Protein 3IPL (pdb70)

Structure (mmCIF, N/CA/C/O backbone):
data_3IPL
#
_entry.id   3IPL
#
_cell.length_a   199.509
_cell.length_b   65.425
_cell.length_c   114.956
_cell.angle_alpha   90.00
_cell.angle_beta   100.05
_cell.angle_gamma   90.00
#
_symmetry.space_group_name_H-M   'C 1 2 1'
#
loop_
_entity.id
_entity.type
_entity.pdbx_description
1 polymer '2-succinylbenzoate--CoA ligase'
2 water water
#
loop_
_atom_site.group_PDB
_atom_site.id
_atom_site.type_symbol
_atom_site.label_atom_id
_atom_site.label_alt_id
_atom_site.label_comp_id
_atom_site.label_asym_id
_atom_site.label_entity_id
_atom_site.label_seq_id
_atom_site.pdbx_PDB_ins_code
_atom_site.Cartn_x
_atom_site.Cartn_y
_atom_site.Cartn_z
_atom_site.occupancy
_atom_site.B_iso_or_equiv
_atom_site.auth_seq_id
_atom_site.auth_comp_id
_atom_site.auth_asym_id
_atom_site.auth_atom_id
_atom_site.pdbx_PDB_model_num
ATOM 1 N N . LEU A 1 3 ? 92.141 44.598 38.698 1.00 68.00 1 LEU A N 1
ATOM 2 C CA . LEU A 1 3 ? 90.683 44.485 39.021 1.00 67.32 1 LEU A CA 1
ATOM 3 C C . LEU A 1 3 ? 90.436 43.361 40.029 1.00 63.48 1 LEU A C 1
ATOM 4 O O . LEU A 1 3 ? 91.036 42.280 39.940 1.00 64.07 1 LEU A O 1
ATOM 9 N N . ASP A 1 4 ? 89.558 43.622 40.991 1.00 56.89 2 ASP A N 1
ATOM 10 C CA . ASP A 1 4 ? 89.267 42.645 42.038 1.00 54.89 2 ASP A CA 1
ATOM 11 C C . ASP A 1 4 ? 88.071 41.764 41.694 1.00 50.02 2 ASP A C 1
ATOM 12 O O . ASP A 1 4 ? 87.119 42.207 41.031 1.00 42.36 2 ASP A O 1
ATOM 17 N N . PHE A 1 5 ? 88.145 40.513 42.147 1.00 42.53 3 PHE A N 1
ATOM 18 C CA . PHE A 1 5 ? 87.033 39.578 42.091 1.00 40.38 3 PHE A CA 1
ATOM 19 C C . PHE A 1 5 ? 85.797 40.169 42.746 1.00 44.16 3 PHE A C 1
ATOM 20 O O . PHE A 1 5 ? 85.892 40.857 43.772 1.00 48.09 3 PHE A O 1
ATOM 28 N N . TRP A 1 6 ? 84.645 39.888 42.142 1.00 43.25 4 TRP A N 1
ATOM 29 C CA . TRP A 1 6 ? 83.360 40.384 42.614 1.00 43.10 4 TRP A CA 1
ATOM 30 C C . TRP A 1 6 ? 83.018 39.896 44.014 1.00 40.33 4 TRP A C 1
ATOM 31 O O . TRP A 1 6 ? 82.446 40.649 44.805 1.00 36.30 4 TRP A O 1
ATOM 42 N N . LEU A 1 7 ? 83.355 38.636 44.307 1.00 35.62 5 LEU A N 1
ATOM 43 C CA . LEU A 1 7 ? 83.114 38.059 45.636 1.00 37.66 5 LEU A CA 1
ATOM 44 C C . LEU A 1 7 ? 84.025 38.674 46.699 1.00 43.25 5 LEU A C 1
ATOM 45 O O . LEU A 1 7 ? 83.568 38.973 47.813 1.00 46.78 5 LEU A O 1
ATOM 50 N N . TYR A 1 8 ? 85.297 38.864 46.345 1.00 45.30 6 TYR A N 1
ATOM 51 C CA . TYR A 1 8 ? 86.233 39.570 47.202 1.00 46.63 6 TYR A CA 1
ATOM 52 C C . TYR A 1 8 ? 85.747 40.981 47.513 1.00 44.89 6 TYR A C 1
ATOM 53 O O . TYR A 1 8 ? 85.794 41.411 48.665 1.00 40.15 6 TYR A O 1
ATOM 62 N N . LYS A 1 9 ? 85.275 41.682 46.481 1.00 45.95 7 LYS A N 1
ATOM 63 C CA . LYS A 1 9 ? 84.789 43.047 46.624 1.00 44.57 7 LYS A CA 1
ATOM 64 C C . LYS A 1 9 ? 83.628 43.111 47.598 1.00 46.21 7 LYS A C 1
ATOM 65 O O . LYS A 1 9 ? 83.594 44.009 48.437 1.00 48.86 7 LYS A O 1
ATOM 71 N N . GLN A 1 10 ? 82.705 42.146 47.504 1.00 45.10 8 GLN A N 1
ATOM 72 C CA . GLN A 1 10 ? 81.529 42.095 48.392 1.00 44.07 8 GLN A CA 1
ATOM 73 C C . GLN A 1 10 ? 81.896 41.775 49.843 1.00 42.28 8 GLN A C 1
ATOM 74 O O . GLN A 1 10 ? 81.293 42.317 50.765 1.00 37.07 8 GLN A O 1
ATOM 80 N N . ALA A 1 11 ? 82.889 40.906 50.031 1.00 38.26 9 ALA A N 1
ATOM 81 C CA . ALA A 1 11 ? 83.393 40.576 51.366 1.00 42.64 9 ALA A CA 1
ATOM 82 C C . ALA A 1 11 ? 83.995 41.802 52.060 1.00 48.48 9 ALA A C 1
ATOM 83 O O . ALA A 1 11 ? 83.792 42.001 53.260 1.00 50.27 9 ALA A O 1
ATOM 85 N N . GLN A 1 12 ? 84.725 42.611 51.290 1.00 51.46 10 GLN A N 1
ATOM 86 C CA . GLN A 1 12 ? 85.272 43.886 51.756 1.00 57.21 10 GLN A CA 1
ATOM 87 C C . GLN A 1 12 ? 84.195 44.954 51.980 1.00 56.61 10 GLN A C 1
ATOM 88 O O . GLN A 1 12 ? 84.049 45.472 53.083 1.00 59.41 10 GLN A O 1
ATOM 94 N N . GLN A 1 13 ? 83.445 45.263 50.924 1.00 55.85 11 GLN A N 1
ATOM 95 C CA . GLN A 1 13 ? 82.557 46.423 50.881 1.00 54.15 11 GLN A CA 1
ATOM 96 C C . GLN A 1 13 ? 81.257 46.270 51.679 1.00 55.01 11 GLN A C 1
ATOM 97 O O . GLN A 1 13 ? 80.785 47.246 52.261 1.00 59.82 11 GLN A O 1
ATOM 103 N N . ASN A 1 14 ? 80.667 45.070 51.679 1.00 55.72 12 ASN A N 1
ATOM 104 C CA . ASN A 1 14 ? 79.523 44.745 52.566 1.00 53.75 12 ASN A CA 1
ATOM 105 C C . ASN A 1 14 ? 79.448 43.271 52.992 1.00 50.11 12 ASN A C 1
ATOM 106 O O . ASN A 1 14 ? 78.569 42.509 52.581 1.00 45.18 12 ASN A O 1
ATOM 111 N N . GLY A 1 15 ? 80.397 42.881 53.833 1.00 45.39 13 GLY A N 1
ATOM 112 C CA . GLY A 1 15 ? 80.576 41.480 54.183 1.00 48.92 13 GLY A CA 1
ATOM 113 C C . GLY A 1 15 ? 79.548 40.944 55.143 1.00 46.25 13 GLY A C 1
ATOM 114 O O . GLY A 1 15 ? 79.464 39.744 55.341 1.00 43.98 13 GLY A O 1
ATOM 115 N N . HIS A 1 16 ? 78.771 41.836 55.748 1.00 52.56 14 HIS A N 1
ATOM 116 C CA . HIS A 1 16 ? 77.723 41.424 56.681 1.00 58.73 14 HIS A CA 1
ATOM 117 C C . HIS A 1 16 ? 76.347 41.335 56.019 1.00 54.73 14 HIS A C 1
ATOM 118 O O . HIS A 1 16 ? 75.358 41.007 56.675 1.00 58.55 14 HIS A O 1
ATOM 125 N N . HIS A 1 17 ? 76.294 41.611 54.719 1.00 49.88 15 HIS A N 1
ATOM 126 C CA . HIS A 1 17 ? 75.079 41.390 53.946 1.00 47.24 15 HIS A CA 1
ATOM 127 C C . HIS A 1 17 ? 74.957 39.907 53.619 1.00 44.91 15 HIS A C 1
ATOM 128 O O . HIS A 1 17 ? 75.954 39.246 53.326 1.00 45.74 15 HIS A O 1
ATOM 135 N N . ILE A 1 18 ? 73.736 39.390 53.690 1.00 43.39 16 ILE A N 1
ATOM 136 C CA . ILE A 1 18 ? 73.469 37.980 53.409 1.00 40.37 16 ILE A CA 1
ATOM 137 C C . ILE A 1 18 ? 73.552 37.707 51.902 1.00 41.03 16 ILE A C 1
ATOM 138 O O . ILE A 1 18 ? 72.949 38.418 51.083 1.00 40.58 16 ILE A O 1
ATOM 143 N N . ALA A 1 19 ? 74.341 36.694 51.555 1.00 36.02 17 ALA A N 1
ATOM 144 C CA . ALA A 1 19 ? 74.574 36.308 50.172 1.00 35.72 17 ALA A CA 1
ATOM 145 C C . ALA A 1 19 ? 73.561 35.266 49.691 1.00 35.43 17 ALA A C 1
ATOM 146 O O . ALA A 1 19 ? 72.901 35.449 48.661 1.00 36.30 17 ALA A O 1
ATOM 148 N N . ILE A 1 20 ? 73.461 34.176 50.443 1.00 37.10 18 ILE A N 1
ATOM 149 C CA . ILE A 1 20 ? 72.634 33.025 50.091 1.00 45.15 18 ILE A CA 1
ATOM 150 C C . ILE A 1 20 ? 71.888 32.451 51.310 1.00 47.55 18 ILE A C 1
ATOM 151 O O . ILE A 1 20 ? 72.450 32.377 52.401 1.00 47.09 18 ILE A O 1
ATOM 156 N N . THR A 1 21 ? 70.622 32.071 51.106 1.00 44.01 19 THR A N 1
ATOM 157 C CA . THR A 1 21 ? 69.804 31.363 52.100 1.00 42.71 19 THR A CA 1
ATOM 158 C C . THR A 1 21 ? 69.121 30.157 51.442 1.00 40.26 19 THR A C 1
ATOM 159 O O . THR A 1 21 ? 68.632 30.259 50.316 1.00 37.39 19 THR A O 1
ATOM 163 N N . ASP A 1 22 ? 69.087 29.027 52.145 1.00 37.54 20 ASP A N 1
ATOM 164 C CA . ASP A 1 22 ? 68.299 27.868 51.721 1.00 40.86 20 ASP A CA 1
ATOM 165 C C . ASP A 1 22 ? 67.175 27.544 52.709 1.00 45.41 20 ASP A C 1
ATOM 166 O O . ASP A 1 22 ? 66.624 26.435 52.695 1.00 45.25 20 ASP A O 1
ATOM 171 N N . GLY A 1 23 ? 66.855 28.511 53.568 1.00 40.77 21 GLY A N 1
ATOM 172 C CA . GLY A 1 23 ? 65.874 28.314 54.629 1.00 50.02 21 GLY A CA 1
ATOM 173 C C . GLY A 1 23 ? 66.515 27.970 55.965 1.00 55.32 21 GLY A C 1
ATOM 174 O O . GLY A 1 23 ? 66.227 28.605 56.977 1.00 58.49 21 GLY A O 1
ATOM 175 N N . GLN A 1 24 ? 67.374 26.955 55.966 1.00 55.40 22 GLN A N 1
ATOM 176 C CA . GLN A 1 24 ? 68.098 26.551 57.162 1.00 58.63 22 GLN A CA 1
ATOM 177 C C . GLN A 1 24 ? 69.290 27.478 57.399 1.00 59.94 22 GLN A C 1
ATOM 178 O O . GLN A 1 24 ? 69.226 28.369 58.242 1.00 61.00 22 GLN A O 1
ATOM 184 N N . GLU A 1 25 ? 70.363 27.281 56.641 1.00 60.54 23 GLU A N 1
ATOM 185 C CA . GLU A 1 25 ? 71.560 28.096 56.784 1.00 59.89 23 GLU A CA 1
ATOM 186 C C . GLU A 1 25 ? 71.426 29.402 56.028 1.00 58.42 23 GLU A C 1
ATOM 187 O O . GLU A 1 25 ? 70.584 29.527 55.138 1.00 58.55 23 GLU A O 1
ATOM 193 N N . SER A 1 26 ? 72.251 30.377 56.401 1.00 57.17 24 SER A N 1
ATOM 194 C CA . SER A 1 26 ? 72.384 31.612 55.638 1.00 56.22 24 SER A CA 1
ATOM 195 C C . SER A 1 26 ? 73.822 32.120 55.723 1.00 56.91 24 SER A C 1
ATOM 196 O O . SER A 1 26 ? 74.387 32.215 56.810 1.00 61.56 24 SER A O 1
ATOM 199 N N . TYR A 1 27 ? 74.417 32.416 54.570 1.00 52.82 25 TYR A N 1
ATOM 200 C CA . TYR A 1 27 ? 75.789 32.904 54.515 1.00 45.99 25 TYR A CA 1
ATOM 201 C C . TYR A 1 27 ? 75.801 34.391 54.239 1.00 44.80 25 TYR A C 1
ATOM 202 O O . TYR A 1 27 ? 75.010 34.883 53.437 1.00 41.24 25 TYR A O 1
ATOM 211 N N . THR A 1 28 ? 76.693 35.110 54.914 1.00 43.97 26 THR A N 1
ATOM 212 C CA . THR A 1 28 ? 76.976 36.495 54.548 1.00 43.71 26 THR A CA 1
ATOM 213 C C . THR A 1 28 ? 78.034 36.467 53.448 1.00 43.20 26 THR A C 1
ATOM 214 O O . THR A 1 28 ? 78.596 35.405 53.140 1.00 42.98 26 THR A O 1
ATOM 218 N N . TYR A 1 29 ? 78.318 37.625 52.861 1.00 43.84 27 TYR A N 1
ATOM 219 C CA . TYR A 1 29 ? 79.342 37.699 51.819 1.00 42.24 27 TYR A CA 1
ATOM 220 C C . TYR A 1 29 ? 80.747 37.425 52.344 1.00 40.39 27 TYR A C 1
ATOM 221 O O . TYR A 1 29 ? 81.550 36.798 51.651 1.00 39.68 27 TYR A O 1
ATOM 230 N N . GLN A 1 30 ? 81.020 37.875 53.569 1.00 41.59 28 GLN A N 1
ATOM 231 C CA . GLN A 1 30 ? 82.257 37.549 54.280 1.00 43.89 28 GLN A CA 1
ATOM 232 C C . GLN A 1 30 ? 82.388 36.039 54.485 1.00 40.44 28 GLN A C 1
ATOM 233 O O . GLN A 1 30 ? 83.433 35.477 54.170 1.00 40.45 28 GLN A O 1
ATOM 239 N N . ASN A 1 31 ? 81.332 35.390 54.984 1.00 41.55 29 ASN A N 1
ATOM 240 C CA . ASN A 1 31 ? 81.292 33.912 55.105 1.00 49.36 29 ASN A CA 1
ATOM 241 C C . ASN A 1 31 ? 81.557 33.192 53.787 1.00 46.77 29 ASN A C 1
ATOM 242 O O . ASN A 1 31 ? 82.356 32.249 53.729 1.00 40.37 29 ASN A O 1
ATOM 247 N N . LEU A 1 32 ? 80.856 33.648 52.741 1.00 47.79 30 LEU A N 1
ATOM 248 C CA . LEU A 1 32 ? 80.902 33.025 51.418 1.00 43.88 30 LEU A CA 1
ATOM 249 C C . LEU A 1 32 ? 82.299 33.143 50.839 1.00 45.95 30 LEU A C 1
ATOM 250 O O . LEU A 1 32 ? 82.863 32.136 50.391 1.00 41.07 30 LEU A O 1
ATOM 255 N N . TYR A 1 33 ? 82.857 34.358 50.889 1.00 43.61 31 TYR A N 1
ATOM 256 C CA . TYR A 1 33 ? 84.229 34.594 50.439 1.00 45.92 31 TYR A CA 1
ATOM 257 C C . TYR A 1 33 ? 85.260 33.685 51.125 1.00 46.65 31 TYR A C 1
ATOM 258 O O . TYR A 1 33 ? 86.074 33.063 50.444 1.00 49.13 31 TYR A O 1
ATOM 267 N N . CYS A 1 34 ? 85.211 33.618 52.457 1.00 48.96 32 CYS A N 1
ATOM 268 C CA . CYS A 1 34 ? 86.133 32.796 53.252 1.00 51.77 32 CYS A CA 1
ATOM 269 C C . CYS A 1 34 ? 86.051 31.309 52.911 1.00 47.57 32 CYS A C 1
ATOM 270 O O . CYS A 1 34 ? 87.072 30.676 52.660 1.00 48.14 32 CYS A O 1
ATOM 273 N N . GLU A 1 35 ? 84.836 30.770 52.894 1.00 47.99 33 GLU A N 1
ATOM 274 C CA . GLU A 1 35 ? 84.622 29.365 52.563 1.00 49.68 33 GLU A CA 1
ATOM 275 C C . GLU A 1 35 ? 84.983 29.023 51.108 1.00 46.12 33 GLU A C 1
ATOM 276 O O . GLU A 1 35 ? 85.491 27.932 50.834 1.00 48.79 33 GLU A O 1
ATOM 282 N N . ALA A 1 36 ? 84.742 29.964 50.192 1.00 46.51 34 ALA A N 1
ATOM 283 C CA . ALA A 1 36 ? 85.111 29.810 48.780 1.00 43.17 34 ALA A CA 1
ATOM 284 C C . ALA A 1 36 ? 86.632 29.837 48.568 1.00 44.94 34 ALA A C 1
ATOM 285 O O . ALA A 1 36 ? 87.174 28.988 47.856 1.00 41.64 34 ALA A O 1
ATOM 287 N N . SER A 1 37 ? 87.299 30.812 49.195 1.00 46.77 35 SER A N 1
ATOM 288 C CA . SER A 1 37 ? 88.769 30.941 49.197 1.00 44.44 35 SER A CA 1
ATOM 289 C C . SER A 1 37 ? 89.500 29.700 49.697 1.00 45.72 35 SER A C 1
ATOM 290 O O . SER A 1 37 ? 90.458 29.241 49.068 1.00 48.88 35 SER A O 1
ATOM 293 N N . LEU A 1 38 ? 89.044 29.175 50.832 1.00 44.89 36 LEU A N 1
ATOM 294 C CA . LEU A 1 38 ? 89.564 27.929 51.395 1.00 52.22 36 LEU A CA 1
ATOM 295 C C . LEU A 1 38 ? 89.410 26.746 50.438 1.00 48.90 36 LEU A C 1
ATOM 296 O O . LEU A 1 38 ? 90.361 25.991 50.233 1.00 51.64 36 LEU A O 1
ATOM 301 N N . LEU A 1 39 ? 88.223 26.604 49.844 1.00 49.09 37 LEU A N 1
ATOM 302 C CA . LEU A 1 39 ? 87.965 25.539 48.867 1.00 46.03 37 LEU A CA 1
ATOM 303 C C . LEU A 1 39 ? 88.777 25.705 47.579 1.00 46.34 37 LEU A C 1
ATOM 304 O O . LEU A 1 39 ? 89.224 24.721 46.998 1.00 45.20 37 LEU A O 1
ATOM 309 N N . ALA A 1 40 ? 88.979 26.953 47.156 1.00 47.91 38 ALA A N 1
ATOM 310 C CA . ALA A 1 40 ? 89.702 27.266 45.919 1.00 46.42 38 ALA A CA 1
ATOM 311 C C . ALA A 1 40 ? 91.145 26.730 45.890 1.00 48.46 38 ALA A C 1
ATOM 312 O O . ALA A 1 40 ? 91.619 26.272 44.844 1.00 45.71 38 ALA A O 1
ATOM 314 N N . LYS A 1 41 ? 91.819 26.785 47.044 1.00 53.69 39 LYS A N 1
ATOM 315 C CA . LYS A 1 41 ? 93.162 26.222 47.220 1.00 57.50 39 LYS A CA 1
ATOM 316 C C . LYS A 1 41 ? 93.145 24.722 47.000 1.00 52.56 39 LYS A C 1
ATOM 317 O O . LYS A 1 41 ? 94.056 24.182 46.383 1.00 56.03 39 LYS A O 1
ATOM 323 N N . ARG A 1 42 ? 92.109 24.055 47.502 1.00 54.99 40 ARG A N 1
ATOM 324 C CA . ARG A 1 42 ? 91.925 22.628 47.241 1.00 59.10 40 ARG A CA 1
ATOM 325 C C . ARG A 1 42 ? 91.669 22.327 45.759 1.00 59.69 40 ARG A C 1
ATOM 326 O O . ARG A 1 42 ? 92.097 21.288 45.263 1.00 61.34 40 ARG A O 1
ATOM 334 N N . LEU A 1 43 ? 90.996 23.244 45.061 1.00 58.58 41 LEU A N 1
ATOM 335 C CA . LEU A 1 43 ? 90.628 23.053 43.653 1.00 57.46 41 LEU A CA 1
ATOM 336 C C . LEU A 1 43 ? 91.797 23.274 42.703 1.00 60.80 41 LEU A C 1
ATOM 337 O O . LEU A 1 43 ? 91.903 22.597 41.674 1.00 63.16 41 LEU A O 1
ATOM 342 N N . LYS A 1 44 ? 92.649 24.239 43.049 1.00 61.38 42 LYS A N 1
ATOM 343 C CA . LYS A 1 44 ? 93.847 24.581 42.280 1.00 61.49 42 LYS A CA 1
ATOM 344 C C . LYS A 1 44 ? 94.863 23.439 42.270 1.00 59.47 42 LYS A C 1
ATOM 345 O O . LYS A 1 44 ? 95.582 23.261 41.285 1.00 56.90 42 LYS A O 1
ATOM 351 N N . ALA A 1 45 ? 94.880 22.656 43.355 1.00 59.50 43 ALA A N 1
ATOM 352 C CA . ALA A 1 45 ? 95.796 21.520 43.549 1.00 58.50 43 ALA A CA 1
ATOM 353 C C . ALA A 1 45 ? 95.578 20.338 42.594 1.00 60.58 43 ALA A C 1
ATOM 354 O O . ALA A 1 45 ? 96.324 19.351 42.632 1.00 62.65 43 ALA A O 1
ATOM 356 N N . TYR A 1 46 ? 94.559 20.438 41.745 1.00 59.38 44 TYR A N 1
ATOM 357 C CA . TYR A 1 46 ? 94.296 19.436 40.717 1.00 56.00 44 TYR A CA 1
ATOM 358 C C . TYR A 1 46 ? 94.886 19.875 39.385 1.00 56.77 44 TYR A C 1
ATOM 359 O O . TYR A 1 46 ? 95.038 19.067 38.461 1.00 58.72 44 TYR A O 1
ATOM 368 N N . GLN A 1 47 ? 95.197 21.170 39.309 1.00 61.08 45 GLN A N 1
ATOM 369 C CA . GLN A 1 47 ? 95.859 21.813 38.165 1.00 63.02 45 GLN A CA 1
ATOM 370 C C . GLN A 1 47 ? 95.125 21.643 36.835 1.00 60.00 45 GLN A C 1
ATOM 371 O O . GLN A 1 47 ? 95.736 21.443 35.778 1.00 57.96 45 GLN A O 1
ATOM 377 N N . GLN A 1 48 ? 93.802 21.717 36.919 1.00 56.69 46 GLN A N 1
ATOM 378 C CA . GLN A 1 48 ? 92.944 21.768 35.751 1.00 54.16 46 GLN A CA 1
ATOM 379 C C . GLN A 1 48 ? 92.393 23.184 35.638 1.00 48.97 46 GLN A C 1
ATOM 380 O O . GLN A 1 48 ? 91.924 23.749 36.620 1.00 50.55 46 GLN A O 1
ATOM 386 N N . SER A 1 49 ? 92.481 23.765 34.448 1.00 48.18 47 SER A N 1
ATOM 387 C CA . SER A 1 49 ? 91.965 25.117 34.217 1.00 50.52 47 SER A CA 1
ATOM 388 C C . SER A 1 49 ? 90.511 25.110 33.726 1.00 46.35 47 SER A C 1
ATOM 389 O O . SER A 1 49 ? 89.890 26.162 33.551 1.00 46.67 47 SER A O 1
ATOM 392 N N . ARG A 1 50 ? 89.982 23.913 33.512 1.00 44.06 48 ARG A N 1
ATOM 393 C CA . ARG A 1 50 ? 88.617 23.725 33.046 1.00 43.59 48 ARG A CA 1
ATOM 394 C C . ARG A 1 50 ? 88.095 22.415 33.620 1.00 41.54 48 ARG A C 1
ATOM 395 O O . ARG A 1 50 ? 88.699 21.362 33.415 1.00 45.28 48 ARG A O 1
ATOM 403 N N . VAL A 1 51 ? 86.994 22.492 34.370 1.00 44.17 49 VAL A N 1
ATOM 404 C CA . VAL A 1 51 ? 86.409 21.314 35.027 1.00 40.98 49 VAL A CA 1
ATOM 405 C C . VAL A 1 51 ? 84.901 21.206 34.816 1.00 40.30 49 VAL A C 1
ATOM 406 O O . VAL A 1 51 ? 84.232 22.198 34.520 1.00 31.80 49 VAL A O 1
ATOM 410 N N . GLY A 1 52 ? 84.383 19.989 34.982 1.00 43.15 50 GLY A N 1
ATOM 411 C CA . GLY A 1 52 ? 82.950 19.747 34.998 1.00 42.99 50 GLY A CA 1
ATOM 412 C C . GLY A 1 52 ? 82.352 20.010 36.373 1.00 44.60 50 GLY A C 1
ATOM 413 O O . GLY A 1 52 ? 82.966 19.700 37.402 1.00 41.50 50 GLY A O 1
ATOM 414 N N . LEU A 1 53 ? 81.159 20.607 36.388 1.00 39.97 51 LEU A N 1
ATOM 415 C CA . LEU A 1 53 ? 80.366 20.730 37.613 1.00 39.10 51 LEU A CA 1
ATOM 416 C C . LEU A 1 53 ? 79.075 19.930 37.496 1.00 37.96 51 LEU A C 1
ATOM 417 O O . LEU A 1 53 ? 78.228 20.222 36.634 1.00 30.44 51 LEU A O 1
ATOM 422 N N . TYR A 1 54 ? 78.967 18.887 38.321 1.00 38.87 52 TYR A N 1
ATOM 423 C CA . TYR A 1 54 ? 77.735 18.106 38.459 1.00 41.44 52 TYR A CA 1
ATOM 424 C C . TYR A 1 54 ? 77.056 18.484 39.776 1.00 44.13 52 TYR A C 1
ATOM 425 O O . TYR A 1 54 ? 77.354 17.902 40.833 1.00 43.82 52 TYR A O 1
ATOM 434 N N . ILE A 1 55 ? 76.152 19.466 39.705 1.00 41.92 53 ILE A N 1
ATOM 435 C CA . ILE A 1 55 ? 75.656 20.171 40.891 1.00 39.44 53 ILE A CA 1
ATOM 436 C C . ILE A 1 55 ? 74.124 20.350 40.951 1.00 46.37 53 ILE A C 1
ATOM 437 O O . ILE A 1 55 ? 73.439 20.254 39.931 1.00 50.18 53 ILE A O 1
ATOM 442 N N . ASP A 1 56 ? 73.610 20.598 42.160 1.00 45.77 54 ASP A N 1
ATOM 443 C CA . ASP A 1 56 ? 72.190 20.870 42.407 1.00 46.44 54 ASP A CA 1
ATOM 444 C C . ASP A 1 56 ? 71.973 22.312 42.880 1.00 45.17 54 ASP A C 1
ATOM 445 O O . ASP A 1 56 ? 72.925 23.051 43.035 1.00 49.19 54 ASP A O 1
ATOM 450 N N . ASN A 1 57 ? 70.725 22.717 43.095 1.00 47.82 55 ASN A N 1
ATOM 451 C CA . ASN A 1 57 ? 70.444 24.032 43.684 1.00 46.99 55 ASN A CA 1
ATOM 452 C C . ASN A 1 57 ? 70.631 24.003 45.192 1.00 43.50 55 ASN A C 1
ATOM 453 O O . ASN A 1 57 ? 69.677 23.769 45.929 1.00 45.05 55 ASN A O 1
ATOM 458 N N . SER A 1 58 ? 71.856 24.238 45.649 1.00 39.38 56 SER A N 1
ATOM 459 C CA . SER A 1 58 ? 72.177 24.113 47.070 1.00 38.09 56 SER A CA 1
ATOM 460 C C . SER A 1 58 ? 73.250 25.112 47.447 1.00 35.89 56 SER A C 1
ATOM 461 O O . SER A 1 58 ? 73.927 25.635 46.575 1.00 41.03 56 SER A O 1
ATOM 464 N N . ILE A 1 59 ? 73.388 25.385 48.741 1.00 41.22 57 ILE A N 1
ATOM 465 C CA . ILE A 1 59 ? 74.425 26.287 49.247 1.00 39.16 57 ILE A CA 1
ATOM 466 C C . ILE A 1 59 ? 75.818 25.774 48.872 1.00 40.81 57 ILE A C 1
ATOM 467 O O . ILE A 1 59 ? 76.635 26.536 48.347 1.00 39.66 57 ILE A O 1
ATOM 472 N N . GLN A 1 60 ? 76.068 24.481 49.093 1.00 43.43 58 GLN A N 1
ATOM 473 C CA . GLN A 1 60 ? 77.395 23.898 48.842 1.00 44.01 58 GLN A CA 1
ATOM 474 C C . GLN A 1 60 ? 77.826 23.993 47.371 1.00 43.00 58 GLN A C 1
ATOM 475 O O . GLN A 1 60 ? 79.006 24.195 47.074 1.00 46.04 58 GLN A O 1
ATOM 481 N N . SER A 1 61 ? 76.846 23.887 46.475 1.00 44.26 59 SER A N 1
ATOM 482 C CA A SER A 1 61 ? 77.070 24.008 45.045 0.50 41.59 59 SER A CA 1
ATOM 483 C CA B SER A 1 61 ? 77.067 24.019 45.035 0.50 38.78 59 SER A CA 1
ATOM 484 C C . SER A 1 61 ? 77.417 25.450 44.645 1.00 39.97 59 SER A C 1
ATOM 485 O O . SER A 1 61 ? 78.199 25.672 43.732 1.00 42.31 59 SER A O 1
ATOM 490 N N . ILE A 1 62 ? 76.834 26.420 45.345 1.00 38.77 60 ILE A N 1
ATOM 491 C CA . ILE A 1 62 ? 77.137 27.829 45.129 1.00 38.28 60 ILE A CA 1
ATOM 492 C C . ILE A 1 62 ? 78.544 28.176 45.652 1.00 42.52 60 ILE A C 1
ATOM 493 O O . ILE A 1 62 ? 79.246 28.986 45.037 1.00 41.80 60 ILE A O 1
ATOM 498 N N . ILE A 1 63 ? 78.949 27.559 46.773 1.00 46.10 61 ILE A N 1
ATOM 499 C CA . ILE A 1 63 ? 80.302 27.740 47.327 1.00 45.93 61 ILE A CA 1
ATOM 500 C C . ILE A 1 63 ? 81.302 27.271 46.277 1.00 42.76 61 ILE A C 1
ATOM 501 O O . ILE A 1 63 ? 82.227 28.004 45.932 1.00 46.08 61 ILE A O 1
ATOM 506 N N . LEU A 1 64 ? 81.077 26.057 45.769 1.00 33.73 62 LEU A N 1
ATOM 507 C CA . LEU A 1 64 ? 81.905 25.429 44.741 1.00 36.79 62 LEU A CA 1
ATOM 508 C C . LEU A 1 64 ? 82.036 26.261 43.458 1.00 39.94 62 LEU A C 1
ATOM 509 O O . LEU A 1 64 ? 83.112 26.332 42.869 1.00 42.93 62 LEU A O 1
ATOM 514 N N . ILE A 1 65 ? 80.937 26.880 43.038 1.00 39.85 63 ILE A N 1
ATOM 515 C CA . ILE A 1 65 ? 80.918 27.746 41.867 1.00 35.52 63 ILE A CA 1
ATOM 516 C C . ILE A 1 65 ? 81.831 28.948 42.089 1.00 39.19 63 ILE A C 1
ATOM 517 O O . ILE A 1 65 ? 82.677 29.269 41.246 1.00 42.31 63 ILE A O 1
ATOM 522 N N . HIS A 1 66 ? 81.660 29.584 43.245 1.00 40.45 64 HIS A N 1
ATOM 523 C CA . HIS A 1 66 ? 82.392 30.789 43.603 1.00 36.03 64 HIS A CA 1
ATOM 524 C C . HIS A 1 66 ? 83.871 30.506 43.825 1.00 35.65 64 HIS A C 1
ATOM 525 O O . HIS A 1 66 ? 84.709 31.320 43.480 1.00 33.55 64 HIS A O 1
ATOM 532 N N . ALA A 1 67 ? 84.165 29.326 44.371 1.00 36.23 65 ALA A N 1
ATOM 533 C CA . ALA A 1 67 ? 85.525 28.856 44.607 1.00 36.11 65 ALA A CA 1
ATOM 534 C C . ALA A 1 67 ? 86.285 28.630 43.299 1.00 41.39 65 ALA A C 1
ATOM 535 O O . ALA A 1 67 ? 87.454 29.028 43.181 1.00 44.92 65 ALA A O 1
ATOM 537 N N . CYS A 1 68 ? 85.613 28.006 42.324 1.00 39.83 66 CYS A N 1
ATOM 538 C CA . CYS A 1 68 ? 86.176 27.786 40.985 1.00 36.63 66 CYS A CA 1
ATOM 539 C C . CYS A 1 68 ? 86.593 29.089 40.297 1.00 39.84 66 CYS A C 1
ATOM 540 O O . CYS A 1 68 ? 87.656 29.151 39.680 1.00 44.16 66 CYS A O 1
ATOM 543 N N . TRP A 1 69 ? 85.756 30.119 40.405 1.00 38.78 67 TRP A N 1
ATOM 544 C CA . TRP A 1 69 ? 86.057 31.428 39.824 1.00 39.86 67 TRP A CA 1
ATOM 545 C C . TRP A 1 69 ? 87.202 32.160 40.513 1.00 41.93 67 TRP A C 1
ATOM 546 O O . TRP A 1 69 ? 87.968 32.860 39.856 1.00 46.45 67 TRP A O 1
ATOM 557 N N . LEU A 1 70 ? 87.319 31.995 41.828 1.00 42.62 68 LEU A N 1
ATOM 558 C CA . LEU A 1 70 ? 88.441 32.575 42.569 1.00 42.11 68 LEU A CA 1
ATOM 559 C C . LEU A 1 70 ? 89.738 31.874 42.194 1.00 40.58 68 LEU A C 1
ATOM 560 O O . LEU A 1 70 ? 90.793 32.487 42.220 1.00 40.22 68 LEU A O 1
ATOM 565 N N . ALA A 1 71 ? 89.631 30.597 41.820 1.00 38.81 69 ALA A N 1
ATOM 566 C CA . ALA A 1 71 ? 90.762 29.752 41.424 1.00 29.85 69 ALA A CA 1
ATOM 567 C C . ALA A 1 71 ? 91.190 29.910 39.966 1.00 33.46 69 ALA A C 1
ATOM 568 O O . ALA A 1 71 ? 92.071 29.185 39.511 1.00 33.06 69 ALA A O 1
ATOM 570 N N . ASN A 1 72 ? 90.584 30.854 39.242 1.00 34.92 70 ASN A N 1
ATOM 571 C CA . ASN A 1 72 ? 90.744 30.957 37.777 1.00 35.43 70 ASN A CA 1
ATOM 572 C C . ASN A 1 72 ? 90.516 29.626 37.007 1.00 34.69 70 ASN A C 1
ATOM 573 O O . ASN A 1 72 ? 91.271 29.277 36.090 1.00 34.79 70 ASN A O 1
ATOM 578 N N . ILE A 1 73 ? 89.474 28.896 37.399 1.00 31.80 71 ILE A N 1
ATOM 579 C CA . ILE A 1 73 ? 89.023 27.693 36.694 1.00 35.77 71 ILE A CA 1
ATOM 580 C C . ILE A 1 73 ? 87.760 28.031 35.893 1.00 37.25 71 ILE A C 1
ATOM 581 O O . ILE A 1 73 ? 86.876 28.743 36.386 1.00 34.31 71 ILE A O 1
ATOM 586 N N . GLU A 1 74 ? 87.699 27.551 34.649 1.00 40.69 72 GLU A N 1
ATOM 587 C CA . GLU A 1 74 ? 86.500 27.673 33.817 1.00 41.27 72 GLU A CA 1
ATOM 588 C C . GLU A 1 74 ? 85.550 26.535 34.145 1.00 41.74 72 GLU A C 1
ATOM 589 O O . GLU A 1 74 ? 85.955 25.361 34.142 1.00 38.05 72 GLU A O 1
ATOM 595 N N . ILE A 1 75 ? 84.291 26.870 34.428 1.00 41.61 73 ILE A N 1
ATOM 596 C CA . ILE A 1 75 ? 83.311 25.833 34.774 1.00 42.49 73 ILE A CA 1
ATOM 597 C C . ILE A 1 75 ? 82.439 25.368 33.606 1.00 41.20 73 ILE A C 1
ATOM 598 O O . ILE A 1 75 ? 81.830 26.162 32.894 1.00 36.95 73 ILE A O 1
ATOM 603 N N . ALA A 1 76 ? 82.417 24.061 33.411 1.00 36.89 74 ALA A N 1
ATOM 604 C CA . ALA A 1 76 ? 81.493 23.458 32.481 1.00 39.11 74 ALA A CA 1
ATOM 605 C C . ALA A 1 76 ? 80.358 22.841 33.283 1.00 37.99 74 ALA A C 1
ATOM 606 O O . ALA A 1 76 ? 80.570 21.921 34.069 1.00 37.78 74 ALA A O 1
ATOM 608 N N . MET A 1 77 ? 79.157 23.380 33.081 1.00 44.90 75 MET A N 1
ATOM 609 C CA . MET A 1 77 ? 77.942 22.925 33.752 1.00 41.16 75 MET A CA 1
ATOM 610 C C . MET A 1 77 ? 77.398 21.664 33.096 1.00 43.71 75 MET A C 1
ATOM 611 O O . MET A 1 77 ? 77.255 21.598 31.871 1.00 46.57 75 MET A O 1
ATOM 616 N N . ILE A 1 78 ? 77.084 20.663 33.909 1.00 41.25 76 ILE A N 1
ATOM 617 C CA . ILE A 1 78 ? 76.461 19.459 33.384 1.00 36.60 76 ILE A CA 1
ATOM 618 C C . ILE A 1 78 ? 74.963 19.472 33.680 1.00 37.61 76 ILE A C 1
ATOM 619 O O . ILE A 1 78 ? 74.547 19.527 34.845 1.00 34.67 76 ILE A O 1
ATOM 624 N N . ASN A 1 79 ? 74.162 19.434 32.616 1.00 38.44 77 ASN A N 1
ATOM 625 C CA . ASN A 1 79 ? 72.720 19.219 32.733 1.00 36.34 77 ASN A CA 1
ATOM 626 C C . ASN A 1 79 ? 72.494 17.827 33.304 1.00 37.16 77 ASN A C 1
ATOM 627 O O . ASN A 1 79 ? 72.777 16.822 32.650 1.00 35.30 77 ASN A O 1
ATOM 632 N N . THR A 1 80 ? 71.987 17.787 34.533 1.00 40.01 78 THR A N 1
ATOM 633 C CA . THR A 1 80 ? 71.849 16.546 35.291 1.00 40.83 78 THR A CA 1
ATOM 634 C C . THR A 1 80 ? 70.747 15.633 34.737 1.00 43.17 78 THR A C 1
ATOM 635 O O . THR A 1 80 ? 70.596 14.501 35.200 1.00 39.93 78 THR A O 1
ATOM 639 N N . ARG A 1 81 ? 69.996 16.132 33.749 1.00 43.86 79 ARG A N 1
ATOM 640 C CA A ARG A 1 81 ? 68.929 15.370 33.082 0.50 45.02 79 ARG A CA 1
ATOM 641 C CA B ARG A 1 81 ? 68.950 15.338 33.117 0.50 44.49 79 ARG A CA 1
ATOM 642 C C . ARG A 1 81 ? 69.452 14.616 31.866 1.00 42.05 79 ARG A C 1
ATOM 643 O O . ARG A 1 81 ? 68.703 13.919 31.207 1.00 49.46 79 ARG A O 1
ATOM 658 N N . LEU A 1 82 ? 70.732 14.775 31.550 1.00 40.96 80 LEU A N 1
ATOM 659 C CA . LEU A 1 82 ? 71.302 14.124 30.372 1.00 38.79 80 LEU A CA 1
ATOM 660 C C . LEU A 1 82 ? 71.617 12.644 30.591 1.00 42.48 80 LEU A C 1
ATOM 661 O O . LEU A 1 82 ? 71.784 12.178 31.737 1.00 36.08 80 LEU A O 1
ATOM 666 N N . THR A 1 83 ? 71.696 11.916 29.476 1.00 42.92 81 THR A N 1
ATOM 667 C CA . THR A 1 83 ? 72.134 10.523 29.482 1.00 48.65 81 THR A CA 1
ATOM 668 C C . THR A 1 83 ? 73.652 10.498 29.683 1.00 54.60 81 THR A C 1
ATOM 669 O O . THR A 1 83 ? 74.337 11.448 29.264 1.00 56.65 81 THR A O 1
ATOM 673 N N . PRO A 1 84 ? 74.180 9.432 30.342 1.00 54.66 82 PRO A N 1
ATOM 674 C CA . PRO A 1 84 ? 75.624 9.230 30.519 1.00 56.45 82 PRO A CA 1
ATOM 675 C C . PRO A 1 84 ? 76.459 9.418 29.250 1.00 56.87 82 PRO A C 1
ATOM 676 O O . PRO A 1 84 ? 77.545 9.998 29.322 1.00 60.10 82 PRO A O 1
ATOM 680 N N . ASN A 1 85 ? 75.946 8.950 28.110 1.00 55.65 83 ASN A N 1
ATOM 681 C CA . ASN A 1 85 ? 76.597 9.148 26.817 1.00 57.22 83 ASN A CA 1
ATOM 682 C C . ASN A 1 85 ? 76.695 10.602 26.396 1.00 56.45 83 ASN A C 1
ATOM 683 O O . ASN A 1 85 ? 77.725 11.013 25.869 1.00 64.33 83 ASN A O 1
ATOM 688 N N . GLU A 1 86 ? 75.634 11.373 26.628 1.00 55.94 84 GLU A N 1
ATOM 689 C CA . GLU A 1 86 ? 75.601 12.790 26.243 1.00 56.05 84 GLU A CA 1
ATOM 690 C C . GLU A 1 86 ? 76.559 13.644 27.070 1.00 51.69 84 GLU A C 1
ATOM 691 O O . GLU A 1 86 ? 77.218 14.522 26.519 1.00 52.96 84 GLU A O 1
ATOM 697 N N . MET A 1 87 ? 76.613 13.384 28.379 1.00 48.42 85 MET A N 1
ATOM 698 C CA . MET A 1 87 ? 77.601 13.986 29.288 1.00 47.91 85 MET A CA 1
ATOM 699 C C . MET A 1 87 ? 79.025 13.719 28.817 1.00 51.63 85 MET A C 1
ATOM 700 O O . MET A 1 87 ? 79.807 14.658 28.642 1.00 51.33 85 MET A O 1
ATOM 705 N N . THR A 1 88 ? 79.338 12.428 28.640 1.00 50.30 86 THR A N 1
ATOM 706 C CA . THR A 1 88 ? 80.643 11.954 28.178 1.00 51.88 86 THR A CA 1
ATOM 707 C C . THR A 1 88 ? 81.058 12.705 26.921 1.00 51.78 86 THR A C 1
ATOM 708 O O . THR A 1 88 ? 82.101 13.363 26.914 1.00 53.54 86 THR A O 1
ATOM 712 N N . ASN A 1 89 ? 80.210 12.640 25.894 1.00 45.76 87 ASN A N 1
ATOM 713 C CA . ASN A 1 89 ? 80.411 13.379 24.647 1.00 45.66 87 ASN A CA 1
ATOM 714 C C . ASN A 1 89 ? 80.623 14.887 24.803 1.00 39.82 87 ASN A C 1
ATOM 715 O O . ASN A 1 89 ? 81.517 15.438 24.184 1.00 44.44 87 ASN A O 1
ATOM 720 N N . GLN A 1 90 ? 79.807 15.539 25.628 1.00 41.77 88 GLN A N 1
ATOM 721 C CA . GLN A 1 90 ? 79.929 16.983 25.879 1.00 37.06 88 GLN A CA 1
ATOM 722 C C . GLN A 1 90 ? 81.233 17.326 26.596 1.00 40.70 88 GLN A C 1
ATOM 723 O O . GLN A 1 90 ? 81.931 18.260 26.201 1.00 45.62 88 GLN A O 1
ATOM 729 N N . MET A 1 91 ? 81.559 16.567 27.640 1.00 41.56 89 MET A N 1
ATOM 730 C CA . MET A 1 91 ? 82.770 16.816 28.428 1.00 46.94 89 MET A CA 1
ATOM 731 C C . MET A 1 91 ? 84.065 16.542 27.649 1.00 49.11 89 MET A C 1
ATOM 732 O O . MET A 1 91 ? 85.045 17.279 27.800 1.00 51.17 89 MET A O 1
ATOM 737 N N . ARG A 1 92 ? 84.052 15.509 26.805 1.00 51.79 90 ARG A N 1
ATOM 738 C CA A ARG A 1 92 ? 85.188 15.169 25.940 0.50 51.89 90 ARG A CA 1
ATOM 739 C CA B ARG A 1 92 ? 85.220 15.203 25.985 0.50 52.02 90 ARG A CA 1
ATOM 740 C C . ARG A 1 92 ? 85.401 16.202 24.838 1.00 51.83 90 ARG A C 1
ATOM 741 O O . ARG A 1 92 ? 86.533 16.443 24.404 1.00 55.89 90 ARG A O 1
ATOM 756 N N . SER A 1 93 ? 84.299 16.797 24.380 1.00 47.60 91 SER A N 1
ATOM 757 C CA A SER A 1 93 ? 84.329 17.762 23.285 0.50 43.07 91 SER A CA 1
ATOM 758 C CA B SER A 1 93 ? 84.341 17.759 23.286 0.50 45.40 91 SER A CA 1
ATOM 759 C C . SER A 1 93 ? 85.044 19.061 23.652 1.00 43.40 91 SER A C 1
ATOM 760 O O . SER A 1 93 ? 85.637 19.706 22.797 1.00 44.68 91 SER A O 1
ATOM 765 N N . ILE A 1 94 ? 84.974 19.448 24.923 1.00 45.26 92 ILE A N 1
ATOM 766 C CA . ILE A 1 94 ? 85.633 20.677 25.385 1.00 45.10 92 ILE A CA 1
ATOM 767 C C . ILE A 1 94 ? 86.862 20.380 26.234 1.00 49.38 92 ILE A C 1
ATOM 768 O O . ILE A 1 94 ? 87.397 21.280 26.901 1.00 46.63 92 ILE A O 1
ATOM 773 N N . ASP A 1 95 ? 87.273 19.107 26.203 1.00 49.90 93 ASP A N 1
ATOM 774 C CA . ASP A 1 95 ? 88.511 18.605 26.817 1.00 56.77 93 ASP A CA 1
ATOM 775 C C . ASP A 1 95 ? 88.565 18.709 28.346 1.00 55.16 93 ASP A C 1
ATOM 776 O O . ASP A 1 95 ? 89.572 19.154 28.896 1.00 54.12 93 ASP A O 1
ATOM 781 N N . VAL A 1 96 ? 87.493 18.313 29.034 1.00 52.68 94 VAL A N 1
ATOM 782 C CA . VAL A 1 96 ? 87.574 18.185 30.489 1.00 48.86 94 VAL A CA 1
ATOM 783 C C . VAL A 1 96 ? 87.669 16.719 30.852 1.00 52.53 94 VAL A C 1
ATOM 784 O O . VAL A 1 96 ? 87.184 15.858 30.112 1.00 55.74 94 VAL A O 1
ATOM 788 N N . GLN A 1 97 ? 88.326 16.441 31.974 1.00 53.97 95 GLN A N 1
ATOM 789 C CA . GLN A 1 97 ? 88.435 15.080 32.492 1.00 56.10 95 GLN A CA 1
ATOM 790 C C . GLN A 1 97 ? 88.107 15.032 33.974 1.00 53.76 95 GLN A C 1
ATOM 791 O O . GLN A 1 97 ? 87.772 13.975 34.510 1.00 52.96 95 GLN A O 1
ATOM 797 N N . LEU A 1 98 ? 88.197 16.191 34.623 1.00 53.13 96 LEU A N 1
ATOM 798 C CA . LEU A 1 98 ? 87.889 16.314 36.042 1.00 46.25 96 LEU A CA 1
ATOM 799 C C . LEU A 1 98 ? 86.510 16.937 36.261 1.00 44.57 96 LEU A C 1
ATOM 800 O O . LEU A 1 98 ? 86.194 18.002 35.712 1.00 40.48 96 LEU A O 1
ATOM 805 N N . ILE A 1 99 ? 85.698 16.256 37.066 1.00 39.60 97 ILE A N 1
ATOM 806 C CA . ILE A 1 99 ? 84.339 16.687 37.374 1.00 38.58 97 ILE A CA 1
ATOM 807 C C . ILE A 1 99 ? 84.174 16.784 38.890 1.00 41.28 97 ILE A C 1
ATOM 808 O O . ILE A 1 99 ? 84.465 15.836 39.617 1.00 45.67 97 ILE A O 1
ATOM 813 N N . PHE A 1 100 ? 83.736 17.950 39.356 1.00 47.51 98 PHE A N 1
ATOM 814 C CA . PHE A 1 100 ? 83.439 18.157 40.766 1.00 47.67 98 PHE A CA 1
ATOM 815 C C . PHE A 1 100 ? 81.948 17.976 41.051 1.00 45.00 98 PHE A C 1
ATOM 816 O O . PHE A 1 100 ? 81.111 18.474 40.304 1.00 41.89 98 PHE A O 1
ATOM 824 N N . CYS A 1 101 ? 81.631 17.273 42.140 1.00 47.17 99 CYS A N 1
ATOM 825 C CA . CYS A 1 101 ? 80.251 16.885 42.467 1.00 48.54 99 CYS A CA 1
ATOM 826 C C . CYS A 1 101 ? 79.712 17.411 43.791 1.00 44.47 99 CYS A C 1
ATOM 827 O O . CYS A 1 101 ? 80.443 17.514 44.776 1.00 48.04 99 CYS A O 1
ATOM 830 N N . THR A 1 102 ? 78.421 17.739 43.799 1.00 44.89 100 THR A N 1
ATOM 831 C CA . THR A 1 102 ? 77.674 17.924 45.043 1.00 43.18 100 THR A CA 1
ATOM 832 C C . THR A 1 102 ? 76.524 16.915 45.127 1.00 47.96 100 THR A C 1
ATOM 833 O O . THR A 1 102 ? 75.880 16.777 46.172 1.00 50.39 100 THR A O 1
ATOM 837 N N . LEU A 1 103 ? 76.270 16.214 44.024 1.00 47.55 101 LEU A N 1
ATOM 838 C CA . LEU A 1 103 ? 75.429 15.024 44.065 1.00 51.59 101 LEU A CA 1
ATOM 839 C C . LEU A 1 103 ? 76.152 13.819 43.448 1.00 54.93 101 LEU A C 1
ATOM 840 O O . LEU A 1 103 ? 76.994 14.000 42.563 1.00 51.25 101 LEU A O 1
ATOM 845 N N . PRO A 1 104 ? 75.869 12.593 43.956 1.00 57.71 102 PRO A N 1
ATOM 846 C CA . PRO A 1 104 ? 76.523 11.371 43.465 1.00 56.94 102 PRO A CA 1
ATOM 847 C C . PRO A 1 104 ? 76.514 11.202 41.948 1.00 59.24 102 PRO A C 1
ATOM 848 O O . PRO A 1 104 ? 75.464 11.282 41.307 1.00 58.51 102 PRO A O 1
ATOM 852 N N . LEU A 1 105 ? 77.705 10.992 41.398 1.00 62.33 103 LEU A N 1
ATOM 853 C CA . LEU A 1 105 ? 77.889 10.711 39.983 1.00 60.29 103 LEU A CA 1
ATOM 854 C C . LEU A 1 105 ? 78.837 9.534 39.806 1.00 63.23 103 LEU A C 1
ATOM 855 O O . LEU A 1 105 ? 79.848 9.414 40.510 1.00 60.76 103 LEU A O 1
ATOM 860 N N . GLU A 1 106 ? 78.484 8.660 38.870 1.00 64.75 104 GLU A N 1
ATOM 861 C CA . GLU A 1 106 ? 79.382 7.621 38.405 1.00 69.98 104 GLU A CA 1
ATOM 862 C C . GLU A 1 106 ? 79.439 7.736 36.882 1.00 66.40 104 GLU A C 1
ATOM 863 O O . GLU A 1 106 ? 78.416 7.603 36.208 1.00 67.21 104 GLU A O 1
ATOM 869 N N . LEU A 1 107 ? 80.628 8.025 36.355 1.00 64.11 105 LEU A N 1
ATOM 870 C CA . LEU A 1 107 ? 80.839 8.174 34.912 1.00 63.05 105 LEU A CA 1
ATOM 871 C C . LEU A 1 107 ? 82.246 7.725 34.503 1.00 66.08 105 LEU A C 1
ATOM 872 O O . LEU A 1 107 ? 83.239 8.399 34.804 1.00 64.95 105 LEU A O 1
ATOM 877 N N . ARG A 1 108 ? 82.303 6.584 33.815 1.00 68.53 106 ARG A N 1
ATOM 878 C CA . ARG A 1 108 ? 83.549 5.929 33.415 1.00 71.75 106 ARG A CA 1
ATOM 879 C C . ARG A 1 108 ? 84.362 6.793 32.449 1.00 70.13 106 ARG A C 1
ATOM 880 O O . ARG A 1 108 ? 83.824 7.329 31.474 1.00 68.21 106 ARG A O 1
ATOM 888 N N . GLY A 1 109 ? 85.652 6.939 32.748 1.00 68.72 107 GLY A N 1
ATOM 889 C CA . GLY A 1 109 ? 86.570 7.709 31.907 1.00 68.75 107 GLY A CA 1
ATOM 890 C C . GLY A 1 109 ? 86.794 9.139 32.365 1.00 67.40 107 GLY A C 1
ATOM 891 O O . GLY A 1 109 ? 87.391 9.945 31.642 1.00 68.44 107 GLY A O 1
ATOM 892 N N . PHE A 1 110 ? 86.307 9.451 33.565 1.00 64.31 108 PHE A N 1
ATOM 893 C CA . PHE A 1 110 ? 86.472 10.775 34.158 1.00 59.64 108 PHE A CA 1
ATOM 894 C C . PHE A 1 110 ? 86.919 10.679 35.606 1.00 58.93 108 PHE A C 1
ATOM 895 O O . PHE A 1 110 ? 86.517 9.767 36.334 1.00 60.46 108 PHE A O 1
ATOM 903 N N . GLN A 1 111 ? 87.762 11.619 36.017 1.00 60.97 109 GLN A N 1
ATOM 904 C CA . GLN A 1 111 ? 88.140 11.726 37.415 1.00 61.73 109 GLN A CA 1
ATOM 905 C C . GLN A 1 111 ? 87.054 12.529 38.120 1.00 60.95 109 GLN A C 1
ATOM 906 O O . GLN A 1 111 ? 86.860 13.714 37.852 1.00 63.05 109 GLN A O 1
ATOM 912 N N . ILE A 1 112 ? 86.337 11.860 39.012 1.00 58.64 110 ILE A N 1
ATOM 913 C CA . ILE A 1 112 ? 85.178 12.441 39.660 1.00 54.66 110 ILE A CA 1
ATOM 914 C C . ILE A 1 112 ? 85.457 12.625 41.141 1.00 58.61 110 ILE A C 1
ATOM 915 O O . ILE A 1 112 ? 85.741 11.661 41.861 1.00 58.36 110 ILE A O 1
ATOM 920 N N . VAL A 1 113 ? 85.400 13.881 41.577 1.00 62.01 111 VAL A N 1
ATOM 921 C CA . VAL A 1 113 ? 85.660 14.243 42.963 1.00 62.48 111 VAL A CA 1
ATOM 922 C C . VAL A 1 113 ? 84.408 14.876 43.573 1.00 65.71 111 VAL A C 1
ATOM 923 O O . VAL A 1 113 ? 83.980 15.942 43.142 1.00 64.09 111 VAL A O 1
ATOM 927 N N . SER A 1 114 ? 83.815 14.209 44.562 1.00 70.46 112 SER A N 1
ATOM 928 C CA . SER A 1 114 ? 82.695 14.786 45.310 1.00 75.21 112 SER A CA 1
ATOM 929 C C . SER A 1 114 ? 83.239 15.656 46.439 1.00 78.13 112 SER A C 1
ATOM 930 O O . SER A 1 114 ? 84.445 15.654 46.698 1.00 78.57 112 SER A O 1
ATOM 933 N N . LEU A 1 115 ? 82.358 16.394 47.110 1.00 82.32 113 LEU A N 1
ATOM 934 C CA . LEU A 1 115 ? 82.797 17.391 48.093 1.00 84.18 113 LEU A CA 1
ATOM 935 C C . LEU A 1 115 ? 83.243 16.861 49.466 1.00 87.41 113 LEU A C 1
ATOM 936 O O . LEU A 1 115 ? 82.516 16.949 50.463 1.00 85.56 113 LEU A O 1
ATOM 941 N N . ASP A 1 116 ? 84.448 16.288 49.470 1.00 92.53 114 ASP A N 1
ATOM 942 C CA . ASP A 1 116 ? 85.198 15.934 50.677 1.00 94.81 114 ASP A CA 1
ATOM 943 C C . ASP A 1 116 ? 86.341 16.941 50.788 1.00 97.40 114 ASP A C 1
ATOM 944 O O . ASP A 1 116 ? 86.480 17.648 51.796 1.00 95.98 114 ASP A O 1
ATOM 949 N N . ASP A 1 117 ? 87.154 16.983 49.731 1.00 99.21 115 ASP A N 1
ATOM 950 C CA . ASP A 1 117 ? 88.188 17.995 49.554 1.00 102.35 115 ASP A CA 1
ATOM 951 C C . ASP A 1 117 ? 87.976 18.754 48.245 1.00 101.29 115 ASP A C 1
ATOM 952 O O . ASP A 1 117 ? 87.442 18.210 47.277 1.00 99.23 115 ASP A O 1
ATOM 957 N N . GLU A 1 150 ? 91.835 38.438 53.855 1.00 84.94 148 GLU A N 1
ATOM 958 C CA . GLU A 1 150 ? 92.208 39.368 52.794 1.00 89.10 148 GLU A CA 1
ATOM 959 C C . GLU A 1 150 ? 92.260 38.670 51.422 1.00 92.40 148 GLU A C 1
ATOM 960 O O . GLU A 1 150 ? 91.780 37.542 51.287 1.00 94.34 148 GLU A O 1
ATOM 966 N N . SER A 1 151 ? 92.877 39.343 50.440 1.00 94.02 149 SER A N 1
ATOM 967 C CA . SER A 1 151 ? 92.819 39.035 48.991 1.00 96.09 149 SER A CA 1
ATOM 968 C C . SER A 1 151 ? 93.131 37.605 48.517 1.00 95.80 149 SER A C 1
ATOM 969 O O . SER A 1 151 ? 93.921 36.901 49.154 1.00 95.22 149 SER A O 1
ATOM 972 N N . PRO A 1 152 ? 92.519 37.184 47.379 1.00 95.61 150 PRO A N 1
ATOM 973 C CA . PRO A 1 152 ? 92.958 35.953 46.710 1.00 95.48 150 PRO A CA 1
ATOM 974 C C . PRO A 1 152 ? 94.275 36.156 45.933 1.00 95.42 150 PRO A C 1
ATOM 975 O O . PRO A 1 152 ? 94.847 35.196 45.407 1.00 92.55 150 PRO A O 1
ATOM 979 N N . SER A 1 153 ? 94.736 37.406 45.862 1.00 94.69 151 SER A N 1
ATOM 980 C CA . SER A 1 153 ? 96.097 37.720 45.443 1.00 93.24 151 SER A CA 1
ATOM 981 C C . SER A 1 153 ? 97.071 37.167 46.480 1.00 92.08 151 SER A C 1
ATOM 982 O O . SER A 1 153 ? 98.109 36.591 46.132 1.00 91.01 151 SER A O 1
ATOM 985 N N . ASN A 1 154 ? 96.702 37.324 47.751 1.00 90.80 152 ASN A N 1
ATOM 986 C CA . ASN A 1 154 ? 97.547 36.934 48.874 1.00 90.74 152 ASN A CA 1
ATOM 987 C C . ASN A 1 154 ? 97.472 35.461 49.277 1.00 92.39 152 ASN A C 1
ATOM 988 O O . ASN A 1 154 ? 98.477 34.893 49.709 1.00 95.05 152 ASN A O 1
ATOM 993 N N . ILE A 1 155 ? 96.305 34.834 49.129 1.00 92.58 153 ILE A N 1
ATOM 994 C CA . ILE A 1 155 ? 96.147 33.433 49.556 1.00 94.42 153 ILE A CA 1
ATOM 995 C C . ILE A 1 155 ? 95.961 32.394 48.431 1.00 93.16 153 ILE A C 1
ATOM 996 O O . ILE A 1 155 ? 96.156 31.195 48.659 1.00 93.26 153 ILE A O 1
ATOM 1001 N N . LEU A 1 156 ? 95.606 32.849 47.229 1.00 91.57 154 LEU A N 1
ATOM 1002 C CA . LEU A 1 156 ? 95.388 31.943 46.089 1.00 89.17 154 LEU A CA 1
ATOM 1003 C C . LEU A 1 156 ? 96.422 32.055 44.968 1.00 86.36 154 LEU A C 1
ATOM 1004 O O . LEU A 1 156 ? 96.632 31.092 44.222 1.00 87.22 154 LEU A O 1
ATOM 1009 N N . ASN A 1 157 ? 97.061 33.223 44.868 1.00 82.53 155 ASN A N 1
ATOM 1010 C CA . ASN A 1 157 ? 97.876 33.617 43.699 1.00 78.67 155 ASN A CA 1
ATOM 1011 C C . ASN A 1 157 ? 97.102 33.566 42.374 1.00 71.52 155 ASN A C 1
ATOM 1012 O O . ASN A 1 157 ? 97.541 32.970 41.383 1.00 65.24 155 ASN A O 1
ATOM 1017 N N . THR A 1 158 ? 95.926 34.193 42.406 1.00 67.06 156 THR A N 1
ATOM 1018 C CA . THR A 1 158 ? 95.033 34.314 41.260 1.00 61.30 156 THR A CA 1
ATOM 1019 C C . THR A 1 158 ? 94.610 35.768 41.060 1.00 57.43 156 THR A C 1
ATOM 1020 O O . THR A 1 158 ? 94.469 36.532 42.027 1.00 56.89 156 THR A O 1
ATOM 1024 N N . SER A 1 159 ? 94.401 36.127 39.796 1.00 53.64 157 SER A N 1
ATOM 1025 C CA A SER A 1 159 ? 93.974 37.471 39.429 0.50 50.71 157 SER A CA 1
ATOM 1026 C CA B SER A 1 159 ? 93.980 37.471 39.415 0.50 50.84 157 SER A CA 1
ATOM 1027 C C . SER A 1 159 ? 92.659 37.426 38.652 1.00 49.12 157 SER A C 1
ATOM 1028 O O . SER A 1 159 ? 92.333 36.422 38.013 1.00 43.73 157 SER A O 1
ATOM 1033 N N . PHE A 1 160 ? 91.897 38.513 38.718 1.00 50.20 158 PHE A N 1
ATOM 1034 C CA . PHE A 1 160 ? 90.629 38.576 38.009 1.00 47.92 158 PHE A CA 1
ATOM 1035 C C . PHE A 1 160 ? 90.780 39.254 36.657 1.00 48.99 158 PHE A C 1
ATOM 1036 O O . PHE A 1 160 ? 91.368 40.330 36.555 1.00 50.93 158 PHE A O 1
ATOM 1044 N N . ASN A 1 161 ? 90.243 38.611 35.625 1.00 45.41 159 ASN A N 1
ATOM 1045 C CA . ASN A 1 161 ? 90.178 39.204 34.300 1.00 44.90 159 ASN A CA 1
ATOM 1046 C C . ASN A 1 161 ? 88.785 38.994 33.710 1.00 40.10 159 ASN A C 1
ATOM 1047 O O . ASN A 1 161 ? 88.313 37.850 33.628 1.00 35.83 159 ASN A O 1
ATOM 1052 N N . LEU A 1 162 ? 88.138 40.100 33.316 1.00 38.74 160 LEU A N 1
ATOM 1053 C CA . LEU A 1 162 ? 86.808 40.088 32.664 1.00 42.38 160 LEU A CA 1
ATOM 1054 C C . LEU A 1 162 ? 86.725 39.277 31.369 1.00 42.18 160 LEU A C 1
ATOM 1055 O O . LEU A 1 162 ? 85.646 38.845 30.980 1.00 46.35 160 LEU A O 1
ATOM 1060 N N . ASP A 1 163 ? 87.864 39.075 30.714 1.00 45.16 161 ASP A N 1
ATOM 1061 C CA . ASP A 1 163 ? 87.923 38.383 29.432 1.00 44.83 161 ASP A CA 1
ATOM 1062 C C . ASP A 1 163 ? 88.136 36.895 29.587 1.00 43.88 161 ASP A C 1
ATOM 1063 O O . ASP A 1 163 ? 88.166 36.162 28.589 1.00 44.54 161 ASP A O 1
ATOM 1068 N N . ASP A 1 164 ? 88.290 36.447 30.829 1.00 40.20 162 ASP A N 1
ATOM 1069 C CA . ASP A 1 164 ? 88.379 35.021 31.114 1.00 42.57 162 ASP A CA 1
ATOM 1070 C C . ASP A 1 164 ? 87.011 34.380 30.941 1.00 42.97 162 ASP A C 1
ATOM 1071 O O . ASP A 1 164 ? 85.999 35.018 31.200 1.00 41.36 162 ASP A O 1
ATOM 1076 N N . ILE A 1 165 ? 86.989 33.125 30.505 1.00 41.98 163 ILE A N 1
ATOM 1077 C CA . ILE A 1 165 ? 85.749 32.368 30.401 1.00 43.82 163 ILE A CA 1
ATOM 1078 C C . ILE A 1 165 ? 85.291 31.939 31.797 1.00 43.66 163 ILE A C 1
ATOM 1079 O O . ILE A 1 165 ? 85.983 31.186 32.493 1.00 48.53 163 ILE A O 1
ATOM 1084 N N . ALA A 1 166 ? 84.128 32.444 32.202 1.00 38.10 164 ALA A N 1
ATOM 1085 C CA . ALA A 1 166 ? 83.519 32.094 33.478 1.00 37.47 164 ALA A CA 1
ATOM 1086 C C . ALA A 1 166 ? 82.939 30.687 33.437 1.00 39.96 164 ALA A C 1
ATOM 1087 O O . ALA A 1 166 ? 83.338 29.805 34.206 1.00 39.23 164 ALA A O 1
ATOM 1089 N N . SER A 1 167 ? 82.007 30.483 32.511 1.00 41.78 165 SER A N 1
ATOM 1090 C CA . SER A 1 167 ? 81.251 29.246 32.434 1.00 38.40 165 SER A CA 1
ATOM 1091 C C . SER A 1 167 ? 81.091 28.778 30.996 1.00 35.71 165 SER A C 1
ATOM 1092 O O . SER A 1 167 ? 81.111 29.566 30.062 1.00 29.84 165 SER A O 1
ATOM 1095 N N . ILE A 1 168 ? 80.939 27.474 30.831 1.00 38.20 166 ILE A N 1
ATOM 1096 C CA . ILE A 1 168 ? 80.667 26.894 29.529 1.00 31.12 166 ILE A CA 1
ATOM 1097 C C . ILE A 1 168 ? 79.344 26.150 29.627 1.00 35.50 166 ILE A C 1
ATOM 1098 O O . ILE A 1 168 ? 79.179 25.257 30.472 1.00 32.61 166 ILE A O 1
ATOM 1103 N N . MET A 1 169 ? 78.388 26.536 28.785 1.00 34.95 167 MET A N 1
ATOM 1104 C CA . MET A 1 169 ? 77.107 25.836 28.748 1.00 36.47 167 MET A CA 1
ATOM 1105 C C . MET A 1 169 ? 76.838 25.207 27.400 1.00 34.17 167 MET A C 1
ATOM 1106 O O . MET A 1 169 ? 77.233 25.744 26.387 1.00 39.57 167 MET A O 1
ATOM 1111 N N . PHE A 1 170 ? 76.154 24.071 27.396 1.00 35.12 168 PHE A N 1
ATOM 1112 C CA . PHE A 1 170 ? 75.739 23.427 26.153 1.00 33.55 168 PHE A CA 1
ATOM 1113 C C . PHE A 1 170 ? 74.292 23.743 25.813 1.00 30.02 168 PHE A C 1
ATOM 1114 O O . PHE A 1 170 ? 73.459 23.862 26.697 1.00 32.93 168 PHE A O 1
ATOM 1122 N N . THR A 1 171 ? 73.990 23.885 24.530 1.00 31.42 169 THR A N 1
ATOM 1123 C CA . THR A 1 171 ? 72.608 24.084 24.107 1.00 33.48 169 THR A CA 1
ATOM 1124 C C . THR A 1 171 ? 71.897 22.730 24.052 1.00 38.45 169 THR A C 1
ATOM 1125 O O . THR A 1 171 ? 72.537 21.677 24.195 1.00 35.55 169 THR A O 1
ATOM 1129 N N . SER A 1 172 ? 70.582 22.759 23.847 1.00 41.65 170 SER A N 1
ATOM 1130 C CA . SER A 1 172 ? 69.792 21.533 23.786 1.00 48.08 170 SER A CA 1
ATOM 1131 C C . SER A 1 172 ? 70.023 20.733 22.500 1.00 49.81 170 SER A C 1
ATOM 1132 O O . SER A 1 172 ? 70.152 21.298 21.416 1.00 49.30 170 SER A O 1
ATOM 1135 N N . GLY A 1 173 ? 70.067 19.411 22.634 1.00 54.68 171 GLY A N 1
ATOM 1136 C CA . GLY A 1 173 ? 70.233 18.525 21.484 1.00 60.06 171 GLY A CA 1
ATOM 1137 C C . GLY A 1 173 ? 68.944 18.151 20.764 1.00 63.45 171 GLY A C 1
ATOM 1138 O O . GLY A 1 173 ? 68.975 17.411 19.777 1.00 66.61 171 GLY A O 1
ATOM 1139 N N . THR A 1 174 ? 67.812 18.653 21.254 1.00 62.83 172 THR A N 1
ATOM 1140 C CA . THR A 1 174 ? 66.502 18.323 20.683 1.00 62.92 172 THR A CA 1
ATOM 1141 C C . THR A 1 174 ? 66.158 19.259 19.525 1.00 63.15 172 THR A C 1
ATOM 1142 O O . THR A 1 174 ? 65.413 18.894 18.616 1.00 63.47 172 THR A O 1
ATOM 1146 N N . THR A 1 175 ? 66.726 20.460 19.577 1.00 63.93 173 THR A N 1
ATOM 1147 C CA . THR A 1 175 ? 66.502 21.520 18.593 1.00 63.48 173 THR A CA 1
ATOM 1148 C C . THR A 1 175 ? 67.518 21.477 17.441 1.00 62.23 173 THR A C 1
ATOM 1149 O O . THR A 1 175 ? 67.192 21.831 16.304 1.00 62.31 173 THR A O 1
ATOM 1153 N N . GLY A 1 176 ? 68.740 21.044 17.755 1.00 55.67 174 GLY A N 1
ATOM 1154 C CA . GLY A 1 176 ? 69.828 20.954 16.793 1.00 50.29 174 GLY A CA 1
ATOM 1155 C C . GLY A 1 176 ? 71.045 20.251 17.375 1.00 49.99 174 GLY A C 1
ATOM 1156 O O . GLY A 1 176 ? 70.906 19.264 18.106 1.00 50.14 174 GLY A O 1
ATOM 1157 N N . PRO A 1 177 ? 72.255 20.739 17.038 1.00 47.93 175 PRO A N 1
ATOM 1158 C CA . PRO A 1 177 ? 73.475 20.191 17.634 1.00 46.15 175 PRO A CA 1
ATOM 1159 C C . PRO A 1 177 ? 73.759 20.734 19.043 1.00 45.63 175 PRO A C 1
ATOM 1160 O O . PRO A 1 177 ? 73.352 21.852 19.377 1.00 41.73 175 PRO A O 1
ATOM 1164 N N . GLN A 1 178 ? 74.439 19.937 19.863 1.00 45.31 176 GLN A N 1
ATOM 1165 C CA . GLN A 1 178 ? 74.836 20.387 21.206 1.00 49.92 176 GLN A CA 1
ATOM 1166 C C . GLN A 1 178 ? 76.034 21.335 21.135 1.00 44.09 176 GLN A C 1
ATOM 1167 O O . GLN A 1 178 ? 77.179 20.911 20.975 1.00 46.56 176 GLN A O 1
ATOM 1173 N N . LYS A 1 179 ? 75.762 22.624 21.255 1.00 37.89 177 LYS A N 1
ATOM 1174 C CA . LYS A 1 179 ? 76.797 23.633 21.065 1.00 38.32 177 LYS A CA 1
ATOM 1175 C C . LYS A 1 179 ? 77.384 24.149 22.384 1.00 37.18 177 LYS A C 1
ATOM 1176 O O . LYS A 1 179 ? 76.658 24.650 23.227 1.00 36.38 177 LYS A O 1
ATOM 1182 N N . ALA A 1 180 ? 78.699 24.020 22.549 1.00 37.71 178 ALA A N 1
ATOM 1183 C CA . ALA A 1 180 ? 79.416 24.569 23.708 1.00 38.13 178 ALA A CA 1
ATOM 1184 C C . ALA A 1 180 ? 79.517 26.094 23.648 1.00 33.50 178 ALA A C 1
ATOM 1185 O O . ALA A 1 180 ? 80.189 26.637 22.784 1.00 38.57 178 ALA A O 1
ATOM 1187 N N . VAL A 1 181 ? 78.844 26.773 24.571 1.00 35.98 179 VAL A N 1
ATOM 1188 C CA . VAL A 1 181 ? 78.787 28.234 24.597 1.00 27.75 179 VAL A CA 1
ATOM 1189 C C . VAL A 1 181 ? 79.650 28.760 25.745 1.00 36.06 179 VAL A C 1
ATOM 1190 O O . VAL A 1 181 ? 79.294 28.611 26.927 1.00 32.78 179 VAL A O 1
ATOM 1194 N N . PRO A 1 182 ? 80.790 29.386 25.398 1.00 35.79 180 PRO A N 1
ATOM 1195 C CA . PRO A 1 182 ? 81.654 29.961 26.404 1.00 36.48 180 PRO A CA 1
ATOM 1196 C C . PRO A 1 182 ? 81.120 31.330 26.820 1.00 35.90 180 PRO A C 1
ATOM 1197 O O . PRO A 1 182 ? 80.784 32.165 25.982 1.00 37.13 180 PRO A O 1
ATOM 1201 N N . GLN A 1 183 ? 81.009 31.542 28.119 1.00 33.89 181 GLN A N 1
ATOM 1202 C CA . GLN A 1 183 ? 80.516 32.803 28.622 1.00 38.56 181 GLN A CA 1
ATOM 1203 C C . GLN A 1 183 ? 81.633 33.427 29.444 1.00 38.06 181 GLN A C 1
ATOM 1204 O O . GLN A 1 183 ? 82.172 32.785 30.338 1.00 43.57 181 GLN A O 1
ATOM 1210 N N . THR A 1 184 ? 82.008 34.654 29.106 1.00 38.39 182 THR A N 1
ATOM 1211 C CA . THR A 1 184 ? 83.042 35.369 29.849 1.00 37.87 182 THR A CA 1
ATOM 1212 C C . THR A 1 184 ? 82.444 36.221 30.966 1.00 38.36 182 THR A C 1
ATOM 1213 O O . THR A 1 184 ? 81.266 36.581 30.919 1.00 37.91 182 THR A O 1
ATOM 1217 N N . PHE A 1 185 ? 83.271 36.573 31.948 1.00 33.12 183 PHE A N 1
ATOM 1218 C CA . PHE A 1 185 ? 82.860 37.484 33.016 1.00 32.86 183 PHE A CA 1
ATOM 1219 C C . PHE A 1 185 ? 82.358 38.815 32.475 1.00 29.90 183 PHE A C 1
ATOM 1220 O O . PHE A 1 185 ? 81.547 39.466 33.119 1.00 36.85 183 PHE A O 1
ATOM 1228 N N . ARG A 1 186 ? 82.834 39.201 31.290 1.00 35.37 184 ARG A N 1
ATOM 1229 C CA . ARG A 1 186 ? 82.387 40.424 30.627 1.00 36.05 184 ARG A CA 1
ATOM 1230 C C . ARG A 1 186 ? 80.986 40.240 30.051 1.00 34.01 184 ARG A C 1
ATOM 1231 O O . ARG A 1 186 ? 80.166 41.154 30.126 1.00 33.69 184 ARG A O 1
ATOM 1239 N N . ASN A 1 187 ? 80.729 39.061 29.475 1.00 33.66 185 ASN A N 1
ATOM 1240 C CA . ASN A 1 187 ? 79.399 38.695 28.964 1.00 32.17 185 ASN A CA 1
ATOM 1241 C C . ASN A 1 187 ? 78.353 38.710 30.081 1.00 33.10 185 ASN A C 1
ATOM 1242 O O . ASN A 1 187 ? 77.275 39.290 29.929 1.00 34.33 185 ASN A O 1
ATOM 1247 N N . HIS A 1 188 ? 78.709 38.079 31.202 1.00 30.04 186 HIS A N 1
ATOM 1248 C CA . HIS A 1 188 ? 77.865 37.974 32.383 1.00 27.72 186 HIS A CA 1
ATOM 1249 C C . HIS A 1 188 ? 77.619 39.326 33.040 1.00 31.23 186 HIS A C 1
ATOM 1250 O O . HIS A 1 188 ? 76.535 39.571 33.577 1.00 32.26 186 HIS A O 1
ATOM 1257 N N . TYR A 1 189 ? 78.629 40.191 33.003 1.00 35.04 187 TYR A N 1
ATOM 1258 C CA . TYR A 1 189 ? 78.542 41.511 33.617 1.00 35.12 187 TYR A CA 1
ATOM 1259 C C . TYR A 1 189 ? 77.654 42.425 32.782 1.00 32.08 187 TYR A C 1
ATOM 1260 O O . TYR A 1 189 ? 76.879 43.211 33.326 1.00 41.78 187 TYR A O 1
ATOM 1269 N N . ALA A 1 190 ? 77.779 42.332 31.463 1.00 35.36 188 ALA A N 1
ATOM 1270 C CA . ALA A 1 190 ? 76.969 43.141 30.537 1.00 34.50 188 ALA A CA 1
ATOM 1271 C C . ALA A 1 190 ? 75.505 42.740 30.570 1.00 34.40 188 ALA A C 1
ATOM 1272 O O . ALA A 1 190 ? 74.617 43.588 30.429 1.00 37.06 188 ALA A O 1
ATOM 1274 N N . SER A 1 191 ? 75.269 41.441 30.748 1.00 32.66 189 SER A N 1
ATOM 1275 C CA . SER A 1 191 ? 73.926 40.898 30.942 1.00 36.38 189 SER A CA 1
ATOM 1276 C C . SER A 1 191 ? 73.276 41.413 32.237 1.00 31.54 189 SER A C 1
ATOM 1277 O O . SER A 1 191 ? 72.084 41.707 32.262 1.00 32.21 189 SER A O 1
ATOM 1280 N N . ALA A 1 192 ? 74.070 41.529 33.298 1.00 34.00 190 ALA A N 1
ATOM 1281 C CA . ALA A 1 192 ? 73.596 42.033 34.591 1.00 32.92 190 ALA A CA 1
ATOM 1282 C C . ALA A 1 192 ? 73.150 43.490 34.564 1.00 35.89 190 ALA A C 1
ATOM 1283 O O . ALA A 1 192 ? 72.081 43.814 35.081 1.00 43.88 190 ALA A O 1
ATOM 1285 N N . ILE A 1 193 ? 73.950 44.365 33.961 1.00 37.31 191 ILE A N 1
ATOM 1286 C CA . ILE A 1 193 ? 73.651 45.799 34.012 1.00 44.17 191 ILE A CA 1
ATOM 1287 C C . ILE A 1 193 ? 72.537 46.203 33.046 1.00 43.22 191 ILE A C 1
ATOM 1288 O O . ILE A 1 193 ? 71.832 47.192 33.279 1.00 42.58 191 ILE A O 1
ATOM 1293 N N . GLY A 1 194 ? 72.372 45.418 31.981 1.00 42.48 192 GLY A N 1
ATOM 1294 C CA . GLY A 1 194 ? 71.220 45.544 31.088 1.00 38.46 192 GLY A CA 1
ATOM 1295 C C . GLY A 1 194 ? 69.941 45.060 31.758 1.00 38.60 192 GLY A C 1
ATOM 1296 O O . GLY A 1 194 ? 68.855 45.575 31.491 1.00 41.73 192 GLY A O 1
ATOM 1297 N N . CYS A 1 195 ? 70.076 44.065 32.630 1.00 36.00 193 CYS A N 1
ATOM 1298 C CA . CYS A 1 195 ? 68.952 43.557 33.405 1.00 32.98 193 CYS A CA 1
ATOM 1299 C C . CYS A 1 195 ? 68.563 44.541 34.509 1.00 32.58 193 CYS A C 1
ATOM 1300 O O . CYS A 1 195 ? 67.375 44.782 34.739 1.00 35.94 193 CYS A O 1
ATOM 1303 N N . LYS A 1 196 ? 69.570 45.094 35.187 1.00 32.24 194 LYS A N 1
ATOM 1304 C CA . LYS A 1 196 ? 69.400 46.191 36.153 1.00 31.85 194 LYS A CA 1
ATOM 1305 C C . LYS A 1 196 ? 68.607 47.365 35.584 1.00 32.86 194 LYS A C 1
ATOM 1306 O O . LYS A 1 196 ? 67.847 48.015 36.304 1.00 38.39 194 LYS A O 1
ATOM 1312 N N . GLU A 1 197 ? 68.764 47.614 34.290 1.00 31.64 195 GLU A N 1
ATOM 1313 C CA . GLU A 1 197 ? 67.997 48.646 33.627 1.00 42.85 195 GLU A CA 1
ATOM 1314 C C . GLU A 1 197 ? 66.597 48.162 33.210 1.00 40.43 195 GLU A C 1
ATOM 1315 O O . GLU A 1 197 ? 65.606 48.815 33.523 1.00 42.30 195 GLU A O 1
ATOM 1321 N N . SER A 1 198 ? 66.532 47.029 32.508 1.00 40.85 196 SER A N 1
ATOM 1322 C CA . SER A 1 198 ? 65.276 46.495 31.965 1.00 42.72 196 SER A CA 1
ATOM 1323 C C . SER A 1 198 ? 64.336 45.914 33.021 1.00 41.70 196 SER A C 1
ATOM 1324 O O . SER A 1 198 ? 63.150 46.209 33.033 1.00 42.40 196 SER A O 1
ATOM 1327 N N . LEU A 1 199 ? 64.861 45.076 33.903 1.00 42.37 197 LEU A N 1
ATOM 1328 C CA . LEU A 1 199 ? 64.032 44.507 34.948 1.00 38.63 197 LEU A CA 1
ATOM 1329 C C . LEU A 1 199 ? 64.103 45.344 36.221 1.00 36.84 197 LEU A C 1
ATOM 1330 O O . LEU A 1 199 ? 63.083 45.802 36.715 1.00 39.43 197 LEU A O 1
ATOM 1335 N N . GLY A 1 200 ? 65.307 45.542 36.743 1.00 34.95 198 GLY A N 1
ATOM 1336 C CA . GLY A 1 200 ? 65.495 46.347 37.939 1.00 38.55 198 GLY A CA 1
ATOM 1337 C C . GLY A 1 200 ? 65.707 45.523 39.190 1.00 40.10 198 GLY A C 1
ATOM 1338 O O . GLY A 1 200 ? 64.845 44.725 39.568 1.00 47.61 198 GLY A O 1
ATOM 1339 N N . PHE A 1 201 ? 66.863 45.710 39.821 1.00 33.47 199 PHE A N 1
ATOM 1340 C CA . PHE A 1 201 ? 67.168 45.129 41.142 1.00 39.50 199 PHE A CA 1
ATOM 1341 C C . PHE A 1 201 ? 68.152 46.027 41.900 1.00 41.63 199 PHE A C 1
ATOM 1342 O O . PHE A 1 201 ? 68.841 46.850 41.288 1.00 42.31 199 PHE A O 1
ATOM 1350 N N . ASP A 1 202 ? 68.240 45.856 43.217 1.00 39.49 200 ASP A N 1
ATOM 1351 C CA . ASP A 1 202 ? 69.202 46.624 44.012 1.00 42.24 200 ASP A CA 1
ATOM 1352 C C . ASP A 1 202 ? 69.798 45.801 45.149 1.00 43.03 200 ASP A C 1
ATOM 1353 O O . ASP A 1 202 ? 69.757 44.574 45.093 1.00 47.39 200 ASP A O 1
ATOM 1358 N N . ARG A 1 203 ? 70.376 46.460 46.155 1.00 46.46 201 ARG A N 1
ATOM 1359 C CA . ARG A 1 203 ? 71.023 45.755 47.272 1.00 48.79 201 ARG A CA 1
ATOM 1360 C C . ARG A 1 203 ? 70.023 45.077 48.200 1.00 44.64 201 ARG A C 1
ATOM 1361 O O . ARG A 1 203 ? 70.346 44.097 48.872 1.00 44.29 201 ARG A O 1
ATOM 1369 N N . ASP A 1 204 ? 68.799 45.590 48.198 1.00 43.00 202 ASP A N 1
ATOM 1370 C CA . ASP A 1 204 ? 67.732 45.093 49.049 1.00 43.43 202 ASP A CA 1
ATOM 1371 C C . ASP A 1 204 ? 66.925 43.978 48.384 1.00 44.70 202 ASP A C 1
ATOM 1372 O O . ASP A 1 204 ? 65.868 43.592 48.887 1.00 45.66 202 ASP A O 1
ATOM 1377 N N . THR A 1 205 ? 67.434 43.461 47.268 1.00 37.35 203 THR A N 1
ATOM 1378 C CA . THR A 1 205 ? 66.762 42.413 46.501 1.00 40.93 203 THR A CA 1
ATOM 1379 C C . THR A 1 205 ? 66.924 41.062 47.175 1.00 37.69 203 THR A C 1
ATOM 1380 O O . THR A 1 205 ? 68.022 40.664 47.557 1.00 39.71 203 THR A O 1
ATOM 1384 N N . ASN A 1 206 ? 65.805 40.385 47.363 1.00 35.12 204 ASN A N 1
ATOM 1385 C CA . ASN A 1 206 ? 65.829 38.994 47.759 1.00 33.57 204 ASN A CA 1
ATOM 1386 C C . ASN A 1 206 ? 65.233 3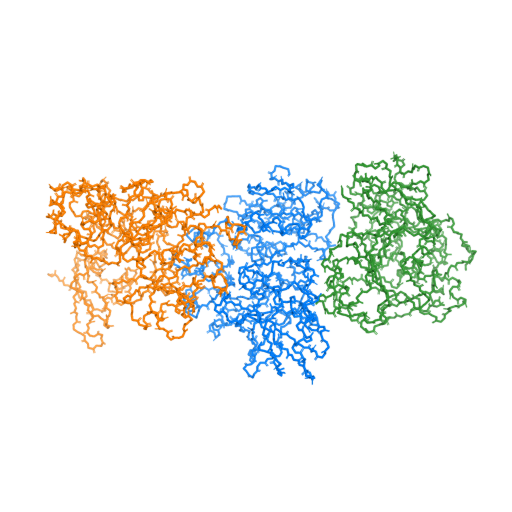8.198 46.593 1.00 28.64 204 ASN A C 1
ATOM 1387 O O . ASN A 1 206 ? 64.014 38.174 46.398 1.00 25.26 204 ASN A O 1
ATOM 1392 N N . TRP A 1 207 ? 66.121 37.602 45.797 1.00 30.07 205 TRP A N 1
ATOM 1393 C CA . TRP A 1 207 ? 65.765 36.836 44.607 1.00 29.08 205 TRP A CA 1
ATOM 1394 C C . TRP A 1 207 ? 65.615 35.352 44.951 1.00 36.34 205 TRP A C 1
ATOM 1395 O O . TRP A 1 207 ? 66.575 34.724 45.404 1.00 34.10 205 TRP A O 1
ATOM 1406 N N . LEU A 1 208 ? 64.420 34.802 44.724 1.00 33.32 206 LEU A N 1
ATOM 1407 C CA . LEU A 1 208 ? 64.183 33.368 44.854 1.00 32.23 206 LEU A CA 1
ATOM 1408 C C . LEU A 1 208 ? 64.570 32.684 43.548 1.00 31.92 206 LEU A C 1
ATOM 1409 O O . LEU A 1 208 ? 64.040 33.001 42.483 1.00 36.78 206 LEU A O 1
ATOM 1414 N N . SER A 1 209 ? 65.512 31.755 43.640 1.00 29.34 207 SER A N 1
ATOM 1415 C CA . SER A 1 209 ? 66.026 31.051 42.477 1.00 27.16 207 SER A CA 1
ATOM 1416 C C . SER A 1 209 ? 65.702 29.545 42.576 1.00 28.05 207 SER A C 1
ATOM 1417 O O . SER A 1 209 ? 66.331 28.842 43.368 1.00 28.14 207 SER A O 1
ATOM 1420 N N . VAL A 1 210 ? 64.744 29.075 41.784 1.00 33.12 208 VAL A N 1
ATOM 1421 C CA . VAL A 1 210 ? 64.414 27.654 41.746 1.00 35.63 208 VAL A CA 1
ATOM 1422 C C . VAL A 1 210 ? 64.889 27.011 40.447 1.00 36.32 208 VAL A C 1
ATOM 1423 O O . VAL A 1 210 ? 65.155 25.810 40.395 1.00 42.14 208 VAL A O 1
ATOM 1427 N N . LEU A 1 211 ? 64.991 27.822 39.400 1.00 38.46 209 LEU A N 1
ATOM 1428 C CA . LEU A 1 211 ? 65.420 27.348 38.083 1.00 33.46 209 LEU A CA 1
ATOM 1429 C C . LEU A 1 211 ? 66.812 26.708 38.182 1.00 34.59 209 LEU A C 1
ATOM 1430 O O . LEU A 1 211 ? 67.612 27.128 39.028 1.00 32.41 209 LEU A O 1
ATOM 1435 N N . PRO A 1 212 ? 67.085 25.659 37.361 1.00 35.76 210 PRO A N 1
ATOM 1436 C CA . PRO A 1 212 ? 68.330 24.886 37.475 1.00 30.01 210 PRO A CA 1
ATOM 1437 C C . PRO A 1 212 ? 69.567 25.767 37.412 1.00 36.81 210 PRO A C 1
ATOM 1438 O O . PRO A 1 212 ? 69.675 26.664 36.558 1.00 35.34 210 PRO A O 1
ATOM 1442 N N . ILE A 1 213 ? 70.484 25.499 38.331 1.00 36.73 211 ILE A N 1
ATOM 1443 C CA . ILE A 1 213 ? 71.710 26.270 38.504 1.00 41.33 211 ILE A CA 1
ATOM 1444 C C . ILE A 1 213 ? 72.687 26.054 37.331 1.00 39.98 211 ILE A C 1
ATOM 1445 O O . ILE A 1 213 ? 73.523 26.920 37.041 1.00 36.71 211 ILE A O 1
ATOM 1450 N N . TYR A 1 214 ? 72.551 24.914 36.645 1.00 34.22 212 TYR A N 1
ATOM 1451 C CA . TYR A 1 214 ? 73.352 24.620 35.464 1.00 33.57 212 TYR A CA 1
ATOM 1452 C C . TYR A 1 214 ? 72.900 25.338 34.191 1.00 32.69 212 TYR A C 1
ATOM 1453 O O . TYR A 1 214 ? 73.613 25.306 33.186 1.00 37.36 212 TYR A O 1
ATOM 1462 N N . HIS A 1 215 ? 71.713 25.941 34.216 1.00 30.46 213 HIS A N 1
ATOM 1463 C CA . HIS A 1 215 ? 71.220 26.724 33.080 1.00 32.39 213 HIS A CA 1
ATOM 1464 C C . HIS A 1 215 ? 71.352 28.227 33.331 1.00 30.68 213 HIS A C 1
ATOM 1465 O O . HIS A 1 215 ? 71.575 28.649 34.466 1.00 32.52 213 HIS A O 1
ATOM 1472 N N . ILE A 1 216 ? 71.232 29.031 32.277 1.00 33.68 214 ILE A N 1
ATOM 1473 C CA . ILE A 1 216 ? 71.576 30.454 32.393 1.00 31.61 214 ILE A CA 1
ATOM 1474 C C . ILE A 1 216 ? 70.607 31.253 33.273 1.00 32.04 214 ILE A C 1
ATOM 1475 O O . ILE A 1 216 ? 71.049 32.068 34.082 1.00 37.06 214 ILE A O 1
ATOM 1480 N N . SER A 1 217 ? 69.310 30.966 33.168 1.00 26.93 215 SER A N 1
ATOM 1481 C CA . SER A 1 217 ? 68.304 31.514 34.088 1.00 31.16 215 SER A CA 1
ATOM 1482 C C . SER A 1 217 ? 68.580 31.259 35.573 1.00 32.87 215 SER A C 1
ATOM 1483 O O . SER A 1 217 ? 68.283 32.116 36.410 1.00 36.40 215 SER A O 1
ATOM 1486 N N . GLY A 1 218 ? 69.158 30.097 35.891 1.00 31.75 216 GLY A N 1
ATOM 1487 C CA . GLY A 1 218 ? 69.636 29.799 37.247 1.00 17.71 216 GLY A CA 1
ATOM 1488 C C . GLY A 1 218 ? 70.898 30.550 37.620 1.00 24.96 216 GLY A C 1
ATOM 1489 O O . GLY A 1 218 ? 70.877 31.351 38.547 1.00 29.48 216 GLY A O 1
ATOM 1490 N N . LEU A 1 219 ? 71.990 30.305 36.888 1.00 27.20 217 LEU A N 1
ATOM 1491 C CA . LEU A 1 219 ? 73.308 30.886 37.194 1.00 29.84 217 LEU A CA 1
ATOM 1492 C C . LEU A 1 219 ? 73.398 32.427 37.096 1.00 29.27 217 LEU A C 1
ATOM 1493 O O . LEU A 1 219 ? 74.127 33.041 37.867 1.00 30.42 217 LEU A O 1
ATOM 1498 N N . SER A 1 220 ? 72.647 33.040 36.178 1.00 26.20 218 SER A N 1
ATOM 1499 C CA . SER A 1 220 ? 72.628 34.508 36.031 1.00 29.55 218 SER A CA 1
ATOM 1500 C C . SER A 1 220 ? 72.134 35.272 37.269 1.00 30.44 218 SER A C 1
ATOM 1501 O O . SER A 1 220 ? 72.518 36.418 37.481 1.00 33.10 218 SER A O 1
ATOM 1504 N N . VAL A 1 221 ? 71.291 34.625 38.068 1.00 30.56 219 VAL A N 1
ATOM 1505 C CA . VAL A 1 221 ? 70.805 35.158 39.335 1.00 34.09 219 VAL A CA 1
ATOM 1506 C C . VAL A 1 221 ? 71.964 35.321 40.338 1.00 34.50 219 VAL A C 1
ATOM 1507 O O . VAL A 1 221 ? 72.106 36.379 40.952 1.00 34.14 219 VAL A O 1
ATOM 1511 N N . LEU A 1 222 ? 72.807 34.294 40.445 1.00 29.06 220 LEU A N 1
ATOM 1512 C CA . LEU A 1 222 ? 74.019 34.307 41.273 1.00 28.04 220 LEU A CA 1
ATOM 1513 C C . LEU A 1 222 ? 75.001 35.401 40.871 1.00 34.01 220 LEU A C 1
ATOM 1514 O O . LEU A 1 222 ? 75.694 35.973 41.715 1.00 34.01 220 LEU A O 1
ATOM 1519 N N . LEU A 1 223 ? 75.056 35.673 39.570 1.00 32.62 221 LEU A N 1
ATOM 1520 C CA . LEU A 1 223 ? 75.964 36.650 39.023 1.00 28.95 221 LEU A CA 1
ATOM 1521 C C . LEU A 1 223 ? 75.474 38.051 39.301 1.00 34.69 221 LEU A C 1
ATOM 1522 O O . LEU A 1 223 ? 76.253 38.894 39.746 1.00 36.29 221 LEU A O 1
ATOM 1527 N N . ARG A 1 224 ? 74.182 38.282 39.061 1.00 34.09 222 ARG A N 1
ATOM 1528 C CA . ARG A 1 224 ? 73.548 39.549 39.378 1.00 35.11 222 ARG A CA 1
ATOM 1529 C C . ARG A 1 224 ? 73.741 39.865 40.857 1.00 40.16 222 ARG A C 1
ATOM 1530 O O . ARG A 1 224 ? 73.982 41.015 41.220 1.00 38.69 222 ARG A O 1
ATOM 1538 N N . ALA A 1 225 ? 73.656 38.827 41.691 1.00 36.66 223 ALA A N 1
ATOM 1539 C CA . ALA A 1 225 ? 73.765 38.950 43.134 1.00 31.70 223 ALA A CA 1
ATOM 1540 C C . ALA A 1 225 ? 75.145 39.390 43.575 1.00 34.16 223 ALA A C 1
ATOM 1541 O O . ALA A 1 225 ? 75.266 40.347 44.321 1.00 39.44 223 ALA A O 1
ATOM 1543 N N . VAL A 1 226 ? 76.174 38.696 43.102 1.00 36.56 224 VAL A N 1
ATOM 1544 C CA . VAL A 1 226 ? 77.550 38.976 43.481 1.00 36.97 224 VAL A CA 1
ATOM 1545 C C . VAL A 1 226 ? 78.076 40.276 42.856 1.00 43.88 224 VAL A C 1
ATOM 1546 O O . VAL A 1 226 ? 79.024 40.868 43.383 1.00 44.98 224 VAL A O 1
ATOM 1550 N N . ILE A 1 227 ? 77.441 40.735 41.770 1.00 41.49 225 ILE A N 1
ATOM 1551 C CA . ILE A 1 227 ? 77.777 42.035 41.166 1.00 41.21 225 ILE A CA 1
ATOM 1552 C C . ILE A 1 227 ? 77.106 43.173 41.930 1.00 42.95 225 ILE A C 1
ATOM 1553 O O . ILE A 1 227 ? 77.757 44.150 42.295 1.00 46.80 225 ILE A O 1
ATOM 1558 N N . GLU A 1 228 ? 75.811 43.025 42.187 1.00 45.49 226 GLU A N 1
ATOM 1559 C CA . GLU A 1 228 ? 75.037 44.030 42.905 1.00 44.51 226 GLU A CA 1
ATOM 1560 C C . GLU A 1 228 ? 75.209 43.953 44.434 1.00 43.76 226 GLU A C 1
ATOM 1561 O O . GLU A 1 228 ? 75.210 44.983 45.119 1.00 44.82 226 GLU A O 1
ATOM 1567 N N . GLY A 1 229 ? 75.363 42.742 44.965 1.00 35.02 227 GLY A N 1
ATOM 1568 C CA . GLY A 1 229 ? 75.503 42.561 46.407 1.00 33.88 227 GLY A CA 1
ATOM 1569 C C . GLY A 1 229 ? 74.199 42.286 47.127 1.00 39.07 227 GLY A C 1
ATOM 1570 O O . GLY A 1 229 ? 74.043 42.671 48.279 1.00 43.45 227 GLY A O 1
ATOM 1571 N N . PHE A 1 230 ? 73.265 41.614 46.451 1.00 39.14 228 PHE A N 1
ATOM 1572 C CA . PHE A 1 230 ? 72.001 41.235 47.064 1.00 31.09 228 PHE A CA 1
ATOM 1573 C C . PHE A 1 230 ? 71.930 39.770 47.512 1.00 30.30 228 PHE A C 1
ATOM 1574 O O . PHE A 1 230 ? 72.899 39.037 47.398 1.00 31.40 228 PHE A O 1
ATOM 1582 N N . THR A 1 231 ? 70.775 39.369 48.030 1.00 33.19 229 THR A N 1
ATOM 1583 C CA . THR A 1 231 ? 70.561 38.044 48.596 1.00 34.84 229 THR A CA 1
ATOM 1584 C C . THR A 1 231 ? 69.876 37.109 47.599 1.00 38.01 229 THR A C 1
ATOM 1585 O O . THR A 1 231 ? 68.929 37.504 46.903 1.00 37.79 229 THR A O 1
ATOM 1589 N N . VAL A 1 232 ? 70.359 35.869 47.552 1.00 38.83 230 VAL A N 1
ATOM 1590 C CA . VAL A 1 232 ? 69.738 34.798 46.789 1.00 34.88 230 VAL A CA 1
ATOM 1591 C C . VAL A 1 232 ? 69.036 33.861 47.765 1.00 33.59 230 VAL A C 1
ATOM 1592 O O . VAL A 1 232 ? 69.643 33.416 48.730 1.00 35.67 230 VAL A O 1
ATOM 1596 N N . ARG A 1 233 ? 67.757 33.583 47.529 1.00 30.98 231 ARG A N 1
ATOM 1597 C CA . ARG A 1 233 ? 67.066 32.501 48.222 1.00 30.32 231 ARG A CA 1
ATOM 1598 C C . ARG A 1 233 ? 67.084 31.269 47.306 1.00 28.65 231 ARG A C 1
ATOM 1599 O O . ARG A 1 233 ? 66.306 31.170 46.355 1.00 32.99 231 ARG A O 1
ATOM 1607 N N . ILE A 1 234 ? 68.015 30.360 47.569 1.00 27.07 232 ILE A N 1
ATOM 1608 C CA . ILE A 1 234 ? 68.161 29.160 46.749 1.00 32.26 232 ILE A CA 1
ATOM 1609 C C . ILE A 1 234 ? 67.138 28.114 47.181 1.00 31.71 232 ILE A C 1
ATOM 1610 O O . ILE A 1 234 ? 66.921 27.906 48.369 1.00 35.28 232 ILE A O 1
ATOM 1615 N N . VAL A 1 235 ? 66.464 27.496 46.217 1.00 35.71 233 VAL A N 1
ATOM 1616 C CA . VAL A 1 235 ? 65.521 26.409 46.528 1.00 38.05 233 VAL A CA 1
ATOM 1617 C C . VAL A 1 235 ? 65.769 25.205 45.612 1.00 38.40 233 VAL A C 1
ATOM 1618 O O . VAL A 1 235 ? 65.924 25.367 44.397 1.00 38.39 233 VAL A O 1
ATOM 1622 N N . ASP A 1 236 ? 65.848 24.017 46.220 1.00 42.40 234 ASP A N 1
ATOM 1623 C CA . ASP A 1 236 ? 66.252 22.772 45.526 1.00 47.30 234 ASP A CA 1
ATOM 1624 C C . ASP A 1 236 ? 65.371 22.348 44.353 1.00 47.29 234 ASP A C 1
ATOM 1625 O O . ASP A 1 236 ? 65.880 22.045 43.276 1.00 50.39 234 ASP A O 1
ATOM 1630 N N . LYS A 1 237 ? 64.060 22.290 44.563 1.00 43.40 235 LYS A N 1
ATOM 1631 C CA . LYS A 1 237 ? 63.152 21.966 43.471 1.00 45.40 235 LYS A CA 1
ATOM 1632 C C . LYS A 1 237 ? 61.832 22.707 43.596 1.00 39.22 235 LYS A C 1
ATOM 1633 O O . LYS A 1 237 ? 61.468 23.165 44.687 1.00 34.06 235 LYS A O 1
ATOM 1639 N N . PHE A 1 238 ? 61.132 22.845 42.469 1.00 39.50 236 PHE A N 1
ATOM 1640 C CA . PHE A 1 238 ? 59.825 23.502 42.469 1.00 37.25 236 PHE A CA 1
ATOM 1641 C C . PHE A 1 238 ? 58.806 22.723 43.293 1.00 37.39 236 PHE A C 1
ATOM 1642 O O . PHE A 1 238 ? 58.518 21.553 43.019 1.00 39.22 236 PHE A O 1
ATOM 1650 N N . ASN A 1 239 ? 58.333 23.380 44.346 1.00 35.91 237 ASN A N 1
ATOM 1651 C CA . ASN A 1 239 ? 57.138 22.990 45.074 1.00 38.61 237 ASN A CA 1
ATOM 1652 C C . ASN A 1 239 ? 56.316 24.254 45.250 1.00 33.27 237 ASN A C 1
ATOM 1653 O O . ASN A 1 239 ? 56.727 25.162 45.965 1.00 36.83 237 ASN A O 1
ATOM 1658 N N . ALA A 1 240 ? 55.163 24.306 44.591 1.00 33.44 238 ALA A N 1
ATOM 1659 C CA . ALA A 1 240 ? 54.326 25.513 44.540 1.00 31.29 238 ALA A CA 1
ATOM 1660 C C . ALA A 1 240 ? 53.867 25.969 45.925 1.00 28.86 238 ALA A C 1
ATOM 1661 O O . ALA A 1 240 ? 53.921 27.156 46.245 1.00 32.14 238 ALA A O 1
ATOM 1663 N N . GLU A 1 241 ? 53.463 25.010 46.753 1.00 30.45 239 GLU A N 1
ATOM 1664 C CA . GLU A 1 241 ? 53.054 25.277 48.123 1.00 35.55 239 GLU A CA 1
ATOM 1665 C C . GLU A 1 241 ? 54.165 25.864 49.012 1.00 39.08 239 GLU A C 1
ATOM 1666 O O . GLU A 1 241 ? 53.943 26.839 49.737 1.00 42.14 239 GLU A O 1
ATOM 1672 N N . GLN A 1 242 ? 55.346 25.260 48.952 1.00 41.52 240 GLN A N 1
ATOM 1673 C CA . GLN A 1 242 ? 56.496 25.690 49.745 1.00 39.50 240 GLN A CA 1
ATOM 1674 C C . GLN A 1 242 ? 57.017 27.054 49.309 1.00 35.19 240 GLN A C 1
ATOM 1675 O O . GLN A 1 242 ? 57.409 27.879 50.140 1.00 34.93 240 GLN A O 1
ATOM 1681 N N . ILE A 1 243 ? 56.986 27.295 48.004 1.00 33.58 241 ILE A N 1
ATOM 1682 C CA . ILE A 1 243 ? 57.441 28.557 47.430 1.00 34.40 241 ILE A CA 1
ATOM 1683 C C . ILE A 1 243 ? 56.488 29.702 47.767 1.00 33.61 241 ILE A C 1
ATOM 1684 O O . ILE A 1 243 ? 56.933 30.800 48.066 1.00 39.46 241 ILE A O 1
ATOM 1689 N N . LEU A 1 244 ? 55.185 29.431 47.761 1.00 34.36 242 LEU A N 1
ATOM 1690 C CA . LEU A 1 244 ? 54.211 30.418 48.213 1.00 29.86 242 LEU A CA 1
ATOM 1691 C C . LEU A 1 244 ? 54.397 30.783 49.694 1.00 32.41 242 LEU A C 1
ATOM 1692 O O . LEU A 1 244 ? 54.294 31.953 50.064 1.00 33.48 242 LEU A O 1
ATOM 1697 N N . THR A 1 245 ? 54.692 29.785 50.523 1.00 28.93 243 THR A N 1
ATOM 1698 C CA . THR A 1 245 ? 55.016 30.011 51.927 1.00 30.04 243 THR A CA 1
ATOM 1699 C C . THR A 1 245 ? 56.227 30.933 52.059 1.00 32.18 243 THR A C 1
ATOM 1700 O O . THR A 1 245 ? 56.192 31.868 52.857 1.00 33.35 243 THR A O 1
ATOM 1704 N N . MET A 1 246 ? 57.264 30.689 51.250 1.00 34.44 244 MET A N 1
ATOM 1705 C CA . MET A 1 246 ? 58.442 31.556 51.180 1.00 30.09 244 MET A CA 1
ATOM 1706 C C . MET A 1 246 ? 58.080 32.980 50.764 1.00 35.58 244 MET A C 1
ATOM 1707 O O . MET A 1 246 ? 58.516 33.926 51.399 1.00 35.44 244 MET A O 1
ATOM 1712 N N . ILE A 1 247 ? 57.274 33.120 49.711 1.00 38.02 245 ILE A N 1
ATOM 1713 C CA . ILE A 1 247 ? 56.849 34.436 49.198 1.00 38.39 245 ILE A CA 1
ATOM 1714 C C . ILE A 1 247 ? 56.072 35.234 50.251 1.00 41.24 245 ILE A C 1
ATOM 1715 O O . ILE A 1 247 ? 56.287 36.444 50.415 1.00 41.73 245 ILE A O 1
ATOM 1720 N N . LYS A 1 248 ? 55.183 34.556 50.970 1.00 42.74 246 LYS A N 1
ATOM 1721 C CA . LYS A 1 248 ? 54.432 35.187 52.051 1.00 41.78 246 LYS A CA 1
ATOM 1722 C C . LYS A 1 248 ? 55.342 35.615 53.200 1.00 41.23 246 LYS A C 1
ATOM 1723 O O . LYS A 1 248 ? 55.241 36.735 53.701 1.00 39.65 246 LYS A O 1
ATOM 1729 N N . ASN A 1 249 ? 56.229 34.715 53.611 1.00 40.88 247 ASN A N 1
ATOM 1730 C CA . ASN A 1 249 ? 56.887 34.805 54.920 1.00 43.11 247 ASN A CA 1
ATOM 1731 C C . ASN A 1 249 ? 58.376 35.191 54.954 1.00 45.35 247 ASN A C 1
ATOM 1732 O O . ASN A 1 249 ? 58.915 35.416 56.037 1.00 49.87 247 ASN A O 1
ATOM 1737 N N . GLU A 1 250 ? 59.037 35.280 53.797 1.00 47.77 248 GLU A N 1
ATOM 1738 C CA . GLU A 1 250 ? 60.491 35.516 53.760 1.00 48.10 248 GLU A CA 1
ATOM 1739 C C . GLU A 1 250 ? 60.942 36.815 53.082 1.00 48.89 248 GLU A C 1
ATOM 1740 O O . GLU A 1 250 ? 62.138 36.991 52.834 1.00 54.52 248 GLU A O 1
ATOM 1746 N N . ARG A 1 251 ? 60.003 37.715 52.800 1.00 43.89 249 ARG A N 1
ATOM 1747 C CA . ARG A 1 251 ? 60.283 38.984 52.094 1.00 49.23 249 ARG A CA 1
ATOM 1748 C C . ARG A 1 251 ? 61.011 38.806 50.745 1.00 45.11 249 ARG A C 1
ATOM 1749 O O . ARG A 1 251 ? 61.984 39.509 50.433 1.00 47.62 249 ARG A O 1
ATOM 1757 N N . ILE A 1 252 ? 60.521 37.852 49.956 1.00 36.60 250 ILE A N 1
ATOM 1758 C CA . ILE A 1 252 ? 60.994 37.629 48.599 1.00 32.37 250 ILE A CA 1
ATOM 1759 C C . ILE A 1 252 ? 60.546 38.797 47.711 1.00 27.55 250 ILE A C 1
ATOM 1760 O O . ILE A 1 252 ? 59.366 39.131 47.676 1.00 35.67 250 ILE A O 1
ATOM 1765 N N . THR A 1 253 ? 61.495 39.424 47.020 1.00 30.33 251 THR A N 1
ATOM 1766 C CA . THR A 1 253 ? 61.201 40.572 46.150 1.00 30.98 251 THR A CA 1
ATOM 1767 C C . THR A 1 253 ? 61.240 40.207 44.661 1.00 29.39 251 THR A C 1
ATOM 1768 O O . THR A 1 253 ? 60.484 40.761 43.854 1.00 28.56 251 THR A O 1
ATOM 1772 N N . HIS A 1 254 ? 62.140 39.292 44.306 1.00 25.75 252 HIS A N 1
ATOM 1773 C CA . HIS A 1 254 ? 62.351 38.888 42.919 1.00 29.03 252 HIS A CA 1
ATOM 1774 C C . HIS A 1 254 ? 62.212 37.357 42.776 1.00 27.43 252 HIS A C 1
ATOM 1775 O O . HIS A 1 254 ? 62.595 36.612 43.662 1.00 25.82 252 HIS A O 1
ATOM 1782 N N . ILE A 1 255 ? 61.665 36.904 41.659 1.00 29.09 253 ILE A N 1
ATOM 1783 C CA . ILE A 1 255 ? 61.562 35.467 41.379 1.00 29.25 253 ILE A CA 1
ATOM 1784 C C . ILE A 1 255 ? 61.617 35.241 39.868 1.00 26.04 253 ILE A C 1
ATOM 1785 O O . ILE A 1 255 ? 61.071 36.032 39.098 1.00 27.88 253 ILE A O 1
ATOM 1790 N N . SER A 1 256 ? 62.341 34.203 39.455 1.00 25.57 254 SER A N 1
ATOM 1791 C CA . SER A 1 256 ? 62.416 33.800 38.056 1.00 25.75 254 SER A CA 1
ATOM 1792 C C . SER A 1 256 ? 61.605 32.510 37.797 1.00 27.67 254 SER A C 1
ATOM 1793 O O . SER A 1 256 ? 61.796 31.486 38.466 1.00 26.06 254 SER A O 1
ATOM 1796 N N . LEU A 1 257 ? 60.700 32.572 36.822 1.00 28.36 255 LEU A N 1
ATOM 1797 C CA . LEU A 1 257 ? 59.747 31.493 36.559 1.00 28.73 255 LEU A CA 1
ATOM 1798 C C . LEU A 1 257 ? 59.514 31.273 35.076 1.00 29.64 255 LEU A C 1
ATOM 1799 O O . LEU A 1 257 ? 59.920 32.083 34.256 1.00 28.62 255 LEU A O 1
ATOM 1804 N N . VAL A 1 258 ? 58.868 30.155 34.748 1.00 32.96 256 VAL A N 1
ATOM 1805 C CA . VAL A 1 258 ? 58.228 29.966 33.449 1.00 28.50 256 VAL A CA 1
ATOM 1806 C C . VAL A 1 258 ? 56.719 30.191 33.672 1.00 29.71 256 VAL A C 1
ATOM 1807 O O . VAL A 1 258 ? 56.257 30.111 34.815 1.00 31.64 256 VAL A O 1
ATOM 1811 N N . PRO A 1 259 ? 55.958 30.525 32.606 1.00 24.95 257 PRO A N 1
ATOM 1812 C CA . PRO A 1 259 ? 54.518 30.728 32.752 1.00 28.52 257 PRO A CA 1
ATOM 1813 C C . PRO A 1 259 ? 53.761 29.598 33.466 1.00 30.39 257 PRO A C 1
ATOM 1814 O O . PRO A 1 259 ? 52.973 29.871 34.377 1.00 33.98 257 PRO A O 1
ATOM 1818 N N . GLN A 1 260 ? 54.003 28.355 33.065 1.00 30.42 258 GLN A N 1
ATOM 1819 C CA . GLN A 1 260 ? 53.379 27.182 33.696 1.00 33.55 258 GLN A CA 1
ATOM 1820 C C . GLN A 1 260 ? 53.556 27.134 35.228 1.00 31.46 258 GLN A C 1
ATOM 1821 O O . GLN A 1 260 ? 52.597 26.851 35.960 1.00 35.78 258 GLN A O 1
ATOM 1827 N N . THR A 1 261 ? 54.755 27.458 35.715 1.00 31.26 259 THR A N 1
ATOM 1828 C CA . THR A 1 261 ? 54.982 27.527 37.166 1.00 25.52 259 THR A CA 1
ATOM 1829 C C . THR A 1 261 ? 54.382 28.761 37.853 1.00 25.35 259 THR A C 1
ATOM 1830 O O . THR A 1 261 ? 53.983 28.691 39.014 1.00 28.13 259 THR A O 1
ATOM 1834 N N . LEU A 1 262 ? 54.322 29.890 37.147 1.00 26.04 260 LEU A N 1
ATOM 1835 C CA . LEU A 1 262 ? 53.606 31.062 37.653 1.00 20.62 260 LEU A CA 1
ATOM 1836 C C . LEU A 1 262 ? 52.137 30.725 37.928 1.00 25.17 260 LEU A C 1
ATOM 1837 O O . LEU A 1 262 ? 51.617 30.999 39.016 1.00 28.44 260 LEU A O 1
ATOM 1842 N N . ASN A 1 263 ? 51.497 30.112 36.936 1.00 25.09 261 ASN A N 1
ATOM 1843 C CA . ASN A 1 263 ? 50.141 29.574 37.030 1.00 23.31 261 ASN A CA 1
ATOM 1844 C C . ASN A 1 263 ? 49.923 28.630 38.213 1.00 24.10 261 ASN A C 1
ATOM 1845 O O . ASN A 1 263 ? 48.958 28.784 38.958 1.00 29.38 261 ASN A O 1
ATOM 1850 N N . TRP A 1 264 ? 50.822 27.665 38.391 1.00 27.03 262 TRP A N 1
ATOM 1851 C CA . TRP A 1 264 ? 50.765 26.761 39.535 1.00 25.03 262 TRP A CA 1
ATOM 1852 C C . TRP A 1 264 ? 50.855 27.496 40.881 1.00 29.21 262 TRP A C 1
ATOM 1853 O O . TRP A 1 264 ? 50.150 27.153 41.823 1.00 32.99 262 TRP A O 1
ATOM 1864 N N . LEU A 1 265 ? 51.696 28.527 40.954 1.00 33.21 263 LEU A N 1
ATOM 1865 C CA . LEU A 1 265 ? 51.772 29.389 42.135 1.00 31.10 263 LEU A CA 1
ATOM 1866 C C . LEU A 1 265 ? 50.493 30.198 42.385 1.00 29.52 263 LEU A C 1
ATOM 1867 O O . LEU A 1 265 ? 50.034 30.310 43.528 1.00 31.10 263 LEU A O 1
ATOM 1872 N N . MET A 1 266 ? 49.937 30.773 41.318 1.00 26.93 264 MET A N 1
ATOM 1873 C CA . MET A 1 266 ? 48.667 31.501 41.404 1.00 30.56 264 MET A CA 1
ATOM 1874 C C . MET A 1 266 ? 47.541 30.610 41.946 1.00 31.41 264 MET A C 1
ATOM 1875 O O . MET A 1 266 ? 46.732 31.038 42.774 1.00 35.39 264 MET A O 1
ATOM 1880 N N . GLN A 1 267 ? 47.534 29.353 41.516 1.00 34.18 265 GLN A N 1
ATOM 1881 C CA . GLN A 1 267 ? 46.538 28.387 41.963 1.00 29.65 265 GLN A CA 1
ATOM 1882 C C . GLN A 1 267 ? 46.699 27.924 43.411 1.00 28.93 265 GLN A C 1
ATOM 1883 O O . GLN A 1 267 ? 45.727 27.467 44.017 1.00 29.43 265 GLN A O 1
ATOM 1889 N N . GLN A 1 268 ? 47.904 28.033 43.975 1.00 27.74 266 GLN A N 1
ATOM 1890 C CA . GLN A 1 268 ? 48.084 27.728 45.408 1.00 26.62 266 GLN A CA 1
ATOM 1891 C C . GLN A 1 268 ? 47.619 28.887 46.287 1.00 35.37 266 GLN A C 1
ATOM 1892 O O . GLN A 1 268 ? 47.385 28.702 47.488 1.00 40.82 266 GLN A O 1
ATOM 1898 N N . GLY A 1 269 ? 47.528 30.082 45.699 1.00 30.77 267 GLY A N 1
ATOM 1899 C CA . GLY A 1 269 ? 47.053 31.256 46.417 1.00 36.54 267 GLY A CA 1
ATOM 1900 C C . GLY A 1 269 ? 47.827 32.546 46.189 1.00 34.96 267 GLY A C 1
ATOM 1901 O O . GLY A 1 269 ? 47.677 33.484 46.968 1.00 38.83 267 GLY A O 1
ATOM 1902 N N . LEU A 1 270 ? 48.640 32.608 45.126 1.00 33.85 268 LEU A N 1
ATOM 1903 C CA . LEU A 1 270 ? 49.355 33.839 44.783 1.00 28.60 268 LEU A CA 1
ATOM 1904 C C . LEU A 1 270 ? 48.414 34.800 44.047 1.00 32.62 268 LEU A C 1
ATOM 1905 O O . LEU A 1 270 ? 48.393 34.875 42.813 1.00 31.33 268 LEU A O 1
ATOM 1910 N N . HIS A 1 271 ? 47.613 35.518 44.829 1.00 31.10 269 HIS A N 1
ATOM 1911 C CA . HIS A 1 271 ? 46.594 36.395 44.273 1.00 35.31 269 HIS A CA 1
ATOM 1912 C C . HIS A 1 271 ? 46.858 37.851 44.653 1.00 31.17 269 HIS A C 1
ATOM 1913 O O . HIS A 1 271 ? 45.982 38.699 44.540 1.00 36.51 269 HIS A O 1
ATOM 1920 N N . GLU A 1 272 ? 48.072 38.106 45.131 1.00 33.26 270 GLU A N 1
ATOM 1921 C CA . GLU A 1 272 ? 48.577 39.451 45.415 1.00 37.35 270 GLU A CA 1
ATOM 1922 C C . GLU A 1 272 ? 50.089 39.336 45.428 1.00 33.86 270 GLU A C 1
ATOM 1923 O O . GLU A 1 272 ? 50.614 38.235 45.614 1.00 38.91 270 GLU A O 1
ATOM 1929 N N . PRO A 1 273 ? 50.800 40.445 45.172 1.00 34.27 271 PRO A N 1
ATOM 1930 C CA . PRO A 1 273 ? 52.259 40.347 45.121 1.00 30.77 271 PRO A CA 1
ATOM 1931 C C . PRO A 1 273 ? 52.986 40.123 46.462 1.00 32.86 271 PRO A C 1
ATOM 1932 O O . PRO A 1 273 ? 54.124 39.676 46.444 1.00 29.53 271 PRO A O 1
ATOM 1936 N N . TYR A 1 274 ? 52.343 40.410 47.595 1.00 30.54 272 TYR A N 1
ATOM 1937 C CA . TYR A 1 274 ? 53.034 40.432 48.893 1.00 34.66 272 TYR A CA 1
ATOM 1938 C C . TYR A 1 274 ? 54.234 41.390 48.825 1.00 33.65 272 TYR A C 1
ATOM 1939 O O . TYR A 1 274 ? 54.053 42.590 48.612 1.00 33.39 272 TYR A O 1
ATOM 1948 N N . ASN A 1 275 ? 55.446 40.856 48.947 1.00 36.76 273 ASN A N 1
ATOM 1949 C CA . ASN A 1 275 ? 56.658 41.661 48.831 1.00 36.28 273 ASN A CA 1
ATOM 1950 C C . ASN A 1 275 ? 57.323 41.602 47.459 1.00 36.83 273 ASN A C 1
ATOM 1951 O O . ASN A 1 275 ? 58.362 42.238 47.259 1.00 36.30 273 ASN A O 1
ATOM 1956 N N . LEU A 1 276 ? 56.730 40.850 46.525 1.00 29.00 274 LEU A N 1
ATOM 1957 C CA . LEU A 1 276 ? 57.277 40.759 45.174 1.00 30.81 274 LEU A CA 1
ATOM 1958 C C . LEU A 1 276 ? 57.327 42.126 44.503 1.00 35.11 274 LEU A C 1
ATOM 1959 O O . LEU A 1 276 ? 56.361 42.893 44.542 1.00 34.88 274 LEU A O 1
ATOM 1964 N N . GLN A 1 277 ? 58.496 42.421 43.935 1.00 37.75 275 GLN A N 1
ATOM 1965 C CA . GLN A 1 277 ? 58.721 43.601 43.130 1.00 36.85 275 GLN A CA 1
ATOM 1966 C C . GLN A 1 277 ? 58.778 43.196 41.670 1.00 39.24 275 GLN A C 1
ATOM 1967 O O . GLN A 1 277 ? 58.258 43.908 40.813 1.00 40.50 275 GLN A O 1
ATOM 1973 N N . LYS A 1 278 ? 59.423 42.060 41.389 1.00 32.89 276 LYS A N 1
ATOM 1974 C CA . LYS A 1 278 ? 59.657 41.623 40.012 1.00 33.06 276 LYS A CA 1
ATOM 1975 C C . LYS A 1 278 ? 59.458 40.118 39.839 1.00 34.43 276 LYS A C 1
ATOM 1976 O O . LYS A 1 278 ? 60.042 39.322 40.582 1.00 30.38 276 LYS A O 1
ATOM 1982 N N . ILE A 1 279 ? 58.630 39.745 38.858 1.00 33.61 277 ILE A N 1
ATOM 1983 C CA . ILE A 1 279 ? 58.504 38.352 38.417 1.00 30.36 277 ILE A CA 1
ATOM 1984 C C . ILE A 1 279 ? 59.047 38.270 37.001 1.00 31.36 277 ILE A C 1
ATOM 1985 O O . ILE A 1 279 ? 58.485 38.870 36.082 1.00 30.63 277 ILE A O 1
ATOM 1990 N N . LEU A 1 280 ? 60.167 37.560 36.848 1.00 27.85 278 LEU A N 1
ATOM 1991 C CA . LEU A 1 280 ? 60.834 37.402 35.566 1.00 23.27 278 LEU A CA 1
ATOM 1992 C C . LEU A 1 280 ? 60.408 36.095 34.916 1.00 27.28 278 LEU A C 1
ATOM 1993 O O . LEU A 1 280 ? 60.722 35.007 35.414 1.00 29.11 278 LEU A O 1
ATOM 1998 N N . LEU A 1 281 ? 59.678 36.216 33.809 1.00 27.19 279 LEU A N 1
ATOM 1999 C CA . LEU A 1 281 ? 59.224 35.059 33.045 1.00 21.48 279 LEU A CA 1
ATOM 2000 C C . LEU A 1 281 ? 60.070 34.912 31.794 1.00 27.73 279 LEU A C 1
ATOM 2001 O O . LEU A 1 281 ? 60.636 35.887 31.306 1.00 30.33 279 LEU A O 1
ATOM 2006 N N . GLY A 1 282 ? 60.183 33.684 31.294 1.00 31.59 280 GLY A N 1
ATOM 2007 C CA . GLY A 1 282 ? 60.975 33.410 30.101 1.00 29.29 280 GLY A CA 1
ATOM 2008 C C . GLY A 1 282 ? 60.903 31.942 29.736 1.00 40.98 280 GLY A C 1
ATOM 2009 O O . GLY A 1 282 ? 60.617 31.100 30.592 1.00 37.75 280 GLY A O 1
ATOM 2010 N N . GLY A 1 283 ? 61.130 31.637 28.458 1.00 42.29 281 GLY A N 1
ATOM 2011 C CA . GLY A 1 283 ? 61.343 30.259 28.025 1.00 46.81 281 GLY A CA 1
ATOM 2012 C C . GLY A 1 283 ? 60.191 29.568 27.323 1.00 46.94 281 GLY A C 1
ATOM 2013 O O . GLY A 1 283 ? 60.407 28.644 26.547 1.00 57.55 281 GLY A O 1
ATOM 2014 N N . ALA A 1 284 ? 58.969 29.997 27.594 1.00 42.37 282 ALA A N 1
ATOM 2015 C CA . ALA A 1 284 ? 57.801 29.357 27.006 1.00 42.45 282 ALA A CA 1
ATOM 2016 C C . ALA A 1 284 ? 56.755 30.393 26.619 1.00 45.00 282 ALA A C 1
ATOM 2017 O O . ALA A 1 284 ? 56.896 31.575 26.934 1.00 45.26 282 ALA A O 1
ATOM 2019 N N . LYS A 1 285 ? 55.713 29.940 25.929 1.00 47.21 283 LYS A N 1
ATOM 2020 C CA . LYS A 1 285 ? 54.615 30.801 25.509 1.00 48.04 283 LYS A CA 1
ATOM 2021 C C . LYS A 1 285 ? 53.840 31.371 26.699 1.00 40.34 283 LYS A C 1
ATOM 2022 O O . LYS A 1 285 ? 53.546 30.673 27.665 1.00 40.37 283 LYS A O 1
ATOM 2028 N N . LEU A 1 286 ? 53.529 32.656 26.618 1.00 36.62 284 LEU A N 1
ATOM 2029 C CA . LEU A 1 286 ? 52.726 33.326 27.625 1.00 32.43 284 LEU A CA 1
ATOM 2030 C C . LEU A 1 286 ? 51.433 33.722 26.932 1.00 34.61 284 LEU A C 1
ATOM 2031 O O . LEU A 1 286 ? 51.470 34.409 25.913 1.00 40.72 284 LEU A O 1
ATOM 2036 N N . SER A 1 287 ? 50.292 33.256 27.447 1.00 32.76 285 SER A N 1
ATOM 2037 C CA . SER A 1 287 ? 49.007 33.615 26.849 1.00 35.02 285 SER A CA 1
ATOM 2038 C C . SER A 1 287 ? 48.520 34.974 27.342 1.00 35.36 285 SER A C 1
ATOM 2039 O O . SER A 1 287 ? 48.965 35.470 28.376 1.00 31.98 285 SER A O 1
ATOM 2042 N N . ALA A 1 288 ? 47.601 35.561 26.584 1.00 38.47 286 ALA A N 1
ATOM 2043 C CA . ALA A 1 288 ? 47.010 36.849 26.922 1.00 44.66 286 ALA A CA 1
ATOM 2044 C C . ALA A 1 288 ? 46.140 36.694 28.152 1.00 42.21 286 ALA A C 1
ATOM 2045 O O . ALA A 1 288 ? 46.057 37.603 28.980 1.00 42.10 286 ALA A O 1
ATOM 2047 N N . THR A 1 289 ? 45.502 35.526 28.244 1.00 40.60 287 THR A N 1
ATOM 2048 C CA . THR A 1 289 ? 44.653 35.136 29.365 1.00 37.24 287 THR A CA 1
ATOM 2049 C C . THR A 1 289 ? 45.442 35.112 30.672 1.00 29.48 287 THR A C 1
ATOM 2050 O O . THR A 1 289 ? 44.981 35.651 31.672 1.00 35.42 287 THR A O 1
ATOM 2054 N N . MET A 1 290 ? 46.632 34.510 30.656 1.00 31.48 288 MET A N 1
ATOM 2055 C CA . MET A 1 290 ? 47.465 34.456 31.847 1.00 32.50 288 MET A CA 1
ATOM 2056 C C . MET A 1 290 ? 47.974 35.844 32.231 1.00 30.35 288 MET A C 1
ATOM 2057 O O . MET A 1 290 ? 48.061 36.160 33.413 1.00 29.93 288 MET A O 1
ATOM 2062 N N . ILE A 1 291 ? 48.303 36.657 31.226 1.00 27.30 289 ILE A N 1
ATOM 2063 C CA . ILE A 1 291 ? 48.743 38.036 31.433 1.00 31.05 289 ILE A CA 1
ATOM 2064 C C . ILE A 1 291 ? 47.652 38.800 32.173 1.00 33.93 289 ILE A C 1
ATOM 2065 O O . ILE A 1 291 ? 47.906 39.386 33.228 1.00 37.80 289 ILE A O 1
ATOM 2070 N N . GLU A 1 292 ? 46.424 38.707 31.666 1.00 38.12 290 GLU A N 1
ATOM 2071 C CA . GLU A 1 292 ? 45.298 39.420 32.242 1.00 42.17 290 GLU A CA 1
ATOM 2072 C C . GLU A 1 292 ? 44.968 38.975 33.665 1.00 40.05 290 GLU A C 1
ATOM 2073 O O . GLU A 1 292 ? 44.699 39.809 34.523 1.00 40.40 290 GLU A O 1
ATOM 2079 N N . THR A 1 293 ? 45.024 37.666 33.903 1.00 37.56 291 THR A N 1
ATOM 2080 C CA . THR A 1 293 ? 44.855 37.084 35.236 1.00 32.89 291 THR A CA 1
ATOM 2081 C C . THR A 1 293 ? 45.909 37.582 36.231 1.00 31.10 291 THR A C 1
ATOM 2082 O O . THR A 1 293 ? 45.570 37.987 37.340 1.00 36.75 291 THR A O 1
ATOM 2086 N N . ALA A 1 294 ? 47.179 37.567 35.824 1.00 32.08 292 ALA A N 1
ATOM 2087 C CA . ALA A 1 294 ? 48.277 38.021 36.689 1.00 31.37 292 ALA A CA 1
ATOM 2088 C C . ALA A 1 294 ? 48.191 39.519 36.999 1.00 28.12 292 ALA A C 1
ATOM 2089 O O . ALA A 1 294 ? 48.441 39.925 38.130 1.00 33.29 292 ALA A O 1
ATOM 2091 N N . LEU A 1 295 ? 47.841 40.325 35.996 1.00 29.36 293 LEU A N 1
ATOM 2092 C CA . LEU A 1 295 ? 47.665 41.785 36.179 1.00 35.05 293 LEU A CA 1
ATOM 2093 C C . LEU A 1 295 ? 46.498 42.119 37.100 1.00 36.52 293 LEU A C 1
ATOM 2094 O O . LEU A 1 295 ? 46.588 43.066 37.885 1.00 44.76 293 LEU A O 1
ATOM 2099 N N . GLN A 1 296 ? 45.420 41.329 37.006 1.00 35.07 294 GLN A N 1
ATOM 2100 C CA A GLN A 1 296 ? 44.258 41.444 37.889 0.50 32.17 294 GLN A CA 1
ATOM 2101 C CA B GLN A 1 296 ? 44.272 41.497 37.891 0.50 31.75 294 GLN A CA 1
ATOM 2102 C C . GLN A 1 296 ? 44.640 41.194 39.349 1.00 31.84 294 GLN A C 1
ATOM 2103 O O . GLN A 1 296 ? 44.160 41.876 40.262 1.00 35.86 294 GLN A O 1
ATOM 2114 N N . TYR A 1 297 ? 45.503 40.200 39.573 1.00 32.03 295 TYR A N 1
ATOM 2115 C CA . TYR A 1 297 ? 46.015 39.910 40.924 1.00 32.58 295 TYR A CA 1
ATOM 2116 C C . TYR A 1 297 ? 47.143 40.856 41.389 1.00 35.64 295 TYR A C 1
ATOM 2117 O O . TYR A 1 297 ? 47.741 40.623 42.440 1.00 34.37 295 TYR A O 1
ATOM 2126 N N . ASN A 1 298 ? 47.399 41.914 40.606 1.00 34.19 296 ASN A N 1
ATOM 2127 C CA . ASN A 1 298 ? 48.456 42.925 40.826 1.00 36.91 296 ASN A CA 1
ATOM 2128 C C . ASN A 1 298 ? 49.877 42.378 40.829 1.00 37.59 296 ASN A C 1
ATOM 2129 O O . ASN A 1 298 ? 50.738 42.845 41.587 1.00 37.75 296 ASN A O 1
ATOM 2134 N N . LEU A 1 299 ? 50.119 41.393 39.970 1.00 35.03 297 LEU A N 1
ATOM 2135 C CA . LEU A 1 299 ? 51.413 40.749 39.918 1.00 33.32 297 LEU A CA 1
ATOM 2136 C C . LEU A 1 299 ? 52.305 41.466 38.916 1.00 30.99 297 LEU A C 1
ATOM 2137 O O . LEU A 1 299 ? 51.906 41.685 37.768 1.00 32.47 297 LEU A O 1
ATOM 2142 N N . PRO A 1 300 ? 53.527 41.824 39.347 1.00 30.41 298 PRO A N 1
ATOM 2143 C CA . PRO A 1 300 ? 54.474 42.521 38.490 1.00 30.64 298 PRO A CA 1
ATOM 2144 C C . PRO A 1 300 ? 55.220 41.556 37.557 1.00 32.57 298 PRO A C 1
ATOM 2145 O O . PRO A 1 300 ? 56.411 41.276 37.745 1.00 32.24 298 PRO A O 1
ATOM 2149 N N . ILE A 1 301 ? 54.503 41.063 36.550 1.00 32.07 299 ILE A N 1
ATOM 2150 C CA . ILE A 1 301 ? 55.055 40.090 35.624 1.00 31.46 299 ILE A CA 1
ATOM 2151 C C . ILE A 1 301 ? 55.776 40.733 34.446 1.00 35.57 299 ILE A C 1
ATOM 2152 O O . ILE A 1 301 ? 55.288 41.689 33.818 1.00 31.62 299 ILE A O 1
ATOM 2157 N N . TYR A 1 302 ? 56.956 40.190 34.171 1.00 32.99 300 TYR A N 1
ATOM 2158 C CA . TYR A 1 302 ? 57.804 40.634 33.085 1.00 34.23 300 TYR A CA 1
ATOM 2159 C C . TYR A 1 302 ? 58.062 39.428 32.216 1.00 36.91 300 TYR A C 1
ATOM 2160 O O . TYR A 1 302 ? 58.449 38.377 32.730 1.00 39.46 300 TYR A O 1
ATOM 2169 N N . ASN A 1 303 ? 57.826 39.555 30.913 1.00 29.98 301 ASN A N 1
ATOM 2170 C CA . ASN A 1 303 ? 58.262 38.512 29.997 1.00 31.65 301 ASN A CA 1
ATOM 2171 C C . ASN A 1 303 ? 59.627 38.881 29.463 1.00 32.99 301 ASN A C 1
ATOM 2172 O O . ASN A 1 303 ? 60.053 40.048 29.526 1.00 30.92 301 ASN A O 1
ATOM 2177 N N . SER A 1 304 ? 60.326 37.875 28.964 1.00 28.53 302 SER A N 1
ATOM 2178 C CA . SER A 1 304 ? 61.658 38.072 28.460 1.00 26.37 302 SER A CA 1
ATOM 2179 C C . SER A 1 304 ? 61.997 37.073 27.380 1.00 29.83 302 SER A C 1
ATOM 2180 O O . SER A 1 304 ? 61.395 35.992 27.301 1.00 27.82 302 SER A O 1
ATOM 2183 N N . PHE A 1 305 ? 62.948 37.454 26.531 1.00 29.90 303 PHE A N 1
ATOM 2184 C CA . PHE A 1 305 ? 63.533 36.514 25.594 1.00 34.20 303 PHE A CA 1
ATOM 2185 C C . PHE A 1 305 ? 65.046 36.526 25.710 1.00 33.32 303 PHE A C 1
ATOM 2186 O O . PHE A 1 305 ? 65.675 37.577 25.764 1.00 32.62 303 PHE A O 1
ATOM 2194 N N . GLY A 1 306 ? 65.620 35.338 25.721 1.00 30.67 304 GLY A N 1
ATOM 2195 C CA . GLY A 1 306 ? 67.047 35.200 25.847 1.00 32.36 304 GLY A CA 1
ATOM 2196 C C . GLY A 1 306 ? 67.486 33.809 25.498 1.00 37.72 304 GLY A C 1
ATOM 2197 O O . GLY A 1 306 ? 66.662 32.913 25.263 1.00 40.25 304 GLY A O 1
ATOM 2198 N N . MET A 1 307 ? 68.797 33.643 25.429 1.00 36.29 305 MET A N 1
ATOM 2199 C CA . MET A 1 307 ? 69.390 32.359 25.130 1.00 37.23 305 MET A CA 1
ATOM 2200 C C . MET A 1 307 ? 70.746 32.287 25.811 1.00 34.54 305 MET A C 1
ATOM 2201 O O . MET A 1 307 ? 71.282 33.306 26.258 1.00 36.92 305 MET A O 1
ATOM 2206 N N . THR A 1 308 ? 71.251 31.065 25.914 1.00 29.65 306 THR A N 1
ATOM 2207 C CA . THR A 1 308 ? 72.572 30.732 26.452 1.00 34.14 306 THR A CA 1
ATOM 2208 C C . THR A 1 308 ? 73.681 31.601 25.870 1.00 33.61 306 THR A C 1
ATOM 2209 O O . THR A 1 308 ? 74.573 32.039 26.602 1.00 35.22 306 THR A O 1
ATOM 2213 N N . GLU A 1 309 ? 73.590 31.836 24.554 1.00 30.11 307 GLU A N 1
ATOM 2214 C CA . GLU A 1 309 ? 74.544 32.619 23.763 1.00 30.26 307 GLU A CA 1
ATOM 2215 C C . GLU A 1 309 ? 74.551 34.113 24.093 1.00 30.26 307 GLU A C 1
ATOM 2216 O O . GLU A 1 309 ? 75.437 34.840 23.661 1.00 28.24 307 GLU A O 1
ATOM 2222 N N . THR A 1 310 ? 73.541 34.577 24.820 1.00 32.31 308 THR A N 1
ATOM 2223 C CA . THR A 1 310 ? 73.454 35.981 25.192 1.00 29.88 308 THR A CA 1
ATOM 2224 C C . THR A 1 310 ? 73.523 36.127 26.705 1.00 30.25 308 THR A C 1
ATOM 2225 O O . THR A 1 310 ? 73.265 37.201 27.244 1.00 29.92 308 THR A O 1
ATOM 2229 N N . CYS A 1 311 ? 73.864 35.023 27.376 1.00 29.10 309 CYS A N 1
ATOM 2230 C CA . CYS A 1 311 ? 74.002 34.952 28.837 1.00 33.11 309 CYS A CA 1
ATOM 2231 C C . CYS A 1 311 ? 72.760 35.338 29.641 1.00 34.08 309 CYS A C 1
ATOM 2232 O O . CYS A 1 311 ? 72.884 35.886 30.739 1.00 30.11 309 CYS A O 1
ATOM 2235 N N . SER A 1 312 ? 71.590 34.984 29.103 1.00 35.57 310 SER A N 1
ATOM 2236 C CA . SER A 1 312 ? 70.240 35.259 29.649 1.00 35.35 310 SER A CA 1
ATOM 2237 C C . SER A 1 312 ? 69.488 36.238 28.749 1.00 35.51 310 SER A C 1
ATOM 2238 O O . SER A 1 312 ? 69.789 36.327 27.557 1.00 35.58 310 SER A O 1
ATOM 2241 N N . GLN A 1 313 ? 68.515 36.959 29.302 1.00 37.05 311 GLN A N 1
ATOM 2242 C CA A GLN A 1 313 ? 67.620 37.771 28.475 0.50 38.15 311 GLN A CA 1
ATOM 2243 C CA B GLN A 1 313 ? 67.618 37.778 28.487 0.50 40.16 311 GLN A CA 1
ATOM 2244 C C . GLN A 1 313 ? 68.270 38.981 27.811 1.00 39.62 311 GLN A C 1
ATOM 2245 O O . GLN A 1 313 ? 69.140 39.631 28.382 1.00 43.16 311 GLN A O 1
ATOM 2256 N N . PHE A 1 314 ? 67.846 39.256 26.583 1.00 39.93 312 PHE A N 1
ATOM 2257 C CA . PHE A 1 314 ? 68.230 40.478 25.892 1.00 36.89 312 PHE A CA 1
ATOM 2258 C C . PHE A 1 314 ? 67.009 41.274 25.433 1.00 40.23 312 PHE A C 1
ATOM 2259 O O . PHE A 1 314 ? 67.140 42.412 24.973 1.00 40.25 312 PHE A O 1
ATOM 2267 N N . LEU A 1 315 ? 65.829 40.662 25.552 1.00 35.51 313 LEU A N 1
ATOM 2268 C CA . LEU A 1 315 ? 64.567 41.374 25.357 1.00 37.84 313 LEU A CA 1
ATOM 2269 C C . LEU A 1 315 ? 63.732 41.272 26.633 1.00 37.87 313 LEU A C 1
ATOM 2270 O O . LEU A 1 315 ? 63.653 40.206 27.231 1.00 34.87 313 LEU A O 1
ATOM 2275 N N . THR A 1 316 ? 63.146 42.388 27.068 1.00 36.42 314 THR A N 1
ATOM 2276 C CA . THR A 1 316 ? 62.313 42.409 28.270 1.00 35.48 314 THR A CA 1
ATOM 2277 C C . THR A 1 316 ? 61.047 43.233 28.058 1.00 34.80 314 THR A C 1
ATOM 2278 O O . THR A 1 316 ? 61.108 44.342 27.523 1.00 43.63 314 THR A O 1
ATOM 2282 N N . ALA A 1 317 ? 59.909 42.661 28.468 1.00 34.95 315 ALA A N 1
ATOM 2283 C CA . ALA A 1 317 ? 58.596 43.292 28.409 1.00 32.12 315 ALA A CA 1
ATOM 2284 C C . ALA A 1 317 ? 58.031 43.553 29.803 1.00 37.12 315 ALA A C 1
ATOM 2285 O O . ALA A 1 317 ? 57.860 42.618 30.589 1.00 37.33 315 ALA A O 1
ATOM 2287 N N . THR A 1 318 ? 57.707 44.818 30.082 1.00 33.52 316 THR A N 1
ATOM 2288 C CA . THR A 1 318 ? 57.109 45.239 31.352 1.00 30.02 316 THR A CA 1
ATOM 2289 C C . THR A 1 318 ? 55.633 44.824 31.441 1.00 30.68 316 THR A C 1
ATOM 2290 O O . THR A 1 318 ? 55.024 44.520 30.411 1.00 32.30 316 THR A O 1
ATOM 2294 N N . PRO A 1 319 ? 55.045 44.816 32.666 1.00 30.13 317 PRO A N 1
ATOM 2295 C CA . PRO A 1 319 ? 53.602 44.624 32.852 1.00 29.83 317 PRO A CA 1
ATOM 2296 C C . PRO A 1 319 ? 52.699 45.439 31.912 1.00 39.98 317 PRO A C 1
ATOM 2297 O O . PRO A 1 319 ? 51.666 44.934 31.455 1.00 42.29 317 PRO A O 1
ATOM 2301 N N . GLU A 1 320 ? 53.099 46.678 31.627 1.00 44.10 318 GLU A N 1
ATOM 2302 C CA A GLU A 1 320 ? 52.346 47.598 30.781 0.50 45.52 318 GLU A CA 1
ATOM 2303 C CA B GLU A 1 320 ? 52.287 47.544 30.777 0.50 46.88 318 GLU A CA 1
ATOM 2304 C C . GLU A 1 320 ? 52.491 47.238 29.296 1.00 45.93 318 GLU A C 1
ATOM 2305 O O . GLU A 1 320 ? 51.538 47.340 28.519 1.00 49.16 318 GLU A O 1
ATOM 2316 N N . MET A 1 321 ? 53.707 46.830 28.917 1.00 46.23 319 MET A N 1
ATOM 2317 C CA . MET A 1 321 ? 53.999 46.376 27.554 1.00 43.53 319 MET A CA 1
ATOM 2318 C C . MET A 1 321 ? 53.180 45.124 27.250 1.00 47.55 319 MET A C 1
ATOM 2319 O O . MET A 1 321 ? 52.611 44.997 26.165 1.00 46.85 319 MET A O 1
ATOM 2324 N N . LEU A 1 322 ? 53.120 44.221 28.231 1.00 46.67 320 LEU A N 1
ATOM 2325 C CA . LEU A 1 322 ? 52.378 42.972 28.120 1.00 43.92 320 LEU A CA 1
ATOM 2326 C C . LEU A 1 322 ? 50.868 43.158 28.055 1.00 45.20 320 LEU A C 1
ATOM 2327 O O . LEU A 1 322 ? 50.186 42.371 27.401 1.00 48.42 320 LEU A O 1
ATOM 2332 N N . HIS A 1 323 ? 50.342 44.175 28.736 1.00 45.79 321 HIS A N 1
ATOM 2333 C CA . HIS A 1 323 ? 48.921 44.512 28.582 1.00 48.57 321 HIS A CA 1
ATOM 2334 C C . HIS A 1 323 ? 48.591 44.987 27.157 1.00 46.61 321 HIS A C 1
ATOM 2335 O O . HIS A 1 323 ? 47.576 44.568 26.584 1.00 42.44 321 HIS A O 1
ATOM 2342 N N . ALA A 1 324 ? 49.466 45.829 26.595 1.00 44.63 322 ALA A N 1
ATOM 2343 C CA . ALA A 1 324 ? 49.303 46.371 25.242 1.00 49.42 322 ALA A CA 1
ATOM 2344 C C . ALA A 1 324 ? 49.532 45.328 24.134 1.00 49.57 322 ALA A C 1
ATOM 2345 O O . ALA A 1 324 ? 48.659 45.122 23.286 1.00 48.73 322 ALA A O 1
ATOM 2347 N N . ARG A 1 325 ? 50.702 44.685 24.143 1.00 51.66 323 ARG A N 1
ATOM 2348 C CA A ARG A 1 325 ? 51.003 43.622 23.190 0.50 51.32 323 ARG A CA 1
ATOM 2349 C CA B ARG A 1 325 ? 51.018 43.625 23.179 0.50 51.99 323 ARG A CA 1
ATOM 2350 C C . ARG A 1 325 ? 51.247 42.296 23.905 1.00 50.85 323 ARG A C 1
ATOM 2351 O O . ARG A 1 325 ? 52.370 41.996 24.312 1.00 53.04 323 ARG A O 1
ATOM 2366 N N . PRO A 1 326 ? 50.182 41.489 24.069 1.00 51.00 324 PRO A N 1
ATOM 2367 C CA . PRO A 1 326 ? 50.265 40.186 24.757 1.00 51.89 324 PRO A CA 1
ATOM 2368 C C . PRO A 1 326 ? 51.283 39.196 24.168 1.00 50.88 324 PRO A C 1
ATOM 2369 O O . PRO A 1 326 ? 51.749 38.296 24.865 1.00 48.93 324 PRO A O 1
ATOM 2373 N N . ASP A 1 327 ? 51.619 39.373 22.896 1.00 53.15 325 ASP A N 1
ATOM 2374 C CA . ASP A 1 327 ? 52.521 38.468 22.204 1.00 55.48 325 ASP A CA 1
ATOM 2375 C C . ASP A 1 327 ? 53.991 38.933 22.192 1.00 51.25 325 ASP A C 1
ATOM 2376 O O . ASP A 1 327 ? 54.866 38.178 21.770 1.00 52.86 325 ASP A O 1
ATOM 2381 N N . THR A 1 328 ? 54.264 40.143 22.683 1.00 43.38 326 THR A N 1
ATOM 2382 C CA . THR A 1 328 ? 55.628 40.676 22.659 1.00 40.40 326 THR A CA 1
ATOM 2383 C C . THR A 1 328 ? 56.558 40.059 23.715 1.00 43.87 326 THR A C 1
ATOM 2384 O O . THR A 1 328 ? 56.124 39.639 24.794 1.00 41.49 326 THR A O 1
ATOM 2388 N N . VAL A 1 329 ? 57.840 39.979 23.375 1.00 44.07 327 VAL A N 1
ATOM 2389 C CA . VAL A 1 329 ? 58.863 39.632 24.355 1.00 41.09 327 VAL A CA 1
ATOM 2390 C C . VAL A 1 329 ? 59.628 40.886 24.766 1.00 44.59 327 VAL A C 1
ATOM 2391 O O . VAL A 1 329 ? 60.479 40.834 25.657 1.00 48.18 327 VAL A O 1
ATOM 2395 N N . GLY A 1 330 ? 59.333 42.000 24.090 1.00 44.26 328 GLY A N 1
ATOM 2396 C CA . GLY A 1 330 ? 59.682 43.333 24.584 1.00 44.37 328 GLY A CA 1
ATOM 2397 C C . GLY A 1 330 ? 60.677 44.164 23.805 1.00 45.94 328 GLY A C 1
ATOM 2398 O O . GLY A 1 330 ? 60.836 43.999 22.599 1.00 46.86 328 GLY A O 1
ATOM 2399 N N . MET A 1 331 ? 61.333 45.068 24.531 1.00 52.73 329 MET A N 1
ATOM 2400 C CA . MET A 1 331 ? 62.350 45.990 24.019 1.00 52.82 329 MET A CA 1
ATOM 2401 C C . MET A 1 331 ? 63.739 45.493 24.457 1.00 52.60 329 MET A C 1
ATOM 2402 O O . MET A 1 331 ? 63.848 44.829 25.487 1.00 50.69 329 MET A O 1
ATOM 2407 N N . PRO A 1 332 ? 64.808 45.813 23.698 1.00 53.36 330 PRO A N 1
ATOM 2408 C CA . PRO A 1 332 ? 66.128 45.483 24.247 1.00 51.84 330 PRO A CA 1
ATOM 2409 C C . PRO A 1 332 ? 66.674 46.566 25.188 1.00 55.18 330 PRO A C 1
ATOM 2410 O O . PRO A 1 332 ? 66.038 47.612 25.357 1.00 55.95 330 PRO A O 1
ATOM 2414 N N . SER A 1 333 ? 67.832 46.308 25.801 1.00 56.93 331 SER A N 1
ATOM 2415 C CA . SER A 1 333 ? 68.451 47.265 26.730 1.00 58.59 331 SER A CA 1
ATOM 2416 C C . SER A 1 333 ? 69.473 48.176 26.047 1.00 59.41 331 SER A C 1
ATOM 2417 O O . SER A 1 333 ? 69.920 47.885 24.936 1.00 58.59 331 SER A O 1
ATOM 2420 N N . ALA A 1 334 ? 69.840 49.260 26.740 1.00 62.87 332 ALA A N 1
ATOM 2421 C CA . ALA A 1 334 ? 70.520 50.442 26.165 1.00 65.58 332 ALA A CA 1
ATOM 2422 C C . ALA A 1 334 ? 71.597 50.202 25.106 1.00 68.06 332 ALA A C 1
ATOM 2423 O O . ALA A 1 334 ? 71.585 50.854 24.052 1.00 70.12 332 ALA A O 1
ATOM 2425 N N . ASN A 1 335 ? 72.520 49.280 25.376 1.00 65.50 333 ASN A N 1
ATOM 2426 C CA . ASN A 1 335 ? 73.633 49.067 24.449 1.00 64.82 333 ASN A CA 1
ATOM 2427 C C . ASN A 1 335 ? 73.633 47.736 23.709 1.00 61.52 333 ASN A C 1
ATOM 2428 O O . ASN A 1 335 ? 74.656 47.316 23.167 1.00 59.58 333 ASN A O 1
ATOM 2433 N N . VAL A 1 336 ? 72.470 47.095 23.677 1.00 56.95 334 VAL A N 1
ATOM 2434 C CA . VAL A 1 336 ? 72.264 45.894 22.882 1.00 54.50 334 VAL A CA 1
ATOM 2435 C C . VAL A 1 336 ? 71.532 46.312 21.603 1.00 52.19 334 VAL A C 1
ATOM 2436 O O . VAL A 1 336 ? 70.596 47.109 21.644 1.00 50.63 334 VAL A O 1
ATOM 2440 N N . ASP A 1 337 ? 71.992 45.788 20.472 1.00 51.12 335 ASP A N 1
ATOM 2441 C CA . ASP A 1 337 ? 71.513 46.202 19.166 1.00 50.69 335 ASP A CA 1
ATOM 2442 C C . ASP A 1 337 ? 70.849 45.030 18.448 1.00 48.45 335 ASP A C 1
ATOM 2443 O O . ASP A 1 337 ? 71.471 43.988 18.219 1.00 45.29 335 ASP A O 1
ATOM 2448 N N . VAL A 1 338 ? 69.576 45.207 18.109 1.00 46.57 336 VAL A N 1
ATOM 2449 C CA . VAL A 1 338 ? 68.764 44.131 17.548 1.00 50.44 336 VAL A CA 1
ATOM 2450 C C . VAL A 1 338 ? 68.173 44.554 16.199 1.00 48.96 336 VAL A C 1
ATOM 2451 O O . VAL A 1 338 ? 67.603 45.635 16.082 1.00 52.36 336 VAL A O 1
ATOM 2455 N N . LYS A 1 339 ? 68.337 43.714 15.179 1.00 48.03 337 LYS A N 1
ATOM 2456 C CA . LYS A 1 339 ? 67.769 43.991 13.854 1.00 50.26 337 LYS A CA 1
ATOM 2457 C C . LYS A 1 339 ? 67.261 42.724 13.166 1.00 50.15 337 LYS A C 1
ATOM 2458 O O . LYS A 1 339 ? 67.601 41.612 13.570 1.00 44.94 337 LYS A O 1
ATOM 2464 N N . ILE A 1 340 ? 66.450 42.913 12.126 1.00 51.51 338 ILE A N 1
ATOM 2465 C CA . ILE A 1 340 ? 65.908 41.806 11.344 1.00 52.38 338 ILE A CA 1
ATOM 2466 C C . ILE A 1 340 ? 66.620 41.733 9.982 1.00 55.49 338 ILE A C 1
ATOM 2467 O O . ILE A 1 340 ? 66.793 42.750 9.303 1.00 58.05 338 ILE A O 1
ATOM 2472 N N . LYS A 1 341 ? 67.067 40.535 9.612 1.00 53.68 339 LYS A N 1
ATOM 2473 C CA . LYS A 1 341 ? 67.785 40.332 8.362 1.00 55.38 339 LYS A CA 1
ATOM 2474 C C . LYS A 1 341 ? 66.827 39.817 7.301 1.00 56.17 339 LYS A C 1
ATOM 2475 O O . LYS A 1 341 ? 66.119 38.832 7.531 1.00 53.37 339 LYS A O 1
ATOM 2481 N N . ASN A 1 342 ? 66.827 40.489 6.146 1.00 61.23 340 ASN A N 1
ATOM 2482 C CA . ASN A 1 342 ? 65.892 40.229 5.029 1.00 62.21 340 ASN A CA 1
ATOM 2483 C C . ASN A 1 342 ? 64.427 40.018 5.442 1.00 61.95 340 ASN A C 1
ATOM 2484 O O . ASN A 1 342 ? 63.931 38.882 5.412 1.00 63.09 340 ASN A O 1
ATOM 2489 N N . PRO A 1 343 ? 63.741 41.102 5.857 1.00 60.86 341 PRO A N 1
ATOM 2490 C CA . PRO A 1 343 ? 62.337 40.983 6.252 1.00 61.14 341 PRO A CA 1
ATOM 2491 C C . PRO A 1 343 ? 61.374 40.680 5.095 1.00 65.39 341 PRO A C 1
ATOM 2492 O O . PRO A 1 343 ? 61.738 40.831 3.928 1.00 67.34 341 PRO A O 1
ATOM 2496 N N . ASN A 1 344 ? 60.159 40.245 5.436 1.00 69.97 342 ASN A N 1
ATOM 2497 C CA . ASN A 1 344 ? 59.028 40.186 4.501 1.00 70.64 342 ASN A CA 1
ATOM 2498 C C . ASN A 1 344 ? 58.469 41.585 4.243 1.00 75.03 342 ASN A C 1
ATOM 2499 O O . ASN A 1 344 ? 59.082 42.594 4.622 1.00 73.52 342 ASN A O 1
ATOM 2504 N N . LYS A 1 345 ? 57.300 41.651 3.604 1.00 79.75 343 LYS A N 1
ATOM 2505 C CA . LYS A 1 345 ? 56.509 42.888 3.628 1.00 84.52 343 LYS A CA 1
ATOM 2506 C C . LYS A 1 345 ? 55.686 42.950 4.919 1.00 84.80 343 LYS A C 1
ATOM 2507 O O . LYS A 1 345 ? 55.254 44.026 5.344 1.00 84.21 343 LYS A O 1
ATOM 2513 N N . GLU A 1 346 ? 55.501 41.781 5.537 1.00 84.87 344 GLU A N 1
ATOM 2514 C CA . GLU A 1 346 ? 55.009 41.655 6.911 1.00 83.70 344 GLU A CA 1
ATOM 2515 C C . GLU A 1 346 ? 56.080 42.090 7.920 1.00 80.82 344 GLU A C 1
ATOM 2516 O O . GLU A 1 346 ? 55.759 42.508 9.036 1.00 81.68 344 GLU A O 1
ATOM 2522 N N . GLY A 1 347 ? 57.348 41.976 7.521 1.00 76.04 345 GLY A N 1
ATOM 2523 C CA . GLY A 1 347 ? 58.479 42.400 8.344 1.00 68.65 345 GLY A CA 1
ATOM 2524 C C . GLY A 1 347 ? 59.129 41.273 9.125 1.00 65.19 345 GLY A C 1
ATOM 2525 O O . GLY A 1 347 ? 59.924 41.527 10.027 1.00 63.12 345 GLY A O 1
ATOM 2526 N N . HIS A 1 348 ? 58.789 40.031 8.778 1.00 60.77 346 HIS A N 1
ATOM 2527 C CA . HIS A 1 348 ? 59.335 38.847 9.443 1.00 61.12 346 HIS A CA 1
ATOM 2528 C C . HIS A 1 348 ? 60.668 38.475 8.814 1.00 62.39 346 HIS A C 1
ATOM 2529 O O . HIS A 1 348 ? 60.787 38.424 7.590 1.00 66.11 346 HIS A O 1
ATOM 2536 N N . GLY A 1 349 ? 61.662 38.200 9.652 1.00 60.76 347 GLY A N 1
ATOM 2537 C CA . GLY A 1 349 ? 62.986 37.792 9.186 1.00 61.19 347 GLY A CA 1
ATOM 2538 C C . GLY A 1 349 ? 63.861 37.404 10.357 1.00 61.45 347 GLY A C 1
ATOM 2539 O O . GLY A 1 349 ? 63.547 37.738 11.500 1.00 60.07 347 GLY A O 1
ATOM 2540 N N . GLU A 1 350 ? 64.963 36.709 10.074 1.00 62.22 348 GLU A N 1
ATOM 2541 C CA . GLU A 1 350 ? 65.827 36.175 11.132 1.00 58.35 348 GLU A CA 1
ATOM 2542 C C . GLU A 1 350 ? 66.375 37.260 12.059 1.00 49.46 348 GLU A C 1
ATOM 2543 O O . GLU A 1 350 ? 66.734 38.351 11.619 1.00 46.50 348 GLU A O 1
ATOM 2549 N N . LEU A 1 351 ? 66.368 36.959 13.351 1.00 45.01 349 LEU A N 1
ATOM 2550 C CA . LEU A 1 351 ? 66.721 37.924 14.380 1.00 42.87 349 LEU A CA 1
ATOM 2551 C C . LEU A 1 351 ? 68.224 37.918 14.618 1.00 40.00 349 LEU A C 1
ATOM 2552 O O . LEU A 1 351 ? 68.815 36.869 14.862 1.00 41.82 349 LEU A O 1
ATOM 2557 N N . MET A 1 352 ? 68.821 39.102 14.501 1.00 40.06 350 MET A N 1
ATOM 2558 C CA . MET A 1 352 ? 70.267 39.305 14.605 1.00 41.57 350 MET A CA 1
ATOM 2559 C C . MET A 1 352 ? 70.554 40.223 15.786 1.00 41.99 350 MET A C 1
ATOM 2560 O O . MET A 1 352 ? 69.875 41.241 15.964 1.00 43.52 350 MET A O 1
ATOM 2565 N N . ILE A 1 353 ? 71.566 39.873 16.579 1.00 40.30 351 ILE A N 1
ATOM 2566 C CA . ILE A 1 353 ? 71.862 40.609 17.816 1.00 41.74 351 ILE A CA 1
ATOM 2567 C C . ILE A 1 353 ? 73.343 40.968 17.982 1.00 40.05 351 ILE A C 1
ATOM 2568 O O . ILE A 1 353 ? 74.230 40.178 17.658 1.00 40.75 351 ILE A O 1
ATOM 2573 N N . LYS A 1 354 ? 73.597 42.168 18.486 1.00 38.84 352 LYS A N 1
ATOM 2574 C CA . LYS A 1 354 ? 74.948 42.593 18.803 1.00 45.49 352 LYS A CA 1
ATOM 2575 C C . LYS A 1 354 ? 74.989 43.277 20.170 1.00 41.70 352 LYS A C 1
ATOM 2576 O O . LYS A 1 354 ? 74.165 44.135 20.479 1.00 41.77 352 LYS A O 1
ATOM 2582 N N . GLY A 1 355 ? 75.963 42.895 20.984 1.00 39.75 353 GLY A N 1
ATOM 2583 C CA . GLY A 1 355 ? 76.140 43.502 22.289 1.00 34.94 353 GLY A CA 1
ATOM 2584 C C . GLY A 1 355 ? 77.214 42.779 23.059 1.00 35.63 353 GLY A C 1
ATOM 2585 O O . GLY A 1 355 ? 77.608 41.674 22.686 1.00 31.96 353 GLY A O 1
ATOM 2586 N N . ALA A 1 356 ? 77.658 43.400 24.153 1.00 33.68 354 ALA A N 1
ATOM 2587 C CA . ALA A 1 356 ? 78.763 42.903 24.978 1.00 32.50 354 ALA A CA 1
ATOM 2588 C C . ALA A 1 356 ? 78.414 41.605 25.722 1.00 37.18 354 ALA A C 1
ATOM 2589 O O . ALA A 1 356 ? 79.304 40.852 26.128 1.00 33.03 354 ALA A O 1
ATOM 2591 N N . ASN A 1 357 ? 77.110 41.359 25.861 1.00 40.16 355 ASN A N 1
ATOM 2592 C CA . ASN A 1 357 ? 76.542 40.166 26.495 1.00 42.51 355 ASN A CA 1
ATOM 2593 C C . ASN A 1 357 ? 76.610 38.916 25.626 1.00 40.29 355 ASN A C 1
ATOM 2594 O O . ASN A 1 357 ? 76.501 37.798 26.124 1.00 46.03 355 ASN A O 1
ATOM 2599 N N . VAL A 1 358 ? 76.787 39.116 24.326 1.00 38.83 356 VAL A N 1
ATOM 2600 C CA . VAL A 1 358 ? 76.814 38.027 23.365 1.00 27.09 356 VAL A CA 1
ATOM 2601 C C . VAL A 1 358 ? 78.149 37.292 23.446 1.00 34.33 356 VAL A C 1
ATOM 2602 O O . VAL A 1 358 ? 79.197 37.916 23.647 1.00 30.71 356 VAL A O 1
ATOM 2606 N N . MET A 1 359 ? 78.101 35.965 23.304 1.00 32.62 357 MET A N 1
ATOM 2607 C CA . MET A 1 359 ? 79.301 35.122 23.348 1.00 36.15 357 MET A CA 1
ATOM 2608 C C . MET A 1 359 ? 80.311 35.440 22.231 1.00 38.70 357 MET A C 1
ATOM 2609 O O . MET A 1 359 ? 79.951 35.981 21.177 1.00 42.75 357 MET A O 1
ATOM 2614 N N . ASN A 1 360 ? 81.574 35.092 22.470 1.00 35.95 358 ASN A N 1
ATOM 2615 C CA . ASN A 1 360 ? 82.645 35.347 21.506 1.00 36.04 358 ASN A CA 1
ATOM 2616 C C . ASN A 1 360 ? 82.609 34.399 20.306 1.00 34.85 358 ASN A C 1
ATOM 2617 O O . ASN A 1 360 ? 83.241 34.662 19.280 1.00 36.69 358 ASN A O 1
ATOM 2622 N N . GLY A 1 361 ? 81.865 33.305 20.453 1.00 30.04 359 GLY A N 1
ATOM 2623 C CA . GLY A 1 361 ? 81.682 32.294 19.424 1.00 27.91 359 GLY A CA 1
ATOM 2624 C C . GLY A 1 361 ? 81.698 30.936 20.105 1.00 34.47 359 GLY A C 1
ATOM 2625 O O . GLY A 1 361 ? 82.216 30.815 21.202 1.00 34.32 359 GLY A O 1
ATOM 2626 N N . TYR A 1 362 ? 81.134 29.912 19.470 1.00 37.56 360 TYR A N 1
ATOM 2627 C CA . TYR A 1 362 ? 81.102 28.564 20.055 1.00 36.13 360 TYR A CA 1
ATOM 2628 C C . TYR A 1 362 ? 82.489 27.936 20.201 1.00 37.31 360 TYR A C 1
ATOM 2629 O O . TYR A 1 362 ? 83.406 28.259 19.442 1.00 34.22 360 TYR A O 1
ATOM 2638 N N . LEU A 1 363 ? 82.618 27.028 21.171 1.00 37.59 361 LEU A N 1
ATOM 2639 C CA . LEU A 1 363 ? 83.815 26.203 21.357 1.00 38.00 361 LEU A CA 1
ATOM 2640 C C . LEU A 1 363 ? 83.722 24.891 20.584 1.00 43.85 361 LEU A C 1
ATOM 2641 O O . LEU A 1 363 ? 84.723 24.374 20.088 1.00 46.72 361 LEU A O 1
ATOM 2646 N N . TYR A 1 364 ? 82.506 24.361 20.504 1.00 45.41 362 TYR A N 1
ATOM 2647 C CA . TYR A 1 364 ? 82.225 23.085 19.875 1.00 47.61 362 TYR A CA 1
ATOM 2648 C C . TYR A 1 364 ? 80.760 23.093 19.436 1.00 47.14 362 TYR A C 1
ATOM 2649 O O . TYR A 1 364 ? 79.938 23.704 20.103 1.00 49.48 362 TYR A O 1
ATOM 2658 N N . PRO A 1 365 ? 80.429 22.461 18.288 1.00 49.75 363 PRO A N 1
ATOM 2659 C CA . PRO A 1 365 ? 81.335 21.923 17.271 1.00 48.71 363 PRO A CA 1
ATOM 2660 C C . PRO A 1 365 ? 82.159 23.010 16.597 1.00 48.30 363 PRO A C 1
ATOM 2661 O O . PRO A 1 365 ? 81.847 24.209 16.695 1.00 43.97 363 PRO A O 1
ATOM 2665 N N . THR A 1 366 ? 83.220 22.581 15.935 1.00 51.59 364 THR A N 1
ATOM 2666 C CA . THR A 1 366 ? 84.205 23.520 15.429 1.00 57.40 364 THR A CA 1
ATOM 2667 C C . THR A 1 366 ? 84.046 23.851 13.931 1.00 53.51 364 THR A C 1
ATOM 2668 O O . THR A 1 366 ? 84.905 24.510 13.336 1.00 52.70 364 THR A O 1
ATOM 2672 N N . ASP A 1 367 ? 82.928 23.409 13.352 1.00 50.08 365 ASP A N 1
ATOM 2673 C CA . ASP A 1 367 ? 82.599 23.674 11.947 1.00 47.52 365 ASP A CA 1
ATOM 2674 C C . ASP A 1 367 ? 81.329 24.518 11.757 1.00 46.89 365 ASP A C 1
ATOM 2675 O O . ASP A 1 367 ? 80.732 24.525 10.679 1.00 45.58 365 ASP A O 1
ATOM 2680 N N . LEU A 1 368 ? 80.904 25.207 12.811 1.00 47.61 366 LEU A N 1
ATOM 2681 C CA . LEU A 1 368 ? 79.795 26.139 12.695 1.00 53.37 366 LEU A CA 1
ATOM 2682 C C . LEU A 1 368 ? 80.418 27.410 12.190 1.00 55.80 366 LEU A C 1
ATOM 2683 O O . LEU A 1 368 ? 81.216 28.028 12.878 1.00 62.49 366 LEU A O 1
ATOM 2688 N N . THR A 1 369 ? 80.067 27.787 10.972 1.00 55.51 367 THR A N 1
ATOM 2689 C CA . THR A 1 369 ? 80.807 28.814 10.254 1.00 51.17 367 THR A CA 1
ATOM 2690 C C . THR A 1 369 ? 79.974 30.063 10.019 1.00 44.85 367 THR A C 1
ATOM 2691 O O . THR A 1 369 ? 80.529 31.135 9.783 1.00 41.09 367 THR A O 1
ATOM 2695 N N . GLY A 1 370 ? 78.649 29.912 10.098 1.00 41.27 368 GLY A N 1
ATOM 2696 C CA . GLY A 1 370 ? 77.709 30.979 9.777 1.00 40.59 368 GLY A CA 1
ATOM 2697 C C . GLY A 1 370 ? 77.104 31.683 10.973 1.00 38.55 368 GLY A C 1
ATOM 2698 O O . GLY A 1 370 ? 76.069 32.351 10.849 1.00 40.17 368 GLY A O 1
ATOM 2699 N N . THR A 1 371 ? 77.768 31.563 12.120 1.00 34.85 369 THR A N 1
ATOM 2700 C CA . THR A 1 371 ? 77.220 32.038 13.389 1.00 39.14 369 THR A CA 1
ATOM 2701 C C . THR A 1 371 ? 77.202 33.561 13.538 1.00 35.75 369 THR A C 1
ATOM 2702 O O . THR A 1 371 ? 76.295 34.109 14.168 1.00 39.10 369 THR A O 1
ATOM 2706 N N . PHE A 1 372 ? 78.166 34.241 12.926 1.00 37.61 370 PHE A N 1
ATOM 2707 C CA . PHE A 1 372 ? 78.173 35.714 12.899 1.00 37.66 370 PHE A CA 1
ATOM 2708 C C . PHE A 1 372 ? 78.170 36.292 11.494 1.00 38.61 370 PHE A C 1
ATOM 2709 O O . PHE A 1 372 ? 78.802 35.741 10.590 1.00 34.06 370 PHE A O 1
ATOM 2717 N N . GLU A 1 373 ? 77.455 37.406 11.335 1.00 42.44 371 GLU A N 1
ATOM 2718 C CA . GLU A 1 373 ? 77.457 38.206 10.109 1.00 48.82 371 GLU A CA 1
ATOM 2719 C C . GLU A 1 373 ? 77.664 39.664 10.492 1.00 46.62 371 GLU A C 1
ATOM 2720 O O . GLU A 1 373 ? 76.790 40.266 11.110 1.00 43.07 371 GLU A O 1
ATOM 2726 N N . ASN A 1 374 ? 78.813 40.220 10.110 1.00 49.56 372 ASN A N 1
ATOM 2727 C CA . ASN A 1 374 ? 79.250 41.570 10.505 1.00 50.49 372 ASN A CA 1
ATOM 2728 C C . ASN A 1 374 ? 79.187 41.847 12.012 1.00 47.63 372 ASN A C 1
ATOM 2729 O O . ASN A 1 374 ? 78.830 42.949 12.436 1.00 48.14 372 ASN A O 1
ATOM 2734 N N . GLY A 1 375 ? 79.535 40.831 12.806 1.00 44.32 373 GLY A N 1
ATOM 2735 C CA . GLY A 1 375 ? 79.481 40.906 14.266 1.00 44.70 373 GLY A CA 1
ATOM 2736 C C . GLY A 1 375 ? 78.129 40.591 14.889 1.00 47.27 373 GLY A C 1
ATOM 2737 O O . GLY A 1 375 ? 78.035 40.397 16.110 1.00 49.11 373 GLY A O 1
ATOM 2738 N N . TYR A 1 376 ? 77.079 40.545 14.066 1.00 43.84 374 TYR A N 1
ATOM 2739 C CA . TYR A 1 376 ? 75.740 40.205 14.552 1.00 40.61 374 TYR A CA 1
ATOM 2740 C C . TYR A 1 376 ? 75.582 38.708 14.698 1.00 40.80 374 TYR A C 1
ATOM 2741 O O . TYR A 1 376 ? 75.880 37.956 13.770 1.00 46.08 374 TYR A O 1
ATOM 2750 N N . PHE A 1 377 ? 75.132 38.283 15.877 1.00 41.59 375 PHE A N 1
ATOM 2751 C CA . PHE A 1 377 ? 74.817 36.886 16.117 1.00 39.52 375 PHE A CA 1
ATOM 2752 C C . PHE A 1 377 ? 73.446 36.552 15.539 1.00 40.05 375 PHE A C 1
ATOM 2753 O O . PHE A 1 377 ? 72.443 37.203 15.859 1.00 42.12 375 PHE A O 1
ATOM 2761 N N . ASN A 1 378 ? 73.426 35.540 14.681 1.00 35.97 376 ASN A N 1
ATOM 2762 C CA . ASN A 1 378 ? 72.204 35.039 14.095 1.00 40.79 376 ASN A CA 1
ATOM 2763 C C . ASN A 1 378 ? 71.565 34.083 15.078 1.00 39.70 376 ASN A C 1
ATOM 2764 O O . ASN A 1 378 ? 72.042 32.964 15.258 1.00 45.08 376 ASN A O 1
ATOM 2769 N N . THR A 1 379 ? 70.491 34.537 15.718 1.00 41.69 377 THR A N 1
ATOM 2770 C CA . THR A 1 379 ? 69.779 33.748 16.718 1.00 40.65 377 THR A CA 1
ATOM 2771 C C . THR A 1 379 ? 69.110 32.517 16.091 1.00 44.47 377 THR A C 1
ATOM 2772 O O . THR A 1 379 ? 69.041 31.457 16.711 1.00 40.46 377 THR A O 1
ATOM 2776 N N . GLY A 1 380 ? 68.643 32.666 14.851 1.00 48.49 378 GLY A N 1
ATOM 2777 C CA . GLY A 1 380 ? 67.901 31.615 14.161 1.00 50.92 378 GLY A CA 1
ATOM 2778 C C . GLY A 1 380 ? 66.435 31.634 14.539 1.00 52.77 378 GLY A C 1
ATOM 2779 O O . GLY A 1 380 ? 65.741 30.630 14.399 1.00 61.06 378 GLY A O 1
ATOM 2780 N N . ASP A 1 381 ? 65.977 32.778 15.043 1.00 51.37 379 ASP A N 1
ATOM 2781 C CA . ASP A 1 381 ? 64.580 32.997 15.396 1.00 51.02 379 ASP A CA 1
ATOM 2782 C C . ASP A 1 381 ? 63.983 33.927 14.360 1.00 52.67 379 ASP A C 1
ATOM 2783 O O . ASP A 1 381 ? 64.634 34.886 13.942 1.00 52.78 379 ASP A O 1
ATOM 2788 N N . ILE A 1 382 ? 62.750 33.655 13.945 1.00 52.01 380 ILE A N 1
ATOM 2789 C CA . ILE A 1 382 ? 62.040 34.568 13.057 1.00 46.44 380 ILE A CA 1
ATOM 2790 C C . ILE A 1 382 ? 61.294 35.561 13.928 1.00 46.37 380 ILE A C 1
ATOM 2791 O O . ILE A 1 382 ? 60.519 35.184 14.803 1.00 50.26 380 ILE A O 1
ATOM 2796 N N . ALA A 1 383 ? 61.556 36.837 13.704 1.00 43.82 381 ALA A N 1
ATOM 2797 C CA . ALA A 1 383 ? 60.978 37.874 14.525 1.00 42.32 381 ALA A CA 1
ATOM 2798 C C . ALA A 1 383 ? 60.598 39.058 13.667 1.00 43.55 381 ALA A C 1
ATOM 2799 O O . ALA A 1 383 ? 60.864 39.067 12.468 1.00 46.43 381 ALA A O 1
ATOM 2801 N N . GLU A 1 384 ? 59.952 40.041 14.284 1.00 44.26 382 GLU A N 1
ATOM 2802 C CA . GLU A 1 384 ? 59.696 41.322 13.650 1.00 49.65 382 GLU A CA 1
ATOM 2803 C C . GLU A 1 384 ? 59.860 42.390 14.708 1.00 50.63 382 GLU A C 1
ATOM 2804 O O . GLU A 1 384 ? 59.776 42.104 15.898 1.00 54.60 382 GLU A O 1
ATOM 2810 N N . ILE A 1 385 ? 60.133 43.609 14.271 1.00 51.95 383 ILE A N 1
ATOM 2811 C CA . ILE A 1 385 ? 60.094 44.756 15.151 1.00 55.59 383 ILE A CA 1
ATOM 2812 C C . ILE A 1 385 ? 59.018 45.660 14.578 1.00 62.14 383 ILE A C 1
ATOM 2813 O O . ILE A 1 385 ? 59.143 46.140 13.449 1.00 64.66 383 ILE A O 1
ATOM 2818 N N . ASP A 1 386 ? 57.948 45.881 15.336 1.00 67.49 384 ASP A N 1
ATOM 2819 C CA . ASP A 1 386 ? 56.925 46.816 14.881 1.00 71.72 384 ASP A CA 1
ATOM 2820 C C . ASP A 1 386 ? 57.386 48.269 15.033 1.00 73.06 384 ASP A C 1
ATOM 2821 O O . ASP A 1 386 ? 58.479 48.536 15.540 1.00 73.27 384 ASP A O 1
ATOM 2826 N N . HIS A 1 387 ? 56.527 49.192 14.617 1.00 77.90 385 HIS A N 1
ATOM 2827 C CA . HIS A 1 387 ? 56.840 50.622 14.498 1.00 82.28 385 HIS A CA 1
ATOM 2828 C C . HIS A 1 387 ? 57.287 51.286 15.809 1.00 80.66 385 HIS A C 1
ATOM 2829 O O . HIS A 1 387 ? 57.835 52.388 15.797 1.00 81.70 385 HIS A O 1
ATOM 2836 N N . GLU A 1 388 ? 57.080 50.585 16.923 1.00 81.21 386 GLU A N 1
ATOM 2837 C CA . GLU A 1 388 ? 57.278 51.130 18.266 1.00 80.77 386 GLU A CA 1
ATOM 2838 C C . GLU A 1 388 ? 58.489 50.533 19.001 1.00 77.08 386 GLU A C 1
ATOM 2839 O O . GLU A 1 388 ? 58.910 51.058 20.039 1.00 76.04 386 GLU A O 1
ATOM 2845 N N . GLY A 1 389 ? 59.046 49.449 18.460 1.00 72.28 387 GLY A N 1
ATOM 2846 C CA . GLY A 1 389 ? 60.243 48.828 19.031 1.00 67.40 387 GLY A CA 1
ATOM 2847 C C . GLY A 1 389 ? 60.009 47.475 19.681 1.00 65.53 387 GLY A C 1
ATOM 2848 O O . GLY A 1 389 ? 60.953 46.839 20.156 1.00 63.81 387 GLY A O 1
ATOM 2849 N N . TYR A 1 390 ? 58.750 47.040 19.702 1.00 63.28 388 TYR A N 1
ATOM 2850 C CA . TYR A 1 390 ? 58.363 45.747 20.267 1.00 59.88 388 TYR A CA 1
ATOM 2851 C C . TYR A 1 390 ? 58.801 44.610 19.353 1.00 55.84 388 TYR A C 1
ATOM 2852 O O . TYR A 1 390 ? 58.488 44.601 18.158 1.00 56.54 388 TYR A O 1
ATOM 2861 N N . VAL A 1 391 ? 59.529 43.654 19.914 1.00 49.18 389 VAL A N 1
ATOM 2862 C CA . VAL A 1 391 ? 59.914 42.461 19.169 1.00 42.94 389 VAL A CA 1
ATOM 2863 C C . VAL A 1 391 ? 58.906 41.352 19.445 1.00 44.36 389 VAL A C 1
ATOM 2864 O O . VAL A 1 391 ? 58.541 41.115 20.600 1.00 45.05 389 VAL A O 1
ATOM 2868 N N . MET A 1 392 ? 58.436 40.699 18.384 1.00 45.68 390 MET A N 1
ATOM 2869 C CA . MET A 1 392 ? 57.597 39.511 18.517 1.00 46.65 390 MET A CA 1
ATOM 2870 C C . MET A 1 392 ? 58.321 38.339 17.895 1.00 44.80 390 MET A C 1
ATOM 2871 O O . MET A 1 392 ? 58.717 38.407 16.744 1.00 43.93 390 MET A O 1
ATOM 2876 N N . ILE A 1 393 ? 58.504 37.272 18.629 1.00 48.57 391 ILE A N 1
ATOM 2877 C CA . ILE A 1 393 ? 59.121 36.093 18.076 1.00 49.07 391 ILE A CA 1
ATOM 2878 C C . ILE A 1 393 ? 58.081 35.214 17.455 1.00 54.27 391 ILE A C 1
ATOM 2879 O O . ILE A 1 393 ? 57.043 35.011 18.013 1.00 57.85 391 ILE A O 1
ATOM 2884 N N . TYR A 1 394 ? 58.377 34.670 16.296 1.00 59.69 392 TYR A N 1
ATOM 2885 C CA . TYR A 1 394 ? 57.552 33.636 15.729 1.00 60.86 392 TYR A CA 1
ATOM 2886 C C . TYR A 1 394 ? 58.312 32.359 15.666 1.00 63.43 392 TYR A C 1
ATOM 2887 O O . TYR A 1 394 ? 58.870 31.905 16.634 1.00 65.93 392 TYR A O 1
ATOM 2896 N N . ASP A 1 395 ? 58.343 31.788 14.494 1.00 66.95 393 ASP A N 1
ATOM 2897 C CA . ASP A 1 395 ? 58.973 30.519 14.306 1.00 70.94 393 ASP A CA 1
ATOM 2898 C C . ASP A 1 395 ? 60.469 30.473 14.593 1.00 72.14 393 ASP A C 1
ATOM 2899 O O . ASP A 1 395 ? 61.101 31.468 14.867 1.00 71.46 393 ASP A O 1
ATOM 2904 N N . ARG A 1 396 ? 61.020 29.280 14.516 1.00 71.29 394 ARG A N 1
ATOM 2905 C CA A ARG A 1 396 ? 62.463 29.083 14.583 0.50 70.46 394 ARG A CA 1
ATOM 2906 C CA B ARG A 1 396 ? 62.465 29.107 14.575 0.50 71.26 394 ARG A CA 1
ATOM 2907 C C . ARG A 1 396 ? 62.982 28.488 13.283 1.00 70.46 394 ARG A C 1
ATOM 2908 O O . ARG A 1 396 ? 62.269 27.745 12.610 1.00 74.40 394 ARG A O 1
ATOM 2923 N N . ARG A 1 397 ? 64.222 28.818 12.939 1.00 69.08 395 ARG A N 1
ATOM 2924 C CA . ARG A 1 397 ? 64.934 28.143 11.866 1.00 67.06 395 ARG A CA 1
ATOM 2925 C C . ARG A 1 397 ? 65.278 26.764 12.439 1.00 60.71 395 ARG A C 1
ATOM 2926 O O . ARG A 1 397 ? 65.835 26.665 13.537 1.00 62.20 395 ARG A O 1
ATOM 2934 N N . LYS A 1 398 ? 64.903 25.707 11.728 1.00 56.75 396 LYS A N 1
ATOM 2935 C CA . LYS A 1 398 ? 65.136 24.345 12.210 1.00 55.28 396 LYS A CA 1
ATOM 2936 C C . LYS A 1 398 ? 66.555 23.849 11.913 1.00 52.13 396 LYS A C 1
ATOM 2937 O O . LYS A 1 398 ? 66.965 23.724 10.758 1.00 51.84 396 LYS A O 1
ATOM 2943 N N . ASP A 1 399 ? 67.285 23.568 12.986 1.00 46.82 397 ASP A N 1
ATOM 2944 C CA . ASP A 1 399 ? 68.691 23.194 12.940 1.00 43.56 397 ASP A CA 1
ATOM 2945 C C . ASP A 1 399 ? 68.890 21.679 12.934 1.00 42.06 397 ASP A C 1
ATOM 2946 O O . ASP A 1 399 ? 70.017 21.180 13.105 1.00 37.93 397 ASP A O 1
ATOM 2951 N N . LEU A 1 400 ? 67.791 20.955 12.741 1.00 39.73 398 LEU A N 1
ATOM 2952 C CA . LEU A 1 400 ? 67.787 19.505 12.853 1.00 43.02 398 LEU A CA 1
ATOM 2953 C C . LEU A 1 400 ? 66.800 18.908 11.863 1.00 42.35 398 LEU A C 1
ATOM 2954 O O . LEU A 1 400 ? 65.655 19.339 11.787 1.00 43.87 398 LEU A O 1
ATOM 2959 N N . ILE A 1 401 ? 67.267 17.926 11.099 1.00 39.87 399 ILE A N 1
ATOM 2960 C CA . ILE A 1 401 ? 66.403 17.096 10.286 1.00 39.31 399 ILE A CA 1
ATOM 2961 C C . ILE A 1 401 ? 66.668 15.670 10.744 1.00 42.25 399 ILE A C 1
ATOM 2962 O O . ILE A 1 401 ? 67.784 15.167 10.618 1.00 47.53 399 ILE A O 1
ATOM 2967 N N . ILE A 1 402 ? 65.655 15.032 11.316 1.00 49.86 400 ILE A N 1
ATOM 2968 C CA . ILE A 1 402 ? 65.762 13.619 11.651 1.00 56.28 400 ILE A CA 1
ATOM 2969 C C . ILE A 1 402 ? 65.205 12.854 10.463 1.00 54.68 400 ILE A C 1
ATOM 2970 O O . ILE A 1 402 ? 64.028 12.978 10.127 1.00 56.35 400 ILE A O 1
ATOM 2975 N N . SER A 1 403 ? 66.079 12.098 9.810 1.00 61.43 401 SER A N 1
ATOM 2976 C CA . SER A 1 403 ? 65.751 11.417 8.563 1.00 63.35 401 SER A CA 1
ATOM 2977 C C . SER A 1 403 ? 66.204 9.955 8.602 1.00 67.84 401 SER A C 1
ATOM 2978 O O . SER A 1 403 ? 67.406 9.670 8.553 1.00 66.17 401 SER A O 1
ATOM 2981 N N . GLY A 1 404 ? 65.234 9.042 8.691 1.00 70.98 402 GLY A N 1
ATOM 2982 C CA . GLY A 1 404 ? 65.500 7.602 8.726 1.00 73.50 402 GLY A CA 1
ATOM 2983 C C . GLY A 1 404 ? 66.344 7.159 9.911 1.00 75.64 402 GLY A C 1
ATOM 2984 O O . GLY A 1 404 ? 67.300 6.389 9.750 1.00 75.40 402 GLY A O 1
ATOM 2985 N N . GLY A 1 405 ? 65.997 7.665 11.094 1.00 76.07 403 GLY A N 1
ATOM 2986 C CA . GLY A 1 405 ? 66.713 7.350 12.332 1.00 80.39 403 GLY A CA 1
ATOM 2987 C C . GLY A 1 405 ? 68.134 7.887 12.384 1.00 82.14 403 GLY A C 1
ATOM 2988 O O . GLY A 1 405 ? 69.019 7.266 12.984 1.00 84.86 403 GLY A O 1
ATOM 2989 N N . GLU A 1 406 ? 68.348 9.037 11.744 1.00 79.32 404 GLU A N 1
ATOM 2990 C CA . GLU A 1 406 ? 69.659 9.675 11.671 1.00 73.70 404 GLU A CA 1
ATOM 2991 C C . GLU A 1 406 ? 69.517 11.175 11.882 1.00 67.22 404 GLU A C 1
ATOM 2992 O O . GLU A 1 406 ? 68.635 11.814 11.297 1.00 64.88 404 GLU A O 1
ATOM 2998 N N . ASN A 1 407 ? 70.380 11.733 12.725 1.00 61.75 405 ASN A N 1
ATOM 2999 C CA . ASN A 1 407 ? 70.453 13.182 12.891 1.00 60.30 405 ASN A CA 1
ATOM 3000 C C . ASN A 1 407 ? 71.253 13.786 11.757 1.00 55.17 405 ASN A C 1
ATOM 3001 O O . ASN A 1 407 ? 72.392 13.385 11.523 1.00 53.22 405 ASN A O 1
ATOM 3006 N N . ILE A 1 408 ? 70.653 14.724 11.026 1.00 51.80 406 ILE A N 1
ATOM 3007 C CA . ILE A 1 408 ? 71.414 15.488 10.043 1.00 44.34 406 ILE A CA 1
ATOM 3008 C C . ILE A 1 408 ? 71.283 16.995 10.314 1.00 44.85 406 ILE A C 1
ATOM 3009 O O . ILE A 1 408 ? 70.243 17.476 10.777 1.00 46.22 406 ILE A O 1
ATOM 3014 N N . TYR A 1 409 ? 72.351 17.730 10.030 1.00 42.51 407 TYR A N 1
ATOM 3015 C CA . TYR A 1 409 ? 72.429 19.135 10.399 1.00 46.16 407 TYR A CA 1
ATOM 3016 C C . TYR A 1 409 ? 72.485 20.055 9.176 1.00 43.82 407 TYR A C 1
ATOM 3017 O O . TYR A 1 409 ? 73.486 20.082 8.459 1.00 43.08 407 TYR A O 1
ATOM 3026 N N . PRO A 1 410 ? 71.384 20.781 8.915 1.00 42.04 408 PRO A N 1
ATOM 3027 C CA . PRO A 1 410 ? 71.307 21.787 7.855 1.00 42.73 408 PRO A CA 1
ATOM 3028 C C . PRO A 1 410 ? 72.561 22.651 7.693 1.00 39.13 408 PRO A C 1
ATOM 3029 O O . PRO A 1 410 ? 72.992 22.841 6.562 1.00 40.68 408 PRO A O 1
ATOM 3033 N N . TYR A 1 411 ? 73.152 23.117 8.804 1.00 38.14 409 TYR A N 1
ATOM 3034 C CA . TYR A 1 411 ? 74.318 24.026 8.783 1.00 37.03 409 TYR A CA 1
ATOM 3035 C C . TYR A 1 411 ? 75.528 23.435 8.049 1.00 34.34 409 TYR A C 1
ATOM 3036 O O . TYR A 1 411 ? 76.283 24.158 7.400 1.00 32.68 409 TYR A O 1
ATOM 3045 N N . GLN A 1 412 ? 75.685 22.120 8.150 1.00 31.99 410 GLN A N 1
ATOM 3046 C CA . GLN A 1 412 ? 76.765 21.403 7.484 1.00 34.61 410 GLN A CA 1
ATOM 3047 C C . GLN A 1 412 ? 76.595 21.348 5.962 1.00 33.58 410 GLN A C 1
ATOM 3048 O O . GLN A 1 412 ? 77.576 21.444 5.226 1.00 38.36 410 GLN A O 1
ATOM 3054 N N . ILE A 1 413 ? 75.354 21.178 5.508 1.00 38.73 411 ILE A N 1
ATOM 3055 C CA . ILE A 1 413 ? 75.016 21.153 4.081 1.00 37.80 411 ILE A CA 1
ATOM 3056 C C . ILE A 1 413 ? 75.176 22.560 3.503 1.00 36.20 411 ILE A C 1
ATOM 3057 O O . ILE A 1 413 ? 75.775 22.732 2.452 1.00 38.17 411 ILE A O 1
ATOM 3062 N N . GLU A 1 414 ? 74.666 23.556 4.221 1.00 33.71 412 GLU A N 1
ATOM 3063 C CA . GLU A 1 414 ? 74.760 24.954 3.810 1.00 34.60 412 GLU A CA 1
ATOM 3064 C C . GLU A 1 414 ? 76.198 25.463 3.689 1.00 35.56 412 GLU A C 1
ATOM 3065 O O . GLU A 1 414 ? 76.465 26.299 2.835 1.00 45.66 412 GLU A O 1
ATOM 3071 N N . THR A 1 415 ? 77.112 24.950 4.521 1.00 35.60 413 THR A N 1
ATOM 3072 C CA . THR A 1 415 ? 78.549 25.284 4.441 1.00 33.45 413 THR A CA 1
ATOM 3073 C C . THR A 1 415 ? 79.145 24.830 3.111 1.00 34.37 413 THR A C 1
ATOM 3074 O O . THR A 1 415 ? 79.781 25.619 2.404 1.00 30.03 413 THR A O 1
ATOM 3078 N N . VAL A 1 416 ? 78.922 23.557 2.784 1.00 27.75 414 VAL A N 1
ATOM 3079 C CA . VAL A 1 416 ? 79.420 22.943 1.554 1.00 31.22 414 VAL A CA 1
ATOM 3080 C C . VAL A 1 416 ? 78.754 23.523 0.281 1.00 34.04 414 VAL A C 1
ATOM 3081 O O . VAL A 1 416 ? 79.436 23.796 -0.712 1.00 33.59 414 VAL A O 1
ATOM 3085 N N . ALA A 1 417 ? 77.439 23.738 0.334 1.00 30.47 415 ALA A N 1
ATOM 3086 C CA . ALA A 1 417 ? 76.674 24.235 -0.807 1.00 27.51 415 ALA A CA 1
ATOM 3087 C C . ALA A 1 417 ? 77.068 25.650 -1.201 1.00 31.55 415 ALA A C 1
ATOM 3088 O O . ALA A 1 417 ? 77.143 25.973 -2.387 1.00 35.23 415 ALA A O 1
ATOM 3090 N N . LYS A 1 418 ? 77.338 26.487 -0.207 1.00 36.44 416 LYS A N 1
ATOM 3091 C CA . LYS A 1 418 ? 77.735 27.868 -0.457 1.00 36.50 416 LYS A CA 1
ATOM 3092 C C . LYS A 1 418 ? 79.100 28.000 -1.160 1.00 40.60 416 LYS A C 1
ATOM 3093 O O . LYS A 1 418 ? 79.390 29.046 -1.746 1.00 40.48 416 LYS A O 1
ATOM 3099 N N . GLN A 1 419 ? 79.906 26.932 -1.127 1.00 38.77 417 GLN A N 1
ATOM 3100 C CA A GLN A 1 419 ? 81.205 26.899 -1.800 0.50 38.54 417 GLN A CA 1
ATOM 3101 C CA B GLN A 1 419 ? 81.203 26.928 -1.804 0.50 39.08 417 GLN A CA 1
ATOM 3102 C C . GLN A 1 419 ? 81.121 26.435 -3.257 1.00 40.39 417 GLN A C 1
ATOM 3103 O O . GLN A 1 419 ? 82.070 26.605 -4.030 1.00 43.09 417 GLN A O 1
ATOM 3114 N N . PHE A 1 420 ? 79.992 25.833 -3.636 1.00 41.14 418 PHE A N 1
ATOM 3115 C CA . PHE A 1 420 ? 79.773 25.441 -5.032 1.00 36.68 418 PHE A CA 1
ATOM 3116 C C . PHE A 1 420 ? 79.676 26.705 -5.887 1.00 36.27 418 PHE A C 1
ATOM 3117 O O . PHE A 1 420 ? 78.999 27.657 -5.487 1.00 37.78 418 PHE A O 1
ATOM 3125 N N . PRO A 1 421 ? 80.397 26.731 -7.035 1.00 38.43 419 PRO A N 1
ATOM 3126 C CA . PRO A 1 421 ? 80.388 27.803 -8.043 1.00 36.31 419 PRO A CA 1
ATOM 3127 C C . PRO A 1 421 ? 79.000 28.405 -8.364 1.00 35.28 419 PRO A C 1
ATOM 3128 O O . PRO A 1 421 ? 78.113 27.706 -8.841 1.00 37.68 419 PRO A O 1
ATOM 3132 N N . GLY A 1 422 ? 78.817 29.691 -8.086 1.00 37.46 420 GLY A N 1
ATOM 3133 C CA . GLY A 1 422 ? 77.593 30.384 -8.483 1.00 36.81 420 GLY A CA 1
ATOM 3134 C C . GLY A 1 422 ? 76.492 30.462 -7.442 1.00 40.84 420 GLY A C 1
ATOM 3135 O O . GLY A 1 422 ? 75.541 31.242 -7.598 1.00 42.48 420 GLY A O 1
ATOM 3136 N N . ILE A 1 423 ? 76.615 29.656 -6.384 1.00 40.12 421 ILE A N 1
ATOM 3137 C CA . ILE A 1 423 ? 75.669 29.679 -5.272 1.00 35.19 421 ILE A CA 1
ATOM 3138 C C . ILE A 1 423 ? 76.110 30.749 -4.271 1.00 40.84 421 ILE A C 1
ATOM 3139 O O . ILE A 1 423 ? 77.145 30.613 -3.615 1.00 42.22 421 ILE A O 1
ATOM 3144 N N . SER A 1 424 ? 75.322 31.822 -4.191 1.00 44.76 422 SER A N 1
ATOM 3145 C CA . SER A 1 424 ? 75.571 32.941 -3.275 1.00 47.04 422 SER A CA 1
ATOM 3146 C C . SER A 1 424 ? 74.978 32.690 -1.888 1.00 48.26 422 SER A C 1
ATOM 3147 O O . SER A 1 424 ? 75.538 33.123 -0.874 1.00 49.42 422 SER A O 1
ATOM 3150 N N . ASP A 1 425 ? 73.840 32.001 -1.855 1.00 47.73 423 ASP A N 1
ATOM 3151 C CA . ASP A 1 425 ? 73.142 31.712 -0.610 1.00 45.13 423 ASP A CA 1
ATOM 3152 C C . ASP A 1 425 ? 72.324 30.433 -0.694 1.00 41.93 423 ASP A C 1
ATOM 3153 O O . ASP A 1 425 ? 71.880 30.044 -1.775 1.00 41.36 423 ASP A O 1
ATOM 3158 N N . ALA A 1 426 ? 72.140 29.786 0.458 1.00 40.52 424 ALA A N 1
ATOM 3159 C CA . ALA A 1 426 ? 71.444 28.501 0.549 1.00 39.89 424 ALA A CA 1
ATOM 3160 C C . ALA A 1 426 ? 70.854 28.253 1.930 1.00 41.95 424 ALA A C 1
ATOM 3161 O O . ALA A 1 426 ? 71.397 28.697 2.940 1.00 48.88 424 ALA A O 1
ATOM 3163 N N . VAL A 1 427 ? 69.732 27.543 1.964 1.00 46.06 425 VAL A N 1
ATOM 3164 C CA . VAL A 1 427 ? 69.179 27.016 3.215 1.00 45.52 425 VAL A CA 1
ATOM 3165 C C . VAL A 1 427 ? 68.679 25.582 3.004 1.00 45.21 425 VAL A C 1
ATOM 3166 O O . VAL A 1 427 ? 68.038 25.279 2.001 1.00 48.84 425 VAL A O 1
ATOM 3170 N N . CYS A 1 428 ? 69.021 24.696 3.931 1.00 43.83 426 CYS A N 1
ATOM 3171 C CA . CYS A 1 428 ? 68.586 23.312 3.857 1.00 43.79 426 CYS A CA 1
ATOM 3172 C C . CYS A 1 428 ? 67.470 23.067 4.878 1.00 46.93 426 CYS A C 1
ATOM 3173 O O . CYS A 1 428 ? 67.668 23.235 6.083 1.00 48.76 426 CYS A O 1
ATOM 3176 N N . VAL A 1 429 ? 66.292 22.694 4.383 1.00 42.92 427 VAL A N 1
ATOM 3177 C CA . VAL A 1 429 ? 65.125 22.472 5.235 1.00 41.68 427 VAL A CA 1
ATOM 3178 C C . VAL A 1 429 ? 64.659 21.019 5.180 1.00 41.67 427 VAL A C 1
ATOM 3179 O O . VAL A 1 429 ? 65.116 20.248 4.346 1.00 40.56 427 VAL A O 1
ATOM 3183 N N . GLY A 1 430 ? 63.750 20.656 6.083 1.00 51.82 428 GLY A N 1
ATOM 3184 C CA . GLY A 1 430 ? 63.121 19.337 6.071 1.00 52.36 428 GLY A CA 1
ATOM 3185 C C . GLY A 1 430 ? 62.025 19.281 5.024 1.00 56.35 428 GLY A C 1
ATOM 3186 O O . GLY A 1 430 ? 61.320 20.269 4.800 1.00 58.17 428 GLY A O 1
ATOM 3187 N N . HIS A 1 431 ? 61.894 18.127 4.375 1.00 58.07 429 HIS A N 1
ATOM 3188 C CA . HIS A 1 431 ? 60.897 17.912 3.329 1.00 59.18 429 HIS A CA 1
ATOM 3189 C C . HIS A 1 431 ? 60.253 16.548 3.576 1.00 60.78 429 HIS A C 1
ATOM 3190 O O . HIS A 1 431 ? 60.974 15.580 3.823 1.00 57.18 429 HIS A O 1
ATOM 3197 N N . PRO A 1 432 ? 58.901 16.468 3.526 1.00 63.86 430 PRO A N 1
ATOM 3198 C CA . PRO A 1 432 ? 58.196 15.213 3.826 1.00 66.22 430 PRO A CA 1
ATOM 3199 C C . PRO A 1 432 ? 58.505 14.096 2.827 1.00 68.63 430 PRO A C 1
ATOM 3200 O O . PRO A 1 432 ? 58.635 14.354 1.632 1.00 70.38 430 PRO A O 1
ATOM 3204 N N . ASP A 1 433 ? 58.634 12.874 3.338 1.00 72.29 431 ASP A N 1
ATOM 3205 C CA . ASP A 1 433 ? 58.966 11.699 2.536 1.00 77.11 431 ASP A CA 1
ATOM 3206 C C . ASP A 1 433 ? 58.398 10.450 3.210 1.00 80.00 431 ASP A C 1
ATOM 3207 O O . ASP A 1 433 ? 58.903 10.040 4.252 1.00 78.81 431 ASP A O 1
ATOM 3212 N N . ASP A 1 434 ? 57.370 9.838 2.615 1.00 83.68 432 ASP A N 1
ATOM 3213 C CA . ASP A 1 434 ? 56.666 8.696 3.251 1.00 86.43 432 ASP A CA 1
ATOM 3214 C C . ASP A 1 434 ? 57.521 7.461 3.605 1.00 86.09 432 ASP A C 1
ATOM 3215 O O . ASP A 1 434 ? 57.188 6.723 4.539 1.00 86.41 432 ASP A O 1
ATOM 3220 N N . THR A 1 435 ? 58.620 7.258 2.879 1.00 85.21 433 THR A N 1
ATOM 3221 C CA . THR A 1 435 ? 59.558 6.168 3.167 1.00 85.78 433 THR A CA 1
ATOM 3222 C C . THR A 1 435 ? 60.487 6.490 4.353 1.00 87.76 433 THR A C 1
ATOM 3223 O O . THR A 1 435 ? 60.965 5.573 5.035 1.00 86.99 433 THR A O 1
ATOM 3227 N N . TRP A 1 436 ? 60.736 7.782 4.598 1.00 87.00 434 TRP A N 1
ATOM 3228 C CA . TRP A 1 436 ? 61.710 8.207 5.621 1.00 84.67 434 TRP A CA 1
ATOM 3229 C C . TRP A 1 436 ? 61.209 9.234 6.646 1.00 79.08 434 TRP A C 1
ATOM 3230 O O . TRP A 1 436 ? 61.916 9.542 7.606 1.00 77.86 434 TRP A O 1
ATOM 3241 N N . GLY A 1 437 ? 60.002 9.757 6.449 1.00 73.93 435 GLY A N 1
ATOM 3242 C CA . GLY A 1 437 ? 59.436 10.771 7.343 1.00 70.76 435 GLY A CA 1
ATOM 3243 C C . GLY A 1 437 ? 59.762 12.165 6.852 1.00 68.58 435 GLY A C 1
ATOM 3244 O O . GLY A 1 437 ? 58.898 12.872 6.325 1.00 65.94 435 GLY A O 1
ATOM 3245 N N . GLN A 1 438 ? 61.019 12.554 7.043 1.00 67.06 436 GLN A N 1
ATOM 3246 C CA . GLN A 1 438 ? 61.556 13.803 6.511 1.00 65.09 436 GLN A CA 1
ATOM 3247 C C . GLN A 1 438 ? 62.823 13.506 5.711 1.00 63.36 436 GLN A C 1
ATOM 3248 O O . GLN A 1 438 ? 63.506 12.513 5.975 1.00 60.88 436 GLN A O 1
ATOM 3254 N N . VAL A 1 439 ? 63.101 14.337 4.705 1.00 59.99 437 VAL A N 1
ATOM 3255 C CA . VAL A 1 439 ? 64.386 14.311 3.980 1.00 58.41 437 VAL A CA 1
ATOM 3256 C C . VAL A 1 439 ? 64.926 15.738 3.826 1.00 52.89 437 VAL A C 1
ATOM 3257 O O . VAL A 1 439 ? 64.147 16.699 3.865 1.00 51.28 437 VAL A O 1
ATOM 3261 N N . PRO A 1 440 ? 66.261 15.891 3.689 1.00 49.92 438 PRO A N 1
ATOM 3262 C CA . PRO A 1 440 ? 66.754 17.234 3.382 1.00 43.73 438 PRO A CA 1
ATOM 3263 C C . PRO A 1 440 ? 66.471 17.679 1.940 1.00 44.42 438 PRO A C 1
ATOM 3264 O O . PRO A 1 440 ? 66.641 16.897 0.993 1.00 41.91 438 PRO A O 1
ATOM 3268 N N . LYS A 1 441 ? 66.008 18.921 1.814 1.00 35.86 439 LYS A N 1
ATOM 3269 C CA . LYS A 1 441 ? 65.873 19.620 0.548 1.00 41.36 439 LYS A CA 1
ATOM 3270 C C . LYS A 1 441 ? 66.680 20.926 0.622 1.00 39.42 439 LYS A C 1
ATOM 3271 O O . LYS A 1 441 ? 66.569 21.672 1.597 1.00 40.70 439 LYS A O 1
ATOM 3277 N N . LEU A 1 442 ? 67.488 21.190 -0.404 1.00 39.81 440 LEU A N 1
ATOM 3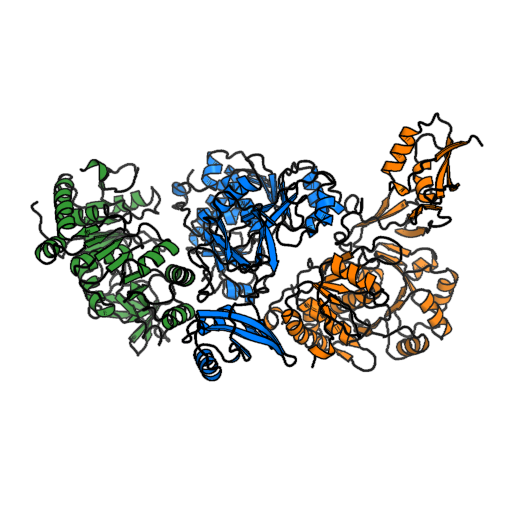278 C CA . LEU A 1 442 ? 68.289 22.417 -0.478 1.00 41.46 440 LEU A CA 1
ATOM 3279 C C . LEU A 1 442 ? 67.645 23.489 -1.359 1.00 39.54 440 LEU A C 1
ATOM 3280 O O . LEU A 1 442 ? 67.360 23.253 -2.524 1.00 39.24 440 LEU A O 1
ATOM 3285 N N . TYR A 1 443 ? 67.415 24.661 -0.779 1.00 42.55 441 TYR A N 1
ATOM 3286 C CA . TYR A 1 443 ? 67.049 25.858 -1.534 1.00 42.18 441 TYR A CA 1
ATOM 3287 C C . TYR A 1 443 ? 68.287 26.728 -1.722 1.00 41.68 441 TYR A C 1
ATOM 3288 O O . TYR A 1 443 ? 69.031 26.939 -0.773 1.00 38.85 441 TYR A O 1
ATOM 3297 N N . PHE A 1 444 ? 68.494 27.248 -2.929 1.00 39.62 442 PHE A N 1
ATOM 3298 C CA . PHE A 1 444 ? 69.660 28.085 -3.206 1.00 40.82 442 PHE A CA 1
ATOM 3299 C C . PHE A 1 444 ? 69.371 29.310 -4.082 1.00 45.49 442 PHE A C 1
ATOM 3300 O O . PHE A 1 444 ? 68.529 29.264 -4.984 1.00 42.45 442 PHE A O 1
ATOM 3308 N N . VAL A 1 445 ? 70.083 30.398 -3.800 1.00 46.27 443 VAL A N 1
ATOM 3309 C CA . VAL A 1 445 ? 70.049 31.589 -4.641 1.00 46.45 443 VAL A CA 1
ATOM 3310 C C . VAL A 1 445 ? 71.282 31.553 -5.559 1.00 48.77 443 VAL A C 1
ATOM 3311 O O . VAL A 1 445 ? 72.424 31.391 -5.097 1.00 45.38 443 VAL A O 1
ATOM 3315 N N . SER A 1 446 ? 71.045 31.705 -6.858 1.00 50.40 444 SER A N 1
ATOM 3316 C CA . SER A 1 446 ? 72.115 31.641 -7.845 1.00 55.26 444 SER A CA 1
ATOM 3317 C C . SER A 1 446 ? 71.845 32.584 -9.013 1.00 56.91 444 SER A C 1
ATOM 3318 O O . SER A 1 446 ? 70.732 32.638 -9.535 1.00 57.35 444 SER A O 1
ATOM 3321 N N . GLU A 1 447 ? 72.871 33.327 -9.416 1.00 62.01 445 GLU A N 1
ATOM 3322 C CA . GLU A 1 447 ? 72.769 34.212 -10.571 1.00 64.85 445 GLU A CA 1
ATOM 3323 C C . GLU A 1 447 ? 72.842 33.426 -11.876 1.00 63.15 445 GLU A C 1
ATOM 3324 O O . GLU A 1 447 ? 72.384 33.893 -12.919 1.00 61.77 445 GLU A O 1
ATOM 3330 N N . SER A 1 448 ? 73.421 32.232 -11.810 1.00 65.86 446 SER A N 1
ATOM 3331 C CA . SER A 1 448 ? 73.609 31.405 -12.997 1.00 66.96 446 SER A CA 1
ATOM 3332 C C . SER A 1 448 ? 72.549 30.312 -13.080 1.00 65.62 446 SER A C 1
ATOM 3333 O O . SER A 1 448 ? 71.402 30.514 -12.682 1.00 69.71 446 SER A O 1
ATOM 3336 N N . ASP A 1 449 ? 72.941 29.153 -13.600 1.00 63.37 447 ASP A N 1
ATOM 3337 C CA . ASP A 1 449 ? 72.004 28.060 -13.828 1.00 63.72 447 ASP A CA 1
ATOM 3338 C C . ASP A 1 449 ? 72.583 26.730 -13.355 1.00 60.19 447 ASP A C 1
ATOM 3339 O O . ASP A 1 449 ? 73.219 26.010 -14.125 1.00 66.79 447 ASP A O 1
ATOM 3344 N N . ILE A 1 450 ? 72.359 26.411 -12.085 1.00 52.88 448 ILE A N 1
ATOM 3345 C CA . ILE A 1 450 ? 73.058 25.305 -11.437 1.00 47.85 448 ILE A CA 1
ATOM 3346 C C . ILE A 1 450 ? 72.621 23.951 -11.989 1.00 46.67 448 ILE A C 1
ATOM 3347 O O . ILE A 1 450 ? 71.431 23.682 -12.114 1.00 49.29 448 ILE A O 1
ATOM 3352 N N . SER A 1 451 ? 73.598 23.129 -12.359 1.00 45.50 449 SER A N 1
ATOM 3353 C CA . SER A 1 451 ? 73.355 21.734 -12.685 1.00 46.77 449 SER A CA 1
ATOM 3354 C C . SER A 1 451 ? 73.232 20.926 -11.399 1.00 50.98 449 SER A C 1
ATOM 3355 O O . SER A 1 451 ? 74.166 20.888 -10.593 1.00 50.91 449 SER A O 1
ATOM 3358 N N . LYS A 1 452 ? 72.081 20.280 -11.218 1.00 53.99 450 LYS A N 1
ATOM 3359 C CA . LYS A 1 452 ? 71.817 19.427 -10.052 1.00 53.96 450 LYS A CA 1
ATOM 3360 C C . LYS A 1 452 ? 72.838 18.304 -9.906 1.00 50.36 450 LYS A C 1
ATOM 3361 O O . LYS A 1 452 ? 73.268 17.992 -8.793 1.00 56.35 450 LYS A O 1
ATOM 3367 N N . ALA A 1 453 ? 73.214 17.705 -11.033 1.00 44.63 451 ALA A N 1
ATOM 3368 C CA . ALA A 1 453 ? 74.142 16.579 -11.066 1.00 43.27 451 ALA A CA 1
ATOM 3369 C C . ALA A 1 453 ? 75.540 16.966 -10.597 1.00 45.04 451 ALA A C 1
ATOM 3370 O O . ALA A 1 453 ? 76.215 16.179 -9.932 1.00 48.54 451 ALA A O 1
ATOM 3372 N N . GLN A 1 454 ? 75.959 18.179 -10.951 1.00 41.86 452 GLN A N 1
ATOM 3373 C CA . GLN A 1 454 ? 77.257 18.703 -10.561 1.00 42.44 452 GLN A CA 1
ATOM 3374 C C . GLN A 1 454 ? 77.281 19.063 -9.086 1.00 41.85 452 GLN A C 1
ATOM 3375 O O . GLN A 1 454 ? 78.290 18.847 -8.402 1.00 38.97 452 GLN A O 1
ATOM 3381 N N . LEU A 1 455 ? 76.162 19.613 -8.618 1.00 37.93 453 LEU A N 1
ATOM 3382 C CA . LEU A 1 455 ? 75.970 19.954 -7.214 1.00 38.59 453 LEU A CA 1
ATOM 3383 C C . LEU A 1 455 ? 75.921 18.711 -6.317 1.00 40.37 453 LEU A C 1
ATOM 3384 O O . LEU A 1 455 ? 76.582 18.678 -5.279 1.00 41.10 453 LEU A O 1
ATOM 3389 N N . ILE A 1 456 ? 75.169 17.693 -6.739 1.00 38.61 454 ILE A N 1
ATOM 3390 C CA . ILE A 1 456 ? 75.097 16.420 -6.018 1.00 40.05 454 ILE A CA 1
ATOM 3391 C C . ILE A 1 456 ? 76.485 15.793 -5.863 1.00 41.21 454 ILE A C 1
ATOM 3392 O O . ILE A 1 456 ? 76.878 15.416 -4.753 1.00 43.27 454 ILE A O 1
ATOM 3397 N N . ALA A 1 457 ? 77.228 15.741 -6.971 1.00 41.32 455 ALA A N 1
ATOM 3398 C CA . ALA A 1 457 ? 78.599 15.238 -6.997 1.00 38.41 455 ALA A CA 1
ATOM 3399 C C . ALA A 1 457 ? 79.553 16.046 -6.116 1.00 40.08 455 ALA A C 1
ATOM 3400 O O . ALA A 1 457 ? 80.435 15.473 -5.477 1.00 43.49 455 ALA A O 1
ATOM 3402 N N . TYR A 1 458 ? 79.369 17.366 -6.081 1.00 39.51 456 TYR A N 1
ATOM 3403 C CA . TYR A 1 458 ? 80.200 18.235 -5.249 1.00 41.99 456 TYR A CA 1
ATOM 3404 C C . TYR A 1 458 ? 79.876 18.049 -3.778 1.00 43.16 456 TYR A C 1
ATOM 3405 O O . TYR A 1 458 ? 80.783 17.984 -2.940 1.00 46.52 456 TYR A O 1
ATOM 3414 N N . LEU A 1 459 ? 78.578 17.985 -3.480 1.00 41.25 457 LEU A N 1
ATOM 3415 C CA . LEU A 1 459 ? 78.090 17.731 -2.129 1.00 34.17 457 LEU A CA 1
ATOM 3416 C C . LEU A 1 459 ? 78.612 16.395 -1.597 1.00 38.07 457 LEU A C 1
ATOM 3417 O O . LEU A 1 459 ? 79.139 16.350 -0.482 1.00 31.95 457 LEU A O 1
ATOM 3422 N N . SER A 1 460 ? 78.522 15.344 -2.425 1.00 37.96 458 SER A N 1
ATOM 3423 C CA . SER A 1 460 ? 78.988 13.984 -2.085 1.00 44.56 458 SER A CA 1
ATOM 3424 C C . SER A 1 460 ? 80.496 13.855 -1.822 1.00 50.84 458 SER A C 1
ATOM 3425 O O . SER A 1 460 ? 80.927 12.952 -1.102 1.00 54.91 458 SER A O 1
ATOM 3428 N N . LYS A 1 461 ? 81.295 14.742 -2.411 1.00 52.72 459 LYS A N 1
ATOM 3429 C CA . LYS A 1 461 ? 82.739 14.739 -2.183 1.00 53.20 459 LYS A CA 1
ATOM 3430 C C . LYS A 1 461 ? 83.113 15.301 -0.816 1.00 51.83 459 LYS A C 1
ATOM 3431 O O . LYS A 1 461 ? 84.202 15.027 -0.309 1.00 50.57 459 LYS A O 1
ATOM 3437 N N . HIS A 1 462 ? 82.214 16.089 -0.229 1.00 50.15 460 HIS A N 1
ATOM 3438 C CA . HIS A 1 462 ? 82.511 16.800 1.010 1.00 48.28 460 HIS A CA 1
ATOM 3439 C C . HIS A 1 462 ? 81.590 16.463 2.180 1.00 47.98 460 HIS A C 1
ATOM 3440 O O . HIS A 1 462 ? 81.787 16.959 3.290 1.00 48.23 460 HIS A O 1
ATOM 3447 N N . LEU A 1 463 ? 80.593 15.620 1.927 1.00 42.52 461 LEU A N 1
ATOM 3448 C CA . LEU A 1 463 ? 79.661 15.190 2.959 1.00 45.45 461 LEU A CA 1
ATOM 3449 C C . LEU A 1 463 ? 79.546 13.680 2.908 1.00 48.96 461 LEU A C 1
ATOM 3450 O O . LEU A 1 463 ? 79.736 13.077 1.847 1.00 50.21 461 LEU A O 1
ATOM 3455 N N . ALA A 1 464 ? 79.240 13.073 4.053 1.00 52.41 462 ALA A N 1
ATOM 3456 C CA . ALA A 1 464 ? 78.846 11.664 4.095 1.00 56.81 462 ALA A CA 1
ATOM 3457 C C . ALA A 1 464 ? 77.520 11.500 3.345 1.00 58.25 462 ALA A C 1
ATOM 3458 O O . ALA A 1 464 ? 76.665 12.393 3.397 1.00 59.86 462 ALA A O 1
ATOM 3460 N N . LYS A 1 465 ? 77.369 10.369 2.650 1.00 61.16 463 LYS A N 1
ATOM 3461 C CA . LYS A 1 465 ? 76.259 10.125 1.704 1.00 62.00 463 LYS A CA 1
ATOM 3462 C C . LYS A 1 465 ? 74.837 10.411 2.226 1.00 60.05 463 LYS A C 1
ATOM 3463 O O . LYS A 1 465 ? 73.999 10.930 1.479 1.00 61.91 463 LYS A O 1
ATOM 3469 N N . TYR A 1 466 ? 74.586 10.109 3.502 1.00 58.96 464 TYR A N 1
ATOM 3470 C CA . TYR A 1 466 ? 73.260 10.312 4.113 1.00 57.77 464 TYR A CA 1
ATOM 3471 C C . TYR A 1 466 ? 72.905 11.791 4.297 1.00 56.95 464 TYR A C 1
ATOM 3472 O O . TYR A 1 466 ? 71.727 12.159 4.270 1.00 59.30 464 TYR A O 1
ATOM 3481 N N . LYS A 1 467 ? 73.927 12.630 4.468 1.00 53.02 465 LYS A N 1
ATOM 3482 C CA . LYS A 1 467 ? 73.738 14.066 4.656 1.00 48.42 465 LYS A CA 1
ATOM 3483 C C . LYS A 1 467 ? 73.404 14.784 3.340 1.00 48.02 465 LYS A C 1
ATOM 3484 O O . LYS A 1 467 ? 72.849 15.891 3.348 1.00 41.00 465 LYS A O 1
ATOM 3490 N N . VAL A 1 468 ? 73.739 14.145 2.217 1.00 46.63 466 VAL A N 1
ATOM 3491 C CA . VAL A 1 468 ? 73.509 14.718 0.894 1.00 45.33 466 VAL A CA 1
ATOM 3492 C C . VAL A 1 468 ? 72.013 14.746 0.560 1.00 49.05 466 VAL A C 1
ATOM 3493 O O . VAL A 1 468 ? 71.352 13.697 0.602 1.00 55.86 466 VAL A O 1
ATOM 3497 N N . PRO A 1 469 ? 71.468 15.952 0.262 1.00 46.87 467 PRO A N 1
ATOM 3498 C CA . PRO A 1 469 ? 70.055 16.106 -0.092 1.00 45.25 467 PRO A CA 1
ATOM 3499 C C . PRO A 1 469 ? 69.676 15.394 -1.381 1.00 50.70 467 PRO A C 1
ATOM 3500 O O . PRO A 1 469 ? 70.547 15.046 -2.193 1.00 52.10 467 PRO A O 1
ATOM 3504 N N . LYS A 1 470 ? 68.376 15.185 -1.560 1.00 53.92 468 LYS A N 1
ATOM 3505 C CA . LYS A 1 470 ? 67.876 14.497 -2.739 1.00 56.94 468 LYS A CA 1
ATOM 3506 C C . LYS A 1 470 ? 66.877 15.354 -3.519 1.00 56.72 468 LYS A C 1
ATOM 3507 O O . LYS A 1 470 ? 66.390 14.945 -4.574 1.00 60.57 468 LYS A O 1
ATOM 3513 N N . HIS A 1 471 ? 66.603 16.550 -2.999 1.00 48.83 469 HIS A N 1
ATOM 3514 C CA . HIS A 1 471 ? 65.723 17.514 -3.645 1.00 48.95 469 HIS A CA 1
ATOM 3515 C C . HIS A 1 471 ? 66.363 18.887 -3.619 1.00 47.89 469 HIS A C 1
ATOM 3516 O O . HIS A 1 471 ? 67.012 19.257 -2.637 1.00 47.37 469 HIS A O 1
ATOM 3523 N N . PHE A 1 472 ? 66.198 19.626 -4.714 1.00 44.33 470 PHE A N 1
ATOM 3524 C CA . PHE A 1 472 ? 66.856 20.914 -4.897 1.00 40.68 470 PHE A CA 1
ATOM 3525 C C . PHE A 1 472 ? 65.914 21.914 -5.530 1.00 40.74 470 PHE A C 1
ATOM 3526 O O . PHE A 1 472 ? 65.069 21.539 -6.331 1.00 45.17 470 PHE A O 1
ATOM 3534 N N . GLU A 1 473 ? 66.070 23.187 -5.184 1.00 44.97 471 GLU A N 1
ATOM 3535 C CA . GLU A 1 473 ? 65.284 24.241 -5.814 1.00 51.78 471 GLU A CA 1
ATOM 3536 C C . GLU A 1 473 ? 66.015 25.577 -5.925 1.00 50.68 471 GLU A C 1
ATOM 3537 O O . GLU A 1 473 ? 66.386 26.184 -4.921 1.00 52.23 471 GLU A O 1
ATOM 3543 N N . LYS A 1 474 ? 66.202 26.037 -7.157 1.00 53.01 472 LYS A N 1
ATOM 3544 C CA . LYS A 1 474 ? 66.675 27.391 -7.398 1.00 53.49 472 LYS A CA 1
ATOM 3545 C C . LYS A 1 474 ? 65.555 28.373 -7.085 1.00 56.03 472 LYS A C 1
ATOM 3546 O O . LYS A 1 474 ? 64.437 28.237 -7.586 1.00 59.48 472 LYS A O 1
ATOM 3552 N N . VAL A 1 475 ? 65.858 29.347 -6.235 1.00 56.00 473 VAL A N 1
ATOM 3553 C CA . VAL A 1 475 ? 64.889 30.362 -5.823 1.00 57.28 473 VAL A CA 1
ATOM 3554 C C . VAL A 1 475 ? 65.516 31.753 -5.879 1.00 59.88 473 VAL A C 1
ATOM 3555 O O . VAL A 1 475 ? 66.740 31.894 -5.846 1.00 60.86 473 VAL A O 1
ATOM 3559 N N . ASP A 1 476 ? 64.682 32.780 -5.966 1.00 61.99 474 ASP A N 1
ATOM 3560 C CA . ASP A 1 476 ? 65.185 34.149 -6.051 1.00 67.00 474 ASP A CA 1
ATOM 3561 C C . ASP A 1 476 ? 65.393 34.782 -4.670 1.00 65.47 474 ASP A C 1
ATOM 3562 O O . ASP A 1 476 ? 66.216 35.686 -4.498 1.00 65.49 474 ASP A O 1
ATOM 3567 N N . THR A 1 477 ? 64.648 34.273 -3.694 1.00 65.15 475 THR A N 1
ATOM 3568 C CA . THR A 1 477 ? 64.755 34.683 -2.298 1.00 64.43 475 THR A CA 1
ATOM 3569 C C . THR A 1 477 ? 64.471 33.465 -1.403 1.00 61.40 475 THR A C 1
ATOM 3570 O O . THR A 1 477 ? 63.521 32.718 -1.649 1.00 61.40 475 THR A O 1
ATOM 3574 N N . LEU A 1 478 ? 65.320 33.254 -0.395 1.00 58.12 476 LEU A N 1
ATOM 3575 C CA . LEU A 1 478 ? 65.262 32.047 0.447 1.00 55.01 476 LEU A CA 1
ATOM 3576 C C . LEU A 1 478 ? 64.052 31.979 1.399 1.00 56.75 476 LEU A C 1
ATOM 3577 O O . LEU A 1 478 ? 63.762 32.958 2.096 1.00 55.43 476 LEU A O 1
ATOM 3582 N N . PRO A 1 479 ? 63.341 30.825 1.424 1.00 57.35 477 PRO A N 1
ATOM 3583 C CA . PRO A 1 479 ? 62.144 30.654 2.265 1.00 60.12 477 PRO A CA 1
ATOM 3584 C C . PRO A 1 479 ? 62.431 30.664 3.773 1.00 63.85 477 PRO A C 1
ATOM 3585 O O . PRO A 1 479 ? 63.495 30.217 4.212 1.00 63.54 477 PRO A O 1
ATOM 3589 N N . LEU B 1 3 ? 67.042 8.258 36.064 1.00 63.11 1 LEU B N 1
ATOM 3590 C CA . LEU B 1 3 ? 66.781 6.784 36.122 1.00 65.08 1 LEU B CA 1
ATOM 3591 C C . LEU B 1 3 ? 66.191 6.192 34.821 1.00 59.49 1 LEU B C 1
ATOM 3592 O O . LEU B 1 3 ? 65.958 6.913 33.837 1.00 58.93 1 LEU B O 1
ATOM 3597 N N . ASP B 1 4 ? 65.966 4.878 34.841 1.00 56.31 2 ASP B N 1
ATOM 3598 C CA A ASP B 1 4 ? 65.523 4.112 33.673 0.50 55.41 2 ASP B CA 1
ATOM 3599 C CA B ASP B 1 4 ? 65.524 4.153 33.648 0.50 52.76 2 ASP B CA 1
ATOM 3600 C C . ASP B 1 4 ? 64.026 4.267 33.406 1.00 50.94 2 ASP B C 1
ATOM 3601 O O . ASP B 1 4 ? 63.227 4.303 34.347 1.00 50.57 2 ASP B O 1
ATOM 3610 N N . PHE B 1 5 ? 63.657 4.335 32.128 1.00 46.32 3 PHE B N 1
ATOM 3611 C CA . PHE B 1 5 ? 62.257 4.307 31.720 1.00 40.37 3 PHE B CA 1
ATOM 3612 C C . PHE B 1 5 ? 61.626 2.988 32.165 1.00 37.03 3 PHE B C 1
ATOM 3613 O O . PHE B 1 5 ? 62.250 1.936 32.045 1.00 37.12 3 PHE B O 1
ATOM 3621 N N . TRP B 1 6 ? 60.392 3.061 32.664 1.00 36.95 4 TRP B N 1
ATOM 3622 C CA . TRP B 1 6 ? 59.651 1.911 33.192 1.00 35.69 4 TRP B CA 1
ATOM 3623 C C . TRP B 1 6 ? 59.515 0.742 32.216 1.00 35.98 4 TRP B C 1
ATOM 3624 O O . TRP B 1 6 ? 59.566 -0.417 32.628 1.00 28.92 4 TRP B O 1
ATOM 3635 N N . LEU B 1 7 ? 59.323 1.067 30.937 1.00 35.06 5 LEU B N 1
ATOM 3636 C CA . LEU B 1 7 ? 59.201 0.071 29.881 1.00 34.75 5 LEU B CA 1
ATOM 3637 C C . LEU B 1 7 ? 60.552 -0.579 29.584 1.00 39.90 5 LEU B C 1
ATOM 3638 O O . LEU B 1 7 ? 60.626 -1.791 29.347 1.00 39.37 5 LEU B O 1
ATOM 3643 N N . TYR B 1 8 ? 61.609 0.229 29.598 1.00 44.39 6 TYR B N 1
ATOM 3644 C CA . TYR B 1 8 ? 62.956 -0.295 29.449 1.00 46.29 6 TYR B CA 1
ATOM 3645 C C . TYR B 1 8 ? 63.295 -1.228 30.602 1.00 42.03 6 TYR B C 1
ATOM 3646 O O . TYR B 1 8 ? 63.806 -2.317 30.382 1.00 46.76 6 TYR B O 1
ATOM 3655 N N . LYS B 1 9 ? 62.993 -0.797 31.821 1.00 40.70 7 LYS B N 1
ATOM 3656 C CA . LYS B 1 9 ? 63.192 -1.612 33.017 1.00 42.35 7 LYS B CA 1
ATOM 3657 C C . LYS B 1 9 ? 62.461 -2.954 32.930 1.00 40.07 7 LYS B C 1
ATOM 3658 O O . LYS B 1 9 ? 62.954 -3.961 33.412 1.00 38.37 7 LYS B O 1
ATOM 3664 N N . GLN B 1 10 ? 61.298 -2.961 32.289 1.00 41.62 8 GLN B N 1
ATOM 3665 C CA . GLN B 1 10 ? 60.517 -4.184 32.131 1.00 43.96 8 GLN B CA 1
ATOM 3666 C C . GLN B 1 10 ? 61.049 -5.114 31.056 1.00 43.66 8 GLN B C 1
ATOM 3667 O O . GLN B 1 10 ? 60.947 -6.332 31.186 1.00 45.81 8 GLN B O 1
ATOM 3673 N N . ALA B 1 11 ? 61.612 -4.542 29.997 1.00 40.71 9 ALA B N 1
ATOM 3674 C CA . ALA B 1 11 ? 62.246 -5.335 28.948 1.00 44.52 9 ALA B CA 1
ATOM 3675 C C . ALA B 1 11 ? 63.565 -5.986 29.397 1.00 47.23 9 ALA B C 1
ATOM 3676 O O . ALA B 1 11 ? 63.959 -7.022 28.864 1.00 52.96 9 ALA B O 1
ATOM 3678 N N . GLN B 1 12 ? 64.242 -5.380 30.370 1.00 51.34 10 GLN B N 1
ATOM 3679 C CA . GLN B 1 12 ? 65.524 -5.897 30.854 1.00 55.94 10 GLN B CA 1
ATOM 3680 C C . GLN B 1 12 ? 65.395 -6.861 32.025 1.00 54.96 10 GLN B C 1
ATOM 3681 O O . GLN B 1 12 ? 66.222 -7.753 32.162 1.00 63.30 10 GLN B O 1
ATOM 3687 N N . GLN B 1 13 ? 64.373 -6.682 32.862 1.00 56.45 11 GLN B N 1
ATOM 3688 C CA A GLN B 1 13 ? 64.232 -7.539 34.031 0.50 57.81 11 GLN B CA 1
ATOM 3689 C CA B GLN B 1 13 ? 64.160 -7.487 34.082 0.50 57.96 11 GLN B CA 1
ATOM 3690 C C . GLN B 1 13 ? 63.248 -8.698 33.842 1.00 59.53 11 GLN B C 1
ATOM 3691 O O . GLN B 1 13 ? 63.498 -9.795 34.348 1.00 63.34 11 GLN B O 1
ATOM 3702 N N . ASN B 1 14 ? 62.165 -8.486 33.094 1.00 61.67 12 ASN B N 1
ATOM 3703 C CA . ASN B 1 14 ? 61.314 -9.608 32.652 1.00 63.86 12 ASN B CA 1
ATOM 3704 C C . ASN B 1 14 ? 60.801 -9.469 31.211 1.00 60.58 12 ASN B C 1
ATOM 3705 O O . ASN B 1 14 ? 59.599 -9.368 30.966 1.00 61.15 12 ASN B O 1
ATOM 3710 N N . GLY B 1 15 ? 61.737 -9.474 30.266 1.00 56.64 13 GLY B N 1
ATOM 3711 C CA . GLY B 1 15 ? 61.439 -9.189 28.862 1.00 56.13 13 GLY B CA 1
ATOM 3712 C C . GLY B 1 15 ? 60.451 -10.120 28.185 1.00 56.67 13 GLY B C 1
ATOM 3713 O O . GLY B 1 15 ? 59.717 -9.700 27.292 1.00 54.59 13 GLY B O 1
ATOM 3714 N N . HIS B 1 16 ? 60.426 -11.380 28.617 1.00 54.96 14 HIS B N 1
ATOM 3715 C CA . HIS B 1 16 ? 59.554 -12.391 28.013 1.00 55.36 14 HIS B CA 1
ATOM 3716 C C . HIS B 1 16 ? 58.127 -12.370 28.556 1.00 49.92 14 HIS B C 1
ATOM 3717 O O . HIS B 1 16 ? 57.255 -13.047 28.018 1.00 47.78 14 HIS B O 1
ATOM 3724 N N . HIS B 1 17 ? 57.903 -11.616 29.630 1.00 47.12 15 HIS B N 1
ATOM 3725 C CA . HIS B 1 17 ? 56.571 -11.474 30.215 1.00 45.31 15 HIS B CA 1
ATOM 3726 C C . HIS B 1 17 ? 55.637 -10.739 29.263 1.00 39.08 15 HIS B C 1
ATOM 3727 O O . HIS B 1 17 ? 56.055 -9.795 28.597 1.00 36.30 15 HIS B O 1
ATOM 3734 N N . ILE B 1 18 ? 54.378 -11.176 29.209 1.00 35.68 16 ILE B N 1
ATOM 3735 C CA . ILE B 1 18 ? 53.393 -10.572 28.315 1.00 41.63 16 ILE B CA 1
ATOM 3736 C C . ILE B 1 18 ? 52.938 -9.220 28.870 1.00 43.47 16 ILE B C 1
ATOM 3737 O O . ILE B 1 18 ? 52.551 -9.099 30.036 1.00 44.77 16 ILE B O 1
ATOM 3742 N N . ALA B 1 19 ? 53.041 -8.204 28.022 1.00 37.50 17 ALA B N 1
ATOM 3743 C CA . ALA B 1 19 ? 52.687 -6.849 28.377 1.00 35.63 17 ALA B CA 1
ATOM 3744 C C . ALA B 1 19 ? 51.215 -6.574 28.106 1.00 35.83 17 ALA B C 1
ATOM 3745 O O . ALA B 1 19 ? 50.490 -6.103 28.985 1.00 33.64 17 ALA B O 1
ATOM 3747 N N . ILE B 1 20 ? 50.805 -6.844 26.868 1.00 37.38 18 ILE B N 1
ATOM 3748 C CA . ILE B 1 20 ? 49.466 -6.554 26.374 1.00 45.23 18 ILE B CA 1
ATOM 3749 C C . ILE B 1 20 ? 48.991 -7.683 25.479 1.00 46.00 18 ILE B C 1
ATOM 3750 O O . ILE B 1 20 ? 49.770 -8.256 24.722 1.00 47.05 18 ILE B O 1
ATOM 3755 N N . THR B 1 21 ? 47.711 -8.009 25.588 1.00 48.49 19 THR B N 1
ATOM 3756 C CA . THR B 1 21 ? 47.087 -8.978 24.689 1.00 48.40 19 THR B CA 1
ATOM 3757 C C . THR B 1 21 ? 45.703 -8.491 24.296 1.00 42.28 19 THR B C 1
ATOM 3758 O O . THR B 1 21 ? 45.016 -7.891 25.102 1.00 43.72 19 THR B O 1
ATOM 3762 N N . ASP B 1 22 ? 45.309 -8.727 23.050 1.00 46.48 20 ASP B N 1
ATOM 3763 C CA . ASP B 1 22 ? 43.959 -8.382 22.622 1.00 43.30 20 ASP B CA 1
ATOM 3764 C C . ASP B 1 22 ? 43.134 -9.600 22.186 1.00 46.67 20 ASP B C 1
ATOM 3765 O O . ASP B 1 22 ? 42.051 -9.452 21.626 1.00 48.84 20 ASP B O 1
ATOM 3770 N N . GLY B 1 23 ? 43.651 -10.800 22.433 1.00 49.90 21 GLY B N 1
ATOM 3771 C CA . GLY B 1 23 ? 42.941 -12.019 22.051 1.00 53.94 21 GLY B CA 1
ATOM 3772 C C . GLY B 1 23 ? 43.099 -12.409 20.590 1.00 56.74 21 GLY B C 1
ATOM 3773 O O . GLY B 1 23 ? 42.318 -13.209 20.070 1.00 60.48 21 GLY B O 1
ATOM 3774 N N . GLN B 1 24 ? 44.108 -11.838 19.934 1.00 55.93 22 GLN B N 1
ATOM 3775 C CA . GLN B 1 24 ? 44.457 -12.142 18.544 1.00 56.86 22 GLN B CA 1
ATOM 3776 C C . GLN B 1 24 ? 45.947 -11.921 18.321 1.00 55.69 22 GLN B C 1
ATOM 3777 O O . GLN B 1 24 ? 46.633 -12.777 17.756 1.00 54.67 22 GLN B O 1
ATOM 3783 N N . GLU B 1 25 ? 46.435 -10.762 18.755 1.00 53.36 23 GLU B N 1
ATOM 3784 C CA . GLU B 1 25 ? 47.866 -10.491 18.820 1.00 54.29 23 GLU B CA 1
ATOM 3785 C C . GLU B 1 25 ? 48.268 -10.323 20.276 1.00 49.89 23 GLU B C 1
ATOM 3786 O O . GLU B 1 25 ? 47.426 -10.060 21.141 1.00 49.23 23 GLU B O 1
ATOM 3792 N N . SER B 1 26 ? 49.559 -10.487 20.535 1.00 46.10 24 SER B N 1
ATOM 3793 C CA . SER B 1 26 ? 50.093 -10.451 21.881 1.00 46.24 24 SER B CA 1
ATOM 3794 C C . SER B 1 26 ? 51.519 -9.898 21.862 1.00 50.55 24 SER B C 1
ATOM 3795 O O . SER B 1 26 ? 52.276 -10.151 20.919 1.00 51.50 24 SER B O 1
ATOM 3798 N N . TYR B 1 27 ? 51.878 -9.139 22.898 1.00 47.34 25 TYR B N 1
ATOM 3799 C CA . TYR B 1 27 ? 53.202 -8.529 22.999 1.00 42.33 25 TYR B CA 1
ATOM 3800 C C . TYR B 1 27 ? 53.848 -8.814 24.339 1.00 41.80 25 TYR B C 1
ATOM 3801 O O . TYR B 1 27 ? 53.207 -8.713 25.376 1.00 47.90 25 TYR B O 1
ATOM 3810 N N . THR B 1 28 ? 55.129 -9.159 24.308 1.00 42.75 26 THR B N 1
ATOM 3811 C CA . THR B 1 28 ? 55.935 -9.238 25.513 1.00 41.41 26 THR B CA 1
ATOM 3812 C C . THR B 1 28 ? 56.488 -7.845 25.845 1.00 40.30 26 THR B C 1
ATOM 3813 O O . THR B 1 28 ? 56.357 -6.909 25.048 1.00 37.18 26 THR B O 1
ATOM 3817 N N . TYR B 1 29 ? 57.103 -7.704 27.018 1.00 41.24 27 TYR B N 1
ATOM 3818 C CA . TYR B 1 29 ? 57.737 -6.436 27.381 1.00 38.92 27 TYR B CA 1
ATOM 3819 C C . TYR B 1 29 ? 58.914 -6.085 26.493 1.00 41.13 27 TYR B C 1
ATOM 3820 O O . TYR B 1 29 ? 59.082 -4.916 26.144 1.00 47.57 27 TYR B O 1
ATOM 3829 N N . GLN B 1 30 ? 59.677 -7.103 26.089 1.00 44.82 28 GLN B N 1
ATOM 3830 C CA . GLN B 1 30 ? 60.711 -6.977 25.062 1.00 42.98 28 GLN B CA 1
ATOM 3831 C C . GLN B 1 30 ? 60.164 -6.446 23.738 1.00 44.81 28 GLN B C 1
ATOM 3832 O O . GLN B 1 30 ? 60.697 -5.463 23.215 1.00 47.90 28 GLN B O 1
ATOM 3838 N N . ASN B 1 31 ? 59.111 -7.080 23.210 1.00 40.05 29 ASN B N 1
ATOM 3839 C CA . ASN B 1 31 ? 58.479 -6.641 21.949 1.00 45.44 29 ASN B CA 1
ATOM 3840 C C . ASN B 1 31 ? 57.910 -5.235 22.020 1.00 44.57 29 ASN B C 1
ATOM 3841 O O . ASN B 1 31 ? 58.117 -4.441 21.101 1.00 48.76 29 ASN B O 1
ATOM 3846 N N . LEU B 1 32 ? 57.170 -4.956 23.099 1.00 44.87 30 LEU B N 1
ATOM 3847 C CA . LEU B 1 32 ? 56.596 -3.630 23.341 1.00 43.92 30 LEU B CA 1
ATOM 3848 C C . LEU B 1 32 ? 57.694 -2.570 23.335 1.00 39.96 30 LEU B C 1
ATOM 3849 O O . LEU B 1 32 ? 57.568 -1.566 22.642 1.00 36.37 30 LEU B O 1
ATOM 3854 N N . TYR B 1 33 ? 58.776 -2.828 24.067 1.00 39.60 31 TYR B N 1
ATOM 3855 C CA . TYR B 1 33 ? 59.885 -1.888 24.145 1.00 41.96 31 TYR B CA 1
ATOM 3856 C C . TYR B 1 33 ? 60.556 -1.657 22.798 1.00 46.16 31 TYR B C 1
ATOM 3857 O O . TYR B 1 33 ? 60.812 -0.507 22.429 1.00 49.44 31 TYR B O 1
ATOM 3866 N N . CYS B 1 34 ? 60.817 -2.741 22.068 1.00 43.09 32 CYS B N 1
ATOM 3867 C CA A CYS B 1 34 ? 61.438 -2.652 20.752 0.50 42.85 32 CYS B CA 1
ATOM 3868 C CA B CYS B 1 34 ? 61.436 -2.657 20.754 0.50 42.34 32 CYS B CA 1
ATOM 3869 C C . CYS B 1 34 ? 60.590 -1.833 19.789 1.00 42.78 32 CYS B C 1
ATOM 3870 O O . CYS B 1 34 ? 61.099 -0.930 19.134 1.00 49.85 32 CYS B O 1
ATOM 3875 N N . GLU B 1 35 ? 59.297 -2.140 19.714 1.00 45.21 33 GLU B N 1
ATOM 3876 C CA . GLU B 1 35 ? 58.412 -1.462 18.765 1.00 47.77 33 GLU B CA 1
ATOM 3877 C C . GLU B 1 35 ? 58.115 -0.010 19.145 1.00 49.79 33 GLU B C 1
ATOM 3878 O O . GLU B 1 35 ? 57.992 0.855 18.265 1.00 49.48 33 GLU B O 1
ATOM 3884 N N . ALA B 1 36 ? 58.022 0.249 20.451 1.00 49.09 34 ALA B N 1
ATOM 3885 C CA . ALA B 1 36 ? 57.870 1.613 20.957 1.00 50.41 34 ALA B CA 1
ATOM 3886 C C . ALA B 1 36 ? 59.137 2.442 20.749 1.00 51.38 34 ALA B C 1
ATOM 3887 O O . ALA B 1 36 ? 59.035 3.620 20.445 1.00 54.72 34 ALA B O 1
ATOM 3889 N N . SER B 1 37 ? 60.313 1.823 20.896 1.00 52.05 35 SER B N 1
ATOM 3890 C CA . SER B 1 37 ? 61.604 2.474 20.587 1.00 50.86 35 SER B CA 1
ATOM 3891 C C . SER B 1 37 ? 61.724 2.860 19.117 1.00 50.76 35 SER B C 1
ATOM 3892 O O . SER B 1 37 ? 62.102 3.989 18.799 1.00 47.65 35 SER B O 1
ATOM 3895 N N . LEU B 1 38 ? 61.408 1.902 18.242 1.00 51.55 36 LEU B N 1
ATOM 3896 C CA . LEU B 1 38 ? 61.338 2.103 16.797 1.00 50.57 36 LEU B CA 1
ATOM 3897 C C . LEU B 1 38 ? 60.394 3.239 16.414 1.00 48.59 36 LEU B C 1
ATOM 3898 O O . LEU B 1 38 ? 60.751 4.101 15.617 1.00 51.67 36 LEU B O 1
ATOM 3903 N N . LEU B 1 39 ? 59.191 3.229 16.980 1.00 49.01 37 LEU B N 1
ATOM 3904 C CA . LEU B 1 39 ? 58.220 4.294 16.748 1.00 44.76 37 LEU B CA 1
ATOM 3905 C C . LEU B 1 39 ? 58.669 5.639 17.338 1.00 46.18 37 LEU B C 1
ATOM 3906 O O . LEU B 1 39 ? 58.461 6.688 16.718 1.00 50.29 37 LEU B O 1
ATOM 3911 N N . ALA B 1 40 ? 59.291 5.599 18.518 1.00 39.95 38 ALA B N 1
ATOM 3912 C CA . ALA B 1 40 ? 59.764 6.807 19.205 1.00 43.30 38 ALA B CA 1
ATOM 3913 C C . ALA B 1 40 ? 60.702 7.667 18.352 1.00 48.23 38 ALA B C 1
ATOM 3914 O O . ALA B 1 40 ? 60.602 8.901 18.365 1.00 48.95 38 ALA B O 1
ATOM 3916 N N . LYS B 1 41 ? 61.588 7.007 17.601 1.00 53.30 39 LYS B N 1
ATOM 3917 C CA . LYS B 1 41 ? 62.504 7.671 16.658 1.00 57.33 39 LYS B CA 1
ATOM 3918 C C . LYS B 1 41 ? 61.762 8.476 15.584 1.00 58.50 39 LYS B C 1
ATOM 3919 O O . LYS B 1 41 ? 62.150 9.604 15.252 1.00 60.69 39 LYS B O 1
ATOM 3925 N N . ARG B 1 42 ? 60.683 7.890 15.070 1.00 58.22 40 ARG B N 1
ATOM 3926 C CA . ARG B 1 42 ? 59.841 8.518 14.061 1.00 56.62 40 ARG B CA 1
ATOM 3927 C C . ARG B 1 42 ? 58.982 9.686 14.579 1.00 55.88 40 ARG B C 1
ATOM 3928 O O . ARG B 1 42 ? 58.665 10.602 13.818 1.00 57.06 40 ARG B O 1
ATOM 3936 N N . LEU B 1 43 ? 58.597 9.651 15.856 1.00 54.46 41 LEU B N 1
ATOM 3937 C CA . LEU B 1 43 ? 57.763 10.718 16.441 1.00 50.67 41 LEU B CA 1
ATOM 3938 C C . LEU B 1 43 ? 58.586 11.952 16.801 1.00 48.31 41 LEU B C 1
ATOM 3939 O O . LEU B 1 43 ? 58.101 13.081 16.729 1.00 47.24 41 LEU B O 1
ATOM 3944 N N . LYS B 1 44 ? 59.837 11.711 17.175 1.00 51.48 42 LYS B N 1
ATOM 3945 C CA . LYS B 1 44 ? 60.818 12.743 17.500 1.00 51.88 42 LYS B CA 1
ATOM 3946 C C . LYS B 1 44 ? 61.137 13.633 16.287 1.00 49.85 42 LYS B C 1
ATOM 3947 O O . LYS B 1 44 ? 61.423 14.829 16.430 1.00 48.16 42 LYS B O 1
ATOM 3953 N N . ALA B 1 45 ? 61.054 13.034 15.097 1.00 47.64 43 ALA B N 1
ATOM 3954 C CA . ALA B 1 45 ? 61.256 13.708 13.810 1.00 44.88 43 ALA B CA 1
ATOM 3955 C C . ALA B 1 45 ? 60.256 14.823 13.526 1.00 47.83 43 ALA B C 1
ATOM 3956 O O . ALA B 1 45 ? 60.430 15.592 12.577 1.00 53.54 43 ALA B O 1
ATOM 3958 N N . TYR B 1 46 ? 59.206 14.901 14.339 1.00 44.21 44 TYR B N 1
ATOM 3959 C CA . TYR B 1 46 ? 58.185 15.925 14.191 1.00 37.77 44 TYR B CA 1
ATOM 3960 C C . TYR B 1 46 ? 58.526 17.128 15.058 1.00 37.11 44 TYR B C 1
ATOM 3961 O O . TYR B 1 46 ? 57.939 18.204 14.904 1.00 37.12 44 TYR B O 1
ATOM 3970 N N . GLN B 1 47 ? 59.482 16.917 15.962 1.00 36.34 45 GLN B N 1
ATOM 3971 C CA . GLN B 1 47 ? 60.047 17.956 16.823 1.00 42.70 45 GLN B CA 1
ATOM 3972 C C . GLN B 1 47 ? 59.009 18.739 17.637 1.00 42.18 45 GLN B C 1
ATOM 3973 O O . GLN B 1 47 ? 59.033 19.965 17.704 1.00 40.49 45 GLN B O 1
ATOM 3979 N N . GLN B 1 48 ? 58.105 17.980 18.256 1.00 47.52 46 GLN B N 1
ATOM 3980 C CA . GLN B 1 48 ? 57.054 18.497 19.126 1.00 43.82 46 GLN B CA 1
ATOM 3981 C C . GLN B 1 48 ? 57.194 17.869 20.504 1.00 40.54 46 GLN B C 1
ATOM 3982 O O . GLN B 1 48 ? 57.352 16.657 20.628 1.00 44.47 46 GLN B O 1
ATOM 3988 N N . SER B 1 49 ? 57.140 18.698 21.539 1.00 39.22 47 SER B N 1
ATOM 3989 C CA . SER B 1 49 ? 57.238 18.216 22.918 1.00 38.72 47 SER B CA 1
ATOM 3990 C C . SER B 1 49 ? 55.863 17.804 23.467 1.00 32.22 47 SER B C 1
ATOM 3991 O O . SER B 1 49 ? 55.767 17.099 24.472 1.00 32.90 47 SER B O 1
ATOM 3994 N N . ARG B 1 50 ? 54.810 18.260 22.793 1.00 32.93 48 ARG B N 1
ATOM 3995 C CA . ARG B 1 50 ? 53.436 18.009 23.189 1.00 26.78 48 ARG B CA 1
ATOM 3996 C C . ARG B 1 50 ? 52.572 17.786 21.967 1.00 31.84 48 ARG B C 1
ATOM 3997 O O . ARG B 1 50 ? 52.537 18.616 21.048 1.00 34.58 48 ARG B O 1
ATOM 4005 N N . VAL B 1 51 ? 51.885 16.642 21.968 1.00 35.31 49 VAL B N 1
ATOM 4006 C CA . VAL B 1 51 ? 51.073 16.190 20.838 1.00 32.31 49 VAL B CA 1
ATOM 4007 C C . VAL B 1 51 ? 49.720 15.670 21.320 1.00 30.39 49 VAL B C 1
ATOM 4008 O O . VAL B 1 51 ? 49.574 15.264 22.476 1.00 25.26 49 VAL B O 1
ATOM 4012 N N . GLY B 1 52 ? 48.738 15.715 20.422 1.00 30.70 50 GLY B N 1
ATOM 4013 C CA . GLY B 1 52 ? 47.425 15.151 20.655 1.00 19.42 50 GLY B CA 1
ATOM 4014 C C . GLY B 1 52 ? 47.395 13.682 20.278 1.00 30.81 50 GLY B C 1
ATOM 4015 O O . GLY B 1 52 ? 48.041 13.273 19.317 1.00 30.12 50 GLY B O 1
ATOM 4016 N N . LEU B 1 53 ? 46.670 12.892 21.063 1.00 31.08 51 LEU B N 1
ATOM 4017 C CA . LEU B 1 53 ? 46.452 11.480 20.773 1.00 33.88 51 LEU B CA 1
ATOM 4018 C C . LEU B 1 53 ? 44.966 11.219 20.667 1.00 32.59 51 LEU B C 1
ATOM 4019 O O . LEU B 1 53 ? 44.240 11.310 21.655 1.00 34.67 51 LEU B O 1
ATOM 4024 N N . TYR B 1 54 ? 44.520 10.942 19.447 1.00 36.36 52 TYR B N 1
ATOM 4025 C CA . TYR B 1 54 ? 43.136 10.569 19.169 1.00 36.67 52 TYR B CA 1
ATOM 4026 C C . TYR B 1 54 ? 43.115 9.050 18.963 1.00 35.62 52 TYR B C 1
ATOM 4027 O O . TYR B 1 54 ? 43.380 8.572 17.873 1.00 37.94 52 TYR B O 1
ATOM 4036 N N . ILE B 1 55 ? 42.823 8.292 20.019 1.00 38.50 53 ILE B N 1
ATOM 4037 C CA . ILE B 1 55 ? 43.066 6.834 20.012 1.00 36.85 53 ILE B CA 1
ATOM 4038 C C . ILE B 1 55 ? 41.906 5.977 20.531 1.00 34.73 53 ILE B C 1
ATOM 4039 O O . ILE B 1 55 ? 41.036 6.458 21.250 1.00 34.70 53 ILE B O 1
ATOM 4044 N N . ASP B 1 56 ? 41.908 4.701 20.153 1.00 38.43 54 ASP B N 1
ATOM 4045 C CA . ASP B 1 56 ? 40.960 3.723 20.686 1.00 39.40 54 ASP B CA 1
ATOM 4046 C C . ASP B 1 56 ? 41.686 2.764 21.630 1.00 37.22 54 ASP B C 1
ATOM 4047 O O . ASP B 1 56 ? 42.886 2.917 21.839 1.00 32.81 54 ASP B O 1
ATOM 4052 N N . ASN B 1 57 ? 40.956 1.798 22.197 1.00 37.41 55 ASN B N 1
ATOM 4053 C CA . ASN B 1 57 ? 41.530 0.744 23.046 1.00 37.54 55 ASN B CA 1
ATOM 4054 C C . ASN B 1 57 ? 42.136 -0.358 22.198 1.00 36.92 55 ASN B C 1
ATOM 4055 O O . ASN B 1 57 ? 41.503 -1.393 21.985 1.00 38.46 55 ASN B O 1
ATOM 4060 N N . SER B 1 58 ? 43.354 -0.155 21.720 1.00 39.34 56 SER B N 1
ATOM 4061 C CA . SER B 1 58 ? 43.998 -1.142 20.860 1.00 39.55 56 SER B CA 1
ATOM 4062 C C . SER B 1 58 ? 45.465 -1.268 21.213 1.00 41.33 56 SER B C 1
ATOM 4063 O O . SER B 1 58 ? 46.026 -0.365 21.835 1.00 43.44 56 SER B O 1
ATOM 4066 N N . ILE B 1 59 ? 46.070 -2.393 20.822 1.00 37.03 57 ILE B N 1
ATOM 4067 C CA . ILE B 1 59 ? 47.514 -2.609 20.920 1.00 38.74 57 ILE B CA 1
ATOM 4068 C C . ILE B 1 59 ? 48.287 -1.439 20.293 1.00 38.22 57 ILE B C 1
ATOM 4069 O O . ILE B 1 59 ? 49.168 -0.867 20.917 1.00 43.87 57 ILE B O 1
ATOM 4074 N N . GLN B 1 60 ? 47.912 -1.082 19.072 1.00 39.28 58 GLN B N 1
ATOM 4075 C CA . GLN B 1 60 ? 48.516 0.007 18.323 1.00 43.51 58 GLN B CA 1
ATOM 4076 C C . GLN B 1 60 ? 48.537 1.312 19.110 1.00 43.11 58 GLN B C 1
ATOM 4077 O O . GLN B 1 60 ? 49.552 2.003 19.140 1.00 48.82 58 GLN B O 1
ATOM 4083 N N . SER B 1 61 ? 47.416 1.621 19.760 1.00 41.97 59 SER B N 1
ATOM 4084 C CA . SER B 1 61 ? 47.271 2.806 20.597 1.00 34.49 59 SER B CA 1
ATOM 4085 C C . SER B 1 61 ? 48.186 2.809 21.806 1.00 31.89 59 SER B C 1
ATOM 4086 O O . SER B 1 61 ? 48.675 3.863 22.211 1.00 36.30 59 SER B O 1
ATOM 4089 N N . ILE B 1 62 ? 48.397 1.630 22.377 1.00 32.98 60 ILE B N 1
ATOM 4090 C CA . ILE B 1 62 ? 49.260 1.455 23.539 1.00 35.12 60 ILE B CA 1
ATOM 4091 C C . ILE B 1 62 ? 50.738 1.576 23.157 1.00 39.29 60 ILE B C 1
ATOM 4092 O O . ILE B 1 62 ? 51.515 2.142 23.929 1.00 40.70 60 ILE B O 1
ATOM 4097 N N . ILE B 1 63 ? 51.110 1.066 21.972 1.00 40.81 61 ILE B N 1
ATOM 4098 C CA . ILE B 1 63 ? 52.465 1.247 21.412 1.00 41.06 61 ILE B CA 1
ATOM 4099 C C . ILE B 1 63 ? 52.790 2.741 21.319 1.00 38.04 61 ILE B C 1
ATOM 4100 O O . ILE B 1 63 ? 53.843 3.182 21.777 1.00 37.70 61 ILE B O 1
ATOM 4105 N N . LEU B 1 64 ? 51.864 3.494 20.723 1.00 31.59 62 LEU B N 1
ATOM 4106 C CA . LEU B 1 64 ? 51.967 4.939 20.544 1.00 31.05 62 LEU B CA 1
ATOM 4107 C C . LEU B 1 64 ? 52.119 5.693 21.865 1.00 32.33 62 LEU B C 1
ATOM 4108 O O . LEU B 1 64 ? 52.936 6.599 21.953 1.00 42.63 62 LEU B O 1
ATOM 4113 N N . ILE B 1 65 ? 51.346 5.312 22.882 1.00 36.05 63 ILE B N 1
ATOM 4114 C CA . ILE B 1 65 ? 51.448 5.917 24.220 1.00 34.92 63 ILE B CA 1
ATOM 4115 C C . ILE B 1 65 ? 52.853 5.723 24.799 1.00 35.74 63 ILE B C 1
ATOM 4116 O O . ILE B 1 65 ? 53.515 6.693 25.191 1.00 35.87 63 ILE B O 1
ATOM 4121 N N . HIS B 1 66 ? 53.310 4.477 24.799 1.00 34.30 64 HIS B N 1
ATOM 4122 C CA . HIS B 1 66 ? 54.623 4.123 25.314 1.00 36.30 64 HIS B CA 1
ATOM 4123 C C . HIS B 1 66 ? 55.782 4.759 24.552 1.00 36.37 64 HIS B C 1
ATOM 4124 O O . HIS B 1 66 ? 56.773 5.158 25.160 1.00 39.14 64 HIS B O 1
ATOM 4131 N N . ALA B 1 67 ? 55.624 4.868 23.237 1.00 35.62 65 ALA B N 1
ATOM 4132 C CA . ALA B 1 67 ? 56.593 5.492 22.342 1.00 34.19 65 ALA B CA 1
ATOM 4133 C C . ALA B 1 67 ? 56.731 7.004 22.569 1.00 38.47 65 ALA B C 1
ATOM 4134 O O . ALA B 1 67 ? 57.845 7.542 22.569 1.00 40.26 65 ALA B O 1
ATOM 4136 N N . CYS B 1 68 ? 55.594 7.678 22.743 1.00 38.59 66 CYS B N 1
ATOM 4137 C CA . CYS B 1 68 ? 55.552 9.094 23.082 1.00 36.73 66 CYS B CA 1
ATOM 4138 C C . CYS B 1 68 ? 56.302 9.399 24.369 1.00 38.38 66 CYS B C 1
ATOM 4139 O O . CYS B 1 68 ? 56.987 10.414 24.461 1.00 39.80 66 CYS B O 1
ATOM 4142 N N . TRP B 1 69 ? 56.170 8.519 25.357 1.00 37.65 67 TRP B N 1
ATOM 4143 C CA . TRP B 1 69 ? 56.851 8.699 26.627 1.00 35.80 67 TRP B CA 1
ATOM 4144 C C . TRP B 1 69 ? 58.347 8.495 26.495 1.00 38.72 67 TRP B C 1
ATOM 4145 O O . TRP B 1 69 ? 59.129 9.207 27.138 1.00 43.38 67 TRP B O 1
ATOM 4156 N N . LEU B 1 70 ? 58.735 7.533 25.657 1.00 38.75 68 LEU B N 1
ATOM 4157 C CA . LEU B 1 70 ? 60.149 7.235 25.399 1.00 38.32 68 LEU B CA 1
ATOM 4158 C C . LEU B 1 70 ? 60.823 8.354 24.607 1.00 38.93 68 LEU B C 1
ATOM 4159 O O . LEU B 1 70 ? 62.021 8.575 24.733 1.00 39.64 68 LEU B O 1
ATOM 4164 N N . ALA B 1 71 ? 60.030 9.054 23.798 1.00 37.70 69 ALA B N 1
ATOM 4165 C CA . ALA B 1 71 ? 60.486 10.179 23.009 1.00 28.89 69 ALA B CA 1
ATOM 4166 C C . ALA B 1 71 ? 60.460 11.496 23.791 1.00 34.07 69 ALA B C 1
ATOM 4167 O O . ALA B 1 71 ? 60.753 12.557 23.223 1.00 36.86 69 ALA B O 1
ATOM 4169 N N . ASN B 1 72 ? 60.124 11.425 25.081 1.00 36.12 70 ASN B N 1
ATOM 4170 C CA . ASN B 1 72 ? 59.945 12.608 25.949 1.00 34.64 70 ASN B CA 1
ATOM 4171 C C . ASN B 1 72 ? 58.876 13.593 25.451 1.00 34.65 70 ASN B C 1
ATOM 4172 O O . ASN B 1 72 ? 59.026 14.813 25.553 1.00 37.40 70 ASN B O 1
ATOM 4177 N N . ILE B 1 73 ? 57.799 13.033 24.907 1.00 34.95 71 ILE B N 1
ATOM 4178 C CA . ILE B 1 73 ? 56.634 13.805 24.483 1.00 37.98 71 ILE B CA 1
ATOM 4179 C C . ILE B 1 73 ? 55.507 13.699 25.533 1.00 39.12 71 ILE B C 1
ATOM 4180 O O . ILE B 1 73 ? 55.274 12.628 26.130 1.00 34.74 71 ILE B O 1
ATOM 4185 N N . GLU B 1 74 ? 54.865 14.845 25.777 1.00 39.54 72 GLU B N 1
ATOM 4186 C CA . GLU B 1 74 ? 53.671 14.971 26.614 1.00 35.61 72 GLU B CA 1
ATOM 4187 C C . GLU B 1 74 ? 52.451 14.625 25.785 1.00 33.66 72 GLU B C 1
ATOM 4188 O O . GLU B 1 74 ? 52.272 15.154 24.688 1.00 27.64 72 GLU B O 1
ATOM 4194 N N . ILE B 1 75 ? 51.629 13.725 26.317 1.00 34.74 73 ILE B N 1
ATOM 4195 C CA . ILE B 1 75 ? 50.431 13.242 25.642 1.00 30.00 73 ILE B CA 1
ATOM 4196 C C . ILE B 1 75 ? 49.216 14.023 26.105 1.00 28.84 73 ILE B C 1
ATOM 4197 O O . ILE B 1 75 ? 48.893 14.024 27.291 1.00 27.06 73 ILE B O 1
ATOM 4202 N N . ALA B 1 76 ? 48.548 14.698 25.176 1.00 31.18 74 ALA B N 1
ATOM 4203 C CA . ALA B 1 76 ? 47.198 15.182 25.422 1.00 29.05 74 ALA B CA 1
ATOM 4204 C C . ALA B 1 76 ? 46.197 14.187 24.832 1.00 34.45 74 ALA B C 1
ATOM 4205 O O . ALA B 1 76 ? 46.091 14.029 23.604 1.00 28.28 74 ALA B O 1
ATOM 4207 N N . MET B 1 77 ? 45.487 13.497 25.722 1.00 39.57 75 MET B N 1
ATOM 4208 C CA . MET B 1 77 ? 44.475 12.522 25.335 1.00 41.09 75 MET B CA 1
ATOM 4209 C C . MET B 1 77 ? 43.233 13.255 24.902 1.00 39.44 75 MET B C 1
ATOM 4210 O O . MET B 1 77 ? 42.712 14.078 25.648 1.00 43.34 75 MET B O 1
ATOM 4215 N N . ILE B 1 78 ? 42.765 12.959 23.696 1.00 41.98 76 ILE B N 1
ATOM 4216 C CA . ILE B 1 78 ? 41.514 13.518 23.203 1.00 36.45 76 ILE B CA 1
ATOM 4217 C C . ILE B 1 78 ? 40.370 12.580 23.540 1.00 34.58 76 ILE B C 1
ATOM 4218 O O . ILE B 1 78 ? 40.421 11.390 23.230 1.00 43.80 76 ILE B O 1
ATOM 4223 N N . ASN B 1 79 ? 39.353 13.126 24.196 1.00 36.79 77 ASN B N 1
ATOM 4224 C CA . ASN B 1 79 ? 38.086 12.439 24.395 1.00 38.75 77 ASN B CA 1
ATOM 4225 C C . ASN B 1 79 ? 37.420 12.258 23.028 1.00 36.39 77 ASN B C 1
ATOM 4226 O O . ASN B 1 79 ? 37.162 13.225 22.308 1.00 37.65 77 ASN B O 1
ATOM 4231 N N . THR B 1 80 ? 37.180 10.996 22.687 1.00 38.37 78 THR B N 1
ATOM 4232 C CA . THR B 1 80 ? 36.590 10.570 21.412 1.00 42.06 78 THR B CA 1
ATOM 4233 C C . THR B 1 80 ? 35.137 11.063 21.216 1.00 42.74 78 THR B C 1
ATOM 4234 O O . THR B 1 80 ? 34.700 11.270 20.081 1.00 44.18 78 THR B O 1
ATOM 4238 N N . ARG B 1 81 ? 34.420 11.289 22.321 1.00 42.65 79 ARG B N 1
ATOM 4239 C CA A ARG B 1 81 ? 33.047 11.814 22.191 0.50 47.11 79 ARG B CA 1
ATOM 4240 C CA B ARG B 1 81 ? 33.054 11.809 22.332 0.50 43.84 79 ARG B CA 1
ATOM 4241 C C . ARG B 1 81 ? 32.967 13.341 22.307 1.00 47.86 79 ARG B C 1
ATOM 4242 O O . ARG B 1 81 ? 31.978 13.905 22.773 1.00 52.40 79 ARG B O 1
ATOM 4257 N N . LEU B 1 82 ? 34.004 14.014 21.820 1.00 46.69 80 LEU B N 1
ATOM 4258 C CA . LEU B 1 82 ? 33.986 15.465 21.744 1.00 44.49 80 LEU B CA 1
ATOM 4259 C C . LEU B 1 82 ? 33.542 15.924 20.363 1.00 43.98 80 LEU B C 1
ATOM 4260 O O . LEU B 1 82 ? 33.778 15.228 19.370 1.00 42.80 80 LEU B O 1
ATOM 4265 N N . THR B 1 83 ? 32.896 17.093 20.307 1.00 41.20 81 THR B N 1
ATOM 4266 C CA . THR B 1 83 ? 32.607 17.753 19.032 1.00 44.56 81 THR B CA 1
ATOM 4267 C C . THR B 1 83 ? 33.910 18.293 18.433 1.00 46.83 81 THR B C 1
ATOM 4268 O O . THR B 1 83 ? 34.885 18.500 19.169 1.00 45.23 81 THR B O 1
ATOM 4272 N N . PRO B 1 84 ? 33.955 18.483 17.092 1.00 48.59 82 PRO B N 1
ATOM 4273 C CA . PRO B 1 84 ? 35.113 19.120 16.457 1.00 46.08 82 PRO B CA 1
ATOM 4274 C C . PRO B 1 84 ? 35.467 20.496 17.033 1.00 44.89 82 PRO B C 1
ATOM 4275 O O . PRO B 1 84 ? 36.641 20.848 17.087 1.00 45.27 82 PRO B O 1
ATOM 4279 N N . ASN B 1 85 ? 34.455 21.246 17.460 1.00 41.85 83 ASN B N 1
ATOM 4280 C CA . ASN B 1 85 ? 34.633 22.523 18.129 1.00 44.66 83 ASN B CA 1
ATOM 4281 C C . ASN B 1 85 ? 35.293 22.393 19.506 1.00 47.31 83 ASN B C 1
ATOM 4282 O O . ASN B 1 85 ? 36.174 23.190 19.855 1.00 49.37 83 ASN B O 1
ATOM 4287 N N . GLU B 1 86 ? 34.845 21.398 20.278 1.00 46.66 84 GLU B N 1
ATOM 4288 C CA . GLU B 1 86 ? 35.392 21.087 21.600 1.00 45.79 84 GLU B CA 1
ATOM 4289 C C . GLU B 1 86 ? 36.834 20.618 21.495 1.00 38.38 84 GLU B C 1
ATOM 4290 O O . GLU B 1 86 ? 37.670 21.067 22.263 1.00 35.68 84 GLU B O 1
ATOM 4296 N N . MET B 1 87 ? 37.109 19.723 20.543 1.00 37.16 85 MET B N 1
ATOM 4297 C CA . MET B 1 87 ? 38.463 19.211 20.276 1.00 42.88 85 MET B CA 1
ATOM 4298 C C . MET B 1 87 ? 39.473 20.300 19.904 1.00 46.35 85 MET B C 1
ATOM 4299 O O . MET B 1 87 ? 40.618 20.274 20.362 1.00 48.83 85 MET B O 1
ATOM 4304 N N . THR B 1 88 ? 39.037 21.215 19.037 1.00 43.10 86 THR B N 1
ATOM 4305 C CA . THR B 1 88 ? 39.823 22.344 18.575 1.00 42.76 86 THR B CA 1
ATOM 4306 C C . THR B 1 88 ? 40.198 23.266 19.722 1.00 40.87 86 THR B C 1
ATOM 4307 O O . THR B 1 88 ? 41.378 23.566 19.913 1.00 45.02 86 THR B O 1
ATOM 4311 N N . ASN B 1 89 ? 39.198 23.700 20.485 1.00 39.15 87 ASN B N 1
ATOM 4312 C CA . ASN B 1 89 ? 39.422 24.635 21.578 1.00 35.49 87 ASN B CA 1
ATOM 4313 C C . ASN B 1 89 ? 40.297 24.060 22.679 1.00 37.00 87 ASN B C 1
ATOM 4314 O O . ASN B 1 89 ? 41.114 24.774 23.252 1.00 37.77 87 ASN B O 1
ATOM 4319 N N . GLN B 1 90 ? 40.116 22.770 22.967 1.00 36.14 88 GLN B N 1
ATOM 4320 C CA . GLN B 1 90 ? 40.915 22.066 23.977 1.00 35.90 88 GLN B CA 1
ATOM 4321 C C . GLN B 1 90 ? 42.370 21.979 23.569 1.00 32.68 88 GLN B C 1
ATOM 4322 O O . GLN B 1 90 ? 43.253 22.322 24.355 1.00 37.98 88 GLN B O 1
ATOM 4328 N N . MET B 1 91 ? 42.610 21.547 22.332 1.00 34.27 89 MET B N 1
ATOM 4329 C CA . MET B 1 91 ? 43.956 21.496 21.772 1.00 30.24 89 MET B CA 1
ATOM 4330 C C . MET B 1 91 ? 44.625 22.886 21.661 1.00 34.14 89 MET B C 1
ATOM 4331 O O . MET B 1 91 ? 45.791 23.036 22.039 1.00 31.44 89 MET B O 1
ATOM 4336 N N . ARG B 1 92 ? 43.884 23.895 21.188 1.00 34.50 90 ARG B N 1
ATOM 4337 C CA . ARG B 1 92 ? 44.411 25.271 21.111 1.00 40.26 90 ARG B CA 1
ATOM 4338 C C . ARG B 1 92 ? 44.774 25.870 22.467 1.00 37.84 90 ARG B C 1
ATOM 4339 O O . ARG B 1 92 ? 45.780 26.564 22.585 1.00 41.48 90 ARG B O 1
ATOM 4347 N N . SER B 1 93 ? 43.977 25.576 23.489 1.00 37.96 91 SER B N 1
ATOM 4348 C CA . SER B 1 93 ? 44.222 26.094 24.835 1.00 38.12 91 SER B CA 1
ATOM 4349 C C . SER B 1 93 ? 45.511 25.566 25.491 1.00 36.70 91 SER B C 1
ATOM 4350 O O . SER B 1 93 ? 46.020 26.161 26.429 1.00 33.84 91 SER B O 1
ATOM 4353 N N . ILE B 1 94 ? 46.025 24.442 24.999 1.00 39.09 92 ILE B N 1
ATOM 4354 C CA . ILE B 1 94 ? 47.246 23.854 25.549 1.00 35.95 92 ILE B CA 1
ATOM 4355 C C . ILE B 1 94 ? 48.373 23.764 24.523 1.00 37.54 92 ILE B C 1
ATOM 4356 O O . ILE B 1 94 ? 49.344 23.021 24.723 1.00 37.68 92 ILE B O 1
ATOM 4361 N N . ASP B 1 95 ? 48.218 24.531 23.438 1.00 38.62 93 ASP B N 1
ATOM 4362 C CA . ASP B 1 95 ? 49.217 24.697 22.378 1.00 40.64 93 ASP B CA 1
ATOM 4363 C C . ASP B 1 95 ? 49.660 23.401 21.701 1.00 42.32 93 ASP B C 1
ATOM 4364 O O . ASP B 1 95 ? 50.858 23.128 21.603 1.00 43.17 93 ASP B O 1
ATOM 4369 N N . VAL B 1 96 ? 48.707 22.591 21.250 1.00 35.80 94 VAL B N 1
ATOM 4370 C CA . VAL B 1 96 ? 49.086 21.532 20.323 1.00 35.87 94 VAL B CA 1
ATOM 4371 C C . VAL B 1 96 ? 48.621 21.876 18.919 1.00 38.29 94 VAL B C 1
ATOM 4372 O O . VAL B 1 96 ? 47.542 22.450 18.722 1.00 30.86 94 VAL B O 1
ATOM 4376 N N . GLN B 1 97 ? 49.484 21.549 17.961 1.00 38.81 95 GLN B N 1
ATOM 4377 C CA . GLN B 1 97 ? 49.188 21.671 16.550 1.00 45.87 95 GLN B CA 1
ATOM 4378 C C . GLN B 1 97 ? 49.267 20.302 15.878 1.00 42.16 95 GLN B C 1
ATOM 4379 O O . GLN B 1 97 ? 48.771 20.132 14.771 1.00 48.64 95 GLN B O 1
ATOM 4385 N N . LEU B 1 98 ? 49.888 19.335 16.550 1.00 37.50 96 LEU B N 1
ATOM 4386 C CA . LEU B 1 98 ? 50.058 17.991 15.986 1.00 38.66 96 LEU B CA 1
ATOM 4387 C C . LEU B 1 98 ? 49.229 16.937 16.719 1.00 36.93 96 LEU B C 1
ATOM 4388 O O . LEU B 1 98 ? 49.362 16.764 17.929 1.00 35.66 96 LEU B O 1
ATOM 4393 N N . ILE B 1 99 ? 48.381 16.235 15.966 1.00 40.70 97 ILE B N 1
ATOM 4394 C CA . ILE B 1 99 ? 47.550 15.150 16.494 1.00 34.45 97 ILE B CA 1
ATOM 4395 C C . ILE B 1 99 ? 47.890 13.803 15.826 1.00 37.88 97 ILE B C 1
ATOM 4396 O O . ILE B 1 99 ? 47.770 13.669 14.609 1.00 39.84 97 ILE B O 1
ATOM 4401 N N . PHE B 1 100 ? 48.343 12.833 16.629 1.00 39.37 98 PHE B N 1
ATOM 4402 C CA . PHE B 1 100 ? 48.578 11.446 16.183 1.00 40.70 98 PHE B CA 1
ATOM 4403 C C . PHE B 1 100 ? 47.325 10.592 16.412 1.00 41.22 98 PHE B C 1
ATOM 4404 O O . PHE B 1 100 ? 46.674 10.716 17.455 1.00 38.18 98 PHE B O 1
ATOM 4412 N N . CYS B 1 101 ? 46.995 9.720 15.452 1.00 35.35 99 CYS B N 1
ATOM 4413 C CA A CYS B 1 101 ? 45.711 9.006 15.445 0.50 34.91 99 CYS B CA 1
ATOM 4414 C CA B CYS B 1 101 ? 45.745 8.979 15.542 0.50 36.24 99 CYS B CA 1
ATOM 4415 C C . CYS B 1 101 ? 45.820 7.519 15.119 1.00 36.67 99 CYS B C 1
ATOM 4416 O O . CYS B 1 101 ? 46.574 7.148 14.221 1.00 36.75 99 CYS B O 1
ATOM 4421 N N . THR B 1 102 ? 45.043 6.689 15.823 1.00 38.49 100 THR B N 1
ATOM 4422 C CA . THR B 1 102 ? 44.848 5.272 15.450 1.00 38.91 100 THR B CA 1
ATOM 4423 C C . THR B 1 102 ? 43.418 5.058 14.917 1.00 39.55 100 THR B C 1
ATOM 4424 O O . THR B 1 102 ? 43.063 3.961 14.502 1.00 39.53 100 THR B O 1
ATOM 4428 N N . LEU B 1 103 ? 42.618 6.125 14.935 1.00 39.10 101 LEU B N 1
ATOM 4429 C CA . LEU B 1 103 ? 41.283 6.154 14.343 1.00 44.60 101 LEU B CA 1
ATOM 4430 C C . LEU B 1 103 ? 41.248 7.279 13.311 1.00 50.42 101 LEU B C 1
ATOM 4431 O O . LEU B 1 103 ? 41.997 8.245 13.447 1.00 51.69 101 LEU B O 1
ATOM 4436 N N . PRO B 1 104 ? 40.373 7.177 12.288 1.00 50.40 102 PRO B N 1
ATOM 4437 C CA . PRO B 1 104 ? 40.305 8.268 11.316 1.00 49.95 102 PRO B CA 1
ATOM 4438 C C . PRO B 1 104 ? 39.869 9.591 11.942 1.00 50.48 102 PRO B C 1
ATOM 4439 O O . PRO B 1 104 ? 38.822 9.667 12.595 1.00 50.62 102 PRO B O 1
ATOM 4443 N N . LEU B 1 105 ? 40.701 10.613 11.769 1.00 48.41 103 LEU B N 1
ATOM 4444 C CA . LEU B 1 105 ? 40.349 11.960 12.197 1.00 45.68 103 LEU B CA 1
ATOM 4445 C C . LEU B 1 105 ? 40.631 12.960 11.094 1.00 47.66 103 LEU B C 1
ATOM 4446 O O . LEU B 1 105 ? 41.667 12.901 10.432 1.00 44.99 103 LEU B O 1
ATOM 4451 N N . GLU B 1 106 ? 39.673 13.856 10.895 1.00 51.03 104 GLU B N 1
ATOM 4452 C CA . GLU B 1 106 ? 39.868 15.046 10.099 1.00 56.36 104 GLU B CA 1
ATOM 4453 C C . GLU B 1 106 ? 39.504 16.211 11.018 1.00 55.29 104 GLU B C 1
ATOM 4454 O O . GLU B 1 106 ? 38.408 16.242 11.579 1.00 55.21 104 GLU B O 1
ATOM 4460 N N . LEU B 1 107 ? 40.443 17.135 11.207 1.00 55.23 105 LEU B N 1
ATOM 4461 C CA . LEU B 1 107 ? 40.228 18.308 12.057 1.00 55.90 105 LEU B CA 1
ATOM 4462 C C . LEU B 1 107 ? 40.989 19.506 11.479 1.00 58.99 105 LEU B C 1
ATOM 4463 O O . LEU B 1 107 ? 42.220 19.486 11.382 1.00 58.09 105 LEU B O 1
ATOM 4468 N N . ARG B 1 108 ? 40.247 20.544 11.104 1.00 59.19 106 ARG B N 1
ATOM 4469 C CA . ARG B 1 108 ? 40.810 21.695 10.406 1.00 62.31 106 ARG B CA 1
ATOM 4470 C C . ARG B 1 108 ? 41.688 22.566 11.307 1.00 58.03 106 ARG B C 1
ATOM 4471 O O . ARG B 1 108 ? 41.279 22.961 12.401 1.00 62.15 106 ARG B O 1
ATOM 4479 N N . GLY B 1 109 ? 42.898 22.856 10.834 1.00 53.94 107 GLY B N 1
ATOM 4480 C CA . GLY B 1 109 ? 43.830 23.723 11.552 1.00 49.81 107 GLY B CA 1
ATOM 4481 C C . GLY B 1 109 ? 44.910 22.964 12.301 1.00 50.89 107 GLY B C 1
ATOM 4482 O O . GLY B 1 109 ? 45.706 23.561 13.036 1.00 51.15 107 GLY B O 1
ATOM 4483 N N . PHE B 1 110 ? 44.943 21.646 12.104 1.00 47.30 108 PHE B N 1
ATOM 4484 C CA . PHE B 1 110 ? 45.853 20.769 12.828 1.00 43.78 108 PHE B CA 1
ATOM 4485 C C . PHE B 1 110 ? 46.542 19.810 11.888 1.00 43.63 108 PHE B C 1
ATOM 4486 O O . PHE B 1 110 ? 45.953 19.362 10.906 1.00 42.41 108 PHE B O 1
ATOM 4494 N N . GLN B 1 111 ? 47.794 19.495 12.210 1.00 42.81 109 GLN B N 1
ATOM 4495 C CA . GLN B 1 111 ? 48.534 18.467 11.514 1.00 42.06 109 GLN B CA 1
ATOM 4496 C C . GLN B 1 111 ? 48.074 17.127 12.067 1.00 43.56 109 GLN B C 1
ATOM 4497 O O . GLN B 1 111 ? 48.455 16.723 13.170 1.00 42.39 109 GLN B O 1
ATOM 4503 N N . ILE B 1 112 ? 47.209 16.470 11.306 1.00 42.44 110 ILE B N 1
ATOM 4504 C CA . ILE B 1 112 ? 46.724 15.146 11.652 1.00 41.75 110 ILE B CA 1
ATOM 4505 C C . ILE B 1 112 ? 47.644 14.135 10.986 1.00 39.46 110 ILE B C 1
ATOM 4506 O O . ILE B 1 112 ? 47.909 14.230 9.790 1.00 40.33 110 ILE B O 1
ATOM 4511 N N . VAL B 1 113 ? 48.154 13.187 11.771 1.00 40.94 111 VAL B N 1
ATOM 4512 C CA . VAL B 1 113 ? 49.023 12.124 11.263 1.00 39.47 111 VAL B CA 1
ATOM 4513 C C . VAL B 1 113 ? 48.486 10.773 11.719 1.00 44.46 111 VAL B C 1
ATOM 4514 O O . VAL B 1 113 ? 48.410 10.506 12.916 1.00 40.11 111 VAL B O 1
ATOM 4518 N N . SER B 1 114 ? 48.113 9.933 10.756 1.00 49.80 112 SER B N 1
ATOM 4519 C CA . SER B 1 114 ? 47.657 8.572 11.028 1.00 51.15 112 SER B CA 1
ATOM 4520 C C . SER B 1 114 ? 48.828 7.632 11.276 1.00 52.18 112 SER B C 1
ATOM 4521 O O . SER B 1 114 ? 49.840 7.708 10.588 1.00 58.43 112 SER B O 1
ATOM 4524 N N . LEU B 1 115 ? 48.680 6.738 12.253 1.00 54.55 113 LEU B N 1
ATOM 4525 C CA . LEU B 1 115 ? 49.762 5.837 12.662 1.00 53.63 113 LEU B CA 1
ATOM 4526 C C . LEU B 1 115 ? 50.065 4.735 11.635 1.00 57.95 113 LEU B C 1
ATOM 4527 O O . LEU B 1 115 ? 51.149 4.145 11.651 1.00 54.73 113 LEU B O 1
ATOM 4532 N N . ASP B 1 116 ? 49.112 4.469 10.745 1.00 61.66 114 ASP B N 1
ATOM 4533 C CA . ASP B 1 116 ? 49.308 3.508 9.658 1.00 70.16 114 ASP B CA 1
ATOM 4534 C C . ASP B 1 116 ? 50.320 4.033 8.632 1.00 73.01 114 ASP B C 1
ATOM 4535 O O . ASP B 1 116 ? 51.064 3.259 8.020 1.00 73.89 114 ASP B O 1
ATOM 4540 N N . ASP B 1 117 ? 50.345 5.357 8.480 1.00 75.48 115 ASP B N 1
ATOM 4541 C CA . ASP B 1 117 ? 51.275 6.059 7.597 1.00 75.93 115 ASP B CA 1
ATOM 4542 C C . ASP B 1 117 ? 52.713 6.133 8.147 1.00 77.03 115 ASP B C 1
ATOM 4543 O O . ASP B 1 117 ? 53.653 6.345 7.386 1.00 77.44 115 ASP B O 1
ATOM 4548 N N . ILE B 1 118 ? 52.881 5.960 9.459 1.00 80.83 116 ILE B N 1
ATOM 4549 C CA . ILE B 1 118 ? 54.212 5.987 10.084 1.00 81.77 116 ILE B CA 1
ATOM 4550 C C . ILE B 1 118 ? 54.861 4.597 10.151 1.00 88.90 116 ILE B C 1
ATOM 4551 O O . ILE B 1 118 ? 56.028 4.441 9.783 1.00 93.20 116 ILE B O 1
ATOM 4556 N N . GLU B 1 119 ? 54.108 3.599 10.615 1.00 93.68 117 GLU B N 1
ATOM 4557 C CA . GLU B 1 119 ? 54.647 2.248 10.855 1.00 99.68 117 GLU B CA 1
ATOM 4558 C C . GLU B 1 119 ? 55.004 1.442 9.595 1.00 104.54 117 GLU B C 1
ATOM 4559 O O . GLU B 1 119 ? 55.763 0.471 9.675 1.00 104.42 117 GLU B O 1
ATOM 4565 N N . PHE B 1 120 ? 54.448 1.837 8.448 1.00 109.02 118 PHE B N 1
ATOM 4566 C CA . PHE B 1 120 ? 54.868 1.299 7.150 1.00 111.05 118 PHE B CA 1
ATOM 4567 C C . PHE B 1 120 ? 55.835 2.255 6.454 1.00 110.06 118 PHE B C 1
ATOM 4568 O O . PHE B 1 120 ? 56.845 2.663 7.031 1.00 107.42 118 PHE B O 1
ATOM 4576 N N . SER B 1 151 ? 68.548 0.152 24.519 1.00 87.16 149 SER B N 1
ATOM 4577 C CA . SER B 1 151 ? 68.700 1.178 25.551 1.00 89.62 149 SER B CA 1
ATOM 4578 C C . SER B 1 151 ? 68.358 2.574 25.012 1.00 89.93 149 SER B C 1
ATOM 4579 O O . SER B 1 151 ? 68.895 2.971 23.977 1.00 89.96 149 SER B O 1
ATOM 4582 N N . PRO B 1 152 ? 67.484 3.335 25.724 1.00 90.66 150 PRO B N 1
ATOM 4583 C CA . PRO B 1 152 ? 67.000 4.620 25.188 1.00 88.77 150 PRO B CA 1
ATOM 4584 C C . PRO B 1 152 ? 68.073 5.704 25.259 1.00 87.90 150 PRO B C 1
ATOM 4585 O O . PRO B 1 152 ? 68.037 6.674 24.502 1.00 83.29 150 PRO B O 1
ATOM 4589 N N . SER B 1 153 ? 69.029 5.500 26.160 1.00 90.47 151 SER B N 1
ATOM 4590 C CA . SER B 1 153 ? 70.171 6.379 26.360 1.00 92.99 151 SER B CA 1
ATOM 4591 C C . SER B 1 153 ? 71.219 6.235 25.245 1.00 93.98 151 SER B C 1
ATOM 4592 O O . SER B 1 153 ? 72.143 7.052 25.142 1.00 94.00 151 SER B O 1
ATOM 4595 N N . ASN B 1 154 ? 71.067 5.185 24.431 1.00 94.17 152 ASN B N 1
ATOM 4596 C CA . ASN B 1 154 ? 71.869 4.967 23.224 1.00 91.37 152 ASN B CA 1
ATOM 4597 C C . ASN B 1 154 ? 71.057 5.216 21.957 1.00 89.23 152 ASN B C 1
ATOM 4598 O O . ASN B 1 154 ? 71.453 6.020 21.114 1.00 88.55 152 ASN B O 1
ATOM 4603 N N . ILE B 1 155 ? 69.913 4.537 21.840 1.00 88.57 153 ILE B N 1
ATOM 4604 C CA . ILE B 1 155 ? 69.149 4.494 20.582 1.00 87.27 153 ILE B CA 1
ATOM 4605 C C . ILE B 1 155 ? 68.128 5.634 20.397 1.00 85.75 153 ILE B C 1
ATOM 4606 O O . ILE B 1 155 ? 67.489 5.737 19.346 1.00 87.36 153 ILE B O 1
ATOM 4611 N N . LEU B 1 156 ? 67.994 6.488 21.410 1.00 85.04 154 LEU B N 1
ATOM 4612 C CA . LEU B 1 156 ? 67.111 7.660 21.342 1.00 81.35 154 LEU B CA 1
ATOM 4613 C C . LEU B 1 156 ? 67.748 8.918 21.931 1.00 78.73 154 LEU B C 1
ATOM 4614 O O . LEU B 1 156 ? 67.352 10.040 21.587 1.00 76.84 154 LEU B O 1
ATOM 4619 N N . ASN B 1 157 ? 68.734 8.706 22.808 1.00 75.62 155 ASN B N 1
ATOM 4620 C CA . ASN B 1 157 ? 69.359 9.746 23.642 1.00 76.28 155 ASN B CA 1
ATOM 4621 C C . ASN B 1 157 ? 68.361 10.508 24.527 1.00 71.56 155 ASN B C 1
ATOM 4622 O O . ASN B 1 157 ? 68.482 11.723 24.733 1.00 71.83 155 ASN B O 1
ATOM 4627 N N . THR B 1 158 ? 67.378 9.771 25.043 1.00 63.41 156 THR B N 1
ATOM 4628 C CA . THR B 1 158 ? 66.359 10.336 25.921 1.00 56.00 156 THR B CA 1
ATOM 4629 C C . THR B 1 158 ? 66.528 9.827 27.339 1.00 53.66 156 THR B C 1
ATOM 4630 O O . THR B 1 158 ? 67.046 8.725 27.572 1.00 50.71 156 THR B O 1
ATOM 4634 N N . SER B 1 159 ? 66.071 10.643 28.281 1.00 52.57 157 SER B N 1
ATOM 4635 C CA . SER B 1 159 ? 66.199 10.350 29.698 1.00 53.69 157 SER B CA 1
ATOM 4636 C C . SER B 1 159 ? 64.837 10.393 30.381 1.00 49.23 157 SER B C 1
ATOM 4637 O O . SER B 1 159 ? 63.959 11.172 29.987 1.00 47.83 157 SER B O 1
ATOM 4640 N N . PHE B 1 160 ? 64.670 9.557 31.402 1.00 40.83 158 PHE B N 1
ATOM 4641 C CA . PHE B 1 160 ? 63.426 9.511 32.153 1.00 41.00 158 PHE B CA 1
ATOM 4642 C C . PHE B 1 160 ? 63.471 10.360 33.424 1.00 40.75 158 PHE B C 1
ATOM 4643 O O . PHE B 1 160 ? 64.355 10.200 34.272 1.00 41.79 158 PHE B O 1
ATOM 4651 N N . ASN B 1 161 ? 62.493 11.257 33.533 1.00 40.65 159 ASN B N 1
ATOM 4652 C CA A ASN B 1 161 ? 62.333 12.125 34.702 0.50 36.71 159 ASN B CA 1
ATOM 4653 C CA B ASN B 1 161 ? 62.343 12.122 34.692 0.50 38.01 159 ASN B CA 1
ATOM 4654 C C . ASN B 1 161 ? 60.906 12.057 35.231 1.00 34.98 159 ASN B C 1
ATOM 4655 O O . ASN B 1 161 ? 59.948 12.273 34.494 1.00 37.29 159 ASN B O 1
ATOM 4664 N N . LEU B 1 162 ? 60.767 11.755 36.515 1.00 33.54 160 LEU B N 1
ATOM 4665 C CA . LEU B 1 162 ? 59.456 11.633 37.175 1.00 32.56 160 LEU B CA 1
ATOM 4666 C C . LEU B 1 162 ? 58.629 12.915 37.228 1.00 32.11 160 LEU B C 1
ATOM 4667 O O . LEU B 1 162 ? 57.406 12.869 37.335 1.00 34.48 160 LEU B O 1
ATOM 4672 N N . ASP B 1 163 ? 59.304 14.052 37.156 1.00 32.55 161 ASP B N 1
ATOM 4673 C CA . ASP B 1 163 ? 58.651 15.345 37.245 1.00 32.78 161 ASP B CA 1
ATOM 4674 C C . ASP B 1 163 ? 58.115 15.836 35.904 1.00 30.47 161 ASP B C 1
ATOM 4675 O O . ASP B 1 163 ? 57.380 16.828 35.853 1.00 39.38 161 ASP B O 1
ATOM 4680 N N . ASP B 1 164 ? 58.481 15.142 34.829 1.00 30.65 162 ASP B N 1
ATOM 4681 C CA . ASP B 1 164 ? 57.936 15.404 33.494 1.00 34.92 162 ASP B CA 1
ATOM 4682 C C . ASP B 1 164 ? 56.454 15.103 33.461 1.00 31.97 162 ASP B C 1
ATOM 4683 O O . ASP B 1 164 ? 56.000 14.134 34.083 1.00 29.67 162 ASP B O 1
ATOM 4688 N N . ILE B 1 165 ? 55.720 15.930 32.723 1.00 28.63 163 ILE B N 1
ATOM 4689 C CA . ILE B 1 165 ? 54.310 15.697 32.438 1.00 22.49 163 ILE B CA 1
ATOM 4690 C C . ILE B 1 165 ? 54.205 14.501 31.491 1.00 29.04 163 ILE B C 1
ATOM 4691 O O . ILE B 1 165 ? 54.829 14.475 30.436 1.00 31.06 163 ILE B O 1
ATOM 4696 N N . ALA B 1 166 ? 53.449 13.491 31.908 1.00 30.66 164 ALA B N 1
ATOM 4697 C CA . ALA B 1 166 ? 53.251 12.284 31.129 1.00 24.85 164 ALA B CA 1
ATOM 4698 C C . ALA B 1 166 ? 52.024 12.437 30.247 1.00 27.55 164 ALA B C 1
ATOM 4699 O O . ALA B 1 166 ? 52.074 12.158 29.048 1.00 25.67 164 ALA B O 1
ATOM 4701 N N . SER B 1 167 ? 50.926 12.892 30.852 1.00 22.87 165 SER B N 1
ATOM 4702 C CA . SER B 1 167 ? 49.651 12.981 30.167 1.00 26.22 165 SER B CA 1
ATOM 4703 C C . SER B 1 167 ? 48.883 14.234 30.587 1.00 27.14 165 SER B C 1
ATOM 4704 O O . SER B 1 167 ? 49.000 14.684 31.715 1.00 33.15 165 SER B O 1
ATOM 4707 N N . ILE B 1 168 ? 48.124 14.804 29.658 1.00 30.04 166 ILE B N 1
ATOM 4708 C CA . ILE B 1 168 ? 47.242 15.925 29.944 1.00 22.73 166 ILE B CA 1
ATOM 4709 C C . ILE B 1 168 ? 45.838 15.489 29.587 1.00 24.35 166 ILE B C 1
ATOM 4710 O O . ILE B 1 168 ? 45.584 15.070 28.459 1.00 27.43 166 ILE B O 1
ATOM 4715 N N . MET B 1 169 ? 44.938 15.562 30.563 1.00 29.08 167 MET B N 1
ATOM 4716 C CA . MET B 1 169 ? 43.553 15.168 30.376 1.00 29.97 167 MET B CA 1
ATOM 4717 C C . MET B 1 169 ? 42.636 16.302 30.760 1.00 29.69 167 MET B C 1
ATOM 4718 O O . MET B 1 169 ? 42.916 17.038 31.698 1.00 31.56 167 MET B O 1
ATOM 4723 N N . PHE B 1 170 ? 41.538 16.432 30.026 1.00 31.80 168 PHE B N 1
ATOM 4724 C CA . PHE B 1 170 ? 40.530 17.447 30.307 1.00 33.22 168 PHE B CA 1
ATOM 4725 C C . PHE B 1 170 ? 39.392 16.927 31.195 1.00 37.15 168 PHE B C 1
ATOM 4726 O O . PHE B 1 170 ? 38.980 15.765 31.078 1.00 38.56 168 PHE B O 1
ATOM 4734 N N . THR B 1 171 ? 38.891 17.790 32.081 1.00 36.91 169 THR B N 1
ATOM 4735 C CA . THR B 1 171 ? 37.735 17.462 32.908 1.00 42.27 169 THR B CA 1
ATOM 4736 C C . THR B 1 171 ? 36.454 17.505 32.077 1.00 50.99 169 THR B C 1
ATOM 4737 O O . THR B 1 171 ? 36.346 18.287 31.130 1.00 54.07 169 THR B O 1
ATOM 4741 N N . SER B 1 172 ? 35.507 16.634 32.427 1.00 62.28 170 SER B N 1
ATOM 4742 C CA . SER B 1 172 ? 34.209 16.521 31.747 1.00 69.22 170 SER B CA 1
ATOM 4743 C C . SER B 1 172 ? 33.119 16.111 32.737 1.00 75.90 170 SER B C 1
ATOM 4744 O O . SER B 1 172 ? 33.420 15.705 33.864 1.00 77.98 170 SER B O 1
ATOM 4747 N N . GLY B 1 173 ? 31.859 16.225 32.319 1.00 83.45 171 GLY B N 1
ATOM 4748 C CA . GLY B 1 173 ? 30.720 15.820 33.152 1.00 90.15 171 GLY B CA 1
ATOM 4749 C C . GLY B 1 173 ? 29.941 16.961 33.790 1.00 94.76 171 GLY B C 1
ATOM 4750 O O . GLY B 1 173 ? 28.840 16.753 34.305 1.00 95.89 171 GLY B O 1
ATOM 4751 N N . THR B 1 174 ? 30.520 18.160 33.777 1.00 98.65 172 THR B N 1
ATOM 4752 C CA . THR B 1 174 ? 29.843 19.366 34.260 1.00 102.80 172 THR B CA 1
ATOM 4753 C C . THR B 1 174 ? 29.987 20.490 33.231 1.00 105.30 172 THR B C 1
ATOM 4754 O O . THR B 1 174 ? 31.095 20.763 32.760 1.00 107.03 172 THR B O 1
ATOM 4758 N N . THR B 1 175 ? 28.866 21.126 32.885 1.00 107.90 173 THR B N 1
ATOM 4759 C CA . THR B 1 175 ? 28.832 22.178 31.856 1.00 108.77 173 THR B CA 1
ATOM 4760 C C . THR B 1 175 ? 29.476 23.481 32.346 1.00 108.51 173 THR B C 1
ATOM 4761 O O . THR B 1 175 ? 29.102 24.022 33.392 1.00 107.08 173 THR B O 1
ATOM 4765 N N . GLY B 1 176 ? 30.444 23.970 31.572 1.00 107.74 174 GLY B N 1
ATOM 4766 C CA . GLY B 1 176 ? 31.200 25.180 31.903 1.00 103.90 174 GLY B CA 1
ATOM 4767 C C . GLY B 1 176 ? 32.617 25.118 31.351 1.00 99.49 174 GLY B C 1
ATOM 4768 O O . GLY B 1 176 ? 32.829 24.587 30.254 1.00 98.91 174 GLY B O 1
ATOM 4769 N N . PRO B 1 177 ? 33.596 25.673 32.097 1.00 94.65 175 PRO B N 1
ATOM 4770 C CA . PRO B 1 177 ? 35.001 25.541 31.694 1.00 88.05 175 PRO B CA 1
ATOM 4771 C C . PRO B 1 177 ? 35.551 24.118 31.881 1.00 81.73 175 PRO B C 1
ATOM 4772 O O . PRO B 1 177 ? 35.601 23.610 33.006 1.00 83.62 175 PRO B O 1
ATOM 4776 N N . GLN B 1 178 ? 35.928 23.477 30.775 1.00 72.31 176 GLN B N 1
ATOM 4777 C CA . GLN B 1 178 ? 36.686 22.228 30.823 1.00 60.73 176 GLN B CA 1
ATOM 4778 C C . GLN B 1 178 ? 38.123 22.597 31.182 1.00 50.43 176 GLN B C 1
ATOM 4779 O O . GLN B 1 178 ? 38.708 23.494 30.574 1.00 43.52 176 GLN B O 1
ATOM 4785 N N . LYS B 1 179 ? 38.679 21.900 32.166 1.00 44.19 177 LYS B N 1
ATOM 4786 C CA A LYS B 1 179 ? 39.988 22.242 32.709 0.50 40.26 177 LYS B CA 1
ATOM 4787 C CA B LYS B 1 179 ? 39.988 22.238 32.716 0.50 40.04 177 LYS B CA 1
ATOM 4788 C C . LYS B 1 179 ? 41.046 21.215 32.312 1.00 34.88 177 LYS B C 1
ATOM 4789 O O . LYS B 1 179 ? 40.787 20.028 32.323 1.00 34.61 177 LYS B O 1
ATOM 4800 N N . ALA B 1 180 ? 42.240 21.691 31.955 1.00 30.76 178 ALA B N 1
ATOM 4801 C CA . ALA B 1 180 ? 43.346 20.823 31.534 1.00 25.12 178 ALA B CA 1
ATOM 4802 C C . ALA B 1 180 ? 44.193 20.349 32.716 1.00 29.27 178 ALA B C 1
ATOM 4803 O O . ALA B 1 180 ? 44.847 21.145 33.389 1.00 26.12 178 ALA B O 1
ATOM 4805 N N . VAL B 1 181 ? 44.189 19.047 32.960 1.00 27.99 179 VAL B N 1
ATOM 4806 C CA . VAL B 1 181 ? 44.869 18.506 34.133 1.00 22.52 179 VAL B CA 1
ATOM 4807 C C . VAL B 1 181 ? 46.164 17.880 33.691 1.00 23.36 179 VAL B C 1
ATOM 4808 O O . VAL B 1 181 ? 46.153 16.885 32.955 1.00 26.20 179 VAL B O 1
ATOM 4812 N N . PRO B 1 182 ? 47.292 18.446 34.143 1.00 21.67 180 PRO B N 1
ATOM 4813 C CA . PRO B 1 182 ? 48.565 17.855 33.789 1.00 25.47 180 PRO B CA 1
ATOM 4814 C C . PRO B 1 182 ? 48.899 16.742 34.782 1.00 24.80 180 PRO B C 1
ATOM 4815 O O . PRO B 1 182 ? 48.650 16.863 35.997 1.00 22.68 180 PRO B O 1
ATOM 4819 N N . GLN B 1 183 ? 49.415 15.640 34.262 1.00 28.53 181 GLN B N 1
ATOM 4820 C CA . GLN B 1 183 ? 49.728 14.492 35.102 1.00 25.96 181 GLN B CA 1
ATOM 4821 C C . GLN B 1 183 ? 51.176 14.068 34.889 1.00 25.35 181 GLN B C 1
ATOM 4822 O O . GLN B 1 183 ? 51.532 13.591 33.823 1.00 29.23 181 GLN B O 1
ATOM 4828 N N . THR B 1 184 ? 52.007 14.254 35.910 1.00 25.80 182 THR B N 1
ATOM 4829 C CA . THR B 1 184 ? 53.406 13.847 35.851 1.00 25.30 182 THR B CA 1
ATOM 4830 C C . THR B 1 184 ? 53.563 12.348 36.067 1.00 25.07 182 THR B C 1
ATOM 4831 O O . THR B 1 184 ? 52.638 11.680 36.523 1.00 30.10 182 THR B O 1
ATOM 4835 N N . PHE B 1 185 ? 54.745 11.830 35.741 1.00 33.06 183 PHE B N 1
ATOM 4836 C CA . PHE B 1 185 ? 55.084 10.432 35.991 1.00 32.69 183 PHE B CA 1
ATOM 4837 C C . PHE B 1 185 ? 55.088 10.132 37.479 1.00 33.33 183 PHE B C 1
ATOM 4838 O O . PHE B 1 185 ? 54.754 9.020 37.875 1.00 35.66 183 PHE B O 1
ATOM 4846 N N . ARG B 1 186 ? 55.418 11.145 38.289 1.00 32.46 184 ARG B N 1
ATOM 4847 C CA . ARG B 1 186 ? 55.415 11.049 39.754 1.00 28.53 184 ARG B CA 1
ATOM 4848 C C . ARG B 1 186 ? 53.987 10.968 40.335 1.00 31.71 184 ARG B C 1
ATOM 4849 O O . ARG B 1 186 ? 53.732 10.172 41.259 1.00 23.69 184 ARG B O 1
ATOM 4857 N N . ASN B 1 187 ? 53.070 11.793 39.808 1.00 28.41 185 ASN B N 1
ATOM 4858 C CA . ASN B 1 187 ? 51.639 11.631 40.083 1.00 27.10 185 ASN B CA 1
ATOM 4859 C C . ASN B 1 187 ? 51.182 10.173 39.841 1.00 28.38 185 ASN B C 1
ATOM 4860 O O . ASN B 1 187 ? 50.608 9.540 40.721 1.00 31.89 185 ASN B O 1
ATOM 4865 N N . HIS B 1 188 ? 51.468 9.657 38.646 1.00 31.91 186 HIS B N 1
ATOM 4866 C CA . HIS B 1 188 ? 51.076 8.307 38.238 1.00 32.71 186 HIS B CA 1
ATOM 4867 C C . HIS B 1 188 ? 51.723 7.219 39.081 1.00 30.29 186 HIS B C 1
ATOM 4868 O O . HIS B 1 188 ? 51.105 6.190 39.328 1.00 37.22 186 HIS B O 1
ATOM 4875 N N . TYR B 1 189 ? 52.960 7.452 39.515 1.00 33.55 187 TYR B N 1
ATOM 4876 C CA . TYR B 1 189 ? 53.682 6.490 40.339 1.00 29.46 187 TYR B CA 1
ATOM 4877 C C . TYR B 1 189 ? 53.072 6.432 41.726 1.00 33.11 187 TYR B C 1
ATOM 4878 O O . TYR B 1 189 ? 52.845 5.338 42.271 1.00 34.43 187 TYR B O 1
ATOM 4887 N N . ALA B 1 190 ? 52.789 7.604 42.288 1.00 23.23 188 ALA B N 1
ATOM 4888 C CA . ALA B 1 190 ? 52.213 7.684 43.628 1.00 21.43 188 ALA B CA 1
ATOM 4889 C C . ALA B 1 190 ? 50.847 7.016 43.683 1.00 22.57 188 ALA B C 1
ATOM 4890 O O . ALA B 1 190 ? 50.546 6.296 44.631 1.00 30.56 188 ALA B O 1
ATOM 4892 N N . SER B 1 191 ? 50.032 7.257 42.659 1.00 21.37 189 SER B N 1
ATOM 4893 C CA . SER B 1 191 ? 48.731 6.622 42.533 1.00 22.08 189 SER B CA 1
ATOM 4894 C C . SER B 1 191 ? 48.851 5.080 42.447 1.00 20.65 189 SER B C 1
ATOM 4895 O O . SER B 1 191 ? 48.151 4.377 43.169 1.00 25.68 189 SER B O 1
ATOM 4898 N N . ALA B 1 192 ? 49.778 4.588 41.613 1.00 20.49 190 ALA B N 1
ATOM 4899 C CA . ALA B 1 192 ? 49.991 3.146 41.389 1.00 28.32 190 ALA B CA 1
ATOM 4900 C C . ALA B 1 192 ? 50.394 2.376 42.640 1.00 29.03 190 ALA B C 1
ATOM 4901 O O . ALA B 1 192 ? 49.796 1.340 42.942 1.00 36.00 190 ALA B O 1
ATOM 4903 N N . ILE B 1 193 ? 51.379 2.893 43.375 1.00 30.98 191 ILE B N 1
ATOM 4904 C CA . ILE B 1 193 ? 51.841 2.246 44.614 1.00 33.92 191 ILE B CA 1
ATOM 4905 C C . ILE B 1 193 ? 50.833 2.348 45.754 1.00 34.73 191 ILE B C 1
ATOM 4906 O O . ILE B 1 193 ? 50.798 1.476 46.621 1.00 35.54 191 ILE B O 1
ATOM 4911 N N . GLY B 1 194 ? 50.020 3.408 45.741 1.00 30.11 192 GLY B N 1
ATOM 4912 C CA . GLY B 1 194 ? 48.871 3.519 46.636 1.00 28.42 192 GLY B CA 1
ATOM 4913 C C . GLY B 1 194 ? 47.849 2.417 46.360 1.00 35.29 192 GLY B C 1
ATOM 4914 O O . GLY B 1 194 ? 47.356 1.773 47.279 1.00 33.25 192 GLY B O 1
ATOM 4915 N N . CYS B 1 195 ? 47.543 2.211 45.078 1.00 35.88 193 CYS B N 1
ATOM 4916 C CA . CYS B 1 195 ? 46.612 1.188 44.620 1.00 32.45 193 CYS B CA 1
ATOM 4917 C C . CYS B 1 195 ? 47.097 -0.237 44.926 1.00 30.27 193 CYS B C 1
ATOM 4918 O O . CYS B 1 195 ? 46.303 -1.094 45.295 1.00 36.02 193 CYS B O 1
ATOM 4921 N N . LYS B 1 196 ? 48.395 -0.480 44.790 1.00 34.11 194 LYS B N 1
ATOM 4922 C CA . LYS B 1 196 ? 48.993 -1.781 45.124 1.00 39.30 194 LYS B CA 1
ATOM 4923 C C . LYS B 1 196 ? 48.791 -2.137 46.594 1.00 40.22 194 LYS B C 1
ATOM 4924 O O . LYS B 1 196 ? 48.616 -3.305 46.937 1.00 45.40 194 LYS B O 1
ATOM 4930 N N . GLU B 1 197 ? 48.799 -1.119 47.451 1.00 37.33 195 GLU B N 1
ATOM 4931 C CA . GLU B 1 197 ? 48.535 -1.287 48.871 1.00 34.59 195 GLU B CA 1
ATOM 4932 C C . GLU B 1 197 ? 47.047 -1.518 49.117 1.00 37.64 195 GLU B C 1
ATOM 4933 O O . GLU B 1 197 ? 46.661 -2.483 49.781 1.00 40.69 195 GLU B O 1
ATOM 4939 N N . SER B 1 198 ? 46.216 -0.630 48.582 1.00 35.90 196 SER B N 1
ATOM 4940 C CA . SER B 1 198 ? 44.805 -0.586 48.950 1.00 35.06 196 SER B CA 1
ATOM 4941 C C . SER B 1 198 ? 43.932 -1.592 48.200 1.00 34.22 196 SER B C 1
ATOM 4942 O O . SER B 1 198 ? 42.979 -2.120 48.773 1.00 29.27 196 SER B O 1
ATOM 4945 N N . LEU B 1 199 ? 44.252 -1.839 46.930 1.00 36.26 197 LEU B N 1
ATOM 4946 C CA . LEU B 1 199 ? 43.560 -2.850 46.118 1.00 38.55 197 LEU B CA 1
ATOM 4947 C C . LEU B 1 199 ? 44.377 -4.143 45.984 1.00 37.01 197 LEU B C 1
ATOM 4948 O O . LEU B 1 199 ? 43.894 -5.219 46.321 1.00 32.06 197 LEU B O 1
ATOM 4953 N N . GLY B 1 200 ? 45.595 -4.036 45.454 1.00 33.87 198 GLY B N 1
ATOM 4954 C CA . GLY B 1 200 ? 46.500 -5.172 45.405 1.00 31.68 198 GLY B CA 1
ATOM 4955 C C . GLY B 1 200 ? 46.653 -5.809 44.043 1.00 34.64 198 GLY B C 1
ATOM 4956 O O . GLY B 1 200 ? 45.675 -6.240 43.436 1.00 36.39 198 GLY B O 1
ATOM 4957 N N . PHE B 1 201 ? 47.895 -5.864 43.572 1.00 29.24 199 PHE B N 1
ATOM 4958 C CA . PHE B 1 201 ? 48.241 -6.521 42.314 1.00 36.55 199 PHE B CA 1
ATOM 4959 C C . PHE B 1 201 ? 49.707 -6.935 42.350 1.00 35.31 199 PHE B C 1
ATOM 4960 O O . PHE B 1 201 ? 50.424 -6.585 43.284 1.00 38.63 199 PHE B O 1
ATOM 4968 N N . ASP B 1 202 ? 50.151 -7.664 41.333 1.00 32.84 200 ASP B N 1
ATOM 4969 C CA . ASP B 1 202 ? 51.527 -8.152 41.294 1.00 38.79 200 ASP B CA 1
ATOM 4970 C C . ASP B 1 202 ? 51.920 -8.460 39.865 1.00 39.90 200 ASP B C 1
ATOM 4971 O O . ASP B 1 202 ? 51.171 -8.153 38.951 1.00 45.18 200 ASP B O 1
ATOM 4976 N N . ARG B 1 203 ? 53.052 -9.078 39.682 1.00 41.99 201 ARG B N 1
ATOM 4977 C CA . ARG B 1 203 ? 53.477 -9.497 38.387 1.00 41.53 201 ARG B CA 1
ATOM 4978 C C . ARG B 1 203 ? 52.600 -10.542 37.710 1.00 40.20 201 ARG B C 1
ATOM 4979 O O . ARG B 1 203 ? 52.670 -10.731 36.543 1.00 41.79 201 ARG B O 1
ATOM 4987 N N . ASP B 1 204 ? 51.768 -11.220 38.459 1.00 41.96 202 ASP B N 1
ATOM 4988 C CA . ASP B 1 204 ? 50.922 -12.297 37.927 1.00 42.88 202 ASP B CA 1
ATOM 4989 C C . ASP B 1 204 ? 49.518 -11.821 37.593 1.00 43.67 202 ASP B C 1
ATOM 4990 O O . ASP B 1 204 ? 48.622 -12.625 37.293 1.00 45.54 202 ASP B O 1
ATOM 4995 N N . THR B 1 205 ? 49.343 -10.503 37.642 1.00 40.42 203 THR B N 1
ATOM 4996 C CA . THR B 1 205 ? 48.064 -9.869 37.381 1.00 31.05 203 THR B CA 1
ATOM 4997 C C . THR B 1 205 ? 47.761 -9.860 35.887 1.00 22.49 203 THR B C 1
ATOM 4998 O O . THR B 1 205 ? 48.631 -9.608 35.073 1.00 29.21 203 THR B O 1
ATOM 5002 N N . ASN B 1 206 ? 46.524 -10.182 35.540 1.00 21.32 204 ASN B N 1
ATOM 5003 C CA . ASN B 1 206 ? 46.047 -10.029 34.175 1.00 26.89 204 ASN B CA 1
ATOM 5004 C C . ASN B 1 206 ? 44.818 -9.140 34.287 1.00 29.72 204 ASN B C 1
ATOM 5005 O O . ASN B 1 206 ? 43.750 -9.579 34.717 1.00 30.08 204 ASN B O 1
ATOM 5010 N N . TRP B 1 207 ? 45.006 -7.866 33.954 1.00 26.18 205 TRP B N 1
ATOM 5011 C CA . TRP B 1 207 ? 43.987 -6.854 34.159 1.00 25.47 205 TRP B CA 1
ATOM 5012 C C . TRP B 1 207 ? 43.199 -6.627 32.878 1.00 27.32 205 TRP B C 1
ATOM 5013 O O . TRP B 1 207 ? 43.764 -6.196 31.874 1.00 27.78 205 TRP B O 1
ATOM 5024 N N . LEU B 1 208 ? 41.898 -6.921 32.907 1.00 27.61 206 LEU B N 1
ATOM 5025 C CA . LEU B 1 208 ? 41.046 -6.646 31.755 1.00 27.15 206 LEU B CA 1
ATOM 5026 C C . LEU B 1 208 ? 40.696 -5.160 31.700 1.00 28.87 206 LEU B C 1
ATOM 5027 O O . LEU B 1 208 ? 40.086 -4.629 32.631 1.00 23.15 206 LEU B O 1
ATOM 5032 N N . SER B 1 209 ? 41.054 -4.510 30.592 1.00 27.09 207 SER B N 1
ATOM 5033 C CA . SER B 1 209 ? 40.821 -3.070 30.453 1.00 30.76 207 SER B CA 1
ATOM 5034 C C . SER B 1 209 ? 39.856 -2.726 29.324 1.00 25.78 207 SER B C 1
ATOM 5035 O O . SER B 1 209 ? 40.200 -2.829 28.149 1.00 26.89 207 SER B O 1
ATOM 5038 N N . VAL B 1 210 ? 38.651 -2.301 29.704 1.00 30.34 208 VAL B N 1
ATOM 5039 C CA . VAL B 1 210 ? 37.607 -1.926 28.756 1.00 30.94 208 VAL B CA 1
ATOM 5040 C C . VAL B 1 210 ? 37.211 -0.446 28.854 1.00 33.04 208 VAL B C 1
ATOM 5041 O O . VAL B 1 210 ? 36.667 0.122 27.905 1.00 39.04 208 VAL B O 1
ATOM 5045 N N . LEU B 1 211 ? 37.494 0.196 29.979 1.00 32.04 209 LEU B N 1
ATOM 5046 C CA . LEU B 1 211 ? 37.160 1.621 30.104 1.00 32.54 209 LEU B CA 1
ATOM 5047 C C . LEU B 1 211 ? 38.015 2.466 29.131 1.00 29.68 209 LEU B C 1
ATOM 5048 O O . LEU B 1 211 ? 39.129 2.043 28.764 1.00 24.88 209 LEU B O 1
ATOM 5053 N N . PRO B 1 212 ? 37.487 3.634 28.668 1.00 29.93 210 PRO B N 1
ATOM 5054 C CA . PRO B 1 212 ? 38.256 4.425 27.685 1.00 27.46 210 PRO B CA 1
ATOM 5055 C C . PRO B 1 212 ? 39.719 4.648 28.101 1.00 30.18 210 PRO B C 1
ATOM 5056 O O . PRO B 1 212 ? 40.019 5.035 29.246 1.00 30.70 210 PRO B O 1
ATOM 5060 N N . ILE B 1 213 ? 40.606 4.359 27.160 1.00 29.67 211 ILE B N 1
ATOM 5061 C CA . ILE B 1 213 ? 42.036 4.566 27.288 1.00 34.08 211 ILE B CA 1
ATOM 5062 C C . ILE B 1 213 ? 42.392 6.055 27.506 1.00 32.96 211 ILE B C 1
ATOM 5063 O O . ILE B 1 213 ? 43.414 6.356 28.111 1.00 30.34 211 ILE B O 1
ATOM 5068 N N . TYR B 1 214 ? 41.526 6.962 27.044 1.00 23.59 212 TYR B N 1
ATOM 5069 C CA . TYR B 1 214 ? 41.758 8.401 27.133 1.00 30.55 212 TYR B CA 1
ATOM 5070 C C . TYR B 1 214 ? 41.315 9.026 28.450 1.00 30.07 212 TYR B C 1
ATOM 5071 O O . TYR B 1 214 ? 41.617 10.191 28.706 1.00 43.79 212 TYR B O 1
ATOM 5080 N N . HIS B 1 215 ? 40.557 8.277 29.251 1.00 33.64 213 HIS B N 1
ATOM 5081 C CA . HIS B 1 215 ? 40.255 8.681 30.619 1.00 30.12 213 HIS B CA 1
ATOM 5082 C C . HIS B 1 215 ? 41.133 7.946 31.628 1.00 28.51 213 HIS B C 1
ATOM 5083 O O . HIS B 1 215 ? 41.749 6.936 31.296 1.00 35.58 213 HIS B O 1
ATOM 5090 N N . ILE B 1 216 ? 41.178 8.451 32.859 1.00 21.69 214 ILE B N 1
ATOM 5091 C CA . ILE B 1 216 ? 42.164 8.003 33.834 1.00 23.44 214 ILE B CA 1
ATOM 5092 C C . ILE B 1 216 ? 41.969 6.574 34.311 1.00 21.97 214 ILE B C 1
ATOM 5093 O O . ILE B 1 216 ? 42.945 5.922 34.621 1.00 32.30 214 ILE B O 1
ATOM 5098 N N . SER B 1 217 ? 40.735 6.069 34.326 1.00 25.94 215 SER B N 1
ATOM 5099 C CA . SER B 1 217 ? 40.497 4.679 34.754 1.00 31.54 215 SER B CA 1
ATOM 5100 C C . SER B 1 217 ? 41.089 3.656 33.782 1.00 31.55 215 SER B C 1
ATOM 5101 O O . SER B 1 217 ? 41.519 2.585 34.203 1.00 36.63 215 SER B O 1
ATOM 5104 N N . GLY B 1 218 ? 41.116 4.007 32.495 1.00 30.02 216 GLY B N 1
ATOM 5105 C CA . GLY B 1 218 ? 41.800 3.229 31.468 1.00 27.48 216 GLY B CA 1
ATOM 5106 C C . GLY B 1 218 ? 43.308 3.413 31.440 1.00 31.02 216 GLY B C 1
ATOM 5107 O O . GLY B 1 218 ? 44.069 2.425 31.465 1.00 28.07 216 GLY B O 1
ATOM 5108 N N . LEU B 1 219 ? 43.753 4.671 31.401 1.00 26.36 217 LEU B N 1
ATOM 5109 C CA . LEU B 1 219 ? 45.189 4.978 31.377 1.00 23.78 217 LEU B CA 1
ATOM 5110 C C . LEU B 1 219 ? 45.964 4.472 32.604 1.00 20.44 217 LEU B C 1
ATOM 5111 O O . LEU B 1 219 ? 47.123 4.070 32.480 1.00 26.79 217 LEU B O 1
ATOM 5116 N N . SER B 1 220 ? 45.337 4.490 33.778 1.00 19.79 218 SER B N 1
ATOM 5117 C CA . SER B 1 220 ? 46.015 4.048 34.995 1.00 20.84 218 SER B CA 1
ATOM 5118 C C . SER B 1 220 ? 46.287 2.543 35.037 1.00 28.04 218 SER B C 1
ATOM 5119 O O . SER B 1 220 ? 47.184 2.111 35.760 1.00 29.54 218 SER B O 1
ATOM 5122 N N . VAL B 1 221 ? 45.536 1.757 34.260 1.00 28.10 219 VAL B N 1
ATOM 5123 C CA . VAL B 1 221 ? 45.773 0.307 34.185 1.00 31.29 219 VAL B CA 1
ATOM 5124 C C . VAL B 1 221 ? 47.106 0.058 33.486 1.00 27.65 219 VAL B C 1
ATOM 5125 O O . VAL B 1 221 ? 47.914 -0.734 33.961 1.00 28.75 219 VAL B O 1
ATOM 5129 N N . LEU B 1 222 ? 47.337 0.796 32.398 1.00 32.29 220 LEU B N 1
ATOM 5130 C CA . LEU B 1 222 ? 48.563 0.725 31.591 1.00 31.43 220 LEU B CA 1
ATOM 5131 C C . LEU B 1 222 ? 49.803 1.150 32.369 1.00 34.02 220 LEU B C 1
ATOM 5132 O O . LEU B 1 222 ? 50.886 0.559 32.220 1.00 32.88 220 LEU B O 1
ATOM 5137 N N . LEU B 1 223 ? 49.615 2.173 33.198 1.00 32.01 221 LEU B N 1
ATOM 5138 C CA . LEU B 1 223 ? 50.634 2.684 34.094 1.00 32.99 221 LEU B CA 1
ATOM 5139 C C . LEU B 1 223 ? 50.960 1.717 35.237 1.00 34.42 221 LEU B C 1
ATOM 5140 O O . LEU B 1 223 ? 52.123 1.422 35.470 1.00 35.17 221 LEU B O 1
ATOM 5145 N N . ARG B 1 224 ? 49.945 1.206 35.932 1.00 38.00 222 ARG B N 1
ATOM 5146 C CA . ARG B 1 224 ? 50.153 0.167 36.957 1.00 34.94 222 ARG B CA 1
ATOM 5147 C C . ARG B 1 224 ? 50.861 -1.056 36.376 1.00 35.11 222 ARG B C 1
ATOM 5148 O O . ARG B 1 224 ? 51.673 -1.671 37.051 1.00 36.78 222 ARG B O 1
ATOM 5156 N N . ALA B 1 225 ? 50.539 -1.389 35.126 1.00 34.93 223 ALA B N 1
ATOM 5157 C CA . ALA B 1 225 ? 51.121 -2.531 34.412 1.00 32.87 223 ALA B CA 1
ATOM 5158 C C . ALA B 1 225 ? 52.614 -2.424 34.154 1.00 33.78 223 ALA B C 1
ATOM 5159 O O . ALA B 1 225 ? 53.360 -3.367 34.432 1.00 33.09 223 ALA B O 1
ATOM 5161 N N . VAL B 1 226 ? 53.037 -1.287 33.600 1.00 26.39 224 VAL B N 1
ATOM 5162 C CA . VAL B 1 226 ? 54.422 -1.092 33.225 1.00 30.42 224 VAL B CA 1
ATOM 5163 C C . VAL B 1 226 ? 55.295 -0.852 34.463 1.00 34.02 224 VAL B C 1
ATOM 5164 O O . VAL B 1 226 ? 56.480 -1.147 34.446 1.00 40.34 224 VAL B O 1
ATOM 5168 N N . ILE B 1 227 ? 54.689 -0.350 35.537 1.00 33.95 225 ILE B N 1
ATOM 5169 C CA . ILE B 1 227 ? 55.378 -0.135 36.810 1.00 34.70 225 ILE B CA 1
ATOM 5170 C C . ILE B 1 227 ? 55.574 -1.470 37.542 1.00 34.45 225 ILE B C 1
ATOM 5171 O O . ILE B 1 227 ? 56.662 -1.776 38.012 1.00 36.18 225 ILE B O 1
ATOM 5176 N N . GLU B 1 228 ? 54.525 -2.277 37.614 1.00 39.10 226 GLU B N 1
ATOM 5177 C CA . GLU B 1 228 ? 54.619 -3.550 38.300 1.00 40.16 226 GLU B CA 1
ATOM 5178 C C . GLU B 1 228 ? 55.206 -4.658 37.422 1.00 40.59 226 GLU B C 1
ATOM 5179 O O . GLU B 1 228 ? 55.978 -5.490 37.896 1.00 44.53 226 GLU B O 1
ATOM 5185 N N . GLY B 1 229 ? 54.838 -4.670 36.148 1.00 39.55 227 GLY B N 1
ATOM 5186 C CA . GLY B 1 229 ? 55.288 -5.723 35.244 1.00 37.70 227 GLY B CA 1
ATOM 5187 C C . GLY B 1 229 ? 54.242 -6.781 34.971 1.00 39.13 227 GLY B C 1
ATOM 5188 O O . GLY B 1 229 ? 54.578 -7.946 34.734 1.00 44.34 227 GLY B O 1
ATOM 5189 N N . PHE B 1 230 ? 52.972 -6.385 34.988 1.00 34.76 228 PHE B N 1
ATOM 5190 C CA . PHE B 1 230 ? 51.901 -7.328 34.682 1.00 32.58 228 PHE B CA 1
ATOM 5191 C C . PHE B 1 230 ? 51.301 -7.186 33.273 1.00 32.29 228 PHE B C 1
ATOM 5192 O O . PHE B 1 230 ? 51.792 -6.400 32.461 1.00 32.76 228 PHE B O 1
ATOM 5200 N N . THR B 1 231 ? 50.256 -7.968 32.996 1.00 35.77 229 THR B N 1
ATOM 5201 C CA . THR B 1 231 ? 49.602 -8.010 31.683 1.00 30.76 229 THR B CA 1
ATOM 5202 C C . THR B 1 231 ? 48.309 -7.205 31.688 1.00 29.77 229 THR B C 1
ATOM 5203 O O . THR B 1 231 ? 47.525 -7.285 32.627 1.00 36.30 229 THR B O 1
ATOM 5207 N N . VAL B 1 232 ? 48.095 -6.437 30.631 1.00 30.28 230 VAL B N 1
ATOM 5208 C CA . VAL B 1 232 ? 46.829 -5.777 30.384 1.00 32.16 230 VAL B CA 1
ATOM 5209 C C . VAL B 1 232 ? 46.133 -6.550 29.276 1.00 33.48 230 VAL B C 1
ATOM 5210 O O . VAL B 1 232 ? 46.730 -6.828 28.238 1.00 36.85 230 VAL B O 1
ATOM 5214 N N . ARG B 1 233 ? 44.881 -6.919 29.501 1.00 33.81 231 ARG B N 1
ATOM 5215 C CA . ARG B 1 233 ? 44.054 -7.470 28.438 1.00 29.45 231 ARG B CA 1
ATOM 5216 C C . ARG B 1 233 ? 43.154 -6.346 27.950 1.00 24.65 231 ARG B C 1
ATOM 5217 O O . ARG B 1 233 ? 42.192 -5.970 28.616 1.00 25.45 231 ARG B O 1
ATOM 5225 N N . ILE B 1 234 ? 43.485 -5.811 26.778 1.00 31.14 232 ILE B N 1
ATOM 5226 C CA . ILE B 1 234 ? 42.808 -4.627 26.237 1.00 31.75 232 ILE B CA 1
ATOM 5227 C C . ILE B 1 234 ? 41.581 -5.020 25.406 1.00 33.76 232 ILE B C 1
ATOM 5228 O O . ILE B 1 234 ? 41.661 -5.852 24.501 1.00 39.93 232 ILE B O 1
ATOM 5233 N N . VAL B 1 235 ? 40.431 -4.449 25.751 1.00 34.45 233 VAL B N 1
ATOM 5234 C CA . VAL B 1 235 ? 39.221 -4.701 24.982 1.00 35.39 233 VAL B CA 1
ATOM 5235 C C . VAL B 1 235 ? 38.602 -3.430 24.383 1.00 37.22 233 VAL B C 1
ATOM 5236 O O . VAL B 1 235 ? 38.542 -2.390 25.039 1.00 28.48 233 VAL B O 1
ATOM 5240 N N . ASP B 1 236 ? 38.195 -3.566 23.115 1.00 38.83 234 ASP B N 1
ATOM 5241 C CA . ASP B 1 236 ? 37.693 -2.514 22.226 1.00 46.75 234 ASP B CA 1
ATOM 5242 C C . ASP B 1 236 ? 36.536 -1.699 22.791 1.00 46.67 234 ASP B C 1
ATOM 5243 O O . ASP B 1 236 ? 36.612 -0.478 22.854 1.00 53.07 234 ASP B O 1
ATOM 5248 N N . LYS B 1 237 ? 35.469 -2.387 23.186 1.00 48.70 235 LYS B N 1
ATOM 5249 C CA . LYS B 1 237 ? 34.247 -1.763 23.692 1.00 48.35 235 LYS B CA 1
ATOM 5250 C C . LYS B 1 237 ? 33.556 -2.772 24.608 1.00 47.90 235 LYS B C 1
ATOM 5251 O O . LYS B 1 237 ? 33.881 -3.961 24.566 1.00 46.63 235 LYS B O 1
ATOM 5257 N N . PHE B 1 238 ? 32.615 -2.311 25.434 1.00 45.19 236 PHE B N 1
ATOM 5258 C CA . PHE B 1 238 ? 31.901 -3.218 26.333 1.00 42.96 236 PHE B CA 1
ATOM 5259 C C . PHE B 1 238 ? 30.841 -4.062 25.622 1.00 44.24 236 PHE B C 1
ATOM 5260 O O . PHE B 1 238 ? 29.882 -3.538 25.044 1.00 41.89 236 PHE B O 1
ATOM 5268 N N . ASN B 1 239 ? 31.033 -5.376 25.703 1.00 41.27 237 ASN B N 1
ATOM 5269 C CA . ASN B 1 239 ? 30.041 -6.370 25.303 1.00 39.17 237 ASN B CA 1
ATOM 5270 C C . ASN B 1 239 ? 30.019 -7.383 26.445 1.00 39.70 237 ASN B C 1
ATOM 5271 O O . ASN B 1 239 ? 31.024 -8.055 26.697 1.00 39.89 237 ASN B O 1
ATOM 5276 N N . ALA B 1 240 ? 28.890 -7.487 27.143 1.00 33.56 238 ALA B N 1
ATOM 5277 C CA . ALA B 1 240 ? 28.815 -8.346 28.328 1.00 38.85 238 ALA B CA 1
ATOM 5278 C C . ALA B 1 240 ? 29.097 -9.833 28.075 1.00 38.86 238 ALA B C 1
ATOM 5279 O O . ALA B 1 240 ? 29.730 -10.485 28.907 1.00 43.82 238 ALA B O 1
ATOM 5281 N N . GLU B 1 241 ? 28.658 -10.354 26.927 1.00 41.10 239 GLU B N 1
ATOM 5282 C CA . GLU B 1 241 ? 28.860 -11.765 26.575 1.00 39.05 239 GLU B CA 1
ATOM 5283 C C . GLU B 1 241 ? 30.323 -12.096 26.285 1.00 39.87 239 GLU B C 1
ATOM 5284 O O . GLU B 1 241 ? 30.885 -13.022 26.884 1.00 42.12 239 GLU B O 1
ATOM 5290 N N . GLN B 1 242 ? 30.932 -11.331 25.379 1.00 38.13 240 GLN B N 1
ATOM 5291 C CA . GLN B 1 242 ? 32.350 -11.488 25.032 1.00 40.90 240 GLN B CA 1
ATOM 5292 C C . GLN B 1 242 ? 33.287 -11.359 26.242 1.00 39.79 240 GLN B C 1
ATOM 5293 O O . GLN B 1 242 ? 34.263 -12.114 26.358 1.00 37.73 240 GLN B O 1
ATOM 5299 N N . ILE B 1 243 ? 32.977 -10.411 27.131 1.00 35.47 241 ILE B N 1
ATOM 5300 C CA . ILE B 1 243 ? 33.767 -10.177 28.350 1.00 37.25 241 ILE B CA 1
ATOM 5301 C C . ILE B 1 243 ? 33.675 -11.327 29.357 1.00 37.57 241 ILE B C 1
ATOM 5302 O O . ILE B 1 243 ? 34.685 -11.721 29.941 1.00 39.32 241 ILE B O 1
ATOM 5307 N N . LEU B 1 244 ? 32.476 -11.881 29.518 1.00 37.46 242 LEU B N 1
ATOM 5308 C CA . LEU B 1 244 ? 32.252 -13.057 30.363 1.00 42.21 242 LEU B CA 1
ATOM 5309 C C . LEU B 1 244 ? 33.059 -14.259 29.873 1.00 41.86 242 LEU B C 1
ATOM 5310 O O . LEU B 1 244 ? 33.654 -14.982 30.672 1.00 47.84 242 LEU B O 1
ATOM 5315 N N . THR B 1 245 ? 33.068 -14.453 28.560 1.00 39.58 243 THR B N 1
ATOM 5316 C CA . THR B 1 245 ? 33.875 -15.476 27.908 1.00 39.78 243 THR B CA 1
ATOM 5317 C C . THR B 1 245 ? 35.371 -15.303 28.204 1.00 39.95 243 THR B C 1
ATOM 5318 O O . THR B 1 245 ? 36.055 -16.292 28.472 1.00 42.47 243 THR B O 1
ATOM 5322 N N . MET B 1 246 ? 35.856 -14.057 28.177 1.00 34.23 244 MET B N 1
ATOM 5323 C CA . MET B 1 246 ? 37.255 -13.735 28.495 1.00 30.99 244 MET B CA 1
ATOM 5324 C C . MET B 1 246 ? 37.598 -14.118 29.922 1.00 30.79 244 MET B C 1
ATOM 5325 O O . MET B 1 246 ? 38.651 -14.690 30.166 1.00 34.31 244 MET B O 1
ATOM 5330 N N . ILE B 1 247 ? 36.696 -13.793 30.848 1.00 34.42 245 ILE B N 1
ATOM 5331 C CA . ILE B 1 247 ? 36.848 -14.084 32.280 1.00 33.19 245 ILE B CA 1
ATOM 5332 C C . ILE B 1 247 ? 36.870 -15.603 32.543 1.00 38.61 245 ILE B C 1
ATOM 5333 O O . ILE B 1 247 ? 37.674 -16.089 33.353 1.00 34.21 245 ILE B O 1
ATOM 5338 N N . LYS B 1 248 ? 35.989 -16.323 31.862 1.00 39.39 246 LYS B N 1
ATOM 5339 C CA . LYS B 1 248 ? 35.980 -17.772 31.806 1.00 42.53 246 LYS B CA 1
ATOM 5340 C C . LYS B 1 248 ? 37.169 -18.426 31.156 1.00 43.69 246 LYS B C 1
ATOM 5341 O O . LYS B 1 248 ? 37.631 -19.414 31.628 1.00 49.16 246 LYS B O 1
ATOM 5347 N N . ASN B 1 249 ? 37.672 -17.852 30.090 1.00 44.29 247 ASN B N 1
ATOM 5348 C CA . ASN B 1 249 ? 38.737 -18.468 29.271 1.00 44.86 247 ASN B CA 1
ATOM 5349 C C . ASN B 1 249 ? 40.175 -17.989 29.460 1.00 46.93 247 ASN B C 1
ATOM 5350 O O . ASN B 1 249 ? 41.102 -18.806 29.431 1.00 47.08 247 ASN B O 1
ATOM 5355 N N . GLU B 1 250 ? 40.371 -16.679 29.614 1.00 39.30 248 GLU B N 1
ATOM 5356 C CA . GLU B 1 250 ? 41.711 -16.105 29.503 1.00 37.70 248 GLU B CA 1
ATOM 5357 C C . GLU B 1 250 ? 42.411 -15.924 30.854 1.00 40.64 248 GLU B C 1
ATOM 5358 O O . GLU B 1 250 ? 43.458 -15.266 30.916 1.00 46.55 248 GLU B O 1
ATOM 5364 N N . ARG B 1 251 ? 41.840 -16.528 31.905 1.00 36.72 249 ARG B N 1
ATOM 5365 C CA A ARG B 1 251 ? 42.318 -16.420 33.291 0.50 39.21 249 ARG B CA 1
ATOM 5366 C CA B ARG B 1 251 ? 42.380 -16.438 33.274 0.50 36.77 249 ARG B CA 1
ATOM 5367 C C . ARG B 1 251 ? 42.605 -14.981 33.726 1.00 38.36 249 ARG B C 1
ATOM 5368 O O . ARG B 1 251 ? 43.740 -14.586 34.026 1.00 38.06 249 ARG B O 1
ATOM 5383 N N . ILE B 1 252 ? 41.533 -14.195 33.757 1.00 38.46 250 ILE B N 1
ATOM 5384 C CA . ILE B 1 252 ? 41.578 -12.780 34.132 1.00 35.04 250 ILE B CA 1
ATOM 5385 C C . ILE B 1 252 ? 41.552 -12.660 35.646 1.00 31.97 250 ILE B C 1
ATOM 5386 O O . ILE B 1 252 ? 40.724 -13.278 36.303 1.00 30.85 250 ILE B O 1
ATOM 5391 N N . THR B 1 253 ? 42.461 -11.862 36.197 1.00 28.47 251 THR B N 1
ATOM 5392 C CA . THR B 1 253 ? 42.522 -11.658 37.644 1.00 26.88 251 THR B CA 1
ATOM 5393 C C . THR B 1 253 ? 41.899 -10.336 38.104 1.00 27.00 251 THR B C 1
ATOM 5394 O O . THR B 1 253 ? 41.336 -10.258 39.199 1.00 25.28 251 THR B O 1
ATOM 5398 N N . HIS B 1 254 ? 42.011 -9.294 37.279 1.00 24.98 252 HIS B N 1
ATOM 5399 C CA . HIS B 1 254 ? 41.548 -7.955 37.669 1.00 28.14 252 HIS B CA 1
ATOM 5400 C C . HIS B 1 254 ? 40.658 -7.366 36.588 1.00 26.81 252 HIS B C 1
ATOM 5401 O O . HIS B 1 254 ? 40.873 -7.584 35.400 1.00 27.36 252 HIS B O 1
ATOM 5408 N N . ILE B 1 255 ? 39.660 -6.603 37.006 1.00 28.71 253 ILE B N 1
ATOM 5409 C CA . ILE B 1 255 ? 38.831 -5.878 36.061 1.00 27.68 253 ILE B CA 1
ATOM 5410 C C . ILE B 1 255 ? 38.423 -4.538 36.687 1.00 24.35 253 ILE B C 1
ATOM 5411 O O . ILE B 1 255 ? 38.291 -4.444 37.900 1.00 29.30 253 ILE B O 1
ATOM 5416 N N . SER B 1 256 ? 38.305 -3.505 35.859 1.00 24.36 254 SER B N 1
ATOM 5417 C CA . SER B 1 256 ? 37.756 -2.204 36.250 1.00 25.83 254 SER B CA 1
ATOM 5418 C C . SER B 1 256 ? 36.415 -1.978 35.544 1.00 26.40 254 SER B C 1
ATOM 5419 O O . SER B 1 256 ? 36.348 -1.972 34.314 1.00 30.36 254 SER B O 1
ATOM 5422 N N . LEU B 1 257 ? 35.351 -1.798 36.316 1.00 22.05 255 LEU B N 1
ATOM 5423 C CA . LEU B 1 257 ? 34.032 -1.597 35.733 1.00 26.33 255 LEU B CA 1
ATOM 5424 C C . LEU B 1 257 ? 33.340 -0.395 36.358 1.00 25.38 255 LEU B C 1
ATOM 5425 O O . LEU B 1 257 ? 33.818 0.156 37.333 1.00 28.48 255 LEU B O 1
ATOM 5430 N N . VAL B 1 258 ? 32.209 0.008 35.797 1.00 31.31 256 VAL B N 1
ATOM 5431 C CA . VAL B 1 258 ? 31.248 0.816 36.562 1.00 33.03 256 VAL B CA 1
ATOM 5432 C C . VAL B 1 258 ? 30.182 -0.158 37.095 1.00 35.13 256 VAL B C 1
ATOM 5433 O O . VAL B 1 258 ? 30.082 -1.273 36.571 1.00 28.90 256 VAL B O 1
ATOM 5437 N N . PRO B 1 259 ? 29.462 0.201 38.189 1.00 35.44 257 PRO B N 1
ATOM 5438 C CA . PRO B 1 259 ? 28.359 -0.635 38.713 1.00 33.27 257 PRO B CA 1
ATOM 5439 C C . PRO B 1 259 ? 27.359 -1.161 37.670 1.00 36.62 257 PRO B C 1
ATOM 5440 O O . PRO B 1 259 ? 26.949 -2.327 37.742 1.00 34.46 257 PRO B O 1
ATOM 5444 N N . GLN B 1 260 ? 26.990 -0.298 36.725 1.00 33.89 258 GLN B N 1
ATOM 5445 C CA . GLN B 1 260 ? 26.087 -0.614 35.624 1.00 33.53 258 GLN B CA 1
ATOM 5446 C C . GLN B 1 260 ? 26.581 -1.795 34.788 1.00 31.71 258 GLN B C 1
ATOM 5447 O O . GLN B 1 260 ? 25.815 -2.708 34.500 1.00 32.94 258 GLN B O 1
ATOM 5453 N N . THR B 1 261 ? 27.861 -1.779 34.429 1.00 31.31 259 THR B N 1
ATOM 5454 C CA . THR B 1 261 ? 28.467 -2.876 33.679 1.00 33.38 259 THR B CA 1
ATOM 5455 C C . THR B 1 261 ? 28.787 -4.133 34.519 1.00 35.52 259 THR B C 1
ATOM 5456 O O . THR B 1 261 ? 28.864 -5.236 33.968 1.00 32.59 259 THR B O 1
ATOM 5460 N N . LEU B 1 262 ? 28.976 -3.979 35.832 1.00 28.97 260 LEU B N 1
ATOM 5461 C CA . LEU B 1 262 ? 29.054 -5.147 36.710 1.00 33.07 260 LEU B CA 1
ATOM 5462 C C . LEU B 1 262 ? 27.712 -5.888 36.704 1.00 28.92 260 LEU B C 1
ATOM 5463 O O . LEU B 1 262 ? 27.655 -7.113 36.534 1.00 37.83 260 LEU B O 1
ATOM 5468 N N . ASN B 1 263 ? 26.650 -5.116 36.890 1.00 27.53 261 ASN B N 1
ATOM 5469 C CA . ASN B 1 263 ? 25.293 -5.607 36.896 1.00 30.60 261 ASN B CA 1
ATOM 5470 C C . ASN B 1 263 ? 24.937 -6.398 35.630 1.00 31.58 261 ASN B C 1
ATOM 5471 O O . ASN B 1 263 ? 24.379 -7.497 35.720 1.00 36.75 261 ASN B O 1
ATOM 5476 N N . TRP B 1 264 ? 25.292 -5.855 34.469 1.00 25.19 262 TRP B N 1
ATOM 5477 C CA . TRP B 1 264 ? 25.072 -6.546 33.198 1.00 34.29 262 TRP B CA 1
ATOM 5478 C C . TRP B 1 264 ? 25.887 -7.829 33.031 1.00 34.83 262 TRP B C 1
ATOM 5479 O O . TRP B 1 264 ? 25.444 -8.767 32.368 1.00 36.59 262 TRP B O 1
ATOM 5490 N N . LEU B 1 265 ? 27.075 -7.855 33.626 1.00 35.31 263 LEU B N 1
ATOM 5491 C CA . LEU B 1 265 ? 27.916 -9.040 33.600 1.00 38.75 263 LEU B CA 1
ATOM 5492 C C . LEU B 1 265 ? 27.319 -10.146 34.452 1.00 34.36 263 LEU B C 1
ATOM 5493 O O . LEU B 1 265 ? 27.282 -11.299 34.028 1.00 35.30 263 LEU B O 1
ATOM 5498 N N . MET B 1 266 ? 26.857 -9.778 35.647 1.00 35.39 264 MET B N 1
ATOM 5499 C CA . MET B 1 266 ? 26.197 -10.718 36.552 1.00 33.91 264 MET B CA 1
ATOM 5500 C C . MET B 1 266 ? 24.963 -11.350 35.877 1.00 38.68 264 MET B C 1
ATOM 5501 O O . MET B 1 266 ? 24.810 -12.580 35.896 1.00 37.95 264 MET B O 1
ATOM 5506 N N . GLN B 1 267 ? 24.125 -10.513 35.256 1.00 31.27 265 GLN B N 1
ATOM 5507 C CA . GLN B 1 267 ? 22.929 -10.970 34.527 1.00 32.94 265 GLN B CA 1
ATOM 5508 C C . GLN B 1 267 ? 23.248 -11.871 33.339 1.00 32.88 265 GLN B C 1
ATOM 5509 O O . GLN B 1 267 ? 22.463 -12.761 33.001 1.00 35.42 265 GLN B O 1
ATOM 5515 N N . GLN B 1 268 ? 24.393 -11.638 32.707 1.00 31.18 266 GLN B N 1
ATOM 5516 C CA . GLN B 1 268 ? 24.862 -12.529 31.652 1.00 35.48 266 GLN B CA 1
ATOM 5517 C C . GLN B 1 268 ? 25.386 -13.876 32.152 1.00 35.51 266 GLN B C 1
ATOM 5518 O O . GLN B 1 268 ? 25.450 -14.817 31.385 1.00 36.47 266 GLN B O 1
ATOM 5524 N N . GLY B 1 269 ? 25.762 -13.971 33.426 1.00 36.83 267 GLY B N 1
ATOM 5525 C CA . GLY B 1 269 ? 26.189 -15.251 33.983 1.00 32.47 267 GLY B CA 1
ATOM 5526 C C . GLY B 1 269 ? 27.411 -15.227 34.875 1.00 38.59 267 GLY B C 1
ATOM 5527 O O . GLY B 1 269 ? 27.975 -16.281 35.184 1.00 42.32 267 GLY B O 1
ATOM 5528 N N . LEU B 1 270 ? 27.829 -14.033 35.295 1.00 42.58 268 LEU B N 1
ATOM 5529 C CA . LEU B 1 270 ? 28.901 -13.911 36.280 1.00 37.79 268 LEU B CA 1
ATOM 5530 C C . LEU B 1 270 ? 28.324 -14.086 37.679 1.00 37.59 268 LEU B C 1
ATOM 5531 O O . LEU B 1 270 ? 28.021 -13.111 38.376 1.00 30.90 268 LEU B O 1
ATOM 5536 N N . HIS B 1 271 ? 28.149 -15.346 38.068 1.00 39.97 269 HIS B N 1
ATOM 5537 C CA . HIS B 1 271 ? 27.655 -15.687 39.398 1.00 43.88 269 HIS B CA 1
ATOM 5538 C C . HIS B 1 271 ? 28.723 -16.454 40.164 1.00 44.90 269 HIS B C 1
ATOM 5539 O O . HIS B 1 271 ? 28.432 -17.187 41.105 1.00 47.62 269 HIS B O 1
ATOM 5546 N N . GLU B 1 272 ? 29.966 -16.257 39.753 1.00 45.48 270 GLU B N 1
ATOM 5547 C CA . GLU B 1 272 ? 31.091 -16.997 40.276 1.00 47.94 270 GLU B CA 1
ATOM 5548 C C . GLU B 1 272 ? 32.294 -16.152 39.916 1.00 45.43 270 GLU B C 1
ATOM 5549 O O . GLU B 1 272 ? 32.317 -15.583 38.825 1.00 46.56 270 GLU B O 1
ATOM 5555 N N . PRO B 1 273 ? 33.283 -16.040 40.832 1.00 45.15 271 PRO B N 1
ATOM 5556 C CA . PRO B 1 273 ? 34.502 -15.278 40.545 1.00 41.83 271 PRO B CA 1
ATOM 5557 C C . PRO B 1 273 ? 35.407 -15.822 39.434 1.00 39.87 271 PRO B C 1
ATOM 5558 O O . PRO B 1 273 ? 36.082 -15.027 38.775 1.00 37.17 271 PRO B O 1
ATOM 5562 N N . TYR B 1 274 ? 35.386 -17.138 39.200 1.00 39.23 272 TYR B N 1
ATOM 5563 C CA . TYR B 1 274 ? 36.406 -17.828 38.387 1.00 36.09 272 TYR B CA 1
ATOM 5564 C C . TYR B 1 274 ? 37.802 -17.476 38.881 1.00 38.83 272 TYR B C 1
ATOM 5565 O O . TYR B 1 274 ? 38.066 -17.573 40.076 1.00 40.18 272 TYR B O 1
ATOM 5574 N N . ASN B 1 275 ? 38.675 -17.031 37.983 1.00 38.23 273 ASN B N 1
ATOM 5575 C CA . ASN B 1 275 ? 40.019 -16.609 38.374 1.00 38.18 273 ASN B CA 1
ATOM 5576 C C . ASN B 1 275 ? 40.153 -15.146 38.847 1.00 36.49 273 ASN B C 1
ATOM 5577 O O . ASN B 1 275 ? 41.264 -14.678 39.067 1.00 34.67 273 ASN B O 1
ATOM 5582 N N . LEU B 1 276 ? 39.038 -14.433 39.013 1.00 36.91 274 LEU B N 1
ATOM 5583 C CA . LEU B 1 276 ? 39.091 -13.027 39.443 1.00 34.53 274 LEU B CA 1
ATOM 5584 C C . LEU B 1 276 ? 39.530 -12.836 40.876 1.00 34.55 274 LEU B C 1
ATOM 5585 O O . LEU B 1 276 ? 38.980 -13.442 41.792 1.00 38.18 274 LEU B O 1
ATOM 5590 N N . GLN B 1 277 ? 40.509 -11.957 41.045 1.00 34.39 275 GLN B N 1
ATOM 5591 C CA . GLN B 1 277 ? 40.993 -11.560 42.355 1.00 35.46 275 GLN B CA 1
ATOM 5592 C C . GLN B 1 277 ? 40.362 -10.260 42.813 1.00 30.93 275 GLN B C 1
ATOM 5593 O O . GLN B 1 277 ? 40.092 -10.102 43.999 1.00 32.99 275 GLN B O 1
ATOM 5599 N N . LYS B 1 278 ? 40.140 -9.331 41.877 1.00 30.00 276 LYS B N 1
ATOM 5600 C CA . LYS B 1 278 ? 39.661 -7.968 42.196 1.00 24.54 276 LYS B CA 1
ATOM 5601 C C . LYS B 1 278 ? 38.777 -7.377 41.096 1.00 23.81 276 LYS B C 1
ATOM 5602 O O . LYS B 1 278 ? 39.127 -7.409 39.924 1.00 22.97 276 LYS B O 1
ATOM 5608 N N . ILE B 1 279 ? 37.630 -6.838 41.489 1.00 24.88 277 ILE B N 1
ATOM 5609 C CA . ILE B 1 279 ? 36.777 -6.072 40.592 1.00 24.44 277 ILE B CA 1
ATOM 5610 C C . ILE B 1 279 ? 36.761 -4.645 41.135 1.00 27.79 277 ILE B C 1
ATOM 5611 O O . ILE B 1 279 ? 36.098 -4.364 42.139 1.00 29.72 277 ILE B O 1
ATOM 5616 N N . LEU B 1 280 ? 37.506 -3.755 40.491 1.00 25.60 278 LEU B N 1
ATOM 5617 C CA . LEU B 1 280 ? 37.554 -2.362 40.915 1.00 24.12 278 LEU B CA 1
ATOM 5618 C C . LEU B 1 280 ? 36.392 -1.611 40.281 1.00 21.54 278 LEU B C 1
ATOM 5619 O O . LEU B 1 280 ? 36.328 -1.473 39.064 1.00 24.35 278 LEU B O 1
ATOM 5624 N N . LEU B 1 281 ? 35.454 -1.163 41.113 1.00 21.88 279 LEU B N 1
ATOM 5625 C CA . LEU B 1 281 ? 34.348 -0.324 40.665 1.00 19.81 279 LEU B CA 1
ATOM 5626 C C . LEU B 1 281 ? 34.643 1.134 40.987 1.00 23.17 279 LEU B C 1
ATOM 5627 O O . LEU B 1 281 ? 35.442 1.429 41.866 1.00 20.15 279 LEU B O 1
ATOM 5632 N N . GLY B 1 282 ? 33.999 2.046 40.266 1.00 32.37 280 GLY B N 1
ATOM 5633 C CA . GLY B 1 282 ? 34.090 3.488 40.557 1.00 27.73 280 GLY B CA 1
ATOM 5634 C C . GLY B 1 282 ? 33.172 4.263 39.625 1.00 33.27 280 GLY B C 1
ATOM 5635 O O . GLY B 1 282 ? 32.656 3.702 38.663 1.00 37.08 280 GLY B O 1
ATOM 5636 N N . GLY B 1 283 ? 32.946 5.539 39.926 1.00 38.41 281 GLY B N 1
ATOM 5637 C CA . GLY B 1 283 ? 32.297 6.455 38.988 1.00 41.54 281 GLY B CA 1
ATOM 5638 C C . GLY B 1 283 ? 30.788 6.641 39.033 1.00 41.26 281 GLY B C 1
ATOM 5639 O O . GLY B 1 283 ? 30.257 7.482 38.308 1.00 50.85 281 GLY B O 1
ATOM 5640 N N . ALA B 1 284 ? 30.100 5.867 39.869 1.00 37.13 282 ALA B N 1
ATOM 5641 C CA . ALA B 1 284 ? 28.637 5.899 39.968 1.00 35.47 282 ALA B CA 1
ATOM 5642 C C . ALA B 1 284 ? 28.193 5.282 41.278 1.00 35.89 282 ALA B C 1
ATOM 5643 O O . ALA B 1 284 ? 28.973 4.579 41.913 1.00 35.05 282 ALA B O 1
ATOM 5645 N N . LYS B 1 285 ? 26.943 5.551 41.668 1.00 40.71 283 LYS B N 1
ATOM 5646 C CA A LYS B 1 285 ? 26.364 5.018 42.898 0.50 42.52 283 LYS B CA 1
ATOM 5647 C CA B LYS B 1 285 ? 26.372 5.017 42.909 0.50 44.13 283 LYS B CA 1
ATOM 5648 C C . LYS B 1 285 ? 26.306 3.491 42.876 1.00 43.94 283 LYS B C 1
ATOM 5649 O O . LYS B 1 285 ? 25.971 2.895 41.843 1.00 39.62 283 LYS B O 1
ATOM 5660 N N . LEU B 1 286 ? 26.650 2.878 44.012 1.00 42.38 284 LEU B N 1
ATOM 5661 C CA . LEU B 1 286 ? 26.619 1.432 44.197 1.00 40.06 284 LEU B CA 1
ATOM 5662 C C . LEU B 1 286 ? 25.537 1.139 45.224 1.00 43.10 284 LEU B C 1
ATOM 5663 O O . LEU B 1 286 ? 25.659 1.532 46.388 1.00 47.93 284 LEU B O 1
ATOM 5668 N N . SER B 1 287 ? 24.474 0.465 44.798 1.00 41.97 285 SER B N 1
ATOM 5669 C CA . SER B 1 287 ? 23.360 0.174 45.689 1.00 45.19 285 SER B CA 1
ATOM 5670 C C . SER B 1 287 ? 23.705 -1.001 46.596 1.00 47.29 285 SER B C 1
ATOM 5671 O O . SER B 1 287 ? 24.494 -1.874 46.210 1.00 47.16 285 SER B O 1
ATOM 5674 N N . ALA B 1 288 ? 23.105 -1.010 47.791 1.00 49.12 286 ALA B N 1
ATOM 5675 C CA . ALA B 1 288 ? 23.315 -2.057 48.800 1.00 47.21 286 ALA B CA 1
ATOM 5676 C C . ALA B 1 288 ? 22.901 -3.442 48.310 1.00 47.26 286 ALA B C 1
ATOM 5677 O O . ALA B 1 288 ? 23.545 -4.437 48.651 1.00 49.48 286 ALA B O 1
ATOM 5679 N N . THR B 1 289 ? 21.835 -3.484 47.505 1.00 46.25 287 THR B N 1
ATOM 5680 C CA . THR B 1 289 ? 21.327 -4.719 46.912 1.00 47.25 287 THR B CA 1
ATOM 5681 C C . THR B 1 289 ? 22.311 -5.309 45.917 1.00 44.48 287 THR B C 1
ATOM 5682 O O . THR B 1 289 ? 22.465 -6.532 45.866 1.00 47.94 287 THR B O 1
ATOM 5686 N N . MET B 1 290 ? 22.981 -4.452 45.142 1.00 42.89 288 MET B N 1
ATOM 5687 C CA . MET B 1 290 ? 24.020 -4.917 44.213 1.00 42.06 288 MET B CA 1
ATOM 5688 C C . MET B 1 290 ? 25.260 -5.446 44.929 1.00 40.15 288 MET B C 1
ATOM 5689 O O . MET B 1 290 ? 25.876 -6.417 44.474 1.00 34.74 288 MET B O 1
ATOM 5694 N N . ILE B 1 291 ? 25.614 -4.807 46.043 1.00 36.37 289 ILE B N 1
ATOM 5695 C CA . ILE B 1 291 ? 26.739 -5.256 46.863 1.00 36.11 289 ILE B CA 1
ATOM 5696 C C . ILE B 1 291 ? 26.438 -6.636 47.431 1.00 39.50 289 ILE B C 1
ATOM 5697 O O . ILE B 1 291 ? 27.244 -7.560 47.280 1.00 36.96 289 ILE B O 1
ATOM 5702 N N . GLU B 1 292 ? 25.256 -6.776 48.029 1.00 41.22 290 GLU B N 1
ATOM 5703 C CA . GLU B 1 292 ? 24.821 -8.047 48.607 1.00 45.90 290 GLU B CA 1
ATOM 5704 C C . GLU B 1 292 ? 24.713 -9.180 47.594 1.00 41.43 290 GLU B C 1
ATOM 5705 O O . GLU B 1 292 ? 25.107 -10.308 47.889 1.00 47.57 290 GLU B O 1
ATOM 5711 N N . THR B 1 293 ? 24.222 -8.864 46.399 1.00 38.35 291 THR B N 1
ATOM 5712 C CA . THR B 1 293 ? 24.169 -9.819 45.282 1.00 36.91 291 THR B CA 1
ATOM 5713 C C . THR B 1 293 ? 25.559 -10.267 44.817 1.00 36.44 291 THR B C 1
ATOM 5714 O O . THR B 1 293 ? 25.770 -11.444 44.542 1.00 43.52 291 THR B O 1
ATOM 5718 N N . ALA B 1 294 ? 26.504 -9.336 44.722 1.00 34.70 292 ALA B N 1
ATOM 5719 C CA . ALA B 1 294 ? 27.867 -9.668 44.301 1.00 33.28 292 ALA B CA 1
ATOM 5720 C C . ALA B 1 294 ? 28.604 -10.466 45.372 1.00 31.50 292 ALA B C 1
ATOM 5721 O O . ALA B 1 294 ? 29.339 -11.404 45.065 1.00 35.91 292 ALA B O 1
ATOM 5723 N N . LEU B 1 295 ? 28.400 -10.085 46.628 1.00 32.94 293 LEU B N 1
ATOM 5724 C CA . LEU B 1 295 ? 28.981 -10.792 47.752 1.00 36.87 293 LEU B CA 1
ATOM 5725 C C . LEU B 1 295 ? 28.477 -12.237 47.860 1.00 41.40 293 LEU B C 1
ATOM 5726 O O . LEU B 1 295 ? 29.285 -13.135 48.077 1.00 44.08 293 LEU B O 1
ATOM 5731 N N . GLN B 1 296 ? 27.173 -12.458 47.648 1.00 42.71 294 GLN B N 1
ATOM 5732 C CA A GLN B 1 296 ? 26.595 -13.807 47.658 0.50 42.56 294 GLN B CA 1
ATOM 5733 C CA B GLN B 1 296 ? 26.595 -13.811 47.657 0.50 43.76 294 GLN B CA 1
ATOM 5734 C C . GLN B 1 296 ? 27.094 -14.690 46.503 1.00 44.25 294 GLN B C 1
ATOM 5735 O O . GLN B 1 296 ? 26.991 -15.923 46.563 1.00 48.84 294 GLN B O 1
ATOM 5746 N N . TYR B 1 297 ? 27.645 -14.059 45.462 1.00 42.23 295 TYR B N 1
ATOM 5747 C CA . TYR B 1 297 ? 28.248 -14.776 44.332 1.00 35.96 295 TYR B CA 1
ATOM 5748 C C . TYR B 1 297 ? 29.768 -14.881 44.447 1.00 37.03 295 TYR B C 1
ATOM 5749 O O . TYR B 1 297 ? 30.437 -15.295 43.492 1.00 30.75 295 TYR B O 1
ATOM 5758 N N . ASN B 1 298 ? 30.280 -14.510 45.629 1.00 37.83 296 ASN B N 1
ATOM 5759 C CA A ASN B 1 298 ? 31.715 -14.523 45.946 0.50 39.07 296 ASN B CA 1
ATOM 5760 C CA B ASN B 1 298 ? 31.716 -14.529 45.954 0.50 39.75 296 ASN B CA 1
ATOM 5761 C C . ASN B 1 298 ? 32.559 -13.643 45.033 1.00 40.66 296 ASN B C 1
ATOM 5762 O O . ASN B 1 298 ? 33.732 -13.927 44.783 1.00 43.88 296 ASN B O 1
ATOM 5771 N N . LEU B 1 299 ? 31.951 -12.565 44.542 1.00 42.40 297 LEU B N 1
ATOM 5772 C CA . LEU B 1 299 ? 32.639 -11.618 43.677 1.00 34.58 297 LEU B CA 1
ATOM 5773 C C . LEU B 1 299 ? 33.371 -10.602 44.551 1.00 32.72 297 LEU B C 1
ATOM 5774 O O . LEU B 1 299 ? 32.765 -9.944 45.398 1.00 32.63 297 LEU B O 1
ATOM 5779 N N . PRO B 1 300 ? 34.689 -10.473 44.344 1.00 31.22 298 PRO B N 1
ATOM 5780 C CA . PRO B 1 300 ? 35.536 -9.627 45.182 1.00 28.75 298 PRO B CA 1
ATOM 5781 C C . PRO B 1 300 ? 35.440 -8.155 44.752 1.00 32.89 298 PRO B C 1
ATOM 5782 O O . PRO B 1 300 ? 36.340 -7.625 44.085 1.00 31.90 298 PRO B O 1
ATOM 5786 N N . ILE B 1 301 ? 34.339 -7.508 45.126 1.00 31.55 299 ILE B N 1
ATOM 5787 C CA . ILE B 1 301 ? 34.059 -6.174 44.630 1.00 30.54 299 ILE B CA 1
ATOM 5788 C C . ILE B 1 301 ? 34.683 -5.089 45.492 1.00 32.49 299 ILE B C 1
ATOM 5789 O O . ILE B 1 301 ? 34.546 -5.091 46.716 1.00 31.60 299 ILE B O 1
ATOM 5794 N N . TYR B 1 302 ? 35.393 -4.178 44.829 1.00 31.69 300 TYR B N 1
ATOM 5795 C CA . TYR B 1 302 ? 35.933 -2.985 45.469 1.00 31.34 300 TYR B CA 1
ATOM 5796 C C . TYR B 1 302 ? 35.274 -1.763 44.857 1.00 32.01 300 TYR B C 1
ATOM 5797 O O . TYR B 1 302 ? 35.208 -1.648 43.644 1.00 36.14 300 TYR B O 1
ATOM 5806 N N . ASN B 1 303 ? 34.761 -0.874 45.695 1.00 30.78 301 ASN B N 1
ATOM 5807 C CA . ASN B 1 303 ? 34.358 0.448 45.259 1.00 30.55 301 ASN B CA 1
ATOM 5808 C C . ASN B 1 303 ? 35.531 1.408 45.438 1.00 34.42 301 ASN B C 1
ATOM 5809 O O . ASN B 1 303 ? 36.479 1.122 46.177 1.00 32.11 301 ASN B O 1
ATOM 5814 N N . SER B 1 304 ? 35.472 2.536 44.738 1.00 32.03 302 SER B N 1
ATOM 5815 C CA . SER B 1 304 ? 36.543 3.510 44.773 1.00 27.56 302 SER B CA 1
ATOM 5816 C C . SER B 1 304 ? 36.034 4.902 44.455 1.00 28.92 302 SER B C 1
ATOM 5817 O O . SER B 1 304 ? 34.926 5.061 43.949 1.00 28.14 302 SER B O 1
ATOM 5820 N N . PHE B 1 305 ? 36.846 5.899 44.791 1.00 25.75 303 PHE B N 1
ATOM 5821 C CA . PHE B 1 305 ? 36.561 7.278 44.456 1.00 27.50 303 PHE B CA 1
ATOM 5822 C C . PHE B 1 305 ? 37.853 8.000 44.123 1.00 27.87 303 PHE B C 1
ATOM 5823 O O . PHE B 1 305 ? 38.840 7.924 44.863 1.00 26.64 303 PHE B O 1
ATOM 5831 N N . GLY B 1 306 ? 37.829 8.706 43.001 1.00 24.38 304 GLY B N 1
ATOM 5832 C CA . GLY B 1 306 ? 38.933 9.553 42.599 1.00 27.99 304 GLY B CA 1
ATOM 5833 C C . GLY B 1 306 ? 38.512 10.463 41.473 1.00 28.97 304 GLY B C 1
ATOM 5834 O O . GLY B 1 306 ? 37.341 10.501 41.094 1.00 26.62 304 GLY B O 1
ATOM 5835 N N . MET B 1 307 ? 39.472 11.200 40.926 1.00 30.91 305 MET B N 1
ATOM 5836 C CA . MET B 1 307 ? 39.180 12.088 39.820 1.00 32.57 305 MET B CA 1
ATOM 5837 C C . MET B 1 307 ? 40.402 12.208 38.949 1.00 28.66 305 MET B C 1
ATOM 5838 O O . MET B 1 307 ? 41.413 11.574 39.223 1.00 27.48 305 MET B O 1
ATOM 5843 N N . THR B 1 308 ? 40.285 13.014 37.895 1.00 33.01 306 THR B N 1
ATOM 5844 C CA . THR B 1 308 ? 41.368 13.311 36.945 1.00 27.93 306 THR B CA 1
ATOM 5845 C C . THR B 1 308 ? 42.549 14.005 37.637 1.00 27.07 306 THR B C 1
ATOM 5846 O O . THR B 1 308 ? 43.708 13.765 37.289 1.00 23.79 306 THR B O 1
ATOM 5850 N N . GLU B 1 309 ? 42.221 14.827 38.636 1.00 28.23 307 GLU B N 1
ATOM 5851 C CA . GLU B 1 309 ? 43.152 15.683 39.361 1.00 31.29 307 GLU B CA 1
ATOM 5852 C C . GLU B 1 309 ? 43.974 14.909 40.369 1.00 32.32 307 GLU B C 1
ATOM 5853 O O . GLU B 1 309 ? 45.033 15.358 40.803 1.00 33.88 307 GLU B O 1
ATOM 5859 N N . THR B 1 310 ? 43.467 13.754 40.769 1.00 38.35 308 THR B N 1
ATOM 5860 C CA . THR B 1 310 ? 44.147 12.931 41.751 1.00 32.18 308 THR B CA 1
ATOM 5861 C C . THR B 1 310 ? 44.658 11.669 41.075 1.00 37.09 308 THR B C 1
ATOM 5862 O O . THR B 1 310 ? 45.036 10.708 41.745 1.00 41.32 308 THR B O 1
ATOM 5866 N N . CYS B 1 311 ? 44.664 11.699 39.738 1.00 32.72 309 CYS B N 1
ATOM 5867 C CA . CYS B 1 311 ? 45.268 10.655 38.889 1.00 36.41 309 CYS B CA 1
ATOM 5868 C C . CYS B 1 311 ? 44.711 9.260 39.105 1.00 32.02 309 CYS B C 1
ATOM 5869 O O . CYS B 1 311 ? 45.453 8.271 39.021 1.00 34.14 309 CYS B O 1
ATOM 5872 N N . SER B 1 312 ? 43.396 9.232 39.342 1.00 27.27 310 SER B N 1
ATOM 5873 C CA . SER B 1 312 ? 42.528 8.078 39.637 1.00 30.30 310 SER B CA 1
ATOM 5874 C C . SER B 1 312 ? 42.183 8.031 41.121 1.00 31.62 310 SER B C 1
ATOM 5875 O O . SER B 1 312 ? 42.191 9.071 41.789 1.00 28.49 310 SER B O 1
ATOM 5878 N N . GLN B 1 313 ? 41.873 6.841 41.624 1.00 28.66 311 GLN B N 1
ATOM 5879 C CA . GLN B 1 313 ? 41.254 6.704 42.927 1.00 27.38 311 GLN B CA 1
ATOM 5880 C C . GLN B 1 313 ? 42.170 7.028 44.088 1.00 27.83 311 GLN B C 1
ATOM 5881 O O . GLN B 1 313 ? 43.374 6.806 44.035 1.00 29.64 311 GLN B O 1
ATOM 5887 N N . PHE B 1 314 ? 41.576 7.604 45.124 1.00 29.45 312 PHE B N 1
ATOM 5888 C CA . PHE B 1 314 ? 42.304 7.887 46.339 1.00 28.69 312 PHE B CA 1
ATOM 5889 C C . PHE B 1 314 ? 41.521 7.377 47.532 1.00 29.06 312 PHE B C 1
ATOM 5890 O O . PHE B 1 314 ? 42.003 7.448 48.660 1.00 27.56 312 PHE B O 1
ATOM 5898 N N . LEU B 1 315 ? 40.312 6.870 47.263 1.00 23.28 313 LEU B N 1
ATOM 5899 C CA . LEU B 1 315 ? 39.517 6.139 48.253 1.00 27.83 313 LEU B CA 1
ATOM 5900 C C . LEU B 1 315 ? 39.178 4.756 47.701 1.00 31.32 313 LEU B C 1
ATOM 5901 O O . LEU B 1 315 ? 38.844 4.637 46.535 1.00 31.80 313 LEU B O 1
ATOM 5906 N N . THR B 1 316 ? 39.289 3.719 48.532 1.00 32.47 314 THR B N 1
ATOM 5907 C CA . THR B 1 316 ? 38.984 2.340 48.122 1.00 34.45 314 THR B CA 1
ATOM 5908 C C . THR B 1 316 ? 38.283 1.569 49.246 1.00 35.81 314 THR B C 1
ATOM 5909 O O . THR B 1 316 ? 38.756 1.551 50.392 1.00 37.53 314 THR B O 1
ATOM 5913 N N . ALA B 1 317 ? 37.142 0.970 48.911 1.00 30.57 315 ALA B N 1
ATOM 5914 C CA . ALA B 1 317 ? 36.376 0.137 49.836 1.00 31.94 315 ALA B CA 1
ATOM 5915 C C . ALA B 1 317 ? 36.536 -1.346 49.494 1.00 30.13 315 ALA B C 1
ATOM 5916 O O . ALA B 1 317 ? 36.171 -1.762 48.407 1.00 32.40 315 ALA B O 1
ATOM 5918 N N . THR B 1 318 ? 37.095 -2.129 50.416 1.00 32.45 316 THR B N 1
ATOM 5919 C CA . THR B 1 318 ? 37.230 -3.595 50.259 1.00 30.58 316 THR B CA 1
ATOM 5920 C C . THR B 1 318 ? 35.861 -4.295 50.351 1.00 27.28 316 THR B C 1
ATOM 5921 O O . THR B 1 318 ? 34.913 -3.701 50.881 1.00 33.16 316 THR B O 1
ATOM 5925 N N . PRO B 1 319 ? 35.741 -5.552 49.854 1.00 27.60 317 PRO B N 1
ATOM 5926 C CA . PRO B 1 319 ? 34.452 -6.268 49.986 1.00 28.52 317 PRO B CA 1
ATOM 5927 C C . PRO B 1 319 ? 33.903 -6.288 51.409 1.00 28.42 317 PRO B C 1
ATOM 5928 O O . PRO B 1 319 ? 32.683 -6.165 51.602 1.00 30.00 317 PRO B O 1
ATOM 5932 N N . GLU B 1 320 ? 34.800 -6.405 52.388 1.00 30.03 318 GLU B N 1
ATOM 5933 C CA . GLU B 1 320 ? 34.440 -6.345 53.807 1.00 34.57 318 GLU B CA 1
ATOM 5934 C C . GLU B 1 320 ? 33.852 -4.994 54.242 1.00 33.91 318 GLU B C 1
ATOM 5935 O O . GLU B 1 320 ? 32.853 -4.972 54.959 1.00 38.23 318 GLU B O 1
ATOM 5941 N N . MET B 1 321 ? 34.463 -3.879 53.813 1.00 37.28 319 MET B N 1
ATOM 5942 C CA . MET B 1 321 ? 33.994 -2.522 54.173 1.00 33.49 319 MET B CA 1
ATOM 5943 C C . MET B 1 321 ? 32.625 -2.214 53.571 1.00 36.62 319 MET B C 1
ATOM 5944 O O . MET B 1 321 ? 31.826 -1.488 54.157 1.00 41.57 319 MET B O 1
ATOM 5949 N N . LEU B 1 322 ? 32.372 -2.758 52.387 1.00 38.21 320 LEU B N 1
ATOM 5950 C CA . LEU B 1 322 ? 31.112 -2.549 51.683 1.00 37.72 320 LEU B CA 1
ATOM 5951 C C . LEU B 1 322 ? 29.965 -3.331 52.312 1.00 39.47 320 LEU B C 1
ATOM 5952 O O . LEU B 1 322 ? 28.810 -2.892 52.270 1.00 35.03 320 LEU B O 1
ATOM 5957 N N . HIS B 1 323 ? 30.300 -4.493 52.873 1.00 41.71 321 HIS B N 1
ATOM 5958 C CA . HIS B 1 323 ? 29.379 -5.302 53.664 1.00 43.53 321 HIS B CA 1
ATOM 5959 C C . HIS B 1 323 ? 28.973 -4.568 54.938 1.00 44.34 321 HIS B C 1
ATOM 5960 O O . HIS B 1 323 ? 27.805 -4.611 55.334 1.00 47.44 321 HIS B O 1
ATOM 5967 N N . ALA B 1 324 ? 29.948 -3.921 55.582 1.00 42.62 322 ALA B N 1
ATOM 5968 C CA . ALA B 1 324 ? 29.721 -3.160 56.804 1.00 36.46 322 ALA B CA 1
ATOM 5969 C C . ALA B 1 324 ? 28.927 -1.894 56.526 1.00 37.94 322 ALA B C 1
ATOM 5970 O O . ALA B 1 324 ? 27.884 -1.674 57.133 1.00 45.30 322 ALA B O 1
ATOM 5972 N N . ARG B 1 325 ? 29.431 -1.065 55.612 1.00 42.10 323 ARG B N 1
ATOM 5973 C CA . ARG B 1 325 ? 28.792 0.200 55.249 1.00 39.28 323 ARG B CA 1
ATOM 5974 C C . ARG B 1 325 ? 28.665 0.300 53.733 1.00 38.03 323 ARG B C 1
ATOM 5975 O O . ARG B 1 325 ? 29.575 0.791 53.075 1.00 35.91 323 ARG B O 1
ATOM 5983 N N . PRO B 1 326 ? 27.524 -0.150 53.171 1.00 40.68 324 PRO B N 1
ATOM 5984 C CA . PRO B 1 326 ? 27.249 -0.152 51.722 1.00 36.10 324 PRO B CA 1
ATOM 5985 C C . PRO B 1 326 ? 27.355 1.201 51.000 1.00 39.31 324 PRO B C 1
ATOM 5986 O O . PRO B 1 326 ? 27.489 1.229 49.776 1.00 44.27 324 PRO B O 1
ATOM 5990 N N . ASP B 1 327 ? 27.306 2.303 51.744 1.00 35.42 325 ASP B N 1
ATOM 5991 C CA . ASP B 1 327 ? 27.345 3.642 51.142 1.00 38.43 325 ASP B CA 1
ATOM 5992 C C . ASP B 1 327 ? 28.734 4.280 51.134 1.00 36.69 325 ASP B C 1
ATOM 5993 O O . ASP B 1 327 ? 28.895 5.401 50.652 1.00 30.04 325 ASP B O 1
ATOM 5998 N N . THR B 1 328 ? 29.735 3.560 51.647 1.00 33.71 326 THR B N 1
ATOM 5999 C CA . THR B 1 328 ? 31.103 4.063 51.660 1.00 32.08 326 THR B CA 1
ATOM 6000 C C . THR B 1 328 ? 31.792 3.985 50.284 1.00 33.58 326 THR B C 1
ATOM 6001 O O . THR B 1 328 ? 31.492 3.103 49.468 1.00 33.50 326 THR B O 1
ATOM 6005 N N . VAL B 1 329 ? 32.695 4.931 50.026 1.00 29.15 327 VAL B N 1
ATOM 6006 C CA . VAL B 1 329 ? 33.523 4.903 48.817 1.00 30.14 327 VAL B CA 1
ATOM 6007 C C . VAL B 1 329 ? 34.926 4.455 49.182 1.00 25.22 327 VAL B C 1
ATOM 6008 O O . VAL B 1 329 ? 35.740 4.166 48.323 1.00 30.27 327 VAL B O 1
ATOM 6012 N N . GLY B 1 330 ? 35.181 4.386 50.480 1.00 28.67 328 GLY B N 1
ATOM 6013 C CA . GLY B 1 330 ? 36.357 3.746 51.001 1.00 25.37 328 GLY B CA 1
ATOM 6014 C C . GLY B 1 330 ? 37.148 4.546 52.002 1.00 32.18 328 GLY B C 1
ATOM 6015 O O . GLY B 1 330 ? 36.698 5.581 52.486 1.00 34.36 328 GLY B O 1
ATOM 6016 N N . MET B 1 331 ? 38.337 4.027 52.294 1.00 31.36 329 MET B N 1
ATOM 6017 C CA . MET B 1 331 ? 39.349 4.662 53.116 1.00 37.42 329 MET B CA 1
ATOM 6018 C C . MET B 1 331 ? 40.396 5.308 52.210 1.00 34.68 329 MET B C 1
ATOM 6019 O O . MET B 1 331 ? 40.648 4.800 51.119 1.00 33.36 329 MET B O 1
ATOM 6024 N N . PRO B 1 332 ? 41.031 6.411 52.667 1.00 36.30 330 PRO B N 1
ATOM 6025 C CA . PRO B 1 332 ? 42.167 6.968 51.942 1.00 33.46 330 PRO B CA 1
ATOM 6026 C C . PRO B 1 332 ? 43.300 5.972 51.718 1.00 34.30 330 PRO B C 1
ATOM 6027 O O . PRO B 1 332 ? 43.521 5.084 52.533 1.00 36.47 330 PRO B O 1
ATOM 6031 N N . SER B 1 333 ? 44.008 6.126 50.606 1.00 36.52 331 SER B N 1
ATOM 6032 C CA . SER B 1 333 ? 45.282 5.453 50.422 1.00 39.01 331 SER B CA 1
ATOM 6033 C C . SER B 1 333 ? 46.308 5.918 51.466 1.00 41.95 331 SER B C 1
ATOM 6034 O O . SER B 1 333 ? 46.204 7.017 52.026 1.00 45.79 331 SER B O 1
ATOM 6037 N N . ALA B 1 334 ? 47.282 5.057 51.736 1.00 41.18 332 ALA B N 1
ATOM 6038 C CA . ALA B 1 334 ? 48.242 5.274 52.810 1.00 39.52 332 ALA B CA 1
ATOM 6039 C C . ALA B 1 334 ? 49.189 6.432 52.538 1.00 36.41 332 ALA B C 1
ATOM 6040 O O . ALA B 1 334 ? 49.638 7.103 53.466 1.00 36.76 332 ALA B O 1
ATOM 6042 N N . ASN B 1 335 ? 49.490 6.651 51.263 1.00 31.92 333 ASN B N 1
ATOM 6043 C CA . ASN B 1 335 ? 50.352 7.738 50.847 1.00 33.47 333 ASN B CA 1
ATOM 6044 C C . ASN B 1 335 ? 49.592 9.027 50.483 1.00 33.96 333 ASN B C 1
ATOM 6045 O O . ASN B 1 335 ? 50.019 9.795 49.622 1.00 38.62 333 ASN B O 1
ATOM 6050 N N . VAL B 1 336 ? 48.491 9.274 51.183 1.00 32.87 334 VAL B N 1
ATOM 6051 C CA . VAL B 1 336 ? 47.579 10.373 50.874 1.00 34.28 334 VAL B CA 1
ATOM 6052 C C . VAL B 1 336 ? 47.132 11.022 52.192 1.00 35.06 334 VAL B C 1
ATOM 6053 O O . VAL B 1 336 ? 47.131 10.350 53.223 1.00 34.31 334 VAL B O 1
ATOM 6057 N N . ASP B 1 337 ? 46.821 12.324 52.175 1.00 36.84 335 ASP B N 1
ATOM 6058 C CA . ASP B 1 337 ? 46.200 13.001 53.326 1.00 39.47 335 ASP B CA 1
ATOM 6059 C C . ASP B 1 337 ? 44.822 13.506 52.941 1.00 37.05 335 ASP B C 1
ATOM 6060 O O . ASP B 1 337 ? 44.695 14.401 52.114 1.00 32.91 335 ASP B O 1
ATOM 6065 N N . VAL B 1 338 ? 43.801 12.930 53.561 1.00 39.23 336 VAL B N 1
ATOM 6066 C CA . VAL B 1 338 ? 42.417 13.325 53.341 1.00 38.67 336 VAL B CA 1
ATOM 6067 C C . VAL B 1 338 ? 41.887 13.967 54.617 1.00 35.49 336 VAL B C 1
ATOM 6068 O O . VAL B 1 338 ? 42.181 13.506 55.720 1.00 35.79 336 VAL B O 1
ATOM 6072 N N . LYS B 1 339 ? 41.156 15.068 54.461 1.00 35.14 337 LYS B N 1
ATOM 6073 C CA . LYS B 1 339 ? 40.531 15.753 55.592 1.00 38.64 337 LYS B CA 1
ATOM 6074 C C . LYS B 1 339 ? 39.200 16.400 55.185 1.00 39.45 337 LYS B C 1
ATOM 6075 O O . LYS B 1 339 ? 38.923 16.582 53.996 1.00 40.07 337 LYS B O 1
ATOM 6081 N N . ILE B 1 340 ? 38.372 16.728 56.172 1.00 45.86 338 ILE B N 1
ATOM 6082 C CA . ILE B 1 340 ? 37.123 17.448 55.913 1.00 48.09 338 ILE B CA 1
ATOM 6083 C C . ILE B 1 340 ? 37.285 18.912 56.346 1.00 52.46 338 ILE B C 1
ATOM 6084 O O . ILE B 1 340 ? 37.781 19.196 57.444 1.00 53.61 338 ILE B O 1
ATOM 6089 N N . LYS B 1 341 ? 36.905 19.830 55.461 1.00 52.35 339 LYS B N 1
ATOM 6090 C CA . LYS B 1 341 ? 37.010 21.255 55.738 1.00 56.86 339 LYS B CA 1
ATOM 6091 C C . LYS B 1 341 ? 35.660 21.798 56.192 1.00 58.34 339 LYS B C 1
ATOM 6092 O O . LYS B 1 341 ? 34.630 21.539 55.560 1.00 54.90 339 LYS B O 1
ATOM 6098 N N . ASN B 1 342 ? 35.703 22.555 57.291 1.00 61.36 340 ASN B N 1
ATOM 6099 C CA . ASN B 1 342 ? 34.528 23.096 57.986 1.00 59.20 340 ASN B CA 1
ATOM 6100 C C . ASN B 1 342 ? 33.424 22.051 58.178 1.00 56.93 340 ASN B C 1
ATOM 6101 O O . ASN B 1 342 ? 32.370 22.154 57.537 1.00 54.45 340 ASN B O 1
ATOM 6106 N N . PRO B 1 343 ? 33.667 21.035 59.038 1.00 54.95 341 PRO B N 1
ATOM 6107 C CA . PRO B 1 343 ? 32.656 19.985 59.206 1.00 55.61 341 PRO B CA 1
ATOM 6108 C C . PRO B 1 343 ? 31.380 20.483 59.894 1.00 58.22 341 PRO B C 1
ATOM 6109 O O . PRO B 1 343 ? 31.435 21.399 60.719 1.00 59.19 341 PRO B O 1
ATOM 6113 N N . ASN B 1 344 ? 30.251 19.872 59.532 1.00 59.81 342 ASN B N 1
ATOM 6114 C CA . ASN B 1 344 ? 28.946 20.069 60.174 1.00 60.31 342 ASN B CA 1
ATOM 6115 C C . ASN B 1 344 ? 28.905 19.652 61.633 1.00 61.72 342 ASN B C 1
ATOM 6116 O O . ASN B 1 344 ? 29.907 19.217 62.204 1.00 62.16 342 ASN B O 1
ATOM 6121 N N . LYS B 1 345 ? 27.714 19.762 62.219 1.00 66.24 343 LYS B N 1
ATOM 6122 C CA . LYS B 1 345 ? 27.398 19.092 63.479 1.00 69.94 343 LYS B CA 1
ATOM 6123 C C . LYS B 1 345 ? 27.372 17.564 63.268 1.00 67.99 343 LYS B C 1
ATOM 6124 O O . LYS B 1 345 ? 27.736 16.798 64.172 1.00 66.43 343 LYS B O 1
ATOM 6130 N N . GLU B 1 346 ? 26.958 17.150 62.064 1.00 64.42 344 GLU B N 1
ATOM 6131 C CA A GLU B 1 346 ? 26.953 15.741 61.662 0.50 62.86 344 GLU B CA 1
ATOM 6132 C CA B GLU B 1 346 ? 26.954 15.740 61.659 0.50 60.65 344 GLU B CA 1
ATOM 6133 C C . GLU B 1 346 ? 28.320 15.284 61.133 1.00 60.94 344 GLU B C 1
ATOM 6134 O O . GLU B 1 346 ? 28.535 14.093 60.889 1.00 61.08 344 GLU B O 1
ATOM 6145 N N . GLY B 1 347 ? 29.241 16.234 60.961 1.00 59.13 345 GLY B N 1
ATOM 6146 C CA . GLY B 1 347 ? 30.603 15.939 60.504 1.00 56.41 345 GLY B CA 1
ATOM 6147 C C . GLY B 1 347 ? 30.800 16.078 59.003 1.00 52.57 345 GLY B C 1
ATOM 6148 O O . GLY B 1 347 ? 31.862 15.736 58.483 1.00 50.42 345 GLY B O 1
ATOM 6149 N N . HIS B 1 348 ? 29.767 16.585 58.328 1.00 49.06 346 HIS B N 1
ATOM 6150 C CA . HIS B 1 348 ? 29.721 16.756 56.877 1.00 47.39 346 HIS B CA 1
ATOM 6151 C C . HIS B 1 348 ? 30.431 18.048 56.482 1.00 49.89 346 HIS B C 1
ATOM 6152 O O . HIS B 1 348 ? 30.150 19.120 57.021 1.00 51.31 346 HIS B O 1
ATOM 6159 N N . GLY B 1 349 ? 31.336 17.951 55.521 1.00 49.68 347 GLY B N 1
ATOM 6160 C CA . GLY B 1 349 ? 32.029 19.126 55.023 1.00 46.30 347 GLY B CA 1
ATOM 6161 C C . GLY B 1 349 ? 32.728 18.828 53.724 1.00 42.07 347 GLY B C 1
ATOM 6162 O O . GLY B 1 349 ? 32.531 17.777 53.132 1.00 42.50 347 GLY B O 1
ATOM 6163 N N . GLU B 1 350 ? 33.559 19.756 53.287 1.00 44.14 348 GLU B N 1
ATOM 6164 C CA . GLU B 1 350 ? 34.188 19.643 51.983 1.00 44.47 348 GLU B CA 1
ATOM 6165 C C . GLU B 1 350 ? 35.434 18.747 51.973 1.00 41.16 348 GLU B C 1
ATOM 6166 O O . GLU B 1 350 ? 36.337 18.901 52.794 1.00 37.10 348 GLU B O 1
ATOM 6172 N N . LEU B 1 351 ? 35.447 17.798 51.040 1.00 41.95 349 LEU B N 1
ATOM 6173 C CA . LEU B 1 351 ? 36.491 16.776 50.954 1.00 39.47 349 LEU B CA 1
ATOM 6174 C C . LEU B 1 351 ? 37.791 17.309 50.322 1.00 42.34 349 LEU B C 1
ATOM 6175 O O . LEU B 1 351 ? 37.797 17.742 49.167 1.00 40.28 349 LEU B O 1
ATOM 6180 N N . MET B 1 352 ? 38.873 17.255 51.106 1.00 39.37 350 MET B N 1
ATOM 6181 C CA . MET B 1 352 ? 40.169 17.841 50.770 1.00 34.39 350 MET B CA 1
ATOM 6182 C C . MET B 1 352 ? 41.187 16.738 50.639 1.00 38.05 350 MET B C 1
ATOM 6183 O O . MET B 1 352 ? 41.146 15.780 51.404 1.00 38.39 350 MET B O 1
ATOM 6188 N N . ILE B 1 353 ? 42.121 16.875 49.701 1.00 36.82 351 ILE B N 1
ATOM 6189 C CA . ILE B 1 353 ? 43.177 15.871 49.566 1.00 34.57 351 ILE B CA 1
ATOM 6190 C C . ILE B 1 353 ? 44.553 16.447 49.209 1.00 31.38 351 ILE B C 1
ATOM 6191 O O . ILE B 1 353 ? 44.672 17.350 48.387 1.00 31.04 351 ILE B O 1
ATOM 6196 N N . LYS B 1 354 ? 45.580 15.892 49.849 1.00 31.64 352 LYS B N 1
ATOM 6197 C CA . LYS B 1 354 ? 46.974 16.217 49.597 1.00 28.23 352 LYS B CA 1
ATOM 6198 C C . LYS B 1 354 ? 47.758 14.918 49.396 1.00 28.57 352 LYS B C 1
ATOM 6199 O O . LYS B 1 354 ? 47.524 13.931 50.086 1.00 34.32 352 LYS B O 1
ATOM 6205 N N . GLY B 1 355 ? 48.684 14.922 48.445 1.00 31.93 353 GLY B N 1
ATOM 6206 C CA . GLY B 1 355 ? 49.592 13.804 48.255 1.00 27.38 353 GLY B CA 1
ATOM 6207 C C . GLY B 1 355 ? 50.255 13.875 46.904 1.00 25.99 353 GLY B C 1
ATOM 6208 O O . GLY B 1 355 ? 49.773 14.560 46.011 1.00 27.68 353 GLY B O 1
ATOM 6209 N N . ALA B 1 356 ? 51.344 13.128 46.740 1.00 26.75 354 ALA B N 1
ATOM 6210 C CA . ALA B 1 356 ? 52.107 13.120 45.494 1.00 31.56 354 ALA B CA 1
ATOM 6211 C C . ALA B 1 356 ? 51.339 12.664 44.228 1.00 31.74 354 ALA B C 1
ATOM 6212 O O . ALA B 1 356 ? 51.850 12.821 43.119 1.00 34.34 354 ALA B O 1
ATOM 6214 N N . ASN B 1 357 ? 50.135 12.108 44.404 1.00 28.71 355 ASN B N 1
ATOM 6215 C CA . ASN B 1 357 ? 49.258 11.740 43.290 1.00 29.82 355 ASN B CA 1
ATOM 6216 C C . ASN B 1 357 ? 48.446 12.910 42.763 1.00 27.38 355 ASN B C 1
ATOM 6217 O O . ASN B 1 357 ? 47.955 12.874 41.640 1.00 22.61 355 ASN B O 1
ATOM 6222 N N . VAL B 1 358 ? 48.285 13.937 43.587 1.00 22.48 356 VAL B N 1
ATOM 6223 C CA . VAL B 1 358 ? 47.514 15.104 43.189 1.00 28.59 356 VAL B CA 1
ATOM 6224 C C . VAL B 1 358 ? 48.287 15.900 42.127 1.00 29.10 356 VAL B C 1
ATOM 6225 O O . VAL B 1 358 ? 49.508 16.082 42.253 1.00 26.25 356 VAL B O 1
ATOM 6229 N N . MET B 1 359 ? 47.573 16.333 41.075 1.00 23.15 357 MET B N 1
ATOM 6230 C CA . MET B 1 359 ? 48.111 17.229 40.051 1.00 21.85 357 MET B CA 1
ATOM 6231 C C . MET B 1 359 ? 48.771 18.483 40.657 1.00 26.78 357 MET B C 1
ATOM 6232 O O . MET B 1 359 ? 48.470 18.868 41.791 1.00 29.64 357 MET B O 1
ATOM 6237 N N . ASN B 1 360 ? 49.681 19.109 39.913 1.00 29.11 358 ASN B N 1
ATOM 6238 C CA . ASN B 1 360 ? 50.381 20.298 40.424 1.00 30.05 358 ASN B CA 1
ATOM 6239 C C . ASN B 1 360 ? 49.525 21.559 40.269 1.00 29.92 358 ASN B C 1
ATOM 6240 O O . ASN B 1 360 ? 49.797 22.587 40.872 1.00 31.84 358 ASN B O 1
ATOM 6245 N N . GLY B 1 361 ? 48.485 21.449 39.448 1.00 31.57 359 GLY B N 1
ATOM 6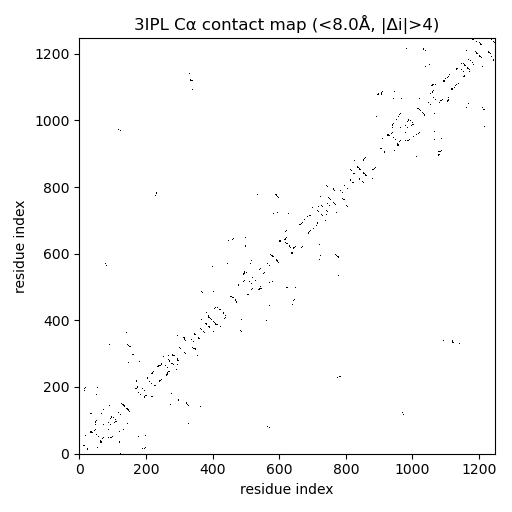246 C CA . GLY B 1 361 ? 47.524 22.514 39.222 1.00 29.40 359 GLY B CA 1
ATOM 6247 C C . GLY B 1 361 ? 47.170 22.506 37.756 1.00 26.73 359 GLY B C 1
ATOM 6248 O O . GLY B 1 361 ? 47.969 22.068 36.944 1.00 31.26 359 GLY B O 1
ATOM 6249 N N . TYR B 1 362 ? 45.985 22.996 37.409 1.00 27.46 360 TYR B N 1
ATOM 6250 C CA . TYR B 1 362 ? 45.556 23.043 36.014 1.00 27.08 360 TYR B CA 1
ATOM 6251 C C . TYR B 1 362 ? 46.499 23.827 35.103 1.00 32.92 360 TYR B C 1
ATOM 6252 O O . TYR B 1 362 ? 47.104 24.814 35.523 1.00 43.98 360 TYR B O 1
ATOM 6261 N N . LEU B 1 363 ? 46.622 23.369 33.860 1.00 32.25 361 LEU B N 1
ATOM 6262 C CA . LEU B 1 363 ? 47.315 24.091 32.807 1.00 32.54 361 LEU B CA 1
ATOM 6263 C C . LEU B 1 363 ? 46.412 25.182 32.249 1.00 37.12 361 LEU B C 1
ATOM 6264 O O . LEU B 1 363 ? 46.866 26.267 31.889 1.00 33.35 361 LEU B O 1
ATOM 6269 N N . TYR B 1 364 ? 45.127 24.862 32.169 1.00 40.34 362 TYR B N 1
ATOM 6270 C CA . TYR B 1 364 ? 44.141 25.730 31.579 1.00 39.95 362 TYR B CA 1
ATOM 6271 C C . TYR B 1 364 ? 42.830 25.486 32.309 1.00 41.10 362 TYR B C 1
ATOM 6272 O O . TYR B 1 364 ? 42.584 24.366 32.752 1.00 37.97 362 TYR B O 1
ATOM 6281 N N . PRO B 1 365 ? 41.998 26.534 32.481 1.00 44.50 363 PRO B N 1
ATOM 6282 C CA . PRO B 1 365 ? 42.278 27.957 32.301 1.00 42.58 363 PRO B CA 1
ATOM 6283 C C . PRO B 1 365 ? 43.086 28.554 33.445 1.00 45.39 363 PRO B C 1
ATOM 6284 O O . PRO B 1 365 ? 43.533 27.833 34.353 1.00 42.28 363 PRO B O 1
ATOM 6288 N N . THR B 1 366 ? 43.263 29.868 33.388 1.00 50.04 364 THR B N 1
ATOM 6289 C CA . THR B 1 366 ? 44.022 30.599 34.391 1.00 55.90 364 THR B CA 1
ATOM 6290 C C . THR B 1 366 ? 43.096 31.332 35.366 1.00 59.03 364 THR B C 1
ATOM 6291 O O . THR B 1 366 ? 43.470 31.578 36.514 1.00 61.91 364 THR B O 1
ATOM 6295 N N . ASP B 1 367 ? 41.887 31.644 34.893 1.00 64.92 365 ASP B N 1
ATOM 6296 C CA . ASP B 1 367 ? 40.881 32.443 35.611 1.00 71.49 365 ASP B CA 1
ATOM 6297 C C . ASP B 1 367 ? 40.491 31.922 36.994 1.00 73.65 365 ASP B C 1
ATOM 6298 O O . ASP B 1 367 ? 40.351 32.712 37.935 1.00 77.48 365 ASP B O 1
ATOM 6303 N N . LEU B 1 368 ? 40.329 30.601 37.094 1.00 68.70 366 LEU B N 1
ATOM 6304 C CA . LEU B 1 368 ? 39.775 29.908 38.271 1.00 69.82 366 LEU B CA 1
ATOM 6305 C C . LEU B 1 368 ? 40.366 30.273 39.633 1.00 70.78 366 LEU B C 1
ATOM 6306 O O . LEU B 1 368 ? 41.529 30.670 39.733 1.00 73.37 366 LEU B O 1
ATOM 6311 N N . THR B 1 369 ? 39.555 30.119 40.678 1.00 72.07 367 THR B N 1
ATOM 6312 C CA . THR B 1 369 ? 39.935 30.596 42.006 1.00 72.77 367 THR B CA 1
ATOM 6313 C C . THR B 1 369 ? 39.871 29.557 43.135 1.00 71.14 367 THR B C 1
ATOM 6314 O O . THR B 1 369 ? 39.005 28.674 43.145 1.00 63.32 367 THR B O 1
ATOM 6318 N N . GLY B 1 370 ? 40.823 29.676 44.064 1.00 74.07 368 GLY B N 1
ATOM 6319 C CA . GLY B 1 370 ? 40.891 28.870 45.291 1.00 74.96 368 GLY B CA 1
ATOM 6320 C C . GLY B 1 370 ? 41.017 27.365 45.122 1.00 72.83 368 GLY B C 1
ATOM 6321 O O . GLY B 1 370 ? 40.403 26.601 45.873 1.00 75.21 368 GLY B O 1
ATOM 6322 N N . THR B 1 371 ? 41.818 26.946 44.145 1.00 67.22 369 THR B N 1
ATOM 6323 C CA . THR B 1 371 ? 41.968 25.529 43.794 1.00 65.42 369 THR B CA 1
ATOM 6324 C C . THR B 1 371 ? 42.590 24.702 44.938 1.00 62.57 369 THR B C 1
ATOM 6325 O O . THR B 1 371 ? 42.167 23.560 45.200 1.00 57.66 369 THR B O 1
ATOM 6329 N N . PHE B 1 372 ? 43.570 25.306 45.614 1.00 54.32 370 PHE B N 1
ATOM 6330 C CA . PHE B 1 372 ? 44.319 24.657 46.682 1.00 50.01 370 PHE B CA 1
ATOM 6331 C C . PHE B 1 372 ? 44.272 25.506 47.942 1.00 52.35 370 PHE B C 1
ATOM 6332 O O . PHE B 1 372 ? 44.360 26.730 47.878 1.00 53.03 370 PHE B O 1
ATOM 6340 N N . GLU B 1 373 ? 44.140 24.840 49.086 1.00 53.03 371 GLU B N 1
ATOM 6341 C CA . GLU B 1 373 ? 44.153 25.493 50.390 1.00 53.78 371 GLU B CA 1
ATOM 6342 C C . GLU B 1 373 ? 45.174 24.775 51.249 1.00 50.12 371 GLU B C 1
ATOM 6343 O O . GLU B 1 373 ? 44.969 23.614 51.603 1.00 52.32 371 GLU B O 1
ATOM 6349 N N . ASN B 1 374 ? 46.270 25.465 51.572 1.00 46.28 372 ASN B N 1
ATOM 6350 C CA . ASN B 1 374 ? 47.423 24.879 52.280 1.00 47.68 372 ASN B CA 1
ATOM 6351 C C . ASN B 1 374 ? 47.934 23.585 51.640 1.00 45.32 372 ASN B C 1
ATOM 6352 O O . ASN B 1 374 ? 48.267 22.618 52.341 1.00 42.73 372 ASN B O 1
ATOM 6357 N N . GLY B 1 375 ? 47.966 23.572 50.307 1.00 39.09 373 GLY B N 1
ATOM 6358 C CA . GLY B 1 375 ? 48.407 22.406 49.550 1.00 42.22 373 GLY B CA 1
ATOM 6359 C C . GLY B 1 375 ? 47.346 21.356 49.263 1.00 43.43 373 GLY B C 1
ATOM 6360 O O . GLY B 1 375 ? 47.561 20.486 48.410 1.00 48.61 373 GLY B O 1
ATOM 6361 N N . TYR B 1 376 ? 46.207 21.442 49.961 1.00 37.39 374 TYR B N 1
ATOM 6362 C CA . TYR B 1 376 ? 45.102 20.490 49.819 1.00 37.42 374 TYR B CA 1
ATOM 6363 C C . TYR B 1 376 ? 44.219 20.820 48.627 1.00 37.18 374 TYR B C 1
ATOM 6364 O O . TYR B 1 376 ? 43.786 21.962 48.458 1.00 26.18 374 TYR B O 1
ATOM 6373 N N . PHE B 1 377 ? 43.932 19.803 47.818 1.00 34.14 375 PHE B N 1
ATOM 6374 C CA . PHE B 1 377 ? 43.003 19.959 46.718 1.00 34.12 375 PHE B CA 1
ATOM 6375 C C . PHE B 1 377 ? 41.549 19.853 47.208 1.00 36.44 375 PHE B C 1
ATOM 6376 O O . PHE B 1 377 ? 41.195 18.935 47.944 1.00 37.97 375 PHE B O 1
ATOM 6384 N N . ASN B 1 378 ? 40.716 20.810 46.803 1.00 35.27 376 ASN B N 1
ATOM 6385 C CA . ASN B 1 378 ? 39.301 20.762 47.101 1.00 28.48 376 ASN B CA 1
ATOM 6386 C C . ASN B 1 378 ? 38.623 20.007 45.988 1.00 32.07 376 ASN B C 1
ATOM 6387 O O . ASN B 1 378 ? 38.481 20.519 44.884 1.00 38.48 376 ASN B O 1
ATOM 6392 N N . THR B 1 379 ? 38.190 18.789 46.291 1.00 33.74 377 THR B N 1
ATOM 6393 C CA . THR B 1 379 ? 37.504 17.934 45.317 1.00 35.13 377 THR B CA 1
ATOM 6394 C C . THR B 1 379 ? 36.173 18.506 44.814 1.00 36.02 377 THR B C 1
ATOM 6395 O O . THR B 1 379 ? 35.667 18.080 43.778 1.00 37.39 377 THR B O 1
ATOM 6399 N N . GLY B 1 380 ? 35.603 19.452 45.559 1.00 38.31 378 GLY B N 1
ATOM 6400 C CA . GLY B 1 380 ? 34.277 19.985 45.251 1.00 39.86 378 GLY B CA 1
ATOM 6401 C C . GLY B 1 380 ? 33.152 19.212 45.914 1.00 34.29 378 GLY B C 1
ATOM 6402 O O . GLY B 1 380 ? 31.993 19.597 45.821 1.00 36.40 378 GLY B O 1
ATOM 6403 N N . ASP B 1 381 ? 33.504 18.128 46.600 1.00 40.52 379 ASP B N 1
ATOM 6404 C CA . ASP B 1 381 ? 32.530 17.201 47.160 1.00 38.06 379 ASP B CA 1
ATOM 6405 C C . ASP B 1 381 ? 32.365 17.408 48.647 1.00 41.53 379 ASP B C 1
ATOM 6406 O O . ASP B 1 381 ? 33.324 17.759 49.353 1.00 39.40 379 ASP B O 1
ATOM 6411 N N . ILE B 1 382 ? 31.129 17.203 49.097 1.00 43.39 380 ILE B N 1
ATOM 6412 C CA . ILE B 1 382 ? 30.772 17.189 50.508 1.00 44.09 380 ILE B CA 1
ATOM 6413 C C . ILE B 1 382 ? 30.787 15.725 51.014 1.00 39.81 380 ILE B C 1
ATOM 6414 O O . ILE B 1 382 ? 30.199 14.840 50.400 1.00 32.85 380 ILE B O 1
ATOM 6419 N N . ALA B 1 383 ? 31.499 15.483 52.109 1.00 36.43 381 ALA B N 1
ATOM 6420 C CA . ALA B 1 383 ? 31.718 14.124 52.619 1.00 39.52 381 ALA B CA 1
ATOM 6421 C C . ALA B 1 383 ? 31.802 14.092 54.141 1.00 38.60 381 ALA B C 1
ATOM 6422 O O . ALA B 1 383 ? 31.931 15.141 54.774 1.00 42.42 381 ALA B O 1
ATOM 6424 N N . GLU B 1 384 ? 31.724 12.897 54.728 1.00 39.21 382 GLU B N 1
ATOM 6425 C CA . GLU B 1 384 ? 32.117 12.723 56.129 1.00 43.31 382 GLU B CA 1
ATOM 6426 C C . GLU B 1 384 ? 33.111 11.579 56.274 1.00 40.95 382 GLU B C 1
ATOM 6427 O O . GLU B 1 384 ? 33.088 10.630 55.489 1.00 40.34 382 GLU B O 1
ATOM 6433 N N . ILE B 1 385 ? 33.992 11.686 57.267 1.00 39.39 383 ILE B N 1
ATOM 6434 C CA . ILE B 1 385 ? 34.912 10.604 57.624 1.00 40.29 383 ILE B CA 1
ATOM 6435 C C . ILE B 1 385 ? 34.592 10.097 59.032 1.00 39.54 383 ILE B C 1
ATOM 6436 O O . ILE B 1 385 ? 34.572 10.877 59.982 1.00 38.48 383 ILE B O 1
ATOM 6441 N N . ASP B 1 386 ? 34.356 8.795 59.165 1.00 36.18 384 ASP B N 1
ATOM 6442 C CA . ASP B 1 386 ? 34.100 8.204 60.474 1.00 41.55 384 ASP B CA 1
ATOM 6443 C C . ASP B 1 386 ? 35.385 7.792 61.245 1.00 42.64 384 ASP B C 1
ATOM 6444 O O . ASP B 1 386 ? 36.492 8.085 60.793 1.00 48.89 384 ASP B O 1
ATOM 6449 N N . HIS B 1 387 ? 35.231 7.093 62.375 1.00 43.75 385 HIS B N 1
ATOM 6450 C CA . HIS B 1 387 ? 36.345 6.777 63.279 1.00 41.26 385 HIS B CA 1
ATOM 6451 C C . HIS B 1 387 ? 37.296 5.712 62.712 1.00 46.82 385 HIS B C 1
ATOM 6452 O O . HIS B 1 387 ? 38.428 5.556 63.190 1.00 48.46 385 HIS B O 1
ATOM 6459 N N . GLU B 1 388 ? 36.837 4.977 61.702 1.00 45.73 386 GLU B N 1
ATOM 6460 C CA . GLU B 1 388 ? 37.696 4.014 61.007 1.00 43.91 386 GLU B CA 1
ATOM 6461 C C . GLU B 1 388 ? 38.278 4.592 59.722 1.00 40.61 386 GLU B C 1
ATOM 6462 O O . GLU B 1 388 ? 39.070 3.947 59.049 1.00 47.02 386 GLU B O 1
ATOM 6468 N N . GLY B 1 389 ? 37.871 5.806 59.375 1.00 41.74 387 GLY B N 1
ATOM 6469 C CA . GLY B 1 389 ? 38.383 6.456 58.181 1.00 43.27 387 GLY B CA 1
ATOM 6470 C C . GLY B 1 389 ? 37.592 6.194 56.916 1.00 41.98 387 GLY B C 1
ATOM 6471 O O . GLY B 1 389 ? 38.060 6.519 55.830 1.00 49.33 387 GLY B O 1
ATOM 6472 N N . TYR B 1 390 ? 36.405 5.607 57.051 1.00 34.82 388 TYR B N 1
ATOM 6473 C CA . TYR B 1 390 ? 35.499 5.386 55.923 1.00 40.05 388 TYR B CA 1
ATOM 6474 C C . TYR B 1 390 ? 34.984 6.744 55.457 1.00 41.29 388 TYR B C 1
ATOM 6475 O O . TYR B 1 390 ? 34.656 7.596 56.281 1.00 40.77 388 TYR B O 1
ATOM 6484 N N . VAL B 1 391 ? 34.898 6.939 54.145 1.00 36.92 389 VAL B N 1
ATOM 6485 C CA . VAL B 1 391 ? 34.380 8.181 53.591 1.00 30.70 389 VAL B CA 1
ATOM 6486 C C . VAL B 1 391 ? 33.047 7.883 52.933 1.00 32.34 389 VAL B C 1
ATOM 6487 O O . VAL B 1 391 ? 32.920 6.937 52.154 1.00 33.75 389 VAL B O 1
ATOM 6491 N N . MET B 1 392 ? 32.039 8.657 53.304 1.00 31.56 390 MET B N 1
ATOM 6492 C CA . MET B 1 392 ? 30.739 8.593 52.678 1.00 34.37 390 MET B CA 1
ATOM 6493 C C . MET B 1 392 ? 30.566 9.946 51.997 1.00 36.98 390 MET B C 1
ATOM 6494 O O . MET B 1 392 ? 30.820 10.993 52.600 1.00 32.58 390 MET B O 1
ATOM 6499 N N . ILE B 1 393 ? 30.170 9.916 50.733 1.00 36.85 391 ILE B N 1
ATOM 6500 C CA . ILE B 1 393 ? 29.984 11.126 49.947 1.00 42.98 391 ILE B CA 1
ATOM 6501 C C . ILE B 1 393 ? 28.499 11.430 49.797 1.00 45.46 391 ILE B C 1
ATOM 6502 O O . ILE B 1 393 ? 27.698 10.525 49.575 1.00 47.52 391 ILE B O 1
ATOM 6507 N N . TYR B 1 394 ? 28.149 12.708 49.949 1.00 49.86 392 TYR B N 1
ATOM 6508 C CA . TYR B 1 394 ? 26.765 13.172 49.904 1.00 53.00 392 TYR B CA 1
ATOM 6509 C C . TYR B 1 394 ? 26.532 14.090 48.717 1.00 58.62 392 TYR B C 1
ATOM 6510 O O . TYR B 1 394 ? 27.026 15.216 48.688 1.00 58.46 392 TYR B O 1
ATOM 6519 N N . ASP B 1 395 ? 25.793 13.594 47.730 1.00 67.85 393 ASP B N 1
ATOM 6520 C CA . ASP B 1 395 ? 25.390 14.411 46.594 1.00 76.98 393 ASP B CA 1
ATOM 6521 C C . ASP B 1 395 ? 24.254 15.333 47.025 1.00 81.41 393 ASP B C 1
ATOM 6522 O O . ASP B 1 395 ? 23.221 14.882 47.523 1.00 81.32 393 ASP B O 1
ATOM 6527 N N . ARG B 1 396 ? 24.476 16.633 46.873 1.00 88.25 394 ARG B N 1
ATOM 6528 C CA . ARG B 1 396 ? 23.502 17.623 47.309 1.00 95.25 394 ARG B CA 1
ATOM 6529 C C . ARG B 1 396 ? 23.134 18.587 46.180 1.00 98.81 394 ARG B C 1
ATOM 6530 O O . ARG B 1 396 ? 22.575 19.653 46.429 1.00 100.55 394 ARG B O 1
ATOM 6538 N N . ARG B 1 397 ? 23.408 18.190 44.939 1.00 103.09 395 ARG B N 1
ATOM 6539 C CA . ARG B 1 397 ? 23.209 19.062 43.771 1.00 108.32 395 ARG B CA 1
ATOM 6540 C C . ARG B 1 397 ? 21.738 19.311 43.356 1.00 108.93 395 ARG B C 1
ATOM 6541 O O . ARG B 1 397 ? 21.481 19.942 42.328 1.00 111.89 395 ARG B O 1
ATOM 6549 N N . LYS B 1 398 ? 20.791 18.831 44.163 1.00 108.07 396 LYS B N 1
ATOM 6550 C CA . LYS B 1 398 ? 19.358 18.898 43.844 1.00 106.89 396 LYS B CA 1
ATOM 6551 C C . LYS B 1 398 ? 18.716 20.302 43.908 1.00 106.59 396 LYS B C 1
ATOM 6552 O O . LYS B 1 398 ? 19.341 21.265 44.370 1.00 105.19 396 LYS B O 1
ATOM 6558 N N . ASP B 1 399 ? 17.460 20.366 43.445 1.00 105.98 397 ASP B N 1
ATOM 6559 C CA . ASP B 1 399 ? 16.634 21.588 43.259 1.00 103.80 397 ASP B CA 1
ATOM 6560 C C . ASP B 1 399 ? 17.364 22.896 42.920 1.00 99.68 397 ASP B C 1
ATOM 6561 O O . ASP B 1 399 ? 17.212 23.909 43.602 1.00 99.65 397 ASP B O 1
ATOM 6566 N N . LEU B 1 400 ? 18.127 22.860 41.833 1.00 95.60 398 LEU B N 1
ATOM 6567 C CA . LEU B 1 400 ? 18.977 23.978 41.445 1.00 94.13 398 LEU B CA 1
ATOM 6568 C C . LEU B 1 400 ? 18.250 25.097 40.699 1.00 92.50 398 LEU B C 1
ATOM 6569 O O . LEU B 1 400 ? 17.444 24.852 39.803 1.00 94.70 398 LEU B O 1
ATOM 6574 N N . ILE B 1 401 ? 18.558 26.326 41.096 1.00 91.37 399 ILE B N 1
ATOM 6575 C CA . ILE B 1 401 ? 18.036 27.534 40.468 1.00 89.81 399 ILE B CA 1
ATOM 6576 C C . ILE B 1 401 ? 18.923 27.871 39.270 1.00 90.30 399 ILE B C 1
ATOM 6577 O O . ILE B 1 401 ? 20.150 27.845 39.372 1.00 90.04 399 ILE B O 1
ATOM 6582 N N . ILE B 1 402 ? 18.307 28.165 38.130 1.00 91.76 400 ILE B N 1
ATOM 6583 C CA . ILE B 1 402 ? 19.071 28.510 36.932 1.00 90.97 400 ILE B CA 1
ATOM 6584 C C . ILE B 1 402 ? 19.135 30.031 36.782 1.00 91.12 400 ILE B C 1
ATOM 6585 O O . ILE B 1 402 ? 18.103 30.686 36.617 1.00 90.38 400 ILE B O 1
ATOM 6590 N N . SER B 1 403 ? 20.350 30.577 36.864 1.00 92.36 401 SER B N 1
ATOM 6591 C CA . SER B 1 403 ? 20.587 32.019 36.740 1.00 92.30 401 SER B CA 1
ATOM 6592 C C . SER B 1 403 ? 21.508 32.330 35.567 1.00 93.00 401 SER B C 1
ATOM 6593 O O . SER B 1 403 ? 22.721 32.099 35.644 1.00 91.32 401 SER B O 1
ATOM 6596 N N . GLY B 1 404 ? 20.919 32.852 34.490 1.00 94.68 402 GLY B N 1
ATOM 6597 C CA . GLY B 1 404 ? 21.644 33.212 33.268 1.00 98.04 402 GLY B CA 1
ATOM 6598 C C . GLY B 1 404 ? 22.489 32.085 32.703 1.00 100.21 402 GLY B C 1
ATOM 6599 O O . GLY B 1 404 ? 23.658 32.287 32.364 1.00 100.15 402 GLY B O 1
ATOM 6600 N N . GLY B 1 405 ? 21.897 30.893 32.633 1.00 102.71 403 GLY B N 1
ATOM 6601 C CA . GLY B 1 405 ? 22.594 29.689 32.183 1.00 107.20 403 GLY B CA 1
ATOM 6602 C C . GLY B 1 405 ? 23.284 28.914 33.296 1.00 110.94 403 GLY B C 1
ATOM 6603 O O . GLY B 1 405 ? 23.362 27.682 33.243 1.00 111.34 403 GLY B O 1
ATOM 6604 N N . GLU B 1 406 ? 23.773 29.637 34.306 1.00 113.14 404 GLU B N 1
ATOM 6605 C CA . GLU B 1 406 ? 24.576 29.061 35.390 1.00 113.26 404 GLU B CA 1
ATOM 6606 C C . GLU B 1 406 ? 23.764 28.315 36.451 1.00 112.83 404 GLU B C 1
ATOM 6607 O O . GLU B 1 406 ? 22.543 28.477 36.557 1.00 111.39 404 GLU B O 1
ATOM 6613 N N . ASN B 1 407 ? 24.471 27.495 37.227 1.00 112.27 405 ASN B N 1
ATOM 6614 C CA . ASN B 1 407 ? 23.866 26.634 38.237 1.00 110.34 405 ASN B CA 1
ATOM 6615 C C . ASN B 1 407 ? 24.029 27.194 39.646 1.00 107.88 405 ASN B C 1
ATOM 6616 O O . ASN B 1 407 ? 25.149 27.438 40.105 1.00 108.47 405 ASN B O 1
ATOM 6621 N N . ILE B 1 408 ? 22.898 27.400 40.316 1.00 104.81 406 ILE B N 1
ATOM 6622 C CA . ILE B 1 408 ? 22.866 27.834 41.709 1.00 101.03 406 ILE B CA 1
ATOM 6623 C C . ILE B 1 408 ? 22.279 26.698 42.546 1.00 99.19 406 ILE B C 1
ATOM 6624 O O . ILE B 1 408 ? 21.065 26.490 42.541 1.00 98.66 406 ILE B O 1
ATOM 6629 N N . TYR B 1 409 ? 23.137 25.957 43.245 1.00 97.62 407 TYR B N 1
ATOM 6630 C CA . TYR B 1 409 ? 22.668 24.967 44.215 1.00 95.97 407 TYR B CA 1
ATOM 6631 C C . TYR B 1 409 ? 22.374 25.695 45.526 1.00 93.40 407 TYR B C 1
ATOM 6632 O O . TYR B 1 409 ? 23.294 26.265 46.122 1.00 95.66 407 TYR B O 1
ATOM 6641 N N . PRO B 1 410 ? 21.095 25.695 45.968 1.00 88.83 408 PRO B N 1
ATOM 6642 C CA . PRO B 1 410 ? 20.660 26.391 47.184 1.00 87.14 408 PRO B CA 1
ATOM 6643 C C . PRO B 1 410 ? 21.394 25.983 48.462 1.00 86.68 408 PRO B C 1
ATOM 6644 O O . PRO B 1 410 ? 21.632 26.839 49.311 1.00 86.05 408 PRO B O 1
ATOM 6648 N N . TYR B 1 411 ? 21.759 24.701 48.579 1.00 86.34 409 TYR B N 1
ATOM 6649 C CA . TYR B 1 411 ? 22.436 24.169 49.771 1.00 84.85 409 TYR B CA 1
ATOM 6650 C C . TYR B 1 411 ? 23.791 24.828 50.042 1.00 82.94 409 TYR B C 1
ATOM 6651 O O . TYR B 1 411 ? 24.172 24.987 51.196 1.00 85.38 409 TYR B O 1
ATOM 6660 N N . GLN B 1 412 ? 24.508 25.194 48.979 1.00 78.73 410 GLN B N 1
ATOM 6661 C CA . GLN B 1 412 ? 25.788 25.886 49.089 1.00 77.53 410 GLN B CA 1
ATOM 6662 C C . GLN B 1 412 ? 25.614 27.274 49.701 1.00 78.32 410 GLN B C 1
ATOM 6663 O O . GLN B 1 412 ? 26.493 27.751 50.419 1.00 77.95 410 GLN B O 1
ATOM 6669 N N . ILE B 1 413 ? 24.477 27.905 49.395 1.00 76.77 411 ILE B N 1
ATOM 6670 C CA . ILE B 1 413 ? 24.111 29.231 49.902 1.00 72.32 411 ILE B CA 1
ATOM 6671 C C . ILE B 1 413 ? 23.582 29.100 51.332 1.00 70.59 411 ILE B C 1
ATOM 6672 O O . ILE B 1 413 ? 23.966 29.867 52.219 1.00 69.93 411 ILE B O 1
ATOM 6677 N N . GLU B 1 414 ? 22.726 28.102 51.542 1.00 70.09 412 GLU B N 1
ATOM 6678 C CA . GLU B 1 414 ? 22.127 27.811 52.846 1.00 72.57 412 GLU B CA 1
ATOM 6679 C C . GLU B 1 414 ? 23.143 27.384 53.918 1.00 71.18 412 GLU B C 1
ATOM 6680 O O . GLU B 1 414 ? 22.936 27.653 55.098 1.00 71.37 412 GLU B O 1
ATOM 6686 N N . THR B 1 415 ? 24.226 26.725 53.501 1.00 67.66 413 THR B N 1
ATOM 6687 C CA . THR B 1 415 ? 25.317 26.325 54.400 1.00 67.23 413 THR B CA 1
ATOM 6688 C C . THR B 1 415 ? 26.036 27.558 54.957 1.00 66.40 413 THR B C 1
ATOM 6689 O O . THR B 1 415 ? 26.205 27.691 56.170 1.00 65.58 413 THR B O 1
ATOM 6693 N N . VAL B 1 416 ? 26.426 28.456 54.056 1.00 64.20 414 VAL B N 1
ATOM 6694 C CA . VAL B 1 416 ? 27.150 29.671 54.401 1.00 62.02 414 VAL B CA 1
ATOM 6695 C C . VAL B 1 416 ? 26.272 30.642 55.204 1.00 63.13 414 VAL B C 1
ATOM 6696 O O . VAL B 1 416 ? 26.755 31.292 56.128 1.00 61.39 414 VAL B O 1
ATOM 6700 N N . ALA B 1 417 ? 24.984 30.702 54.871 1.00 66.20 415 ALA B N 1
ATOM 6701 C CA . ALA B 1 417 ? 24.028 31.570 55.573 1.00 66.85 415 ALA B CA 1
ATOM 6702 C C . ALA B 1 417 ? 23.774 31.142 57.022 1.00 67.52 415 ALA B C 1
ATOM 6703 O O . ALA B 1 417 ? 23.689 31.990 57.907 1.00 66.25 415 ALA B O 1
ATOM 6705 N N . LYS B 1 418 ? 23.664 29.830 57.247 1.00 71.35 416 LYS B N 1
ATOM 6706 C CA . LYS B 1 418 ? 23.448 29.252 58.585 1.00 74.57 416 LYS B CA 1
ATOM 6707 C C . LYS B 1 418 ? 24.643 29.463 59.522 1.00 72.20 416 LYS B C 1
ATOM 6708 O O . LYS B 1 418 ? 24.489 29.456 60.749 1.00 72.83 416 LYS B O 1
ATOM 6714 N N . GLN B 1 419 ? 25.825 29.633 58.927 1.00 66.27 417 GLN B N 1
ATOM 6715 C CA . GLN B 1 419 ? 27.063 29.893 59.652 1.00 63.33 417 GLN B CA 1
ATOM 6716 C C . GLN B 1 419 ? 27.105 31.309 60.214 1.00 58.91 417 GLN B C 1
ATOM 6717 O O . GLN B 1 419 ? 27.707 31.526 61.262 1.00 57.99 417 GLN B O 1
ATOM 6723 N N . PHE B 1 420 ? 26.474 32.261 59.518 1.00 52.60 418 PHE B N 1
ATOM 6724 C CA . PHE B 1 420 ? 26.479 33.672 59.922 1.00 44.31 418 PHE B CA 1
ATOM 6725 C C . PHE B 1 420 ? 25.907 33.863 61.335 1.00 42.53 418 PHE B C 1
ATOM 6726 O O . PHE B 1 420 ? 24.864 33.297 61.656 1.00 42.82 418 PHE B O 1
ATOM 6734 N N . PRO B 1 421 ? 26.621 34.630 62.191 1.00 43.64 419 PRO B N 1
ATOM 6735 C CA . PRO B 1 421 ? 26.213 34.908 63.568 1.00 44.44 419 PRO B CA 1
ATOM 6736 C C . PRO B 1 421 ? 24.824 35.534 63.707 1.00 51.83 419 PRO B C 1
ATOM 6737 O O . PRO B 1 421 ? 24.573 36.630 63.186 1.00 52.71 419 PRO B O 1
ATOM 6741 N N . GLY B 1 422 ? 23.940 34.820 64.408 1.00 55.74 420 GLY B N 1
ATOM 6742 C CA . GLY B 1 422 ? 22.572 35.274 64.661 1.00 60.53 420 GLY B CA 1
ATOM 6743 C C . GLY B 1 422 ? 21.521 34.528 63.856 1.00 63.50 420 GLY B C 1
ATOM 6744 O O . GLY B 1 422 ? 20.333 34.581 64.176 1.00 65.06 420 GLY B O 1
ATOM 6745 N N . ILE B 1 423 ? 21.964 33.828 62.815 1.00 64.82 421 ILE B N 1
ATOM 6746 C CA . ILE B 1 423 ? 21.068 33.118 61.911 1.00 65.55 421 ILE B CA 1
ATOM 6747 C C . ILE B 1 423 ? 20.891 31.653 62.331 1.00 69.90 421 ILE B C 1
ATOM 6748 O O . ILE B 1 423 ? 21.851 30.871 62.358 1.00 68.92 421 ILE B O 1
ATOM 6753 N N . SER B 1 424 ? 19.649 31.306 62.669 1.00 74.72 422 SER B N 1
ATOM 6754 C CA . SER B 1 424 ? 19.291 29.970 63.149 1.00 80.57 422 SER B CA 1
ATOM 6755 C C . SER B 1 424 ? 18.936 29.009 62.012 1.00 84.86 422 SER B C 1
ATOM 6756 O O . SER B 1 424 ? 19.336 27.842 62.032 1.00 87.25 422 SER B O 1
ATOM 6759 N N . ASP B 1 425 ? 18.187 29.504 61.028 1.00 87.38 423 ASP B N 1
ATOM 6760 C CA . ASP B 1 425 ? 17.826 28.714 59.851 1.00 87.65 423 ASP B CA 1
ATOM 6761 C C . ASP B 1 425 ? 17.660 29.611 58.626 1.00 85.96 423 ASP B C 1
ATOM 6762 O O . ASP B 1 425 ? 17.213 30.758 58.738 1.00 83.09 423 ASP B O 1
ATOM 6767 N N . ALA B 1 426 ? 18.031 29.080 57.462 1.00 84.89 424 ALA B N 1
ATOM 6768 C CA . ALA B 1 426 ? 17.912 29.809 56.201 1.00 85.11 424 ALA B CA 1
ATOM 6769 C C . ALA B 1 426 ? 17.618 28.887 55.023 1.00 84.27 424 ALA B C 1
ATOM 6770 O O . ALA B 1 426 ? 18.167 27.786 54.932 1.00 86.40 424 ALA B O 1
ATOM 6772 N N . VAL B 1 427 ? 16.750 29.351 54.127 1.00 82.80 425 VAL B N 1
ATOM 6773 C CA . VAL B 1 427 ? 16.420 28.616 52.901 1.00 79.94 425 VAL B CA 1
ATOM 6774 C C . VAL B 1 427 ? 16.480 29.534 51.665 1.00 77.13 425 VAL B C 1
ATOM 6775 O O . VAL B 1 427 ? 15.954 30.654 51.668 1.00 72.39 425 VAL B O 1
ATOM 6779 N N . CYS B 1 428 ? 17.161 29.051 50.628 1.00 75.58 426 CYS B N 1
ATOM 6780 C CA . CYS B 1 428 ? 17.361 29.793 49.387 1.00 76.77 426 CYS B CA 1
ATOM 6781 C C . CYS B 1 428 ? 16.451 29.276 48.263 1.00 81.70 426 CYS B C 1
ATOM 6782 O O . CYS B 1 428 ? 16.573 28.125 47.824 1.00 83.77 426 CYS B O 1
ATOM 6785 N N . VAL B 1 429 ? 15.537 30.131 47.805 1.00 85.42 427 VAL B N 1
ATOM 6786 C CA . VAL B 1 429 ? 14.597 29.766 46.735 1.00 89.29 427 VAL B CA 1
ATOM 6787 C C . VAL B 1 429 ? 14.810 30.563 45.443 1.00 92.51 427 VAL B C 1
ATOM 6788 O O . VAL B 1 429 ? 15.428 31.633 45.454 1.00 92.59 427 VAL B O 1
ATOM 6792 N N . GLY B 1 430 ? 14.294 30.030 44.337 1.00 95.65 428 GLY B N 1
ATOM 6793 C CA . GLY B 1 430 ? 14.353 30.709 43.045 1.00 101.01 428 GLY B CA 1
ATOM 6794 C C . GLY B 1 430 ? 13.297 31.788 42.896 1.00 103.96 428 GLY B C 1
ATOM 6795 O O . GLY B 1 430 ? 12.124 31.489 42.657 1.00 105.22 428 GLY B O 1
ATOM 6796 N N . HIS B 1 431 ? 13.720 33.042 43.044 1.00 106.42 429 HIS B N 1
ATOM 6797 C CA . HIS B 1 431 ? 12.846 34.205 42.883 1.00 111.50 429 HIS B CA 1
ATOM 6798 C C . HIS B 1 431 ? 12.671 34.537 41.397 1.00 115.17 429 HIS B C 1
ATOM 6799 O O . HIS B 1 431 ? 13.665 34.601 40.662 1.00 115.05 429 HIS B O 1
ATOM 6806 N N . PRO B 1 432 ? 11.407 34.732 40.949 1.00 118.05 430 PRO B N 1
ATOM 6807 C CA . PRO B 1 432 ? 11.089 35.088 39.558 1.00 119.20 430 PRO B CA 1
ATOM 6808 C C . PRO B 1 432 ? 11.762 36.384 39.088 1.00 120.18 430 PRO B C 1
ATOM 6809 O O . PRO B 1 432 ? 11.543 37.453 39.668 1.00 120.17 430 PRO B O 1
ATOM 6813 N N . ASP B 1 433 ? 12.588 36.263 38.051 1.00 120.55 431 ASP B N 1
ATOM 6814 C CA . ASP B 1 433 ? 13.301 37.396 37.470 1.00 122.26 431 ASP B CA 1
ATOM 6815 C C . ASP B 1 433 ? 12.923 37.554 35.994 1.00 124.69 431 ASP B C 1
ATOM 6816 O O . ASP B 1 433 ? 12.227 36.706 35.426 1.00 126.24 431 ASP B O 1
ATOM 6821 N N . ASP B 1 434 ? 13.373 38.649 35.386 1.00 125.94 432 ASP B N 1
ATOM 6822 C CA . ASP B 1 434 ? 13.158 38.904 33.961 1.00 126.22 432 ASP B CA 1
ATOM 6823 C C . ASP B 1 434 ? 14.420 39.432 33.266 1.00 125.49 432 ASP B C 1
ATOM 6824 O O . ASP B 1 434 ? 14.361 39.877 32.118 1.00 125.08 432 ASP B O 1
ATOM 6829 N N . THR B 1 435 ? 15.553 39.374 33.969 1.00 125.80 433 THR B N 1
ATOM 6830 C CA . THR B 1 435 ? 16.856 39.771 33.415 1.00 125.80 433 THR B CA 1
ATOM 6831 C C . THR B 1 435 ? 17.830 38.582 33.375 1.00 126.09 433 THR B C 1
ATOM 6832 O O . THR B 1 435 ? 18.533 38.382 32.379 1.00 126.13 433 THR B O 1
ATOM 6836 N N . TRP B 1 436 ? 17.862 37.804 34.460 1.00 125.05 434 TRP B N 1
ATOM 6837 C CA . TRP B 1 436 ? 18.694 36.598 34.546 1.00 123.13 434 TRP B CA 1
ATOM 6838 C C . TRP B 1 436 ? 17.868 35.322 34.387 1.00 120.86 434 TRP B C 1
ATOM 6839 O O . TRP B 1 436 ? 18.417 34.215 34.398 1.00 119.21 434 TRP B O 1
ATOM 6850 N N . GLY B 1 437 ? 16.552 35.485 34.242 1.00 119.06 435 GLY B N 1
ATOM 6851 C CA . GLY B 1 437 ? 15.612 34.361 34.216 1.00 115.78 435 GLY B CA 1
ATOM 6852 C C . GLY B 1 437 ? 15.099 34.086 35.616 1.00 113.25 435 GLY B C 1
ATOM 6853 O O . GLY B 1 437 ? 13.913 34.262 35.903 1.00 111.64 435 GLY B O 1
ATOM 6854 N N . GLN B 1 438 ? 16.009 33.646 36.481 1.00 111.51 436 GLN B N 1
ATOM 6855 C CA . GLN B 1 438 ? 15.749 33.515 37.911 1.00 108.83 436 GLN B CA 1
ATOM 6856 C C . GLN B 1 438 ? 16.896 34.101 38.733 1.00 107.41 436 GLN B C 1
ATOM 6857 O O . GLN B 1 438 ? 18.062 34.043 38.325 1.00 106.59 436 GLN B O 1
ATOM 6863 N N . VAL B 1 439 ? 16.546 34.676 39.882 1.00 105.25 437 VAL B N 1
ATOM 6864 C CA . VAL B 1 439 ? 17.524 35.141 40.873 1.00 102.15 437 VAL B CA 1
ATOM 6865 C C . VAL B 1 439 ? 17.380 34.340 42.176 1.00 98.70 437 VAL B C 1
ATOM 6866 O O . VAL B 1 439 ? 16.269 33.932 42.524 1.00 99.31 437 VAL B O 1
ATOM 6870 N N . PRO B 1 440 ? 18.501 34.083 42.884 1.00 95.40 438 PRO B N 1
ATOM 6871 C CA . PRO B 1 440 ? 18.375 33.488 44.217 1.00 91.87 438 PRO B CA 1
ATOM 6872 C C . PRO B 1 440 ? 17.857 34.493 45.253 1.00 88.57 438 PRO B C 1
ATOM 6873 O O . PRO B 1 440 ? 18.266 35.661 45.249 1.00 87.64 438 PRO B O 1
ATOM 6877 N N . LYS B 1 441 ? 16.944 34.039 46.110 1.00 85.04 439 LYS B N 1
ATOM 6878 C CA . LYS B 1 441 ? 16.458 34.835 47.238 1.00 81.54 439 LYS B CA 1
ATOM 6879 C C . LYS B 1 441 ? 16.631 34.069 48.547 1.00 78.33 439 LYS B C 1
ATOM 6880 O O . LYS B 1 441 ? 16.151 32.939 48.691 1.00 77.35 439 LYS B O 1
ATOM 6886 N N . LEU B 1 442 ? 17.323 34.698 49.492 1.00 74.76 440 LEU B N 1
ATOM 6887 C CA . LEU B 1 442 ? 17.557 34.109 50.799 1.00 70.41 440 LEU B CA 1
ATOM 6888 C C . LEU B 1 442 ? 16.495 34.523 51.814 1.00 72.61 440 LEU B C 1
ATOM 6889 O O . LEU B 1 442 ? 16.314 35.709 52.103 1.00 73.71 440 LEU B O 1
ATOM 6894 N N . TYR B 1 443 ? 15.785 33.528 52.332 1.00 75.81 441 TYR B N 1
ATOM 6895 C CA . TYR B 1 443 ? 14.898 33.714 53.469 1.00 79.87 441 TYR B CA 1
ATOM 6896 C C . TYR B 1 443 ? 15.612 33.177 54.700 1.00 79.10 441 TYR B C 1
ATOM 6897 O O . TYR B 1 443 ? 16.052 32.026 54.710 1.00 78.58 441 TYR B O 1
ATOM 6906 N N . PHE B 1 444 ? 15.744 34.013 55.726 1.00 77.41 442 PHE B N 1
ATOM 6907 C CA . PHE B 1 444 ? 16.463 33.619 56.936 1.00 76.11 442 PHE B CA 1
ATOM 6908 C C . PHE B 1 444 ? 15.684 33.908 58.216 1.00 77.62 442 PHE B C 1
ATOM 6909 O O . PHE B 1 444 ? 14.973 34.915 58.312 1.00 75.89 442 PHE B O 1
ATOM 6917 N N . VAL B 1 445 ? 15.834 33.014 59.189 1.00 81.66 443 VAL B N 1
ATOM 6918 C CA . VAL B 1 445 ? 15.257 33.190 60.522 1.00 84.76 443 VAL B CA 1
ATOM 6919 C C . VAL B 1 445 ? 16.370 33.589 61.490 1.00 84.17 443 VAL B C 1
ATOM 6920 O O . VAL B 1 445 ? 17.383 32.890 61.610 1.00 80.05 443 VAL B O 1
ATOM 6924 N N . SER B 1 446 ? 16.176 34.721 62.164 1.00 84.51 444 SER B N 1
ATOM 6925 C CA . SER B 1 446 ? 17.178 35.245 63.082 1.00 84.66 444 SER B CA 1
ATOM 6926 C C . SER B 1 446 ? 16.620 35.704 64.429 1.00 85.86 444 SER B C 1
ATOM 6927 O O . SER B 1 446 ? 15.557 36.331 64.504 1.00 85.13 444 SER B O 1
ATOM 6930 N N . GLU B 1 447 ? 17.363 35.380 65.485 1.00 85.83 445 GLU B N 1
ATOM 6931 C CA . GLU B 1 447 ? 17.125 35.914 66.821 1.00 85.28 445 GLU B CA 1
ATOM 6932 C C . GLU B 1 447 ? 17.626 37.365 66.913 1.00 83.33 445 GLU B C 1
ATOM 6933 O O . GLU B 1 447 ? 16.912 38.248 67.401 1.00 82.13 445 GLU B O 1
ATOM 6939 N N A SER B 1 448 ? 18.839 37.595 66.415 0.50 82.03 446 SER B N 1
ATOM 6940 N N B SER B 1 448 ? 18.849 37.586 66.429 0.50 81.82 446 SER B N 1
ATOM 6941 C CA A SER B 1 448 ? 19.532 38.877 66.551 0.50 79.92 446 SER B CA 1
ATOM 6942 C CA B SER B 1 448 ? 19.557 38.864 66.545 0.50 79.51 446 SER B CA 1
ATOM 6943 C C A SER B 1 448 ? 19.078 39.922 65.528 0.50 79.82 446 SER B C 1
ATOM 6944 C C B SER B 1 448 ? 19.154 39.884 65.470 0.50 79.59 446 SER B C 1
ATOM 6945 O O A SER B 1 448 ? 18.165 39.681 64.736 0.50 80.65 446 SER B O 1
ATOM 6946 O O B SER B 1 448 ? 18.346 39.586 64.588 0.50 80.26 446 SER B O 1
ATOM 6951 N N . ASP B 1 449 ? 19.732 41.082 65.560 1.00 80.18 447 ASP B N 1
ATOM 6952 C CA . ASP B 1 449 ? 19.461 42.183 64.631 1.00 79.20 447 ASP B CA 1
ATOM 6953 C C . ASP B 1 449 ? 20.474 42.159 63.473 1.00 77.43 447 ASP B C 1
ATOM 6954 O O . ASP B 1 449 ? 21.559 42.745 63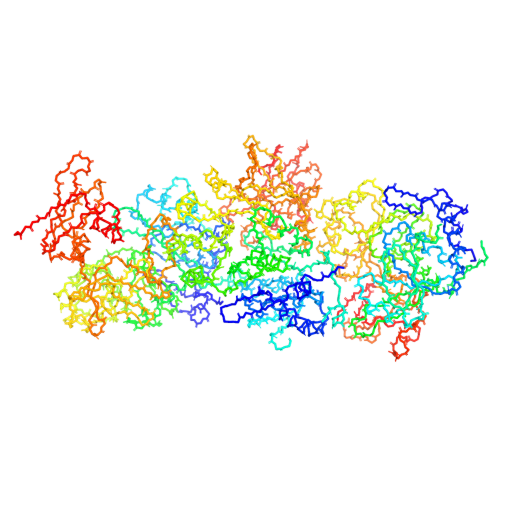.576 1.00 77.03 447 ASP B O 1
ATOM 6959 N N . ILE B 1 450 ? 20.111 41.492 62.376 1.00 73.92 448 ILE B N 1
ATOM 6960 C CA . ILE B 1 450 ? 21.037 41.220 61.254 1.00 70.40 448 ILE B CA 1
ATOM 6961 C C . ILE B 1 450 ? 21.334 42.424 60.333 1.00 67.84 448 ILE B C 1
ATOM 6962 O O . ILE B 1 450 ? 20.421 43.084 59.831 1.00 68.63 448 ILE B O 1
ATOM 6967 N N . SER B 1 451 ? 22.625 42.691 60.136 1.00 64.34 449 SER B N 1
ATOM 6968 C CA . SER B 1 451 ? 23.112 43.660 59.159 1.00 59.62 449 SER B CA 1
ATOM 6969 C C . SER B 1 451 ? 23.208 43.018 57.776 1.00 62.25 449 SER B C 1
ATOM 6970 O O . SER B 1 451 ? 23.970 42.061 57.571 1.00 60.48 449 SER B O 1
ATOM 6973 N N . LYS B 1 452 ? 22.440 43.567 56.836 1.00 61.87 450 LYS B N 1
ATOM 6974 C CA . LYS B 1 452 ? 22.353 43.066 55.464 1.00 61.62 450 LYS B CA 1
ATOM 6975 C C . LYS B 1 452 ? 23.704 43.125 54.748 1.00 58.10 450 LYS B C 1
ATOM 6976 O O . LYS B 1 452 ? 24.092 42.168 54.079 1.00 58.33 450 LYS B O 1
ATOM 6982 N N . ALA B 1 453 ? 24.418 44.237 54.920 1.00 55.28 451 ALA B N 1
ATOM 6983 C CA . ALA B 1 453 ? 25.748 44.436 54.329 1.00 54.03 451 ALA B CA 1
ATOM 6984 C C . ALA B 1 453 ? 26.808 43.449 54.835 1.00 52.58 451 ALA B C 1
ATOM 6985 O O . ALA B 1 453 ? 27.643 42.989 54.050 1.00 53.00 451 ALA B O 1
ATOM 6987 N N . GLN B 1 454 ? 26.769 43.148 56.137 1.00 49.67 452 GLN B N 1
ATOM 6988 C CA . GLN B 1 454 ? 27.657 42.157 56.764 1.00 47.42 452 GLN B CA 1
ATOM 6989 C C . GLN B 1 454 ? 27.350 40.751 56.274 1.00 45.40 452 GLN B C 1
ATOM 6990 O O . GLN B 1 454 ? 28.268 39.974 56.042 1.00 47.18 452 GLN B O 1
ATOM 6996 N N . LEU B 1 455 ? 26.061 40.434 56.137 1.00 45.71 453 LEU B N 1
ATOM 6997 C CA . LEU B 1 455 ? 25.618 39.160 55.559 1.00 46.74 453 LEU B CA 1
ATOM 6998 C C . LEU B 1 455 ? 26.034 39.005 54.091 1.00 48.99 453 LEU B C 1
ATOM 6999 O O . LEU B 1 455 ? 26.558 37.954 53.711 1.00 48.80 453 LEU B O 1
ATOM 7004 N N . ILE B 1 456 ? 25.816 40.048 53.286 1.00 53.48 454 ILE B N 1
ATOM 7005 C CA . ILE B 1 456 ? 26.278 40.072 51.888 1.00 55.29 454 ILE B CA 1
ATOM 7006 C C . ILE B 1 456 ? 27.789 39.829 51.802 1.00 55.19 454 ILE B C 1
ATOM 7007 O O . ILE B 1 456 ? 28.230 38.912 51.098 1.00 60.37 454 ILE B O 1
ATOM 7012 N N . ALA B 1 457 ? 28.559 40.619 52.552 1.00 50.50 455 ALA B N 1
ATOM 7013 C CA . ALA B 1 457 ? 30.024 40.528 52.573 1.00 49.22 455 ALA B CA 1
ATOM 7014 C C . ALA B 1 457 ? 30.533 39.147 52.998 1.00 50.96 455 ALA B C 1
ATOM 7015 O O . ALA B 1 457 ? 31.587 38.692 52.531 1.00 53.66 455 ALA B O 1
ATOM 7017 N N . TYR B 1 458 ? 29.780 38.501 53.887 1.00 50.36 456 TYR B N 1
ATOM 7018 C CA . TYR B 1 458 ? 30.102 37.170 54.370 1.00 52.44 456 TYR B CA 1
ATOM 7019 C C . TYR B 1 458 ? 29.894 36.146 53.261 1.00 56.77 456 TYR B C 1
ATOM 7020 O O . TYR B 1 458 ? 30.772 35.322 53.000 1.00 56.23 456 TYR B O 1
ATOM 7029 N N . LEU B 1 459 ? 28.729 36.230 52.613 1.00 64.51 457 LEU B N 1
ATOM 7030 C CA . LEU B 1 459 ? 28.348 35.399 51.460 1.00 63.62 457 LEU B CA 1
ATOM 7031 C C . LEU B 1 459 ? 29.327 35.513 50.296 1.00 65.09 457 LEU B C 1
ATOM 7032 O O . LEU B 1 459 ? 29.625 34.522 49.637 1.00 66.99 457 LEU B O 1
ATOM 7037 N N . SER B 1 460 ? 29.821 36.725 50.058 1.00 67.19 458 SER B N 1
ATOM 7038 C CA . SER B 1 460 ? 30.814 36.983 49.020 1.00 70.25 458 SER B CA 1
ATOM 7039 C C . SER B 1 460 ? 32.151 36.300 49.316 1.00 73.35 458 SER B C 1
ATOM 7040 O O . SER B 1 460 ? 32.848 35.877 48.392 1.00 73.66 458 SER B O 1
ATOM 7043 N N . LYS B 1 461 ? 32.489 36.190 50.601 1.00 76.99 459 LYS B N 1
ATOM 7044 C CA . LYS B 1 461 ? 33.731 35.550 51.049 1.00 78.60 459 LYS B CA 1
ATOM 7045 C C . LYS B 1 461 ? 33.766 34.030 50.869 1.00 78.22 459 LYS B C 1
ATOM 7046 O O . LYS B 1 461 ? 34.823 33.468 50.585 1.00 78.83 459 LYS B O 1
ATOM 7052 N N . HIS B 1 462 ? 32.623 33.371 51.039 1.00 78.41 460 HIS B N 1
ATOM 7053 C CA . HIS B 1 462 ? 32.581 31.908 51.031 1.00 83.92 460 HIS B CA 1
ATOM 7054 C C . HIS B 1 462 ? 31.936 31.298 49.778 1.00 85.74 460 HIS B C 1
ATOM 7055 O O . HIS B 1 462 ? 31.774 30.078 49.697 1.00 87.85 460 HIS B O 1
ATOM 7062 N N . LEU B 1 463 ? 31.573 32.142 48.811 1.00 86.53 461 LEU B N 1
ATOM 7063 C CA . LEU B 1 463 ? 30.977 31.687 47.548 1.00 86.45 461 LEU B CA 1
ATOM 7064 C C . LEU B 1 463 ? 31.591 32.411 46.350 1.00 89.17 461 LEU B C 1
ATOM 7065 O O . LEU B 1 463 ? 32.418 33.313 46.514 1.00 90.23 461 LEU B O 1
ATOM 7070 N N . ALA B 1 464 ? 31.185 31.998 45.149 1.00 90.60 462 ALA B N 1
ATOM 7071 C CA . ALA B 1 464 ? 31.446 32.760 43.930 1.00 91.41 462 ALA B CA 1
ATOM 7072 C C . ALA B 1 464 ? 30.327 33.791 43.743 1.00 91.94 462 ALA B C 1
ATOM 7073 O O . ALA B 1 464 ? 29.206 33.577 44.211 1.00 92.68 462 ALA B O 1
ATOM 7075 N N . LYS B 1 465 ? 30.639 34.894 43.057 1.00 92.77 463 LYS B N 1
ATOM 7076 C CA . LYS B 1 465 ? 29.758 36.077 42.962 1.00 92.31 463 LYS B CA 1
ATOM 7077 C C . LYS B 1 465 ? 28.336 35.801 42.449 1.00 90.62 463 LYS B C 1
ATOM 7078 O O . LYS B 1 465 ? 27.368 36.353 42.984 1.00 87.19 463 LYS B O 1
ATOM 7084 N N . TYR B 1 466 ? 28.220 34.946 41.430 1.00 90.58 464 TYR B N 1
ATOM 7085 C CA . TYR B 1 466 ? 26.921 34.616 40.814 1.00 89.05 464 TYR B CA 1
ATOM 7086 C C . TYR B 1 466 ? 25.986 33.823 41.744 1.00 86.88 464 TYR B C 1
ATOM 7087 O O . TYR B 1 466 ? 24.758 33.918 41.623 1.00 85.79 464 TYR B O 1
ATOM 7096 N N . LYS B 1 467 ? 26.578 33.055 42.662 1.00 83.32 465 LYS B N 1
ATOM 7097 C CA . LYS B 1 467 ? 25.831 32.286 43.662 1.00 79.29 465 LYS B CA 1
ATOM 7098 C C . LYS B 1 467 ? 25.230 33.195 44.738 1.00 78.43 465 LYS B C 1
ATOM 7099 O O . LYS B 1 467 ? 24.167 32.893 45.286 1.00 79.79 465 LYS B O 1
ATOM 7105 N N . VAL B 1 468 ? 25.925 34.297 45.032 1.00 75.51 466 VAL B N 1
ATOM 7106 C CA . VAL B 1 468 ? 25.549 35.235 46.098 1.00 70.86 466 VAL B CA 1
ATOM 7107 C C . VAL B 1 468 ? 24.205 35.912 45.794 1.00 70.27 466 VAL B C 1
ATOM 7108 O O . VAL B 1 468 ? 24.067 36.576 44.762 1.00 69.41 466 VAL B O 1
ATOM 7112 N N . PRO B 1 469 ? 23.209 35.718 46.686 1.00 69.82 467 PRO B N 1
ATOM 7113 C CA . PRO B 1 469 ? 21.867 36.278 46.526 1.00 72.75 467 PRO B CA 1
ATOM 7114 C C . PRO B 1 469 ? 21.851 37.801 46.524 1.00 77.23 467 PRO B C 1
ATOM 7115 O O . PRO B 1 469 ? 22.700 38.437 47.159 1.00 78.43 467 PRO B O 1
ATOM 7119 N N . LYS B 1 470 ? 20.891 38.370 45.800 1.00 80.77 468 LYS B N 1
ATOM 7120 C CA . LYS B 1 470 ? 20.684 39.816 45.797 1.00 82.59 468 LYS B CA 1
ATOM 7121 C C . LYS B 1 470 ? 19.417 40.189 46.565 1.00 80.94 468 LYS B C 1
ATOM 7122 O O . LYS B 1 470 ? 19.188 41.364 46.864 1.00 82.23 468 LYS B O 1
ATOM 7128 N N . HIS B 1 471 ? 18.614 39.179 46.902 1.00 79.47 469 HIS B N 1
ATOM 7129 C CA . HIS B 1 471 ? 17.361 39.386 47.626 1.00 81.68 469 HIS B CA 1
ATOM 7130 C C . HIS B 1 471 ? 17.357 38.692 48.984 1.00 80.10 469 HIS B C 1
ATOM 7131 O O . HIS B 1 471 ? 17.639 37.498 49.075 1.00 77.55 469 HIS B O 1
ATOM 7138 N N . PHE B 1 472 ? 17.031 39.455 50.028 1.00 81.28 470 PHE B N 1
ATOM 7139 C CA . PHE B 1 472 ? 17.051 38.966 51.413 1.00 84.67 470 PHE B CA 1
ATOM 7140 C C . PHE B 1 472 ? 15.780 39.349 52.153 1.00 90.66 470 PHE B C 1
ATOM 7141 O O . PHE B 1 472 ? 15.310 40.484 52.041 1.00 94.60 470 PHE B O 1
ATOM 7149 N N . GLU B 1 473 ? 15.229 38.409 52.915 1.00 95.07 471 GLU B N 1
ATOM 7150 C CA . GLU B 1 473 ? 14.061 38.703 53.739 1.00 102.11 471 GLU B CA 1
ATOM 7151 C C . GLU B 1 473 ? 14.121 38.016 55.101 1.00 104.72 471 GLU B C 1
ATOM 7152 O O . GLU B 1 473 ? 14.414 36.819 55.198 1.00 104.87 471 GLU B O 1
ATOM 7158 N N . LYS B 1 474 ? 13.837 38.794 56.144 1.00 107.47 472 LYS B N 1
ATOM 7159 C CA . LYS B 1 474 ? 13.828 38.308 57.518 1.00 111.20 472 LYS B CA 1
ATOM 7160 C C . LYS B 1 474 ? 12.439 37.778 57.885 1.00 112.44 472 LYS B C 1
ATOM 7161 O O . LYS B 1 474 ? 11.493 38.556 58.045 1.00 113.14 472 LYS B O 1
ATOM 7167 N N . VAL B 1 475 ? 12.320 36.456 58.005 1.00 113.56 473 VAL B N 1
ATOM 7168 C CA . VAL B 1 475 ? 11.055 35.828 58.416 1.00 114.74 473 VAL B CA 1
ATOM 7169 C C . VAL B 1 475 ? 11.072 35.373 59.882 1.00 116.03 473 VAL B C 1
ATOM 7170 O O . VAL B 1 475 ? 12.065 34.814 60.361 1.00 115.95 473 VAL B O 1
ATOM 7174 N N . ASP B 1 476 ? 9.969 35.635 60.584 1.00 117.24 474 ASP B N 1
ATOM 7175 C CA . ASP B 1 476 ? 9.831 35.291 62.003 1.00 117.75 474 ASP B CA 1
ATOM 7176 C C . ASP B 1 476 ? 9.494 33.815 62.190 1.00 117.84 474 ASP B C 1
ATOM 7177 O O . ASP B 1 476 ? 10.113 33.120 63.002 1.00 116.24 474 ASP B O 1
ATOM 7182 N N . THR B 1 477 ? 8.507 33.354 61.427 1.00 118.82 475 THR B N 1
ATOM 7183 C CA . THR B 1 477 ? 7.978 32.001 61.547 1.00 119.31 475 THR B CA 1
ATOM 7184 C C . THR B 1 477 ? 8.344 31.152 60.325 1.00 118.55 475 THR B C 1
ATOM 7185 O O . THR B 1 477 ? 9.527 30.993 59.997 1.00 114.88 475 THR B O 1
ATOM 7189 N N . LEU C 1 3 ? 127.486 41.052 13.970 1.00 65.87 1 LEU C N 1
ATOM 7190 C CA . LEU C 1 3 ? 128.341 42.232 14.307 1.00 69.53 1 LEU C CA 1
ATOM 7191 C C . LEU C 1 3 ? 127.488 43.480 14.527 1.00 64.25 1 LEU C C 1
ATOM 7192 O O . LEU C 1 3 ? 127.571 44.103 15.576 1.00 67.71 1 LEU C O 1
ATOM 7197 N N . ASP C 1 4 ? 126.669 43.835 13.540 1.00 56.94 2 ASP C N 1
ATOM 7198 C CA . ASP C 1 4 ? 125.749 44.974 13.656 1.00 58.67 2 ASP C CA 1
ATOM 7199 C C . ASP C 1 4 ? 124.409 44.613 14.308 1.00 53.34 2 ASP C C 1
ATOM 7200 O O . ASP C 1 4 ? 123.903 43.499 14.135 1.00 48.33 2 ASP C O 1
ATOM 7205 N N . PHE C 1 5 ? 123.839 45.570 15.043 1.00 49.54 3 PHE C N 1
ATOM 7206 C CA . PHE C 1 5 ? 122.471 45.459 15.553 1.00 46.63 3 PHE C CA 1
ATOM 7207 C C . PHE C 1 5 ? 121.510 45.237 14.401 1.00 45.13 3 PHE C C 1
ATOM 7208 O O . PHE C 1 5 ? 121.640 45.876 13.347 1.00 45.68 3 PHE C O 1
ATOM 7216 N N . TRP C 1 6 ? 120.578 44.301 14.599 1.00 42.67 4 TRP C N 1
ATOM 7217 C CA . TRP C 1 6 ? 119.597 43.935 13.580 1.00 36.61 4 TRP C CA 1
ATOM 7218 C C . TRP C 1 6 ? 118.764 45.141 13.159 1.00 33.90 4 TRP C C 1
ATOM 7219 O O . TRP C 1 6 ? 118.535 45.351 11.977 1.00 33.18 4 TRP C O 1
ATOM 7230 N N . LEU C 1 7 ? 118.348 45.939 14.136 1.00 30.48 5 LEU C N 1
ATOM 7231 C CA . LEU C 1 7 ? 117.577 47.126 13.863 1.00 36.22 5 LEU C CA 1
ATOM 7232 C C . LEU C 1 7 ? 118.410 48.152 13.096 1.00 43.94 5 LEU C C 1
ATOM 7233 O O . LEU C 1 7 ? 117.901 48.783 12.156 1.00 46.19 5 LEU C O 1
ATOM 7238 N N . TYR C 1 8 ? 119.687 48.287 13.471 1.00 47.59 6 TYR C N 1
ATOM 7239 C CA . TYR C 1 8 ? 120.597 49.173 12.753 1.00 49.42 6 TYR C CA 1
ATOM 7240 C C . TYR C 1 8 ? 120.712 48.746 11.289 1.00 46.85 6 TYR C C 1
ATOM 7241 O O . TYR C 1 8 ? 120.538 49.577 10.393 1.00 41.95 6 TYR C O 1
ATOM 7250 N N . LYS C 1 9 ? 120.972 47.455 11.070 1.00 43.19 7 LYS C N 1
ATOM 7251 C CA . LYS C 1 9 ? 121.021 46.859 9.736 1.00 44.03 7 LYS C CA 1
ATOM 7252 C C . LYS C 1 9 ? 119.784 47.180 8.902 1.00 47.01 7 LYS C C 1
ATOM 7253 O O . LYS C 1 9 ? 119.899 47.467 7.712 1.00 52.75 7 LYS C O 1
ATOM 7259 N N . GLN C 1 10 ? 118.613 47.154 9.535 1.00 49.09 8 GLN C N 1
ATOM 7260 C CA . GLN C 1 10 ? 117.357 47.446 8.846 1.00 49.31 8 GLN C CA 1
ATOM 7261 C C . GLN C 1 10 ? 117.158 48.932 8.540 1.00 51.86 8 GLN C C 1
ATOM 7262 O O . GLN C 1 10 ? 116.510 49.282 7.556 1.00 51.06 8 GLN C O 1
ATOM 7268 N N . ALA C 1 11 ? 117.717 49.803 9.376 1.00 53.73 9 ALA C N 1
ATOM 7269 C CA . ALA C 1 11 ? 117.683 51.244 9.116 1.00 55.88 9 ALA C CA 1
ATOM 7270 C C . ALA C 1 11 ? 118.526 51.629 7.893 1.00 60.21 9 ALA C C 1
ATOM 7271 O O . ALA C 1 11 ? 118.199 52.580 7.173 1.00 60.48 9 ALA C O 1
ATOM 7273 N N . GLN C 1 12 ? 119.594 50.867 7.660 1.00 62.54 10 GLN C N 1
ATOM 7274 C CA . GLN C 1 12 ? 120.544 51.149 6.597 1.00 65.62 10 GLN C CA 1
ATOM 7275 C C . GLN C 1 12 ? 120.038 50.721 5.227 1.00 67.07 10 GLN C C 1
ATOM 7276 O O . GLN C 1 12 ? 119.963 51.536 4.309 1.00 71.13 10 GLN C O 1
ATOM 7282 N N . GLN C 1 13 ? 119.681 49.450 5.093 1.00 67.60 11 GLN C N 1
ATOM 7283 C CA . GLN C 1 13 ? 119.379 48.883 3.780 1.00 71.45 11 GLN C CA 1
ATOM 7284 C C . GLN C 1 13 ? 117.887 48.663 3.510 1.00 69.34 11 GLN C C 1
ATOM 7285 O O . GLN C 1 13 ? 117.520 48.049 2.506 1.00 73.11 11 GLN C O 1
ATOM 7291 N N . ASN C 1 14 ? 117.036 49.166 4.401 1.00 67.38 12 ASN C N 1
ATOM 7292 C CA . ASN C 1 14 ? 115.595 48.922 4.332 1.00 63.15 12 ASN C CA 1
ATOM 7293 C C . ASN C 1 14 ? 114.841 50.030 5.061 1.00 60.61 12 ASN C C 1
ATOM 7294 O O . ASN C 1 14 ? 113.754 49.811 5.594 1.00 57.96 12 ASN C O 1
ATOM 7299 N N . GLY C 1 15 ? 115.443 51.219 5.079 1.00 57.97 13 GLY C N 1
ATOM 7300 C CA . GLY C 1 15 ? 114.986 52.354 5.884 1.00 57.57 13 GLY C CA 1
ATOM 7301 C C . GLY C 1 15 ? 113.560 52.855 5.712 1.00 59.05 13 GLY C C 1
ATOM 7302 O O . GLY C 1 15 ? 112.961 53.349 6.671 1.00 57.58 13 GLY C O 1
ATOM 7303 N N . HIS C 1 16 ? 113.008 52.731 4.504 1.00 59.28 14 HIS C N 1
ATOM 7304 C CA . HIS C 1 16 ? 111.650 53.226 4.232 1.00 59.36 14 HIS C CA 1
ATOM 7305 C C . HIS C 1 16 ? 110.552 52.182 4.465 1.00 53.58 14 HIS C C 1
ATOM 7306 O O . HIS C 1 16 ? 109.367 52.526 4.511 1.00 54.26 14 HIS C O 1
ATOM 7313 N N . HIS C 1 17 ? 110.956 50.920 4.607 1.00 48.66 15 HIS C N 1
ATOM 7314 C CA . HIS C 1 17 ? 110.041 49.803 4.854 1.00 44.47 15 HIS C CA 1
ATOM 7315 C C . HIS C 1 17 ? 109.358 49.936 6.215 1.00 44.44 15 HIS C C 1
ATOM 7316 O O . HIS C 1 17 ? 109.973 50.389 7.181 1.00 42.92 15 HIS C O 1
ATOM 7323 N N . ILE C 1 18 ? 108.086 49.542 6.276 1.00 44.90 16 ILE C N 1
ATOM 7324 C CA . ILE C 1 18 ? 107.296 49.598 7.513 1.00 41.97 16 ILE C CA 1
ATOM 7325 C C . ILE C 1 18 ? 107.727 48.498 8.497 1.00 42.53 16 ILE C C 1
ATOM 7326 O O . ILE C 1 18 ? 107.803 47.307 8.134 1.00 35.63 16 ILE C O 1
ATOM 7331 N N . ALA C 1 19 ? 108.035 48.928 9.726 1.00 37.14 17 ALA C N 1
ATOM 7332 C CA . ALA C 1 19 ? 108.494 48.049 10.795 1.00 32.93 17 ALA C CA 1
ATOM 7333 C C . ALA C 1 19 ? 107.323 47.549 11.624 1.00 35.01 17 ALA C C 1
ATOM 7334 O O . ALA C 1 19 ? 107.159 46.348 11.834 1.00 34.39 17 ALA C O 1
ATOM 7336 N N . ILE C 1 20 ? 106.532 48.497 12.116 1.00 39.79 18 ILE C N 1
ATOM 7337 C CA . ILE C 1 20 ? 105.395 48.233 12.981 1.00 42.09 18 ILE C CA 1
ATOM 7338 C C . ILE C 1 20 ? 104.250 49.167 12.618 1.00 45.95 18 ILE C C 1
ATOM 7339 O O . ILE C 1 20 ? 104.465 50.341 12.291 1.00 44.75 18 ILE C O 1
ATOM 7344 N N . THR C 1 21 ? 103.038 48.630 12.668 1.00 44.40 19 THR C N 1
ATOM 7345 C CA . THR C 1 21 ? 101.832 49.432 12.527 1.00 46.88 19 THR C CA 1
ATOM 7346 C C . THR C 1 21 ? 100.775 49.007 13.557 1.00 46.00 19 THR C C 1
ATOM 7347 O O . THR C 1 21 ? 100.761 47.858 14.001 1.00 38.53 19 THR C O 1
ATOM 7351 N N . ASP C 1 22 ? 99.914 49.943 13.953 1.00 48.60 20 ASP C N 1
ATOM 7352 C CA . ASP C 1 22 ? 98.817 49.630 14.870 1.00 53.26 20 ASP C CA 1
ATOM 7353 C C . ASP C 1 22 ? 97.444 50.090 14.344 1.00 55.92 20 ASP C C 1
ATOM 7354 O O . ASP C 1 22 ? 96.487 50.233 15.107 1.00 56.48 20 ASP C O 1
ATOM 7359 N N . GLY C 1 23 ? 97.366 50.322 13.036 1.00 61.88 21 GLY C N 1
ATOM 7360 C CA . GLY C 1 23 ? 96.166 50.879 12.415 1.00 67.93 21 GLY C CA 1
ATOM 7361 C C . GLY C 1 23 ? 96.233 52.392 12.341 1.00 69.41 21 GLY C C 1
ATOM 7362 O O . GLY C 1 23 ? 96.377 52.962 11.256 1.00 72.33 21 GLY C O 1
ATOM 7363 N N . GLN C 1 24 ? 96.139 53.034 13.505 1.00 71.38 22 GLN C N 1
ATOM 7364 C CA . GLN C 1 24 ? 96.163 54.495 13.628 1.00 72.32 22 GLN C CA 1
ATOM 7365 C C . GLN C 1 24 ? 97.506 55.117 13.235 1.00 72.65 22 GLN C C 1
ATOM 7366 O O . GLN C 1 24 ? 97.537 56.163 12.594 1.00 76.13 22 GLN C O 1
ATOM 7372 N N . GLU C 1 25 ? 98.610 54.474 13.611 1.00 72.35 23 GLU C N 1
ATOM 7373 C CA . GLU C 1 25 ? 99.944 54.948 13.218 1.00 70.69 23 GLU C CA 1
ATOM 7374 C C . GLU C 1 25 ? 100.905 53.828 12.785 1.00 66.04 23 GLU C C 1
ATOM 7375 O O . GLU C 1 25 ? 100.716 52.655 13.128 1.00 62.59 23 GLU C O 1
ATOM 7381 N N . SER C 1 26 ? 101.925 54.208 12.014 1.00 62.94 24 SER C N 1
ATOM 7382 C CA . SER C 1 26 ? 102.939 53.267 11.540 1.00 60.44 24 SER C CA 1
ATOM 7383 C C . SER C 1 26 ? 104.358 53.838 11.621 1.00 57.10 24 SER C C 1
ATOM 7384 O O . SER C 1 26 ? 104.553 55.052 11.589 1.00 57.86 24 SER C O 1
ATOM 7387 N N . TYR C 1 27 ? 105.334 52.939 11.740 1.00 54.59 25 TYR C N 1
ATOM 7388 C CA . TYR C 1 27 ? 106.749 53.282 11.865 1.00 47.85 25 TYR C CA 1
ATOM 7389 C C . TYR C 1 27 ? 107.551 52.541 10.818 1.00 49.00 25 TYR C C 1
ATOM 7390 O O . TYR C 1 27 ? 107.412 51.324 10.652 1.00 46.51 25 TYR C O 1
ATOM 7399 N N . THR C 1 28 ? 108.406 53.283 10.121 1.00 50.50 26 THR C N 1
ATOM 7400 C CA . THR C 1 28 ? 109.395 52.691 9.234 1.00 46.48 26 THR C CA 1
ATOM 7401 C C . THR C 1 28 ? 110.564 52.167 10.074 1.00 42.98 26 THR C C 1
ATOM 7402 O O . THR C 1 28 ? 110.665 52.464 11.270 1.00 40.89 26 THR C O 1
ATOM 7406 N N . TYR C 1 29 ? 111.444 51.384 9.459 1.00 43.94 27 TYR C N 1
ATOM 7407 C CA . TYR C 1 29 ? 112.622 50.886 10.162 1.00 42.99 27 TYR C CA 1
ATOM 7408 C C . TYR C 1 29 ? 113.622 51.974 10.545 1.00 48.67 27 TYR C C 1
ATOM 7409 O O . TYR C 1 29 ? 114.286 51.852 11.575 1.00 49.50 27 TYR C O 1
ATOM 7418 N N . GLN C 1 30 ? 113.704 53.033 9.734 1.00 52.30 28 GLN C N 1
ATOM 7419 C CA . GLN C 1 30 ? 114.477 54.241 10.077 1.00 54.16 28 GLN C CA 1
ATOM 7420 C C . GLN C 1 30 ? 113.847 55.043 11.228 1.00 52.31 28 GLN C C 1
ATOM 7421 O O . GLN C 1 30 ? 114.566 55.520 12.107 1.00 55.27 28 GLN C O 1
ATOM 7427 N N . ASN C 1 31 ? 112.518 55.183 11.218 1.00 52.38 29 ASN C N 1
ATOM 7428 C CA . ASN C 1 31 ? 111.770 55.794 12.332 1.00 54.59 29 ASN C CA 1
ATOM 7429 C C . ASN C 1 31 ? 111.966 55.053 13.646 1.00 53.51 29 ASN C C 1
ATOM 7430 O O . ASN C 1 31 ? 112.163 55.677 14.696 1.00 51.82 29 ASN C O 1
ATOM 7435 N N . LEU C 1 32 ? 111.885 53.722 13.574 1.00 49.71 30 LEU C N 1
ATOM 7436 C CA . LEU C 1 32 ? 112.004 52.864 14.747 1.00 48.67 30 LEU C CA 1
ATOM 7437 C C . LEU C 1 32 ? 113.401 52.973 15.340 1.00 47.66 30 LEU C C 1
ATOM 7438 O O . LEU C 1 32 ? 113.539 53.199 16.539 1.00 46.02 30 LEU C O 1
ATOM 7443 N N . TYR C 1 33 ? 114.420 52.818 14.495 1.00 53.84 31 TYR C N 1
ATOM 7444 C CA . TYR C 1 33 ? 115.808 52.855 14.948 1.00 60.10 31 TYR C CA 1
ATOM 7445 C C . TYR C 1 33 ? 116.148 54.180 15.616 1.00 57.56 31 TYR C C 1
ATOM 7446 O O . TYR C 1 33 ? 116.753 54.188 16.680 1.00 56.52 31 TYR C O 1
ATOM 7455 N N . CYS C 1 34 ? 115.743 55.279 14.982 1.00 58.84 32 CYS C N 1
ATOM 7456 C CA . CYS C 1 34 ? 115.891 56.620 15.530 1.00 60.78 32 CYS C CA 1
ATOM 7457 C C . CYS C 1 34 ? 115.393 56.712 16.955 1.00 59.85 32 CYS C C 1
ATOM 7458 O O . CYS C 1 34 ? 116.173 56.937 17.878 1.00 62.29 32 CYS C O 1
ATOM 7461 N N . GLU C 1 35 ? 114.087 56.512 17.108 1.00 59.42 33 GLU C N 1
ATOM 7462 C CA . GLU C 1 35 ? 113.389 56.683 18.371 1.00 58.60 33 GLU C CA 1
ATOM 7463 C C . GLU C 1 35 ? 113.886 55.725 19.451 1.00 53.32 33 GLU C C 1
ATOM 7464 O O . GLU C 1 35 ? 114.060 56.133 20.598 1.00 52.50 33 GLU C O 1
ATOM 7470 N N . ALA C 1 36 ? 114.118 54.467 19.070 1.00 46.51 34 ALA C N 1
ATOM 7471 C CA . ALA C 1 36 ? 114.704 53.471 19.962 1.00 47.33 34 ALA C CA 1
ATOM 7472 C C . ALA C 1 36 ? 116.146 53.797 20.376 1.00 51.49 34 ALA C C 1
ATOM 7473 O O . ALA C 1 36 ? 116.504 53.553 21.522 1.00 52.97 34 ALA C O 1
ATOM 7475 N N . SER C 1 37 ? 116.956 54.345 19.460 1.00 52.71 35 SER C N 1
ATOM 7476 C CA . SER C 1 37 ? 118.317 54.827 19.785 1.00 52.20 35 SER C CA 1
ATOM 7477 C C . SER C 1 37 ? 118.298 55.966 20.789 1.00 51.91 35 SER C C 1
ATOM 7478 O O . SER C 1 37 ? 119.094 55.981 21.729 1.00 48.51 35 SER C O 1
ATOM 7481 N N . LEU C 1 38 ? 117.383 56.911 20.563 1.00 52.36 36 LEU C N 1
ATOM 7482 C CA . LEU C 1 38 ? 117.183 58.073 21.420 1.00 54.32 36 LEU C CA 1
ATOM 7483 C C . LEU C 1 38 ? 116.770 57.654 22.813 1.00 52.97 36 LEU C C 1
ATOM 7484 O O . LEU C 1 38 ? 117.245 58.216 23.798 1.00 59.44 36 LEU C O 1
ATOM 7489 N N . LEU C 1 39 ? 115.880 56.666 22.881 1.00 52.13 37 LEU C N 1
ATOM 7490 C CA . LEU C 1 39 ? 115.416 56.100 24.140 1.00 50.22 37 LEU C CA 1
ATOM 7491 C C . LEU C 1 39 ? 116.499 55.263 24.829 1.00 47.57 37 LEU C C 1
ATOM 7492 O O . LEU C 1 39 ? 116.618 55.303 26.049 1.00 52.86 37 LEU C O 1
ATOM 7497 N N . ALA C 1 40 ? 117.289 54.533 24.041 1.00 47.60 38 ALA C N 1
ATOM 7498 C CA . ALA C 1 40 ? 118.369 53.666 24.543 1.00 44.31 38 ALA C CA 1
ATOM 7499 C C . ALA C 1 40 ? 119.432 54.407 25.350 1.00 50.87 38 ALA C C 1
ATOM 7500 O O . ALA C 1 40 ? 119.973 53.862 26.321 1.00 48.83 38 ALA C O 1
ATOM 7502 N N . LYS C 1 41 ? 119.732 55.638 24.927 1.00 57.03 39 LYS C N 1
ATOM 7503 C CA . LYS C 1 41 ? 120.687 56.515 25.610 1.00 61.71 39 LYS C CA 1
ATOM 7504 C C . LYS C 1 41 ? 120.164 56.908 26.995 1.00 59.65 39 LYS C C 1
ATOM 7505 O O . LYS C 1 41 ? 120.913 56.891 27.975 1.00 58.13 39 LYS C O 1
ATOM 7511 N N . ARG C 1 42 ? 118.873 57.240 27.058 1.00 59.25 40 ARG C N 1
ATOM 7512 C CA . ARG C 1 42 ? 118.187 57.550 28.312 1.00 59.57 40 ARG C CA 1
ATOM 7513 C C . ARG C 1 42 ? 118.077 56.337 29.237 1.00 58.52 40 ARG C C 1
ATOM 7514 O O . ARG C 1 42 ? 118.157 56.473 30.465 1.00 59.30 40 ARG C O 1
ATOM 7522 N N . LEU C 1 43 ? 117.895 55.161 28.639 1.00 54.22 41 LEU C N 1
ATOM 7523 C CA . LEU C 1 43 ? 117.778 53.913 29.387 1.00 50.54 41 LEU C CA 1
ATOM 7524 C C . LEU C 1 43 ? 119.095 53.496 30.043 1.00 49.76 41 LEU C C 1
ATOM 7525 O O . LEU C 1 43 ? 119.105 53.025 31.183 1.00 46.79 41 LEU C O 1
ATOM 7530 N N . LYS C 1 44 ? 120.193 53.682 29.311 1.00 52.55 42 LYS C N 1
ATOM 7531 C CA . LYS C 1 44 ? 121.546 53.324 29.753 1.00 57.51 42 LYS C CA 1
ATOM 7532 C C . LYS C 1 44 ? 121.974 54.086 31.016 1.00 56.66 42 LYS C C 1
ATOM 7533 O O . LYS C 1 44 ? 122.729 53.563 31.839 1.00 56.40 42 LYS C O 1
ATOM 7539 N N . ALA C 1 45 ? 121.445 55.300 31.165 1.00 54.85 43 ALA C N 1
ATOM 7540 C CA . ALA C 1 45 ? 121.743 56.192 32.280 1.00 53.83 43 ALA C CA 1
ATOM 7541 C C . ALA C 1 45 ? 121.364 55.658 33.663 1.00 53.79 43 ALA C C 1
ATOM 7542 O O . ALA C 1 45 ? 121.869 56.142 34.670 1.00 58.17 43 ALA C O 1
ATOM 7544 N N . TYR C 1 46 ? 120.485 54.661 33.707 1.00 53.45 44 TYR C N 1
ATOM 7545 C CA . TYR C 1 46 ? 120.051 54.042 34.965 1.00 50.79 44 TYR C CA 1
ATOM 7546 C C . TYR C 1 46 ? 121.047 53.010 35.503 1.00 50.06 44 TYR C C 1
ATOM 7547 O O . TYR C 1 46 ? 120.965 52.627 36.672 1.00 49.94 44 TYR C O 1
ATOM 7556 N N . GLN C 1 47 ? 121.969 52.573 34.641 1.00 53.07 45 GLN C N 1
ATOM 7557 C CA . GLN C 1 47 ? 123.047 51.623 34.978 1.00 62.66 45 GLN C CA 1
ATOM 7558 C C . GLN C 1 47 ? 122.596 50.288 35.599 1.00 61.85 45 GLN C C 1
ATOM 7559 O O . GLN C 1 47 ? 123.216 49.773 36.538 1.00 63.20 45 GLN C O 1
ATOM 7565 N N . GLN C 1 48 ? 121.500 49.749 35.068 1.00 59.28 46 GLN C N 1
ATOM 7566 C CA . GLN C 1 48 ? 121.044 48.404 35.400 1.00 50.40 46 GLN C CA 1
ATOM 7567 C C . GLN C 1 48 ? 121.182 47.592 34.130 1.00 47.60 46 GLN C C 1
ATOM 7568 O O . GLN C 1 48 ? 120.662 47.973 33.083 1.00 46.23 46 GLN C O 1
ATOM 7574 N N . SER C 1 49 ? 121.909 46.485 34.216 1.00 43.24 47 SER C N 1
ATOM 7575 C CA . SER C 1 49 ? 122.198 45.673 33.046 1.00 39.43 47 SER C CA 1
ATOM 7576 C C . SER C 1 49 ? 120.992 44.790 32.711 1.00 35.12 47 SER C C 1
ATOM 7577 O O . SER C 1 49 ? 120.874 44.256 31.610 1.00 33.97 47 SER C O 1
ATOM 7580 N N . ARG C 1 50 ? 120.089 44.658 33.671 1.00 38.79 48 ARG C N 1
ATOM 7581 C CA . ARG C 1 50 ? 118.947 43.781 33.529 1.00 42.13 48 ARG C CA 1
ATOM 7582 C C . ARG C 1 50 ? 117.762 44.391 34.256 1.00 43.67 48 ARG C C 1
ATOM 7583 O O . ARG C 1 50 ? 117.844 44.704 35.447 1.00 49.51 48 ARG C O 1
ATOM 7591 N N . VAL C 1 51 ? 116.671 44.583 33.522 1.00 39.10 49 VAL C N 1
ATOM 7592 C CA . VAL C 1 51 ? 115.481 45.246 34.056 1.00 36.47 49 VAL C CA 1
ATOM 7593 C C . VAL C 1 51 ? 114.211 44.451 33.795 1.00 38.41 49 VAL C C 1
ATOM 7594 O O . VAL C 1 51 ? 114.170 43.571 32.917 1.00 40.24 49 VAL C O 1
ATOM 7598 N N . GLY C 1 52 ? 113.182 44.775 34.572 1.00 36.04 50 GLY C N 1
ATOM 7599 C CA . GLY C 1 52 ? 111.840 44.270 34.354 1.00 35.64 50 GLY C CA 1
ATOM 7600 C C . GLY C 1 52 ? 111.110 45.177 33.390 1.00 33.73 50 GLY C C 1
ATOM 7601 O O . GLY C 1 52 ? 111.363 46.384 33.331 1.00 36.84 50 GLY C O 1
ATOM 7602 N N . LEU C 1 53 ? 110.220 44.578 32.614 1.00 35.43 51 LEU C N 1
ATOM 7603 C CA . LEU C 1 53 ? 109.364 45.302 31.685 1.00 29.50 51 LEU C CA 1
ATOM 7604 C C . LEU C 1 53 ? 107.913 44.898 31.932 1.00 29.03 51 LEU C C 1
ATOM 7605 O O . LEU C 1 53 ? 107.556 43.712 31.854 1.00 31.00 51 LEU C O 1
ATOM 7610 N N . TYR C 1 54 ? 107.093 45.889 32.277 1.00 32.33 52 TYR C N 1
ATOM 7611 C CA . TYR C 1 54 ? 105.649 45.715 32.450 1.00 34.06 52 TYR C CA 1
ATOM 7612 C C . TYR C 1 54 ? 104.955 46.415 31.284 1.00 35.58 52 TYR C C 1
ATOM 7613 O O . TYR C 1 54 ? 104.725 47.619 31.300 1.00 40.88 52 TYR C O 1
ATOM 7622 N N . ILE C 1 55 ? 104.658 45.656 30.246 1.00 37.30 53 ILE C N 1
ATOM 7623 C CA . ILE C 1 55 ? 104.223 46.246 28.987 1.00 38.93 53 ILE C CA 1
ATOM 7624 C C . ILE C 1 55 ? 102.963 45.589 28.445 1.00 43.60 53 ILE C C 1
ATOM 7625 O O . ILE C 1 55 ? 102.444 44.627 29.018 1.00 44.77 53 ILE C O 1
ATOM 7630 N N . ASP C 1 56 ? 102.477 46.126 27.335 1.00 44.25 54 ASP C N 1
ATOM 7631 C CA . ASP C 1 56 ? 101.326 45.576 26.647 1.00 41.63 54 ASP C CA 1
ATOM 7632 C C . ASP C 1 56 ? 101.654 45.457 25.164 1.00 39.40 54 ASP C C 1
ATOM 7633 O O . ASP C 1 56 ? 102.781 45.715 24.764 1.00 37.15 54 ASP C O 1
ATOM 7638 N N . ASN C 1 57 ? 100.669 45.060 24.362 1.00 40.63 55 ASN C N 1
ATOM 7639 C CA . ASN C 1 57 ? 100.821 44.961 22.923 1.00 39.57 55 ASN C CA 1
ATOM 7640 C C . ASN C 1 57 ? 100.643 46.319 22.281 1.00 40.47 55 ASN C C 1
ATOM 7641 O O . ASN C 1 57 ? 99.562 46.638 21.796 1.00 41.18 55 ASN C O 1
ATOM 7646 N N . SER C 1 58 ? 101.697 47.127 22.279 1.00 44.00 56 SER C N 1
ATOM 7647 C CA . SER C 1 58 ? 101.616 48.475 21.708 1.00 42.87 56 SER C CA 1
ATOM 7648 C C . SER C 1 58 ? 102.903 48.876 21.014 1.00 41.30 56 SER C C 1
ATOM 7649 O O . SER C 1 58 ? 103.953 48.291 21.268 1.00 39.55 56 SER C O 1
ATOM 7652 N N . ILE C 1 59 ? 102.795 49.883 20.144 1.00 48.12 57 ILE C N 1
ATOM 7653 C CA . ILE C 1 59 ? 103.930 50.508 19.462 1.00 45.77 57 ILE C CA 1
ATOM 7654 C C . ILE C 1 59 ? 105.007 50.900 20.473 1.00 47.47 57 ILE C C 1
ATOM 7655 O O . ILE C 1 59 ? 106.151 50.464 20.349 1.00 50.84 57 ILE C O 1
ATOM 7660 N N . GLN C 1 60 ? 104.610 51.667 21.491 1.00 44.95 58 GLN C N 1
ATOM 7661 C CA . GLN C 1 60 ? 105.518 52.215 22.504 1.00 44.94 58 GLN C CA 1
ATOM 7662 C C . GLN C 1 60 ? 106.281 51.154 23.293 1.00 43.56 58 GLN C C 1
ATOM 7663 O O . GLN C 1 60 ? 107.431 51.362 23.695 1.00 43.15 58 GLN C O 1
ATOM 7669 N N A SER C 1 61 ? 105.629 50.016 23.508 0.50 42.82 59 SER C N 1
ATOM 7670 N N B SER C 1 61 ? 105.624 50.022 23.500 0.50 44.55 59 SER C N 1
ATOM 7671 C CA A SER C 1 61 ? 106.243 48.865 24.152 0.50 38.79 59 SER C CA 1
ATOM 7672 C CA B SER C 1 61 ? 106.212 48.868 24.148 0.50 42.56 59 SER C CA 1
ATOM 7673 C C A SER C 1 61 ? 107.300 48.229 23.256 0.50 40.20 59 SER C C 1
ATOM 7674 C C B SER C 1 61 ? 107.267 48.197 23.262 0.50 42.09 59 SER C C 1
ATOM 7675 O O A SER C 1 61 ? 108.323 47.755 23.745 0.50 41.85 59 SER C O 1
ATOM 7676 O O B SER C 1 61 ? 108.262 47.681 23.764 0.50 43.59 59 SER C O 1
ATOM 7681 N N . ILE C 1 62 ? 107.044 48.218 21.949 1.00 39.03 60 ILE C N 1
ATOM 7682 C CA . ILE C 1 62 ? 108.008 47.698 20.971 1.00 37.32 60 ILE C CA 1
ATOM 7683 C C . ILE C 1 62 ? 109.194 48.660 20.804 1.00 37.77 60 ILE C C 1
ATOM 7684 O O . ILE C 1 62 ? 110.338 48.208 20.675 1.00 35.86 60 ILE C O 1
ATOM 7689 N N . ILE C 1 63 ? 108.921 49.972 20.817 1.00 38.29 61 ILE C N 1
ATOM 7690 C CA . ILE C 1 63 ? 109.982 50.983 20.956 1.00 40.38 61 ILE C CA 1
ATOM 7691 C C . ILE C 1 63 ? 110.845 50.659 22.190 1.00 36.29 61 ILE C C 1
ATOM 7692 O O . ILE C 1 63 ? 112.062 50.554 22.073 1.00 41.02 61 ILE C O 1
ATOM 7697 N N . LEU C 1 64 ? 110.200 50.467 23.346 1.00 33.66 62 LEU C N 1
ATOM 7698 C CA . LEU C 1 64 ? 110.878 50.152 24.612 1.00 30.81 62 LEU C CA 1
ATOM 7699 C C . LEU C 1 64 ? 111.704 48.857 24.596 1.00 37.52 62 LEU C C 1
ATOM 7700 O O . LEU C 1 64 ? 112.809 48.817 25.155 1.00 39.78 62 LEU C O 1
ATOM 7705 N N . ILE C 1 65 ? 111.170 47.813 23.960 1.00 39.70 63 ILE C N 1
ATOM 7706 C CA . ILE C 1 65 ? 111.871 46.533 23.808 1.00 35.82 63 ILE C CA 1
ATOM 7707 C C . ILE C 1 65 ? 113.162 46.705 23.004 1.00 37.66 63 ILE C C 1
ATOM 7708 O O . ILE C 1 65 ? 114.237 46.296 23.448 1.00 42.01 63 ILE C O 1
ATOM 7713 N N . HIS C 1 66 ? 113.042 47.345 21.841 1.00 41.04 64 HIS C N 1
ATOM 7714 C CA . HIS C 1 66 ? 114.154 47.561 20.921 1.00 36.11 64 HIS C CA 1
ATOM 7715 C C . HIS C 1 66 ? 115.244 48.442 21.497 1.00 34.43 64 HIS C C 1
ATOM 7716 O O . HIS C 1 66 ? 116.424 48.169 21.281 1.00 37.82 64 HIS C O 1
ATOM 7723 N N . ALA C 1 67 ? 114.832 49.487 22.216 1.00 34.46 65 ALA C N 1
ATOM 7724 C CA . ALA C 1 67 ? 115.728 50.387 22.947 1.00 34.22 65 ALA C CA 1
ATOM 7725 C C . ALA C 1 67 ? 116.547 49.675 24.018 1.00 35.91 65 ALA C C 1
ATOM 7726 O O . ALA C 1 67 ? 117.719 49.983 24.215 1.00 41.94 65 ALA C O 1
ATOM 7728 N N . CYS C 1 68 ? 115.927 48.733 24.719 1.00 39.74 66 CYS C N 1
ATOM 7729 C CA . CYS C 1 68 ? 116.634 47.952 25.727 1.00 40.91 66 CYS C CA 1
ATOM 7730 C C . CYS C 1 68 ? 117.739 47.136 25.103 1.00 41.53 66 CYS C C 1
ATOM 7731 O O . CYS C 1 68 ? 118.827 47.040 25.661 1.00 48.54 66 CYS C O 1
ATOM 7734 N N . TRP C 1 69 ? 117.452 46.570 23.935 1.00 42.96 67 TRP C N 1
ATOM 7735 C CA . TRP C 1 69 ? 118.409 45.742 23.219 1.00 43.24 67 TRP C CA 1
ATOM 7736 C C . TRP C 1 69 ? 119.594 46.541 22.666 1.00 45.23 67 TRP C C 1
ATOM 7737 O O . TRP C 1 69 ? 120.748 46.092 22.750 1.00 43.67 67 TRP C O 1
ATOM 7748 N N . LEU C 1 70 ? 119.302 47.721 22.120 1.00 41.76 68 LEU C N 1
ATOM 7749 C CA . LEU C 1 70 ? 120.336 48.654 21.669 1.00 42.56 68 LEU C CA 1
ATOM 7750 C C . LEU C 1 70 ? 121.226 49.172 22.805 1.00 40.19 68 LEU C C 1
ATOM 7751 O O . LEU C 1 70 ? 122.358 49.556 22.556 1.00 47.84 68 LEU C O 1
ATOM 7756 N N . ALA C 1 71 ? 120.717 49.174 24.034 1.00 38.60 69 ALA C N 1
ATOM 7757 C CA . ALA C 1 71 ? 121.459 49.669 25.197 1.00 40.16 69 ALA C CA 1
ATOM 7758 C C . ALA C 1 71 ? 122.156 48.551 25.974 1.00 42.86 69 ALA C C 1
ATOM 7759 O O . ALA C 1 71 ? 122.680 48.789 27.064 1.00 44.54 69 ALA C O 1
ATOM 7761 N N . ASN C 1 72 ? 122.161 47.344 25.405 1.00 41.66 70 ASN C N 1
ATOM 7762 C CA . ASN C 1 72 ? 122.710 46.143 26.054 1.00 42.57 70 ASN C CA 1
ATOM 7763 C C . ASN C 1 72 ? 122.064 45.798 27.393 1.00 41.46 70 ASN C C 1
ATOM 7764 O O . ASN C 1 72 ? 122.747 45.405 28.333 1.00 45.86 70 ASN C O 1
ATOM 7769 N N . ILE C 1 73 ? 120.743 45.963 27.468 1.00 43.30 71 ILE C N 1
ATOM 7770 C CA . ILE C 1 73 ? 119.965 45.577 28.649 1.00 38.25 71 ILE C CA 1
ATOM 7771 C C . ILE C 1 73 ? 119.170 44.301 28.385 1.00 37.67 71 ILE C C 1
ATOM 7772 O O . ILE C 1 73 ? 118.466 44.190 27.371 1.00 34.41 71 ILE C O 1
ATOM 7777 N N . GLU C 1 74 ? 119.316 43.342 29.298 1.00 38.40 72 GLU C N 1
ATOM 7778 C CA . GLU C 1 74 ? 118.514 42.125 29.319 1.00 37.54 72 GLU C CA 1
ATOM 7779 C C . GLU C 1 74 ? 117.143 42.468 29.882 1.00 38.33 72 GLU C C 1
ATOM 7780 O O . GLU C 1 74 ? 117.048 43.144 30.907 1.00 38.39 72 GLU C O 1
ATOM 7786 N N . ILE C 1 75 ? 116.088 42.021 29.206 1.00 36.04 73 ILE C N 1
ATOM 7787 C CA . ILE C 1 75 ? 114.732 42.277 29.676 1.00 37.98 73 ILE C CA 1
ATOM 7788 C C . ILE C 1 75 ? 114.087 41.061 30.321 1.00 37.79 73 ILE C C 1
ATOM 7789 O O . ILE C 1 75 ? 114.142 39.941 29.796 1.00 36.99 73 ILE C O 1
ATOM 7794 N N . ALA C 1 76 ? 113.525 41.289 31.500 1.00 38.55 74 ALA C N 1
ATOM 7795 C CA . ALA C 1 76 ? 112.693 40.301 32.153 1.00 38.96 74 ALA C CA 1
ATOM 7796 C C . ALA C 1 76 ? 111.255 40.699 31.851 1.00 41.55 74 ALA C C 1
ATOM 7797 O O . ALA C 1 76 ? 110.794 41.803 32.206 1.00 34.13 74 ALA C O 1
ATOM 7799 N N . MET C 1 77 ? 110.581 39.808 31.130 1.00 43.70 75 MET C N 1
ATOM 7800 C CA . MET C 1 77 ? 109.214 40.021 30.684 1.00 45.70 75 MET C CA 1
ATOM 7801 C C . MET C 1 77 ? 108.252 39.650 31.801 1.00 45.64 75 MET C C 1
ATOM 7802 O O . MET C 1 77 ? 108.294 38.530 32.321 1.00 48.90 75 MET C O 1
ATOM 7807 N N . ILE C 1 78 ? 107.408 40.602 3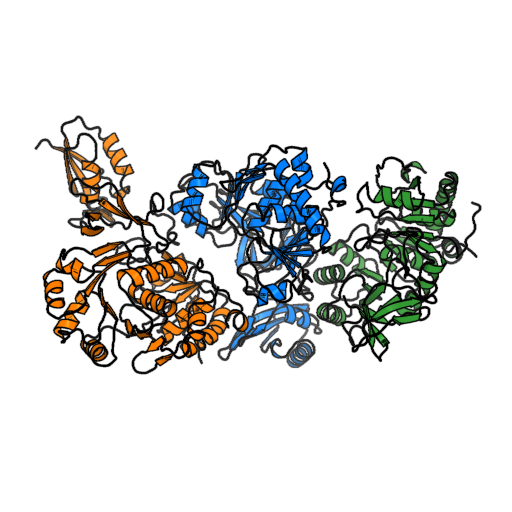2.192 1.00 39.73 76 ILE C N 1
ATOM 7808 C CA . ILE C 1 78 ? 106.479 40.368 33.284 1.00 37.39 76 ILE C CA 1
ATOM 7809 C C . ILE C 1 78 ? 105.121 39.973 32.728 1.00 36.80 76 ILE C C 1
ATOM 7810 O O . ILE C 1 78 ? 104.521 40.717 31.944 1.00 31.24 76 ILE C O 1
ATOM 7815 N N . ASN C 1 79 ? 104.669 38.783 33.113 1.00 33.74 77 ASN C N 1
ATOM 7816 C CA . ASN C 1 79 ? 103.279 38.376 32.930 1.00 35.92 77 ASN C CA 1
ATOM 7817 C C . ASN C 1 79 ? 102.328 39.348 33.648 1.00 36.63 77 ASN C C 1
ATOM 7818 O O . ASN C 1 79 ? 102.330 39.473 34.879 1.00 34.72 77 ASN C O 1
ATOM 7823 N N . THR C 1 80 ? 101.520 40.035 32.846 1.00 42.39 78 THR C N 1
ATOM 7824 C CA . THR C 1 80 ? 100.550 41.030 33.301 1.00 40.53 78 THR C CA 1
ATOM 7825 C C . THR C 1 80 ? 99.421 40.425 34.160 1.00 44.95 78 THR C C 1
ATOM 7826 O O . THR C 1 80 ? 98.823 41.112 34.996 1.00 46.54 78 THR C O 1
ATOM 7830 N N . ARG C 1 81 ? 99.181 39.124 33.985 1.00 45.51 79 ARG C N 1
ATOM 7831 C CA . ARG C 1 81 ? 98.141 38.393 34.705 1.00 41.51 79 ARG C CA 1
ATOM 7832 C C . ARG C 1 81 ? 98.591 37.842 36.058 1.00 41.14 79 ARG C C 1
ATOM 7833 O O . ARG C 1 81 ? 97.807 37.213 36.767 1.00 41.50 79 ARG C O 1
ATOM 7841 N N . LEU C 1 82 ? 99.850 38.060 36.413 1.00 39.98 80 LEU C N 1
ATOM 7842 C CA . LEU C 1 82 ? 100.377 37.594 37.695 1.00 39.58 80 LEU C CA 1
ATOM 7843 C C . LEU C 1 82 ? 99.9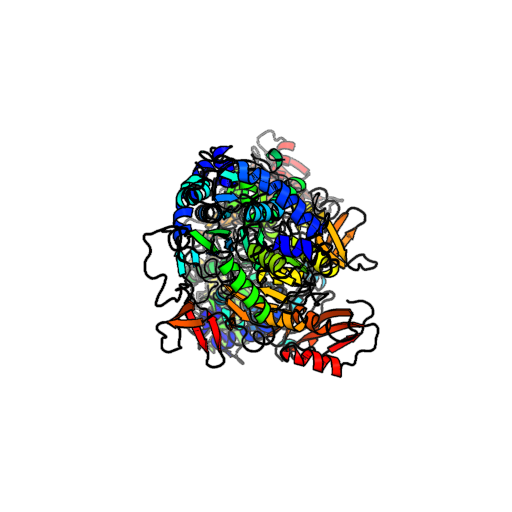65 38.495 38.865 1.00 41.06 80 LEU C C 1
ATOM 7844 O O . LEU C 1 82 ? 99.712 39.691 38.692 1.00 36.27 80 LEU C O 1
ATOM 7849 N N . THR C 1 83 ? 99.908 37.914 40.058 1.00 41.41 81 THR C N 1
ATOM 7850 C CA . THR C 1 83 ? 99.631 38.691 41.262 1.00 47.43 81 THR C CA 1
ATOM 7851 C C . THR C 1 83 ? 100.850 39.523 41.666 1.00 48.70 81 THR C C 1
ATOM 7852 O O . THR C 1 83 ? 101.974 39.196 41.267 1.00 52.25 81 THR C O 1
ATOM 7856 N N . PRO C 1 84 ? 100.635 40.616 42.429 1.00 48.65 82 PRO C N 1
ATOM 7857 C CA . PRO C 1 84 ? 101.762 41.359 42.993 1.00 48.29 82 PRO C CA 1
ATOM 7858 C C . PRO C 1 84 ? 102.805 40.502 43.716 1.00 47.51 82 PRO C C 1
ATOM 7859 O O . PRO C 1 84 ? 103.990 40.810 43.622 1.00 44.61 82 PRO C O 1
ATOM 7863 N N . ASN C 1 85 ? 102.360 39.439 44.393 1.00 49.22 83 ASN C N 1
ATOM 7864 C CA A ASN C 1 85 ? 103.264 38.524 45.082 0.50 47.81 83 ASN C CA 1
ATOM 7865 C CA B ASN C 1 85 ? 103.247 38.495 45.082 0.50 49.91 83 ASN C CA 1
ATOM 7866 C C . ASN C 1 85 ? 104.159 37.742 44.123 1.00 49.28 83 ASN C C 1
ATOM 7867 O O . ASN C 1 85 ? 105.369 37.649 44.348 1.00 52.74 83 ASN C O 1
ATOM 7876 N N . GLU C 1 86 ? 103.562 37.194 43.059 1.00 50.95 84 GLU C N 1
ATOM 7877 C CA . GLU C 1 86 ? 104.285 36.381 42.071 1.00 48.79 84 GLU C CA 1
ATOM 7878 C C . GLU C 1 86 ? 105.282 37.209 41.270 1.00 41.52 84 GLU C C 1
ATOM 7879 O O . GLU C 1 86 ? 106.420 36.786 41.116 1.00 37.30 84 GLU C O 1
ATOM 7885 N N . MET C 1 87 ? 104.846 38.373 40.775 1.00 31.63 85 MET C N 1
ATOM 7886 C CA . MET C 1 87 ? 105.726 39.362 40.132 1.00 38.35 85 MET C CA 1
ATOM 7887 C C . MET C 1 87 ? 106.967 39.630 40.975 1.00 39.64 85 MET C C 1
ATOM 7888 O O . MET C 1 87 ? 108.091 39.596 40.474 1.00 49.85 85 MET C O 1
ATOM 7893 N N . THR C 1 88 ? 106.735 39.892 42.259 1.00 39.50 86 THR C N 1
ATOM 7894 C CA . THR C 1 88 ? 107.772 40.251 43.210 1.00 40.98 86 THR C CA 1
ATOM 7895 C C . THR C 1 88 ? 108.754 39.111 43.362 1.00 38.65 86 THR C C 1
ATOM 7896 O O . THR C 1 88 ? 109.948 39.304 43.188 1.00 44.57 86 THR C O 1
ATOM 7900 N N . ASN C 1 89 ? 108.246 37.920 43.651 1.00 41.85 87 ASN C N 1
ATOM 7901 C CA . ASN C 1 89 ? 109.101 36.759 43.855 1.00 41.85 87 ASN C CA 1
ATOM 7902 C C . ASN C 1 89 ? 109.933 36.401 42.626 1.00 42.56 87 ASN C C 1
ATOM 7903 O O . ASN C 1 89 ? 111.096 36.008 42.747 1.00 42.25 87 ASN C O 1
ATOM 7908 N N . GLN C 1 90 ? 109.328 36.574 41.450 1.00 42.84 88 GLN C N 1
ATOM 7909 C CA . GLN C 1 90 ? 109.974 36.298 40.173 1.00 37.50 88 GLN C CA 1
ATOM 7910 C C . GLN C 1 90 ? 111.111 37.272 39.866 1.00 37.99 88 GLN C C 1
ATOM 7911 O O . GLN C 1 90 ? 112.228 36.848 39.549 1.00 36.83 88 GLN C O 1
ATOM 7917 N N . MET C 1 91 ? 110.819 38.569 39.953 1.00 30.65 89 MET C N 1
ATOM 7918 C CA . MET C 1 91 ? 111.830 39.604 39.752 1.00 31.71 89 MET C CA 1
ATOM 7919 C C . MET C 1 91 ? 112.969 39.530 40.784 1.00 32.65 89 MET C C 1
ATOM 7920 O O . MET C 1 91 ? 114.136 39.687 40.422 1.00 36.85 89 MET C O 1
ATOM 7925 N N . ARG C 1 92 ? 112.636 39.263 42.044 1.00 36.33 90 ARG C N 1
ATOM 7926 C CA . ARG C 1 92 ? 113.653 39.087 43.100 1.00 42.11 90 ARG C CA 1
ATOM 7927 C C . ARG C 1 92 ? 114.628 37.949 42.796 1.00 41.37 90 ARG C C 1
ATOM 7928 O O . ARG C 1 92 ? 115.829 38.072 43.046 1.00 42.69 90 ARG C O 1
ATOM 7936 N N . SER C 1 93 ? 114.107 36.864 42.226 1.00 41.34 91 SER C N 1
ATOM 7937 C CA . SER C 1 93 ? 114.901 35.666 41.932 1.00 42.42 91 SER C CA 1
ATOM 7938 C C . SER C 1 93 ? 115.899 35.806 40.787 1.00 39.76 91 SER C C 1
ATOM 7939 O O . SER C 1 93 ? 116.857 35.044 40.719 1.00 44.48 91 SER C O 1
ATOM 7942 N N . ILE C 1 94 ? 115.667 36.742 39.868 1.00 43.84 92 ILE C N 1
ATOM 7943 C CA . ILE C 1 94 ? 116.664 37.032 38.832 1.00 43.99 92 ILE C CA 1
ATOM 7944 C C . ILE C 1 94 ? 117.330 38.402 39.030 1.00 47.25 92 ILE C C 1
ATOM 7945 O O . ILE C 1 94 ? 117.936 38.956 38.111 1.00 49.01 92 ILE C O 1
ATOM 7950 N N . ASP C 1 95 ? 117.220 38.915 40.255 1.00 49.69 93 ASP C N 1
ATOM 7951 C CA . ASP C 1 95 ? 117.961 40.093 40.730 1.00 50.80 93 ASP C CA 1
ATOM 7952 C C . ASP C 1 95 ? 117.646 41.384 39.989 1.00 48.66 93 ASP C C 1
ATOM 7953 O O . ASP C 1 95 ? 118.555 42.189 39.739 1.00 47.58 93 ASP C O 1
ATOM 7958 N N . VAL C 1 96 ? 116.378 41.594 39.635 1.00 47.11 94 VAL C N 1
ATOM 7959 C CA . VAL C 1 96 ? 115.999 42.905 39.102 1.00 43.83 94 VAL C CA 1
ATOM 7960 C C . VAL C 1 96 ? 115.408 43.786 40.204 1.00 43.36 94 VAL C C 1
ATOM 7961 O O . VAL C 1 96 ? 114.813 43.288 41.169 1.00 45.13 94 VAL C O 1
ATOM 7965 N N . GLN C 1 97 ? 115.620 45.092 40.059 1.00 43.89 95 GLN C N 1
ATOM 7966 C CA A GLN C 1 97 ? 115.147 46.062 41.036 0.50 44.70 95 GLN C CA 1
ATOM 7967 C CA B GLN C 1 97 ? 115.185 46.082 41.046 0.50 47.00 95 GLN C CA 1
ATOM 7968 C C . GLN C 1 97 ? 114.486 47.249 40.349 1.00 44.18 95 GLN C C 1
ATOM 7969 O O . GLN C 1 97 ? 113.736 47.992 40.968 1.00 44.79 95 GLN C O 1
ATOM 7980 N N . LEU C 1 98 ? 114.746 47.396 39.055 1.00 45.43 96 LEU C N 1
ATOM 7981 C CA . LEU C 1 98 ? 114.156 48.462 38.258 1.00 46.89 96 LEU C CA 1
ATOM 7982 C C . LEU C 1 98 ? 113.232 47.913 37.163 1.00 46.12 96 LEU C C 1
ATOM 7983 O O . LEU C 1 98 ? 113.616 47.014 36.417 1.00 48.36 96 LEU C O 1
ATOM 7988 N N . ILE C 1 99 ? 112.019 48.464 37.086 1.00 44.62 97 ILE C N 1
ATOM 7989 C CA . ILE C 1 99 ? 111.013 48.078 36.092 1.00 41.81 97 ILE C CA 1
ATOM 7990 C C . ILE C 1 99 ? 110.565 49.273 35.236 1.00 42.34 97 ILE C C 1
ATOM 7991 O O . ILE C 1 99 ? 110.072 50.264 35.766 1.00 48.54 97 ILE C O 1
ATOM 7996 N N . PHE C 1 100 ? 110.754 49.179 33.920 1.00 44.01 98 PHE C N 1
ATOM 7997 C CA . PHE C 1 100 ? 110.181 50.146 32.980 1.00 46.36 98 PHE C CA 1
ATOM 7998 C C . PHE C 1 100 ? 108.774 49.705 32.584 1.00 48.67 98 PHE C C 1
ATOM 7999 O O . PHE C 1 100 ? 108.554 48.520 32.308 1.00 49.57 98 PHE C O 1
ATOM 8007 N N . CYS C 1 101 ? 107.826 50.647 32.565 1.00 49.44 99 CYS C N 1
ATOM 8008 C CA A CYS C 1 101 ? 106.416 50.346 32.274 0.50 51.04 99 CYS C CA 1
ATOM 8009 C CA B CYS C 1 101 ? 106.450 50.305 32.220 0.50 50.85 99 CYS C CA 1
ATOM 8010 C C . CYS C 1 101 ? 105.830 51.212 31.164 1.00 51.97 99 CYS C C 1
ATOM 8011 O O . CYS C 1 101 ? 106.138 52.401 31.077 1.00 52.02 99 CYS C O 1
ATOM 8016 N N . THR C 1 102 ? 104.972 50.615 30.338 1.00 54.13 100 THR C N 1
ATOM 8017 C CA . THR C 1 102 ? 104.177 51.368 29.371 1.00 54.12 100 THR C CA 1
ATOM 8018 C C . THR C 1 102 ? 102.728 51.389 29.847 1.00 56.82 100 THR C C 1
ATOM 8019 O O . THR C 1 102 ? 101.877 52.034 29.234 1.00 60.25 100 THR C O 1
ATOM 8023 N N . LEU C 1 103 ? 102.450 50.671 30.934 1.00 58.10 101 LEU C N 1
ATOM 8024 C CA . LEU C 1 103 ? 101.147 50.756 31.596 1.00 61.56 101 LEU C CA 1
ATOM 8025 C C . LEU C 1 103 ? 101.278 50.731 33.134 1.00 63.14 101 LEU C C 1
ATOM 8026 O O . LEU C 1 103 ? 102.096 49.973 33.656 1.00 65.83 101 LEU C O 1
ATOM 8031 N N . PRO C 1 104 ? 100.515 51.607 33.843 1.00 61.84 102 PRO C N 1
ATOM 8032 C CA . PRO C 1 104 ? 100.437 51.774 35.306 1.00 59.71 102 PRO C CA 1
ATOM 8033 C C . PRO C 1 104 ? 100.710 50.553 36.189 1.00 56.51 102 PRO C C 1
ATOM 8034 O O . PRO C 1 104 ? 99.954 49.577 36.180 1.00 57.67 102 PRO C O 1
ATOM 8038 N N . LEU C 1 105 ? 101.796 50.625 36.952 1.00 53.73 103 LEU C N 1
ATOM 8039 C CA . LEU C 1 105 ? 102.137 49.581 37.909 1.00 51.84 103 LEU C CA 1
ATOM 8040 C C . LEU C 1 105 ? 102.602 50.165 39.243 1.00 55.78 103 LEU C C 1
ATOM 8041 O O . LEU C 1 105 ? 103.400 51.106 39.287 1.00 56.10 103 LEU C O 1
ATOM 8046 N N . GLU C 1 106 ? 102.084 49.599 40.325 1.00 60.39 104 GLU C N 1
ATOM 8047 C CA . GLU C 1 106 ? 102.532 49.924 41.662 1.00 65.39 104 GLU C CA 1
ATOM 8048 C C . GLU C 1 106 ? 102.990 48.619 42.299 1.00 62.06 104 GLU C C 1
ATOM 8049 O O . GLU C 1 106 ? 102.222 47.654 42.364 1.00 62.34 104 GLU C O 1
ATOM 8055 N N . LEU C 1 107 ? 104.244 48.585 42.748 1.00 60.01 105 LEU C N 1
ATOM 8056 C CA . LEU C 1 107 ? 104.811 47.382 43.372 1.00 58.30 105 LEU C CA 1
ATOM 8057 C C . LEU C 1 107 ? 105.914 47.756 44.357 1.00 58.49 105 LEU C C 1
ATOM 8058 O O . LEU C 1 107 ? 106.899 48.384 43.979 1.00 59.92 105 LEU C O 1
ATOM 8063 N N . ARG C 1 108 ? 105.726 47.369 45.618 1.00 61.01 106 ARG C N 1
ATOM 8064 C CA . ARG C 1 108 ? 106.638 47.720 46.708 1.00 61.46 106 ARG C CA 1
ATOM 8065 C C . ARG C 1 108 ? 107.990 47.027 46.606 1.00 57.32 106 ARG C C 1
ATOM 8066 O O . ARG C 1 108 ? 108.056 45.815 46.404 1.00 52.98 106 ARG C O 1
ATOM 8074 N N . GLY C 1 109 ? 109.057 47.809 46.761 1.00 55.10 107 GLY C N 1
ATOM 8075 C CA . GLY C 1 109 ? 110.424 47.279 46.810 1.00 54.73 107 GLY C CA 1
ATOM 8076 C C . GLY C 1 109 ? 111.109 47.287 45.459 1.00 53.27 107 GLY C C 1
ATOM 8077 O O . GLY C 1 109 ? 112.139 46.633 45.263 1.00 55.64 107 GLY C O 1
ATOM 8078 N N . PHE C 1 110 ? 110.520 48.025 44.523 1.00 48.94 108 PHE C N 1
ATOM 8079 C CA . PHE C 1 110 ? 111.024 48.105 43.163 1.00 48.52 108 PHE C CA 1
ATOM 8080 C C . PHE C 1 110 ? 110.936 49.536 42.678 1.00 43.93 108 PHE C C 1
ATOM 8081 O O . PHE C 1 110 ? 109.927 50.205 42.907 1.00 47.22 108 PHE C O 1
ATOM 8089 N N . GLN C 1 111 ? 111.992 50.001 42.016 1.00 43.97 109 GLN C N 1
ATOM 8090 C CA . GLN C 1 111 ? 111.963 51.297 41.360 1.00 45.71 109 GLN C CA 1
ATOM 8091 C C . GLN C 1 111 ? 111.216 51.140 40.052 1.00 46.39 109 GLN C C 1
ATOM 8092 O O . GLN C 1 111 ? 111.588 50.339 39.203 1.00 43.58 109 GLN C O 1
ATOM 8098 N N . ILE C 1 112 ? 110.150 51.913 39.909 1.00 51.38 110 ILE C N 1
ATOM 8099 C CA . ILE C 1 112 ? 109.277 51.831 38.756 1.00 49.52 110 ILE C CA 1
ATOM 8100 C C . ILE C 1 112 ? 109.320 53.148 37.998 1.00 53.62 110 ILE C C 1
ATOM 8101 O O . ILE C 1 112 ? 109.006 54.210 38.539 1.00 58.46 110 ILE C O 1
ATOM 8106 N N . VAL C 1 113 ? 109.761 53.077 36.751 1.00 54.79 111 VAL C N 1
ATOM 8107 C CA . VAL C 1 113 ? 109.746 54.237 35.876 1.00 57.28 111 VAL C CA 1
ATOM 8108 C C . VAL C 1 113 ? 108.805 53.955 34.712 1.00 59.61 111 VAL C C 1
ATOM 8109 O O . VAL C 1 113 ? 108.875 52.893 34.102 1.00 61.27 111 VAL C O 1
ATOM 8113 N N . SER C 1 114 ? 107.904 54.889 34.427 1.00 62.50 112 SER C N 1
ATOM 8114 C CA . SER C 1 114 ? 107.080 54.784 33.230 1.00 66.23 112 SER C CA 1
ATOM 8115 C C . SER C 1 114 ? 107.779 55.462 32.061 1.00 66.30 112 SER C C 1
ATOM 8116 O O . SER C 1 114 ? 108.568 56.392 32.255 1.00 65.08 112 SER C O 1
ATOM 8119 N N . LEU C 1 115 ? 107.482 54.982 30.854 1.00 67.37 113 LEU C N 1
ATOM 8120 C CA . LEU C 1 115 ? 108.024 55.522 29.606 1.00 67.53 113 LEU C CA 1
ATOM 8121 C C . LEU C 1 115 ? 107.635 56.988 29.430 1.00 69.71 113 LEU C C 1
ATOM 8122 O O . LEU C 1 115 ? 108.327 57.754 28.752 1.00 67.34 113 LEU C O 1
ATOM 8127 N N . ASP C 1 116 ? 106.525 57.354 30.070 1.00 72.69 114 ASP C N 1
ATOM 8128 C CA . ASP C 1 116 ? 105.996 58.708 30.091 1.00 77.18 114 ASP C CA 1
ATOM 8129 C C . ASP C 1 116 ? 106.913 59.676 30.840 1.00 78.56 114 ASP C C 1
ATOM 8130 O O . ASP C 1 116 ? 106.912 60.876 30.566 1.00 80.98 114 ASP C O 1
ATOM 8135 N N . ASP C 1 117 ? 107.694 59.142 31.777 1.00 79.17 115 ASP C N 1
ATOM 8136 C CA . ASP C 1 117 ? 108.578 59.937 32.626 1.00 79.04 115 ASP C CA 1
ATOM 8137 C C . ASP C 1 117 ? 109.995 60.071 32.066 1.00 80.08 115 ASP C C 1
ATOM 8138 O O . ASP C 1 117 ? 110.699 61.037 32.373 1.00 80.51 115 ASP C O 1
ATOM 8143 N N . ILE C 1 118 ? 110.400 59.101 31.249 1.00 80.70 116 ILE C N 1
ATOM 8144 C CA . ILE C 1 118 ? 111.744 59.052 30.675 1.00 81.30 116 ILE C CA 1
ATOM 8145 C C . ILE C 1 118 ? 111.962 60.162 29.637 1.00 85.35 116 ILE C C 1
ATOM 8146 O O . ILE C 1 118 ? 113.012 60.811 29.623 1.00 85.70 116 ILE C O 1
ATOM 8151 N N . GLU C 1 119 ? 110.955 60.399 28.801 1.00 90.47 117 GLU C N 1
ATOM 8152 C CA . GLU C 1 119 ? 111.054 61.398 27.734 1.00 95.02 117 GLU C CA 1
ATOM 8153 C C . GLU C 1 119 ? 110.389 62.725 28.105 1.00 94.11 117 GLU C C 1
ATOM 8154 O O . GLU C 1 119 ? 111.018 63.784 28.047 1.00 89.89 117 GLU C O 1
ATOM 8160 N N . LEU C 1 156 ? 124.811 56.435 20.611 1.00 84.52 154 LEU C N 1
ATOM 8161 C CA . LEU C 1 156 ? 125.313 55.881 21.868 1.00 83.46 154 LEU C CA 1
ATOM 8162 C C . LEU C 1 156 ? 126.385 54.812 21.625 1.00 81.54 154 LEU C C 1
ATOM 8163 O O . LEU C 1 156 ? 126.561 54.339 20.497 1.00 83.23 154 LEU C O 1
ATOM 8168 N N . ASN C 1 157 ? 127.086 54.427 22.688 1.00 77.56 155 ASN C N 1
ATOM 8169 C CA . ASN C 1 157 ? 128.236 53.530 22.567 1.00 75.79 155 ASN C CA 1
ATOM 8170 C C . ASN C 1 157 ? 128.023 52.127 23.146 1.00 68.69 155 ASN C C 1
ATOM 8171 O O . ASN C 1 157 ? 128.393 51.850 24.289 1.00 67.68 155 ASN C O 1
ATOM 8176 N N . THR C 1 158 ? 127.416 51.258 22.335 1.00 64.60 156 THR C N 1
ATOM 8177 C CA . THR C 1 158 ? 127.104 49.864 22.700 1.00 54.06 156 THR C CA 1
ATOM 8178 C C . THR C 1 158 ? 127.321 48.962 21.493 1.00 47.43 156 THR C C 1
ATOM 8179 O O . THR C 1 158 ? 127.274 49.424 20.359 1.00 46.93 156 THR C O 1
ATOM 8183 N N . SER C 1 159 ? 127.519 47.671 21.733 1.00 48.90 157 SER C N 1
ATOM 8184 C CA . SER C 1 159 ? 127.805 46.721 20.651 1.00 47.99 157 SER C CA 1
ATOM 8185 C C . SER C 1 159 ? 126.886 45.498 20.681 1.00 45.93 157 SER C C 1
ATOM 8186 O O . SER C 1 159 ? 126.448 45.061 21.747 1.00 50.23 157 SER C O 1
ATOM 8189 N N . PHE C 1 160 ? 126.619 44.939 19.507 1.00 45.54 158 PHE C N 1
ATOM 8190 C CA . PHE C 1 160 ? 125.753 43.773 19.390 1.00 43.30 158 PHE C CA 1
ATOM 8191 C C . PHE C 1 160 ? 126.519 42.458 19.399 1.00 42.98 158 PHE C C 1
ATOM 8192 O O . PHE C 1 160 ? 127.427 42.246 18.597 1.00 45.40 158 PHE C O 1
ATOM 8200 N N . ASN C 1 161 ? 126.113 41.566 20.295 1.00 42.71 159 ASN C N 1
ATOM 8201 C CA . ASN C 1 161 ? 126.748 40.265 20.447 1.00 39.44 159 ASN C CA 1
ATOM 8202 C C . ASN C 1 161 ? 125.687 39.191 20.596 1.00 40.38 159 ASN C C 1
ATOM 8203 O O . ASN C 1 161 ? 124.790 39.317 21.421 1.00 38.70 159 ASN C O 1
ATOM 8208 N N . LEU C 1 162 ? 125.814 38.126 19.811 1.00 39.75 160 LEU C N 1
ATOM 8209 C CA . LEU C 1 162 ? 124.806 37.072 19.751 1.00 39.29 160 LEU C CA 1
ATOM 8210 C C . LEU C 1 162 ? 124.680 36.245 21.026 1.00 40.36 160 LEU C C 1
ATOM 8211 O O . LEU C 1 162 ? 123.637 35.626 21.264 1.00 33.83 160 LEU C O 1
ATOM 8216 N N . ASP C 1 163 ? 125.726 36.273 21.851 1.00 41.50 161 ASP C N 1
ATOM 8217 C CA . ASP C 1 163 ? 125.840 35.388 23.010 1.00 40.83 161 ASP C CA 1
ATOM 8218 C C . ASP C 1 163 ? 125.292 35.942 24.304 1.00 38.95 161 ASP C C 1
ATOM 8219 O O . ASP C 1 163 ? 125.217 35.228 25.311 1.00 37.10 161 ASP C O 1
ATOM 8224 N N . ASP C 1 164 ? 124.914 37.211 24.306 1.00 36.14 162 ASP C N 1
ATOM 8225 C CA . ASP C 1 164 ? 124.353 37.734 25.538 1.00 44.43 162 ASP C CA 1
ATOM 8226 C C . ASP C 1 164 ? 122.826 37.705 25.570 1.00 43.77 162 ASP C C 1
ATOM 8227 O O . ASP C 1 164 ? 122.172 37.657 24.526 1.00 46.59 162 ASP C O 1
ATOM 8232 N N . ILE C 1 165 ? 122.288 37.698 26.788 1.00 38.90 163 ILE C N 1
ATOM 8233 C CA . ILE C 1 165 ? 120.874 37.481 27.048 1.00 30.24 163 ILE C CA 1
ATOM 8234 C C . ILE C 1 165 ? 120.044 38.654 26.509 1.00 35.13 163 ILE C C 1
ATOM 8235 O O . ILE C 1 165 ? 120.339 39.826 26.768 1.00 32.46 163 ILE C O 1
ATOM 8240 N N . ALA C 1 166 ? 119.065 38.314 25.674 1.00 34.95 164 ALA C N 1
ATOM 8241 C CA . ALA C 1 166 ? 118.127 39.275 25.107 1.00 35.07 164 ALA C CA 1
ATOM 8242 C C . ALA C 1 166 ? 116.977 39.488 26.079 1.00 34.55 164 ALA C C 1
ATOM 8243 O O . ALA C 1 166 ? 116.587 40.628 26.384 1.00 31.73 164 ALA C O 1
ATOM 8245 N N . SER C 1 167 ? 116.447 38.367 26.556 1.00 27.48 165 SER C N 1
ATOM 8246 C CA . SER C 1 167 ? 115.217 38.346 27.316 1.00 30.92 165 SER C CA 1
ATOM 8247 C C . SER C 1 167 ? 115.218 37.177 28.280 1.00 30.08 165 SER C C 1
ATOM 8248 O O . SER C 1 167 ? 115.830 36.148 28.016 1.00 35.00 165 SER C O 1
ATOM 8251 N N . ILE C 1 168 ? 114.539 37.372 29.407 1.00 36.12 166 ILE C N 1
ATOM 8252 C CA . ILE C 1 168 ? 114.307 36.339 30.410 1.00 31.12 166 ILE C CA 1
ATOM 8253 C C . ILE C 1 168 ? 112.796 36.165 30.550 1.00 33.65 166 ILE C C 1
ATOM 8254 O O . ILE C 1 168 ? 112.069 37.143 30.782 1.00 32.49 166 ILE C O 1
ATOM 8259 N N . MET C 1 169 ? 112.338 34.921 30.394 1.00 32.79 167 MET C N 1
ATOM 8260 C CA . MET C 1 169 ? 110.919 34.573 30.488 1.00 33.14 167 MET C CA 1
ATOM 8261 C C . MET C 1 169 ? 110.684 33.487 31.519 1.00 38.96 167 MET C C 1
ATOM 8262 O O . MET C 1 169 ? 111.497 32.570 31.674 1.00 36.58 167 MET C O 1
ATOM 8267 N N . PHE C 1 170 ? 109.548 33.572 32.198 1.00 39.22 168 PHE C N 1
ATOM 8268 C CA . PHE C 1 170 ? 109.206 32.587 33.196 1.00 37.89 168 PHE C CA 1
ATOM 8269 C C . PHE C 1 170 ? 108.219 31.551 32.678 1.00 40.78 168 PHE C C 1
ATOM 8270 O O . PHE C 1 170 ? 107.313 31.861 31.902 1.00 40.18 168 PHE C O 1
ATOM 8278 N N . THR C 1 171 ? 108.416 30.314 33.109 1.00 40.24 169 THR C N 1
ATOM 8279 C CA . THR C 1 171 ? 107.452 29.252 32.879 1.00 48.19 169 THR C CA 1
ATOM 8280 C C . THR C 1 171 ? 106.227 29.522 33.761 1.00 56.54 169 THR C C 1
ATOM 8281 O O . THR C 1 171 ? 106.299 30.335 34.690 1.00 57.30 169 THR C O 1
ATOM 8285 N N . SER C 1 172 ? 105.108 28.854 33.472 1.00 64.16 170 SER C N 1
ATOM 8286 C CA . SER C 1 172 ? 103.862 29.048 34.239 1.00 68.50 170 SER C CA 1
ATOM 8287 C C . SER C 1 172 ? 103.946 28.542 35.690 1.00 71.87 170 SER C C 1
ATOM 8288 O O . SER C 1 172 ? 103.218 29.033 36.566 1.00 68.47 170 SER C O 1
ATOM 8291 N N . GLY C 1 173 ? 104.842 27.580 35.927 1.00 76.20 171 GLY C N 1
ATOM 8292 C CA . GLY C 1 173 ? 105.072 27.008 37.254 1.00 82.68 171 GLY C CA 1
ATOM 8293 C C . GLY C 1 173 ? 103.854 26.308 37.828 1.00 88.28 171 GLY C C 1
ATOM 8294 O O . GLY C 1 173 ? 103.499 26.516 38.991 1.00 87.14 171 GLY C O 1
ATOM 8295 N N . THR C 1 174 ? 103.202 25.499 36.996 1.00 92.82 172 THR C N 1
ATOM 8296 C CA . THR C 1 174 ? 102.039 24.724 37.417 1.00 96.32 172 THR C CA 1
ATOM 8297 C C . THR C 1 174 ? 102.497 23.423 38.068 1.00 99.63 172 THR C C 1
ATOM 8298 O O . THR C 1 174 ? 101.910 22.983 39.057 1.00 100.68 172 THR C O 1
ATOM 8302 N N . THR C 1 175 ? 103.556 22.830 37.515 1.00 101.68 173 THR C N 1
ATOM 8303 C CA . THR C 1 175 ? 104.089 21.553 37.996 1.00 104.34 173 THR C CA 1
ATOM 8304 C C . THR C 1 175 ? 104.894 21.741 39.281 1.00 103.56 173 THR C C 1
ATOM 8305 O O . THR C 1 175 ? 104.624 21.090 40.295 1.00 104.75 173 THR C O 1
ATOM 8309 N N . GLY C 1 176 ? 105.884 22.629 39.223 1.00 100.24 174 GLY C N 1
ATOM 8310 C CA . GLY C 1 176 ? 106.719 22.943 40.374 1.00 95.97 174 GLY C CA 1
ATOM 8311 C C . GLY C 1 176 ? 106.891 24.442 40.517 1.00 93.21 174 GLY C C 1
ATOM 8312 O O . GLY C 1 176 ? 105.901 25.166 40.652 1.00 95.08 174 GLY C O 1
ATOM 8313 N N . PRO C 1 177 ? 108.149 24.921 40.484 1.00 89.54 175 PRO C N 1
ATOM 8314 C CA . PRO C 1 177 ? 108.419 26.355 40.592 1.00 84.78 175 PRO C CA 1
ATOM 8315 C C . PRO C 1 177 ? 108.296 27.083 39.252 1.00 79.99 175 PRO C C 1
ATOM 8316 O O . PRO C 1 177 ? 108.258 26.441 38.200 1.00 80.82 175 PRO C O 1
ATOM 8320 N N . GLN C 1 178 ? 108.212 28.413 39.306 1.00 73.73 176 GLN C N 1
ATOM 8321 C CA . GLN C 1 178 ? 108.268 29.256 38.110 1.00 65.34 176 GLN C CA 1
ATOM 8322 C C . GLN C 1 178 ? 109.730 29.474 37.706 1.00 58.49 176 GLN C C 1
ATOM 8323 O O . GLN C 1 178 ? 110.452 30.268 38.321 1.00 56.36 176 GLN C O 1
ATOM 8329 N N . LYS C 1 179 ? 110.146 28.747 36.671 1.00 47.17 177 LYS C N 1
ATOM 8330 C CA . LYS C 1 179 ? 111.523 28.726 36.180 1.00 39.11 177 LYS C CA 1
ATOM 8331 C C . LYS C 1 179 ? 111.889 29.897 35.263 1.00 34.98 177 LYS C C 1
ATOM 8332 O O . LYS C 1 179 ? 111.116 30.262 34.383 1.00 30.93 177 LYS C O 1
ATOM 8338 N N . ALA C 1 180 ? 113.089 30.449 35.455 1.00 35.05 178 ALA C N 1
ATOM 8339 C CA . ALA C 1 180 ? 113.584 31.573 34.657 1.00 30.52 178 ALA C CA 1
ATOM 8340 C C . ALA C 1 180 ? 114.406 31.075 33.487 1.00 30.71 178 ALA C C 1
ATOM 8341 O O . ALA C 1 180 ? 115.389 30.371 33.679 1.00 34.19 178 ALA C O 1
ATOM 8343 N N . VAL C 1 181 ? 114.004 31.465 32.279 1.00 32.53 179 VAL C N 1
ATOM 8344 C CA . VAL C 1 181 ? 114.612 30.982 31.042 1.00 31.43 179 VAL C CA 1
ATOM 8345 C C . VAL C 1 181 ? 115.318 32.145 30.369 1.00 34.43 179 VAL C C 1
ATOM 8346 O O . VAL C 1 181 ? 114.665 33.108 29.961 1.00 36.39 179 VAL C O 1
ATOM 8350 N N . PRO C 1 182 ? 116.663 32.087 30.292 1.00 32.84 180 PRO C N 1
ATOM 8351 C CA . PRO C 1 182 ? 117.392 33.084 29.529 1.00 36.01 180 PRO C CA 1
ATOM 8352 C C . PRO C 1 182 ? 117.377 32.767 28.038 1.00 33.72 180 PRO C C 1
ATOM 8353 O O . PRO C 1 182 ? 117.601 31.625 27.621 1.00 36.96 180 PRO C O 1
ATOM 8357 N N . GLN C 1 183 ? 117.092 33.780 27.240 1.00 32.05 181 GLN C N 1
ATOM 8358 C CA . GLN C 1 183 ? 117.073 33.607 25.813 1.00 29.74 181 GLN C CA 1
ATOM 8359 C C . GLN C 1 183 ? 118.055 34.584 25.200 1.00 33.95 181 GLN C C 1
ATOM 8360 O O . GLN C 1 183 ? 117.882 35.806 25.274 1.00 31.31 181 GLN C O 1
ATOM 8366 N N . THR C 1 184 ? 119.122 34.033 24.638 1.00 35.25 182 THR C N 1
ATOM 8367 C CA . THR C 1 184 ? 120.166 34.839 24.029 1.00 32.15 182 THR C CA 1
ATOM 8368 C C . THR C 1 184 ? 119.696 35.188 22.631 1.00 31.47 182 THR C C 1
ATOM 8369 O O . THR C 1 184 ? 118.847 34.480 22.071 1.00 29.13 182 THR C O 1
ATOM 8373 N N . PHE C 1 185 ? 120.247 36.264 22.063 1.00 26.26 183 PHE C N 1
ATOM 8374 C CA . PHE C 1 185 ? 120.000 36.642 20.661 1.00 29.88 183 PHE C CA 1
ATOM 8375 C C . PHE C 1 185 ? 120.294 35.504 19.661 1.00 31.81 183 PHE C C 1
ATOM 8376 O O . PHE C 1 185 ? 119.708 35.451 18.585 1.00 31.49 183 PHE C O 1
ATOM 8384 N N . ARG C 1 186 ? 121.201 34.613 20.047 1.00 30.45 184 ARG C N 1
ATOM 8385 C CA . ARG C 1 186 ? 121.576 33.434 19.291 1.00 33.14 184 ARG C CA 1
ATOM 8386 C C . ARG C 1 186 ? 120.443 32.397 19.306 1.00 31.91 184 ARG C C 1
ATOM 8387 O O . ARG C 1 186 ? 120.078 31.867 18.244 1.00 37.02 184 ARG C O 1
ATOM 8395 N N . ASN C 1 187 ? 119.924 32.104 20.506 1.00 26.05 185 ASN C N 1
ATOM 8396 C CA . ASN C 1 187 ? 118.700 31.325 20.696 1.00 23.82 185 ASN C CA 1
ATOM 8397 C C . ASN C 1 187 ? 117.567 31.815 19.792 1.00 27.09 185 ASN C C 1
ATOM 8398 O O . ASN C 1 187 ? 116.947 31.020 19.088 1.00 31.76 185 ASN C O 1
ATOM 8403 N N . HIS C 1 188 ? 117.311 33.125 19.830 1.00 27.99 186 HIS C N 1
ATOM 8404 C CA . HIS C 1 188 ? 116.260 33.764 19.039 1.00 25.54 186 HIS C CA 1
ATOM 8405 C C . HIS C 1 188 ? 116.538 33.730 17.543 1.00 29.68 186 HIS C C 1
ATOM 8406 O O . HIS C 1 188 ? 115.605 33.626 16.741 1.00 33.87 186 HIS C O 1
ATOM 8413 N N . TYR C 1 189 ? 117.815 33.858 17.175 1.00 32.30 187 TYR C N 1
ATOM 8414 C CA . TYR C 1 189 ? 118.232 33.838 15.777 1.00 30.59 187 TYR C CA 1
ATOM 8415 C C . TYR C 1 189 ? 118.110 32.430 15.159 1.00 27.10 187 TYR C C 1
ATOM 8416 O O . TYR C 1 189 ? 117.598 32.288 14.045 1.00 25.44 187 TYR C O 1
ATOM 8425 N N . ALA C 1 190 ? 118.591 31.410 15.872 1.00 25.01 188 ALA C N 1
ATOM 8426 C CA . ALA C 1 190 ? 118.485 30.019 15.409 1.00 32.35 188 ALA C CA 1
ATOM 8427 C C . ALA C 1 190 ? 117.029 29.640 15.192 1.00 36.15 188 ALA C C 1
ATOM 8428 O O . ALA C 1 190 ? 116.695 28.966 14.217 1.00 40.07 188 ALA C O 1
ATOM 8430 N N . SER C 1 191 ? 116.176 30.110 16.102 1.00 37.68 189 SER C N 1
ATOM 8431 C CA . SER C 1 191 ? 114.733 29.922 16.026 1.00 33.23 189 SER C CA 1
ATOM 8432 C C . SER C 1 191 ? 114.071 30.616 14.831 1.00 33.21 189 SER C C 1
ATOM 8433 O O . SER C 1 191 ? 113.168 30.053 14.229 1.00 38.36 189 SER C O 1
ATOM 8436 N N . ALA C 1 192 ? 114.512 31.824 14.484 1.00 33.22 190 ALA C N 1
ATOM 8437 C CA . ALA C 1 192 ? 113.894 32.553 13.370 1.00 33.98 190 ALA C CA 1
ATOM 8438 C C . ALA C 1 192 ? 114.248 31.938 12.016 1.00 38.13 190 ALA C C 1
ATOM 8439 O O . ALA C 1 192 ? 113.379 31.807 11.140 1.00 39.44 190 ALA C O 1
ATOM 8441 N N . ILE C 1 193 ? 115.520 31.558 11.862 1.00 33.22 191 ILE C N 1
ATOM 8442 C CA . ILE C 1 193 ? 116.019 30.925 10.639 1.00 32.45 191 ILE C CA 1
ATOM 8443 C C . ILE C 1 193 ? 115.479 29.513 10.415 1.00 32.90 191 ILE C C 1
ATOM 8444 O O . ILE C 1 193 ? 115.288 29.100 9.268 1.00 38.89 191 ILE C O 1
ATOM 8449 N N . GLY C 1 194 ? 115.215 28.788 11.498 1.00 30.43 192 GLY C N 1
ATOM 8450 C CA . GLY C 1 194 ? 114.594 27.471 11.422 1.00 38.20 192 GLY C CA 1
ATOM 8451 C C . GLY C 1 194 ? 113.126 27.583 11.044 1.00 44.11 192 GLY C C 1
ATOM 8452 O O . GLY C 1 194 ? 112.592 26.723 10.346 1.00 51.02 192 GLY C O 1
ATOM 8453 N N . CYS C 1 195 ? 112.487 28.658 11.506 1.00 42.97 193 CYS C N 1
ATOM 8454 C CA . CYS C 1 195 ? 111.108 28.993 11.151 1.00 41.72 193 CYS C CA 1
ATOM 8455 C C . CYS C 1 195 ? 110.974 29.542 9.718 1.00 38.58 193 CYS C C 1
ATOM 8456 O O . CYS C 1 195 ? 109.966 29.299 9.053 1.00 41.70 193 CYS C O 1
ATOM 8459 N N . LYS C 1 196 ? 111.983 30.273 9.242 1.00 36.83 194 LYS C N 1
ATOM 8460 C CA . LYS C 1 196 ? 111.999 30.770 7.861 1.00 35.68 194 LYS C CA 1
ATOM 8461 C C . LYS C 1 196 ? 112.050 29.610 6.878 1.00 40.18 194 LYS C C 1
ATOM 8462 O O . LYS C 1 196 ? 111.513 29.688 5.769 1.00 37.65 194 LYS C O 1
ATOM 8468 N N . GLU C 1 197 ? 112.714 28.539 7.301 1.00 40.70 195 GLU C N 1
ATOM 8469 C CA . GLU C 1 197 ? 112.784 27.329 6.526 1.00 42.68 195 GLU C CA 1
ATOM 8470 C C . GLU C 1 197 ? 111.439 26.615 6.608 1.00 40.00 195 GLU C C 1
ATOM 8471 O O . GLU C 1 197 ? 110.782 26.430 5.594 1.00 46.06 195 GLU C O 1
ATOM 8477 N N . SER C 1 198 ? 111.014 26.269 7.821 1.00 41.10 196 SER C N 1
ATOM 8478 C CA . SER C 1 198 ? 109.896 25.354 8.011 1.00 40.84 196 SER C CA 1
ATOM 8479 C C . SER C 1 198 ? 108.504 25.964 7.796 1.00 44.14 196 SER C C 1
ATOM 8480 O O . SER C 1 198 ? 107.608 25.274 7.302 1.00 43.85 196 SER C O 1
ATOM 8483 N N . LEU C 1 199 ? 108.327 27.235 8.165 1.00 39.47 197 LEU C N 1
ATOM 8484 C CA . LEU C 1 199 ? 107.079 27.946 7.914 1.00 34.45 197 LEU C CA 1
ATOM 8485 C C . LEU C 1 199 ? 107.200 28.848 6.681 1.00 38.89 197 LEU C C 1
ATOM 8486 O O . LEU C 1 199 ? 106.466 28.685 5.706 1.00 46.65 197 LEU C O 1
ATOM 8491 N N . GLY C 1 200 ? 108.116 29.806 6.723 1.00 35.54 198 GLY C N 1
ATOM 8492 C CA . GLY C 1 200 ? 108.343 30.664 5.571 1.00 35.08 198 GLY C CA 1
ATOM 8493 C C . GLY C 1 200 ? 107.822 32.068 5.755 1.00 28.09 198 GLY C C 1
ATOM 8494 O O . GLY C 1 200 ? 106.659 32.273 6.077 1.00 31.05 198 GLY C O 1
ATOM 8495 N N . PHE C 1 201 ? 108.709 33.034 5.559 1.00 34.09 199 PHE C N 1
ATOM 8496 C CA . PHE C 1 201 ? 108.375 34.460 5.571 1.00 35.20 199 PHE C CA 1
ATOM 8497 C C . PHE C 1 201 ? 109.492 35.188 4.832 1.00 39.42 199 PHE C C 1
ATOM 8498 O O . PHE C 1 201 ? 110.551 34.601 4.558 1.00 44.78 199 PHE C O 1
ATOM 8506 N N . ASP C 1 202 ? 109.236 36.444 4.482 1.00 31.28 200 ASP C N 1
ATOM 8507 C CA A ASP C 1 202 ? 110.244 37.236 3.789 0.50 35.15 200 ASP C CA 1
ATOM 8508 C CA B ASP C 1 202 ? 110.113 37.255 3.655 0.50 36.48 200 ASP C CA 1
ATOM 8509 C C . ASP C 1 202 ? 110.103 38.688 4.198 1.00 36.51 200 ASP C C 1
ATOM 8510 O O . ASP C 1 202 ? 109.554 38.957 5.259 1.00 37.31 200 ASP C O 1
ATOM 8519 N N . ARG C 1 203 ? 110.646 39.610 3.405 1.00 39.07 201 ARG C N 1
ATOM 8520 C CA . ARG C 1 203 ? 110.634 41.041 3.723 1.00 48.67 201 ARG C CA 1
ATOM 8521 C C . ARG C 1 203 ? 109.242 41.636 3.496 1.00 48.36 201 ARG C C 1
ATOM 8522 O O . ARG C 1 203 ? 108.915 42.699 4.037 1.00 48.72 201 ARG C O 1
ATOM 8530 N N . ASP C 1 204 ? 108.434 40.939 2.692 1.00 44.29 202 ASP C N 1
ATOM 8531 C CA . ASP C 1 204 ? 107.105 41.408 2.289 1.00 41.47 202 ASP C CA 1
ATOM 8532 C C . ASP C 1 204 ? 106.001 40.922 3.217 1.00 38.49 202 ASP C C 1
ATOM 8533 O O . ASP C 1 204 ? 104.836 41.304 3.057 1.00 36.06 202 ASP C O 1
ATOM 8538 N N . THR C 1 205 ? 106.385 40.071 4.168 1.00 34.82 203 THR C N 1
ATOM 8539 C CA . THR C 1 205 ? 105.518 39.566 5.224 1.00 32.34 203 THR C CA 1
ATOM 8540 C C . THR C 1 205 ? 104.907 40.688 6.058 1.00 36.94 203 THR C C 1
ATOM 8541 O O . THR C 1 205 ? 105.602 41.608 6.461 1.00 39.29 203 THR C O 1
ATOM 8545 N N . ASN C 1 206 ? 103.587 40.616 6.245 1.00 38.18 204 ASN C N 1
ATOM 8546 C CA . ASN C 1 206 ? 102.850 41.468 7.158 1.00 36.17 204 ASN C CA 1
ATOM 8547 C C . ASN C 1 206 ? 102.230 40.539 8.205 1.00 34.88 204 ASN C C 1
ATOM 8548 O O . ASN C 1 206 ? 101.235 39.847 7.930 1.00 40.96 204 ASN C O 1
ATOM 8553 N N . TRP C 1 207 ? 102.844 40.506 9.387 1.00 29.43 205 TRP C N 1
ATOM 8554 C CA . TRP C 1 207 ? 102.487 39.564 10.445 1.00 32.24 205 TRP C CA 1
ATOM 8555 C C . TRP C 1 207 ? 101.664 40.262 11.511 1.00 33.22 205 TRP C C 1
ATOM 8556 O O . TRP C 1 207 ? 102.181 41.152 12.199 1.00 38.02 205 TRP C O 1
ATOM 8567 N N . LEU C 1 208 ? 100.401 39.843 11.650 1.00 31.09 206 LEU C N 1
ATOM 8568 C CA . LEU C 1 208 ? 99.504 40.309 12.718 1.00 33.59 206 LEU C CA 1
ATOM 8569 C C . LEU C 1 208 ? 99.812 39.565 14.023 1.00 33.30 206 LEU C C 1
ATOM 8570 O O . LEU C 1 208 ? 99.743 38.332 14.079 1.00 33.84 206 LEU C O 1
ATOM 8575 N N . SER C 1 209 ? 100.142 40.322 15.065 1.00 32.96 207 SER C N 1
ATOM 8576 C CA . SER C 1 209 ? 100.503 39.737 16.358 1.00 36.76 207 SER C CA 1
ATOM 8577 C C . SER C 1 209 ? 99.598 40.218 17.499 1.00 36.96 207 SER C C 1
ATOM 8578 O O . SER C 1 209 ? 99.620 41.401 17.879 1.00 35.16 207 SER C O 1
ATOM 8581 N N . VAL C 1 210 ? 98.820 39.286 18.045 1.00 31.89 208 VAL C N 1
ATOM 8582 C CA . VAL C 1 210 ? 97.810 39.598 19.061 1.00 32.32 208 VAL C CA 1
ATOM 8583 C C . VAL C 1 210 ? 98.061 38.843 20.370 1.00 34.25 208 VAL C C 1
ATOM 8584 O O . VAL C 1 210 ? 97.630 39.274 21.442 1.00 41.96 208 VAL C O 1
ATOM 8588 N N . LEU C 1 211 ? 98.787 37.729 20.273 1.00 33.86 209 LEU C N 1
ATOM 8589 C CA . LEU C 1 211 ? 99.237 36.980 21.436 1.00 35.64 209 LEU C CA 1
ATOM 8590 C C . LEU C 1 211 ? 100.091 37.893 22.337 1.00 38.24 209 LEU C C 1
ATOM 8591 O O . LEU C 1 211 ? 100.656 38.884 21.850 1.00 33.29 209 LEU C O 1
ATOM 8596 N N . PRO C 1 212 ? 100.125 37.611 23.654 1.00 35.97 210 PRO C N 1
ATOM 8597 C CA . PRO C 1 212 ? 100.915 38.434 24.577 1.00 38.39 210 PRO C CA 1
ATOM 8598 C C . PRO C 1 212 ? 102.381 38.629 24.165 1.00 37.70 210 PRO C C 1
ATOM 8599 O O . PRO C 1 212 ? 103.079 37.673 23.817 1.00 37.17 210 PRO C O 1
ATOM 8603 N N . ILE C 1 213 ? 102.804 39.886 24.187 1.00 34.04 211 ILE C N 1
ATOM 8604 C CA . ILE C 1 213 ? 104.192 40.290 23.995 1.00 36.62 211 ILE C CA 1
ATOM 8605 C C . ILE C 1 213 ? 105.143 39.684 25.059 1.00 39.11 211 ILE C C 1
ATOM 8606 O O . ILE C 1 213 ? 106.295 39.384 24.752 1.00 40.75 211 ILE C O 1
ATOM 8611 N N . TYR C 1 214 ? 104.642 39.472 26.282 1.00 39.04 212 TYR C N 1
ATOM 8612 C CA . TYR C 1 214 ? 105.431 38.906 27.391 1.00 39.56 212 TYR C CA 1
ATOM 8613 C C . TYR C 1 214 ? 105.655 37.385 27.316 1.00 42.58 212 TYR C C 1
ATOM 8614 O O . TYR C 1 214 ? 106.373 36.816 28.146 1.00 45.00 212 TYR C O 1
ATOM 8623 N N . HIS C 1 215 ? 105.017 36.727 26.350 1.00 39.96 213 HIS C N 1
ATOM 8624 C CA . HIS C 1 215 ? 105.209 35.299 26.142 1.00 37.64 213 HIS C CA 1
ATOM 8625 C C . HIS C 1 215 ? 105.888 35.077 24.805 1.00 32.10 213 HIS C C 1
ATOM 8626 O O . HIS C 1 215 ? 105.923 35.978 23.977 1.00 31.16 213 HIS C O 1
ATOM 8633 N N . ILE C 1 216 ? 106.443 33.882 24.599 1.00 31.29 214 ILE C N 1
ATOM 8634 C CA . ILE C 1 216 ? 107.333 33.647 23.462 1.00 25.77 214 ILE C CA 1
ATOM 8635 C C . ILE C 1 216 ? 106.672 33.787 22.074 1.00 29.63 214 ILE C C 1
ATOM 8636 O O . ILE C 1 216 ? 107.317 34.254 21.133 1.00 35.99 214 ILE C O 1
ATOM 8641 N N . SER C 1 217 ? 105.397 33.408 21.953 1.00 31.24 215 SER C N 1
ATOM 8642 C CA . SER C 1 217 ? 104.690 33.443 20.654 1.00 36.74 215 SER C CA 1
ATOM 8643 C C . SER C 1 217 ? 104.484 34.857 20.107 1.00 33.49 215 SER C C 1
ATOM 8644 O O . SER C 1 217 ? 104.367 35.050 18.899 1.00 36.07 215 SER C O 1
ATOM 8647 N N . GLY C 1 218 ? 104.441 35.828 21.010 1.00 33.53 216 GLY C N 1
ATOM 8648 C CA . GLY C 1 218 ? 104.360 37.232 20.653 1.00 33.37 216 GLY C CA 1
ATOM 8649 C C . GLY C 1 218 ? 105.718 37.852 20.421 1.00 35.10 216 GLY C C 1
ATOM 8650 O O . GLY C 1 218 ? 105.887 38.586 19.449 1.00 37.14 216 GLY C O 1
ATOM 8651 N N . LEU C 1 219 ? 106.690 37.556 21.294 1.00 36.12 217 LEU C N 1
ATOM 8652 C CA . LEU C 1 219 ? 108.039 38.146 21.170 1.00 31.90 217 LEU C CA 1
ATOM 8653 C C . LEU C 1 219 ? 108.817 37.642 19.957 1.00 32.48 217 LEU C C 1
ATOM 8654 O O . LEU C 1 219 ? 109.440 38.445 19.241 1.00 31.52 217 LEU C O 1
ATOM 8659 N N . SER C 1 220 ? 108.764 36.331 19.710 1.00 33.61 218 SER C N 1
ATOM 8660 C CA . SER C 1 220 ? 109.384 35.740 18.506 1.00 31.34 218 SER C CA 1
ATOM 8661 C C . SER C 1 220 ? 108.979 36.447 17.197 1.00 29.58 218 SER C C 1
ATOM 8662 O O . SER C 1 220 ? 109.809 36.609 16.306 1.00 33.47 218 SER C O 1
ATOM 8665 N N . VAL C 1 221 ? 107.724 36.883 17.104 1.00 32.77 219 VAL C N 1
ATOM 8666 C CA . VAL C 1 221 ? 107.245 37.681 15.956 1.00 37.62 219 VAL C CA 1
ATOM 8667 C C . VAL C 1 221 ? 108.062 38.963 15.753 1.00 32.82 219 VAL C C 1
ATOM 8668 O O . VAL C 1 221 ? 108.520 39.229 14.650 1.00 37.48 219 VAL C O 1
ATOM 8672 N N . LEU C 1 222 ? 108.284 39.711 16.830 1.00 35.14 220 LEU C N 1
ATOM 8673 C CA . LEU C 1 222 ? 109.095 40.938 16.812 1.00 35.73 220 LEU C CA 1
ATOM 8674 C C . LEU C 1 222 ? 110.545 40.712 16.390 1.00 39.98 220 LEU C C 1
ATOM 8675 O O . LEU C 1 222 ? 111.145 41.566 15.718 1.00 40.00 220 LEU C O 1
ATOM 8680 N N . LEU C 1 223 ? 111.093 39.563 16.789 1.00 37.81 221 LEU C N 1
ATOM 8681 C CA . LEU C 1 223 ? 112.463 39.194 16.460 1.00 38.83 221 LEU C CA 1
ATOM 8682 C C . LEU C 1 223 ? 112.588 38.768 15.004 1.00 40.39 221 LEU C C 1
ATOM 8683 O O . LEU C 1 223 ? 113.415 39.322 14.278 1.00 42.34 221 LEU C O 1
ATOM 8688 N N . ARG C 1 224 ? 111.763 37.808 14.578 1.00 34.63 222 ARG C N 1
ATOM 8689 C CA . ARG C 1 224 ? 111.665 37.444 13.162 1.00 32.80 222 ARG C CA 1
ATOM 8690 C C . ARG C 1 224 ? 111.540 38.696 12.282 1.00 29.83 222 ARG C C 1
ATOM 8691 O O . ARG C 1 224 ? 112.223 38.804 11.271 1.00 31.69 222 ARG C O 1
ATOM 8699 N N . ALA C 1 225 ? 110.673 39.626 12.686 1.00 29.12 223 ALA C N 1
ATOM 8700 C CA . ALA C 1 225 ? 110.458 40.881 11.970 1.00 28.80 223 ALA C CA 1
ATOM 8701 C C . ALA C 1 225 ? 111.740 41.614 11.761 1.00 30.14 223 ALA C C 1
ATOM 8702 O O . ALA C 1 225 ? 112.047 41.959 10.632 1.00 40.94 223 ALA C O 1
ATOM 8704 N N . VAL C 1 226 ? 112.495 41.832 12.837 1.00 35.92 224 VAL C N 1
ATOM 8705 C CA . VAL C 1 226 ? 113.725 42.628 12.756 1.00 36.37 224 VAL C CA 1
ATOM 8706 C C . VAL C 1 226 ? 114.898 41.872 12.114 1.00 37.20 224 VAL C C 1
ATOM 8707 O O . VAL C 1 226 ? 115.772 42.491 11.503 1.00 42.25 224 VAL C O 1
ATOM 8711 N N . ILE C 1 227 ? 114.902 40.544 12.234 1.00 37.43 225 ILE C N 1
ATOM 8712 C CA . ILE C 1 227 ? 115.949 39.723 11.635 1.00 32.51 225 ILE C CA 1
ATOM 8713 C C . ILE C 1 227 ? 115.737 39.686 10.119 1.00 40.03 225 ILE C C 1
ATOM 8714 O O . ILE C 1 227 ? 116.693 39.850 9.351 1.00 46.37 225 ILE C O 1
ATOM 8719 N N . GLU C 1 228 ? 114.481 39.513 9.697 1.00 34.87 226 GLU C N 1
ATOM 8720 C CA . GLU C 1 228 ? 114.156 39.384 8.278 1.00 37.68 226 GLU C CA 1
ATOM 8721 C C . GLU C 1 228 ? 113.860 40.713 7.591 1.00 36.34 226 GLU C C 1
ATOM 8722 O O . GLU C 1 228 ? 114.047 40.849 6.378 1.00 41.28 226 GLU C O 1
ATOM 8728 N N . GLY C 1 229 ? 113.395 41.690 8.357 1.00 35.26 227 GLY C N 1
ATOM 8729 C CA . GLY C 1 229 ? 113.091 43.002 7.802 1.00 31.61 227 GLY C CA 1
ATOM 8730 C C . GLY C 1 229 ? 111.634 43.229 7.421 1.00 41.66 227 GLY C C 1
ATOM 8731 O O . GLY C 1 229 ? 111.339 44.098 6.586 1.00 44.22 227 GLY C O 1
ATOM 8732 N N . PHE C 1 230 ? 110.712 42.482 8.037 1.00 39.80 228 PHE C N 1
ATOM 8733 C CA . PHE C 1 230 ? 109.294 42.632 7.693 1.00 36.89 228 PHE C CA 1
ATOM 8734 C C . PHE C 1 230 ? 108.449 43.513 8.625 1.00 37.79 228 PHE C C 1
ATOM 8735 O O . PHE C 1 230 ? 108.969 44.139 9.554 1.00 41.78 228 PHE C O 1
ATOM 8743 N N . THR C 1 231 ? 107.146 43.559 8.347 1.00 36.78 229 THR C N 1
ATOM 8744 C CA . THR C 1 231 ? 106.193 44.411 9.052 1.00 35.38 229 THR C CA 1
ATOM 8745 C C . THR C 1 231 ? 105.409 43.623 10.084 1.00 35.44 229 THR C C 1
ATOM 8746 O O . THR C 1 231 ? 104.899 42.541 9.773 1.00 39.23 229 THR C O 1
ATOM 8750 N N . VAL C 1 232 ? 105.313 44.158 11.304 1.00 33.98 230 VAL C N 1
ATOM 8751 C CA . VAL C 1 232 ? 104.383 43.624 12.308 1.00 36.22 230 VAL C CA 1
ATOM 8752 C C . VAL C 1 232 ? 103.176 44.538 12.610 1.00 34.96 230 VAL C C 1
ATOM 8753 O O . VAL C 1 232 ? 103.338 45.717 12.947 1.00 36.96 230 VAL C O 1
ATOM 8757 N N . ARG C 1 233 ? 101.965 44.001 12.434 1.00 33.09 231 ARG C N 1
ATOM 8758 C CA . ARG C 1 233 ? 100.744 44.711 12.855 1.00 34.13 231 ARG C CA 1
ATOM 8759 C C . ARG C 1 233 ? 100.367 44.289 14.265 1.00 32.05 231 ARG C C 1
ATOM 8760 O O . ARG C 1 233 ? 99.897 43.168 14.502 1.00 30.10 231 ARG C O 1
ATOM 8768 N N . ILE C 1 234 ? 100.608 45.200 15.199 1.00 35.26 232 ILE C N 1
ATOM 8769 C CA . ILE C 1 234 ? 100.380 44.925 16.606 1.00 38.51 232 ILE C CA 1
ATOM 8770 C C . ILE C 1 234 ? 98.916 45.187 17.005 1.00 41.51 232 ILE C C 1
ATOM 8771 O O . ILE C 1 234 ? 98.328 46.226 16.663 1.00 42.62 232 ILE C O 1
ATOM 8776 N N . VAL C 1 235 ? 98.326 44.205 17.688 1.00 37.11 233 VAL C N 1
ATOM 8777 C CA . VAL C 1 235 ? 96.946 44.286 18.158 1.00 35.64 233 VAL C CA 1
ATOM 8778 C C . VAL C 1 235 ? 96.939 44.109 19.671 1.00 39.85 233 VAL C C 1
ATOM 8779 O O . VAL C 1 235 ? 97.515 43.147 20.179 1.00 44.50 233 VAL C O 1
ATOM 8783 N N . ASP C 1 236 ? 96.278 45.030 20.374 1.00 46.04 234 ASP C N 1
ATOM 8784 C CA . ASP C 1 236 ? 96.216 45.025 21.842 1.00 50.07 234 ASP C CA 1
ATOM 8785 C C . ASP C 1 236 ? 95.518 43.806 22.466 1.00 51.40 234 ASP C C 1
ATOM 8786 O O . ASP C 1 236 ? 96.111 43.128 23.310 1.00 53.20 234 ASP C O 1
ATOM 8791 N N . LYS C 1 237 ? 94.279 43.522 22.057 1.00 51.55 235 LYS C N 1
ATOM 8792 C CA A LYS C 1 237 ? 93.566 42.342 22.554 0.50 51.10 235 LYS C CA 1
ATOM 8793 C CA B LYS C 1 237 ? 93.544 42.359 22.562 0.50 50.22 235 LYS C CA 1
ATOM 8794 C C . LYS C 1 237 ? 92.773 41.636 21.455 1.00 50.42 235 LYS C C 1
ATOM 8795 O O . LYS C 1 237 ? 92.444 42.238 20.420 1.00 46.13 235 LYS C O 1
ATOM 8806 N N . PHE C 1 238 ? 92.484 40.352 21.681 1.00 45.04 236 PHE C N 1
ATOM 8807 C CA . PHE C 1 238 ? 91.730 39.564 20.715 1.00 43.30 236 PHE C CA 1
ATOM 8808 C C . PHE C 1 238 ? 90.269 40.003 20.642 1.00 41.21 236 PHE C C 1
ATOM 8809 O O . PHE C 1 238 ? 89.536 39.939 21.618 1.00 45.32 236 PHE C O 1
ATOM 8817 N N . ASN C 1 239 ? 89.885 40.484 19.470 1.00 37.99 237 ASN C N 1
ATOM 8818 C CA . ASN C 1 239 ? 88.500 40.686 19.114 1.00 35.90 237 ASN C CA 1
ATOM 8819 C C . ASN C 1 239 ? 88.323 40.083 17.729 1.00 34.52 237 ASN C C 1
ATOM 8820 O O . ASN C 1 239 ? 88.990 40.494 16.776 1.00 32.52 237 ASN C O 1
ATOM 8825 N N . ALA C 1 240 ? 87.427 39.109 17.622 1.00 33.27 238 ALA C N 1
ATOM 8826 C CA . ALA C 1 240 ? 87.324 38.308 16.409 1.00 32.92 238 ALA C CA 1
ATOM 8827 C C . ALA C 1 240 ? 86.744 39.079 15.233 1.00 31.43 238 ALA C C 1
ATOM 8828 O O . ALA C 1 240 ? 87.079 38.791 14.086 1.00 34.61 238 ALA C O 1
ATOM 8830 N N . GLU C 1 241 ? 85.907 40.076 15.511 1.00 39.14 239 GLU C N 1
ATOM 8831 C CA . GLU C 1 241 ? 85.326 40.869 14.432 1.00 41.67 239 GLU C CA 1
ATOM 8832 C C . GLU C 1 241 ? 86.346 41.826 13.846 1.00 40.64 239 GLU C C 1
ATOM 8833 O O . GLU C 1 241 ? 86.519 41.894 12.624 1.00 45.33 239 GLU C O 1
ATOM 8839 N N . GLN C 1 242 ? 87.021 42.558 14.726 1.00 45.00 240 GLN C N 1
ATOM 8840 C CA . GLN C 1 242 ? 88.016 43.557 14.324 1.00 45.03 240 GLN C CA 1
ATOM 8841 C C . GLN C 1 242 ? 89.222 42.946 13.609 1.00 37.32 240 GLN C C 1
ATOM 8842 O O . GLN C 1 242 ? 89.728 43.520 12.655 1.00 36.77 240 GLN C O 1
ATOM 8848 N N . ILE C 1 243 ? 89.645 41.767 14.056 1.00 35.98 241 ILE C N 1
ATOM 8849 C CA . ILE C 1 243 ? 90.743 41.031 13.424 1.00 36.55 241 ILE C CA 1
ATOM 8850 C C . ILE C 1 243 ? 90.390 40.506 12.019 1.00 35.04 241 ILE C C 1
ATOM 8851 O O . ILE C 1 243 ? 91.246 40.514 11.138 1.00 41.71 241 ILE C O 1
ATOM 8856 N N . LEU C 1 244 ? 89.138 40.096 11.801 1.00 32.81 242 LEU C N 1
ATOM 8857 C CA . LEU C 1 244 ? 88.665 39.715 10.461 1.00 32.63 242 LEU C CA 1
ATOM 8858 C C . LEU C 1 244 ? 88.733 40.916 9.516 1.00 32.55 242 LEU C C 1
ATOM 8859 O O . LEU C 1 244 ? 89.178 40.790 8.381 1.00 36.58 242 LEU C O 1
ATOM 8864 N N . THR C 1 245 ? 88.299 42.075 9.998 1.00 33.66 243 THR C N 1
ATOM 8865 C CA . THR C 1 245 ? 88.383 43.313 9.235 1.00 31.56 243 THR C CA 1
ATOM 8866 C C . THR C 1 245 ? 89.835 43.614 8.848 1.00 32.45 243 THR C C 1
ATOM 8867 O O . THR C 1 245 ? 90.098 43.940 7.694 1.00 34.56 243 THR C O 1
ATOM 8871 N N . MET C 1 246 ? 90.769 43.464 9.795 1.00 32.03 244 MET C N 1
ATOM 8872 C CA . MET C 1 246 ? 92.209 43.615 9.518 1.00 28.98 244 MET C CA 1
ATOM 8873 C C . MET C 1 246 ? 92.691 42.694 8.379 1.00 32.35 244 MET C C 1
ATOM 8874 O O . MET C 1 246 ? 93.354 43.155 7.436 1.00 30.18 244 MET C O 1
ATOM 8879 N N . ILE C 1 247 ? 92.357 41.403 8.470 1.00 26.65 245 ILE C N 1
ATOM 8880 C CA . ILE C 1 247 ? 92.695 40.433 7.427 1.00 30.20 245 ILE C CA 1
ATOM 8881 C C . ILE C 1 247 ? 92.138 40.844 6.049 1.00 37.58 245 ILE C C 1
ATOM 8882 O O . ILE C 1 247 ? 92.854 40.788 5.041 1.00 40.79 245 ILE C O 1
ATOM 8887 N N . LYS C 1 248 ? 90.883 41.293 6.029 1.00 35.03 246 LYS C N 1
ATOM 8888 C CA . LYS C 1 248 ? 90.223 41.754 4.815 1.00 37.20 246 LYS C CA 1
ATOM 8889 C C . LYS C 1 248 ? 90.824 43.042 4.251 1.00 37.70 246 LYS C C 1
ATOM 8890 O O . LYS C 1 248 ? 91.034 43.140 3.052 1.00 42.08 246 LYS C O 1
ATOM 8896 N N . ASN C 1 249 ? 91.118 44.015 5.112 1.00 39.89 247 ASN C N 1
ATOM 8897 C CA . ASN C 1 249 ? 91.519 45.362 4.670 1.00 43.31 247 ASN C CA 1
ATOM 8898 C C . ASN C 1 249 ? 93.013 45.686 4.644 1.00 48.10 247 ASN C C 1
ATOM 8899 O O . ASN C 1 249 ? 93.472 46.424 3.765 1.00 47.97 247 ASN C O 1
ATOM 8904 N N . GLU C 1 250 ? 93.759 45.173 5.621 1.00 49.06 248 GLU C N 1
ATOM 8905 C CA . GLU C 1 250 ? 95.129 45.630 5.862 1.00 48.44 248 GLU C CA 1
ATOM 8906 C C . GLU C 1 250 ? 96.220 44.750 5.247 1.00 48.63 248 GLU C C 1
ATOM 8907 O O . GLU C 1 250 ? 97.402 44.908 5.570 1.00 49.93 248 GLU C O 1
ATOM 8913 N N . ARG C 1 251 ? 95.813 43.831 4.368 1.00 50.32 249 ARG C N 1
ATOM 8914 C CA . ARG C 1 251 ? 96.729 42.986 3.573 1.00 52.39 249 ARG C CA 1
ATOM 8915 C C . ARG C 1 251 ? 97.667 42.086 4.399 1.00 48.38 249 ARG C C 1
ATOM 8916 O O . ARG C 1 251 ? 98.827 41.866 4.038 1.00 50.23 249 ARG C O 1
ATOM 8924 N N . ILE C 1 252 ? 97.125 41.567 5.498 1.00 46.28 250 ILE C N 1
ATOM 8925 C CA . ILE C 1 252 ? 97.803 40.650 6.418 1.00 37.33 250 ILE C CA 1
ATOM 8926 C C . ILE C 1 252 ? 98.200 39.344 5.723 1.00 36.24 250 ILE C C 1
ATOM 8927 O O . ILE C 1 252 ? 97.369 38.706 5.064 1.00 35.90 250 ILE C O 1
ATOM 8932 N N . THR C 1 253 ? 99.469 38.955 5.875 1.00 34.19 251 THR C N 1
ATOM 8933 C CA . THR C 1 253 ? 99.990 37.725 5.263 1.00 33.86 251 THR C CA 1
ATOM 8934 C C . THR C 1 253 ? 100.155 36.598 6.275 1.00 32.92 251 THR C C 1
ATOM 8935 O O . THR C 1 253 ? 99.987 35.412 5.942 1.00 38.38 251 THR C O 1
ATOM 8939 N N . HIS C 1 254 ? 100.508 36.973 7.502 1.00 32.04 252 HIS C N 1
ATOM 8940 C CA . HIS C 1 254 ? 100.812 36.015 8.556 1.00 29.34 252 HIS C CA 1
ATOM 8941 C C . HIS C 1 254 ? 100.063 36.350 9.824 1.00 32.68 252 HIS C C 1
ATOM 8942 O O . HIS C 1 254 ? 99.830 37.528 10.143 1.00 28.14 252 HIS C O 1
ATOM 8949 N N . ILE C 1 255 ? 99.732 35.298 10.569 1.00 31.17 253 ILE C N 1
ATOM 8950 C CA . ILE C 1 255 ? 99.036 35.422 11.844 1.00 30.83 253 ILE C CA 1
ATOM 8951 C C . ILE C 1 255 ? 99.390 34.244 12.774 1.00 29.86 253 ILE C C 1
ATOM 8952 O O . ILE C 1 255 ? 99.507 33.080 12.343 1.00 28.23 253 ILE C O 1
ATOM 8957 N N . SER C 1 256 ? 99.591 34.568 14.043 1.00 29.51 254 SER C N 1
ATOM 8958 C CA . SER C 1 256 ? 99.800 33.570 15.082 1.00 29.02 254 SER C CA 1
ATOM 8959 C C . SER C 1 256 ? 98.569 33.529 15.974 1.00 29.28 254 SER C C 1
ATOM 8960 O O . SER C 1 256 ? 98.183 34.556 16.538 1.00 26.38 254 SER C O 1
ATOM 8963 N N . LEU C 1 257 ? 97.949 32.350 16.077 1.00 27.83 255 LEU C N 1
ATOM 8964 C CA . LEU C 1 257 ? 96.701 32.156 16.827 1.00 29.50 255 LEU C CA 1
ATOM 8965 C C . LEU C 1 257 ? 96.713 30.858 17.622 1.00 27.94 255 LEU C C 1
ATOM 8966 O O . LEU C 1 257 ? 97.620 30.044 17.477 1.00 31.17 255 LEU C O 1
ATOM 8971 N N . VAL C 1 258 ? 95.699 30.664 18.464 1.00 30.86 256 VAL C N 1
ATOM 8972 C CA . VAL C 1 258 ? 95.434 29.346 19.041 1.00 30.44 256 VAL C CA 1
ATOM 8973 C C . VAL C 1 258 ? 94.205 28.811 18.310 1.00 32.83 256 VAL C C 1
ATOM 8974 O O . VAL C 1 258 ? 93.457 29.605 17.738 1.00 32.09 256 VAL C O 1
ATOM 8978 N N . PRO C 1 259 ? 94.035 27.473 18.256 1.00 31.07 257 PRO C N 1
ATOM 8979 C CA . PRO C 1 259 ? 92.833 26.844 17.676 1.00 37.12 257 PRO C CA 1
ATOM 8980 C C . PRO C 1 259 ? 91.488 27.512 18.030 1.00 38.28 257 PRO C C 1
ATOM 8981 O O . PRO C 1 259 ? 90.671 27.737 17.137 1.00 42.26 257 PRO C O 1
ATOM 8985 N N . GLN C 1 260 ? 91.286 27.856 19.302 1.00 37.62 258 GLN C N 1
ATOM 8986 C CA . GLN C 1 260 ? 90.063 28.521 19.756 1.00 39.80 258 GLN C CA 1
ATOM 8987 C C . GLN C 1 260 ? 89.820 29.843 19.019 1.00 38.70 258 GLN C C 1
ATOM 8988 O O . GLN C 1 260 ? 88.716 30.107 18.543 1.00 41.07 258 GLN C O 1
ATOM 8994 N N . THR C 1 261 ? 90.862 30.655 18.914 1.00 33.57 259 THR C N 1
ATOM 8995 C CA . THR C 1 261 ? 90.763 31.943 18.236 1.00 40.07 259 THR C CA 1
ATOM 8996 C C . THR C 1 261 ? 90.580 31.832 16.713 1.00 39.10 259 THR C C 1
ATOM 8997 O O . THR C 1 261 ? 89.879 32.657 16.127 1.00 42.32 259 THR C O 1
ATOM 9001 N N . LEU C 1 262 ? 91.195 30.821 16.088 1.00 33.08 260 LEU C N 1
ATOM 9002 C CA . LEU C 1 262 ? 90.937 30.507 14.667 1.00 34.21 260 LEU C CA 1
ATOM 9003 C C . LEU C 1 262 ? 89.469 30.128 14.431 1.00 36.98 260 LEU C C 1
ATOM 9004 O O . LEU C 1 262 ? 88.797 30.697 13.552 1.00 32.41 260 LEU C O 1
ATOM 9009 N N . ASN C 1 263 ? 88.989 29.169 15.225 1.00 35.34 261 ASN C N 1
ATOM 9010 C CA . ASN C 1 263 ? 87.579 28.785 15.224 1.00 37.25 261 ASN C CA 1
ATOM 9011 C C . ASN C 1 263 ? 86.597 29.961 15.387 1.00 35.10 261 ASN C C 1
ATOM 9012 O O . ASN C 1 263 ? 85.581 29.991 14.705 1.00 37.25 261 ASN C O 1
ATOM 9017 N N . TRP C 1 264 ? 86.910 30.917 16.263 1.00 29.14 262 TRP C N 1
ATOM 9018 C CA . TRP C 1 264 ? 86.090 32.117 16.428 1.00 30.87 262 TRP C CA 1
ATOM 9019 C C . TRP C 1 264 ? 86.166 33.075 15.242 1.00 31.83 262 TRP C C 1
ATOM 9020 O O . TRP C 1 264 ? 85.205 33.803 14.970 1.00 36.49 262 TRP C O 1
ATOM 9031 N N . LEU C 1 265 ? 87.314 33.090 14.559 1.00 35.32 263 LEU C N 1
ATOM 9032 C CA . LEU C 1 265 ? 87.492 33.873 13.335 1.00 31.94 263 LEU C CA 1
ATOM 9033 C C . LEU C 1 265 ? 86.680 33.323 12.155 1.00 31.42 263 LEU C C 1
ATOM 9034 O O . LEU C 1 265 ? 86.067 34.097 11.415 1.00 30.45 263 LEU C O 1
ATOM 9039 N N . MET C 1 266 ? 86.679 31.997 11.984 1.00 24.87 264 MET C N 1
ATOM 9040 C CA . MET C 1 266 ? 85.895 31.356 10.929 1.00 31.81 264 MET C CA 1
ATOM 9041 C C . MET C 1 266 ? 84.396 31.600 11.117 1.00 34.99 264 MET C C 1
ATOM 9042 O O . MET C 1 266 ? 83.677 31.831 10.134 1.00 33.50 264 MET C O 1
ATOM 9047 N N . GLN C 1 267 ? 83.945 31.587 12.375 1.00 36.84 265 GLN C N 1
ATOM 9048 C CA . GLN C 1 267 ? 82.548 31.889 12.722 1.00 34.17 265 GLN C CA 1
ATOM 9049 C C . GLN C 1 267 ? 82.146 33.314 12.352 1.00 38.14 265 GLN C C 1
ATOM 9050 O O . GLN C 1 267 ? 81.000 33.554 11.967 1.00 44.05 265 GLN C O 1
ATOM 9056 N N . GLN C 1 268 ? 83.091 34.247 12.450 1.00 32.42 266 GLN C N 1
ATOM 9057 C CA . GLN C 1 268 ? 82.860 35.640 12.049 1.00 32.85 266 GLN C CA 1
ATOM 9058 C C . GLN C 1 268 ? 82.781 35.822 10.531 1.00 34.64 266 GLN C C 1
ATOM 9059 O O . GLN C 1 268 ? 82.344 36.875 10.051 1.00 38.56 266 GLN C O 1
ATOM 9065 N N . GLY C 1 269 ? 83.225 34.821 9.776 1.00 29.79 267 GLY C N 1
ATOM 9066 C CA . GLY C 1 269 ? 83.257 34.938 8.325 1.00 32.21 267 GLY C CA 1
ATOM 9067 C C . GLY C 1 269 ? 84.638 34.964 7.672 1.00 36.49 267 GLY C C 1
ATOM 9068 O O . GLY C 1 269 ? 84.786 35.512 6.571 1.00 36.78 267 GLY C O 1
ATOM 9069 N N . LEU C 1 270 ? 85.647 34.390 8.338 1.00 34.69 268 LEU C N 1
ATOM 9070 C CA . LEU C 1 270 ? 86.929 34.088 7.686 1.00 35.15 268 LEU C CA 1
ATOM 9071 C C . LEU C 1 270 ? 86.739 32.800 6.897 1.00 34.37 268 LEU C C 1
ATOM 9072 O O . LEU C 1 270 ? 86.976 31.694 7.404 1.00 27.81 268 LEU C O 1
ATOM 9077 N N . HIS C 1 271 ? 86.280 32.953 5.659 1.00 35.78 269 HIS C N 1
ATOM 9078 C CA . HIS C 1 271 ? 85.854 31.809 4.852 1.00 40.98 269 HIS C CA 1
ATOM 9079 C C . HIS C 1 271 ? 86.731 31.625 3.621 1.00 43.14 269 HIS C C 1
ATOM 9080 O O . HIS C 1 271 ? 86.543 30.693 2.842 1.00 45.80 269 HIS C O 1
ATOM 9087 N N . GLU C 1 272 ? 87.695 32.525 3.457 1.00 45.01 270 GLU C N 1
ATOM 9088 C CA . GLU C 1 272 ? 88.624 32.499 2.333 1.00 42.96 270 GLU C CA 1
ATOM 9089 C C . GLU C 1 272 ? 89.957 33.123 2.792 1.00 43.82 270 GLU C C 1
ATOM 9090 O O . GLU C 1 272 ? 89.959 33.902 3.751 1.00 42.31 270 GLU C O 1
ATOM 9096 N N . PRO C 1 273 ? 91.089 32.754 2.138 1.00 42.55 271 PRO C N 1
ATOM 9097 C CA . PRO C 1 273 ? 92.444 33.236 2.470 1.00 41.40 271 PRO C CA 1
ATOM 9098 C C . PRO C 1 273 ? 92.628 34.740 2.640 1.00 41.03 271 PRO C C 1
ATOM 9099 O O . PRO C 1 273 ? 93.336 35.154 3.556 1.00 41.18 271 PRO C O 1
ATOM 9103 N N . TYR C 1 274 ? 91.981 35.531 1.780 1.00 41.96 272 TYR C N 1
ATOM 9104 C CA . TYR C 1 274 ? 92.306 36.956 1.575 1.00 38.28 272 TYR C CA 1
ATOM 9105 C C . TYR C 1 274 ? 93.769 37.095 1.134 1.00 39.53 272 TYR C C 1
ATOM 9106 O O . TYR C 1 274 ? 94.128 36.512 0.123 1.00 42.95 272 TYR C O 1
ATOM 9115 N N . ASN C 1 275 ? 94.616 37.816 1.865 1.00 44.56 273 ASN C N 1
ATOM 9116 C CA . ASN C 1 275 ? 96.058 37.813 1.555 1.00 39.57 273 ASN C CA 1
ATOM 9117 C C . ASN C 1 275 ? 96.918 36.893 2.450 1.00 35.54 273 ASN C C 1
ATOM 9118 O O . ASN C 1 275 ? 98.143 36.969 2.431 1.00 37.99 273 ASN C O 1
ATOM 9123 N N . LEU C 1 276 ? 96.285 36.028 3.231 1.00 35.52 274 LEU C N 1
ATOM 9124 C CA . LEU C 1 276 ? 97.030 35.150 4.135 1.00 36.35 274 LEU C CA 1
ATOM 9125 C C . LEU C 1 276 ? 97.806 34.083 3.395 1.00 35.20 274 LEU C C 1
ATOM 9126 O O . LEU C 1 276 ? 97.274 33.387 2.520 1.00 33.29 274 LEU C O 1
ATOM 9131 N N . GLN C 1 277 ? 99.077 33.973 3.766 1.00 38.78 275 GLN C N 1
ATOM 9132 C CA . GLN C 1 277 ? 99.936 32.910 3.279 1.00 36.80 275 GLN C CA 1
ATOM 9133 C C . GLN C 1 277 ? 100.205 31.874 4.365 1.00 35.34 275 GLN C C 1
ATOM 9134 O O . GLN C 1 277 ? 100.418 30.700 4.049 1.00 39.32 275 GLN C O 1
ATOM 9140 N N . LYS C 1 278 ? 100.220 32.310 5.631 1.00 33.58 276 LYS C N 1
ATOM 9141 C CA . LYS C 1 278 ? 100.487 31.421 6.792 1.00 31.70 276 LYS C CA 1
ATOM 9142 C C . LYS C 1 278 ? 99.622 31.755 8.024 1.00 33.47 276 LYS C C 1
ATOM 9143 O O . LYS C 1 278 ? 99.600 32.905 8.492 1.00 33.32 276 LYS C O 1
ATOM 9149 N N . ILE C 1 279 ? 98.911 30.747 8.532 1.00 31.04 277 ILE C N 1
ATOM 9150 C CA . ILE C 1 279 ? 98.219 30.836 9.819 1.00 29.98 277 ILE C CA 1
ATOM 9151 C C . ILE C 1 279 ? 98.913 29.882 10.768 1.00 32.50 277 ILE C C 1
ATOM 9152 O O . ILE C 1 279 ? 98.745 28.650 10.688 1.00 31.79 277 ILE C O 1
ATOM 9157 N N . LEU C 1 280 ? 99.697 30.458 11.668 1.00 30.43 278 LEU C N 1
ATOM 9158 C CA . LEU C 1 280 ? 100.456 29.668 12.610 1.00 29.46 278 LEU C CA 1
ATOM 9159 C C . LEU C 1 280 ? 99.683 29.447 13.929 1.00 30.44 278 LEU C C 1
ATOM 9160 O O . LEU C 1 280 ? 99.270 30.401 14.600 1.00 32.04 278 LEU C O 1
ATOM 9165 N N . LEU C 1 281 ? 99.515 28.174 14.284 1.00 26.35 279 LEU C N 1
ATOM 9166 C CA . LEU C 1 281 ? 98.794 27.762 15.480 1.00 31.51 279 LEU C CA 1
ATOM 9167 C C . LEU C 1 281 ? 99.716 27.011 16.416 1.00 32.51 279 LEU C C 1
ATOM 9168 O O . LEU C 1 281 ? 100.661 26.362 15.971 1.00 35.42 279 LEU C O 1
ATOM 9173 N N . GLY C 1 282 ? 99.426 27.087 17.714 1.00 35.67 280 GLY C N 1
ATOM 9174 C CA . GLY C 1 282 ? 100.160 26.308 18.705 1.00 37.61 280 GLY C CA 1
ATOM 9175 C C . GLY C 1 282 ? 99.505 26.400 20.061 1.00 37.87 280 GLY C C 1
ATOM 9176 O O . GLY C 1 282 ? 98.635 27.238 20.271 1.00 42.25 280 GLY C O 1
ATOM 9177 N N . GLY C 1 283 ? 99.912 25.524 20.978 1.00 38.92 281 GLY C N 1
ATOM 9178 C CA . GLY C 1 283 ? 99.517 25.646 22.381 1.00 40.57 281 GLY C CA 1
ATOM 9179 C C . GLY C 1 283 ? 98.356 24.781 22.832 1.00 40.47 281 GLY C C 1
ATOM 9180 O O . GLY C 1 283 ? 98.239 24.457 24.010 1.00 47.47 281 GLY C O 1
ATOM 9181 N N . ALA C 1 284 ? 97.489 24.415 21.901 1.00 37.84 282 ALA C N 1
ATOM 9182 C CA . ALA C 1 284 ? 96.314 23.625 22.218 1.00 38.09 282 ALA C CA 1
ATOM 9183 C C . ALA C 1 284 ? 96.114 22.515 21.195 1.00 38.12 282 ALA C C 1
ATOM 9184 O O . ALA C 1 284 ? 96.679 22.559 20.100 1.00 37.18 282 ALA C O 1
ATOM 9186 N N . LYS C 1 285 ? 95.314 21.520 21.571 1.00 47.45 283 LYS C N 1
ATOM 9187 C CA . LYS C 1 285 ? 94.952 20.410 20.689 1.00 49.14 283 LYS C CA 1
ATOM 9188 C C . LYS C 1 285 ? 94.125 20.902 19.497 1.00 48.64 283 LYS C C 1
ATOM 9189 O O . LYS C 1 285 ? 93.298 21.810 19.619 1.00 45.07 283 LYS C O 1
ATOM 9195 N N . LEU C 1 286 ? 94.387 20.310 18.339 1.00 48.37 284 LEU C N 1
ATOM 9196 C CA . LEU C 1 286 ? 93.796 20.757 17.096 1.00 48.54 284 LEU C CA 1
ATOM 9197 C C . LEU C 1 286 ? 92.947 19.634 16.530 1.00 52.65 284 LEU C C 1
ATOM 9198 O O . LEU C 1 286 ? 93.459 18.562 16.197 1.00 55.96 284 LEU C O 1
ATOM 9203 N N . SER C 1 287 ? 91.644 19.884 16.441 1.00 53.95 285 SER C N 1
ATOM 9204 C CA . SER C 1 287 ? 90.691 18.865 16.021 1.00 53.14 285 SER C CA 1
ATOM 9205 C C . SER C 1 287 ? 90.721 18.668 14.519 1.00 48.21 285 SER C C 1
ATOM 9206 O O . SER C 1 287 ? 90.897 19.628 13.762 1.00 46.50 285 SER C O 1
ATOM 9209 N N . ALA C 1 288 ? 90.522 17.414 14.113 1.00 45.37 286 ALA C N 1
ATOM 9210 C CA . ALA C 1 288 ? 90.423 17.007 12.709 1.00 44.08 286 ALA C CA 1
ATOM 9211 C C . ALA C 1 288 ? 89.324 17.750 11.960 1.00 43.32 286 ALA C C 1
ATOM 9212 O O . ALA C 1 288 ? 89.454 18.006 10.762 1.00 45.47 286 ALA C O 1
ATOM 9214 N N . THR C 1 289 ? 88.255 18.095 12.679 1.00 44.26 287 THR C N 1
ATOM 9215 C CA . THR C 1 289 ? 87.111 18.812 12.114 1.00 44.87 287 THR C CA 1
ATOM 9216 C C . THR C 1 289 ? 87.457 20.259 11.783 1.00 41.76 287 THR C C 1
ATOM 9217 O O . THR C 1 289 ? 87.040 20.757 10.740 1.00 40.23 287 THR C O 1
ATOM 9221 N N . MET C 1 290 ? 88.229 20.919 12.650 1.00 42.77 288 MET C N 1
ATOM 9222 C CA . MET C 1 290 ? 88.636 22.308 12.408 1.00 41.66 288 MET C CA 1
ATOM 9223 C C . MET C 1 290 ? 89.603 22.372 11.240 1.00 37.70 288 MET C C 1
ATOM 9224 O O . MET C 1 290 ? 89.518 23.280 10.419 1.00 43.21 288 MET C O 1
ATOM 9229 N N . ILE C 1 291 ? 90.495 21.388 11.164 1.00 37.63 289 ILE C N 1
ATOM 9230 C CA . ILE C 1 291 ? 91.441 21.264 10.054 1.00 38.48 289 ILE C CA 1
ATOM 9231 C C . ILE C 1 291 ? 90.699 21.201 8.707 1.00 40.51 289 ILE C C 1
ATOM 9232 O O . ILE C 1 291 ? 90.930 22.055 7.842 1.00 37.30 289 ILE C O 1
ATOM 9237 N N . GLU C 1 292 ? 89.778 20.238 8.569 1.00 36.10 290 GLU C N 1
ATOM 9238 C CA . GLU C 1 292 ? 88.971 20.074 7.349 1.00 41.59 290 GLU C CA 1
ATOM 9239 C C . GLU C 1 292 ? 88.128 21.296 7.009 1.00 36.88 290 GLU C C 1
ATOM 9240 O O . GLU C 1 292 ? 87.918 21.607 5.844 1.00 44.36 290 GLU C O 1
ATOM 9246 N N . THR C 1 293 ? 87.642 21.980 8.035 1.00 40.89 291 THR C N 1
ATOM 9247 C CA . THR C 1 293 ? 86.892 23.215 7.850 1.00 41.48 291 THR C CA 1
ATOM 9248 C C . THR C 1 293 ? 87.813 24.308 7.313 1.00 40.52 291 THR C C 1
ATOM 9249 O O . THR C 1 293 ? 87.439 25.041 6.392 1.00 40.00 291 THR C O 1
ATOM 9253 N N . ALA C 1 294 ? 89.017 24.386 7.878 1.00 37.44 292 ALA C N 1
ATOM 9254 C CA . ALA C 1 294 ? 89.996 25.386 7.474 1.00 34.88 292 ALA C CA 1
ATOM 9255 C C . ALA C 1 294 ? 90.505 25.094 6.064 1.00 36.59 292 ALA C C 1
ATOM 9256 O O . ALA C 1 294 ? 90.546 25.998 5.210 1.00 33.37 292 ALA C O 1
ATOM 9258 N N . LEU C 1 295 ? 90.857 23.827 5.826 1.00 28.10 293 LEU C N 1
ATOM 9259 C CA . LEU C 1 295 ? 91.351 23.373 4.519 1.00 38.66 293 LEU C CA 1
ATOM 9260 C C . LEU C 1 295 ? 90.353 23.526 3.358 1.00 37.02 293 LEU C C 1
ATOM 9261 O O . LEU C 1 295 ? 90.761 23.842 2.244 1.00 44.26 293 LEU C O 1
ATOM 9266 N N . GLN C 1 296 ? 89.061 23.323 3.612 1.00 38.01 294 GLN C N 1
ATOM 9267 C CA . GLN C 1 296 ? 88.050 23.527 2.561 1.00 41.42 294 GLN C CA 1
ATOM 9268 C C . GLN C 1 296 ? 87.715 25.001 2.315 1.00 43.06 294 GLN C C 1
ATOM 9269 O O . GLN C 1 296 ? 87.118 25.358 1.302 1.00 42.53 294 GLN C O 1
ATOM 9275 N N . TYR C 1 297 ? 88.130 25.859 3.239 1.00 45.13 295 TYR C N 1
ATOM 9276 C CA . TYR C 1 297 ? 88.085 27.303 3.032 1.00 40.23 295 TYR C CA 1
ATOM 9277 C C . TYR C 1 297 ? 89.397 27.810 2.440 1.00 39.04 295 TYR C C 1
ATOM 9278 O O . TYR C 1 297 ? 89.576 29.018 2.269 1.00 42.22 295 TYR C O 1
ATOM 9287 N N . ASN C 1 298 ? 90.294 26.868 2.120 1.00 38.94 296 ASN C N 1
ATOM 9288 C CA . ASN C 1 298 ? 91.658 27.130 1.626 1.00 43.01 296 ASN C CA 1
ATOM 9289 C C . ASN C 1 298 ? 92.501 28.001 2.566 1.00 41.37 296 ASN C C 1
ATOM 9290 O O . ASN C 1 298 ? 93.322 28.805 2.131 1.00 41.44 296 ASN C O 1
ATOM 9295 N N . LEU C 1 299 ? 92.293 27.819 3.864 1.00 44.40 297 LEU C N 1
ATOM 9296 C CA . LEU C 1 299 ? 93.049 28.549 4.865 1.00 41.71 297 LEU C CA 1
ATOM 9297 C C . LEU C 1 299 ? 94.367 27.821 5.107 1.00 41.13 297 LEU C C 1
ATOM 9298 O O . LEU C 1 299 ? 94.370 26.610 5.382 1.00 45.41 297 LEU C O 1
ATOM 9303 N N . PRO C 1 300 ? 95.491 28.552 4.977 1.00 34.17 298 PRO C N 1
ATOM 9304 C CA . PRO C 1 300 ? 96.833 27.974 5.049 1.00 31.01 298 PRO C CA 1
ATOM 9305 C C . PRO C 1 300 ? 97.255 27.695 6.487 1.00 31.18 298 PRO C C 1
ATOM 9306 O O . PRO C 1 300 ? 98.096 28.403 7.049 1.00 36.50 298 PRO C O 1
ATOM 9310 N N . ILE C 1 301 ? 96.673 26.660 7.079 1.00 33.42 299 ILE C N 1
ATOM 9311 C CA . ILE C 1 301 ? 96.860 26.421 8.495 1.00 35.57 299 ILE C CA 1
ATOM 9312 C C . ILE C 1 301 ? 98.079 25.579 8.790 1.00 36.75 299 ILE C C 1
ATOM 9313 O O . ILE C 1 301 ? 98.291 24.533 8.188 1.00 36.84 299 ILE C O 1
ATOM 9318 N N . TYR C 1 302 ? 98.877 26.061 9.735 1.00 36.53 300 TYR C N 1
ATOM 9319 C CA . TYR C 1 302 ? 100.055 25.352 10.186 1.00 36.61 300 TYR C CA 1
ATOM 9320 C C . TYR C 1 302 ? 99.958 25.114 11.682 1.00 36.08 300 TYR C C 1
ATOM 9321 O O . TYR C 1 302 ? 99.688 26.054 12.434 1.00 34.42 300 TYR C O 1
ATOM 9330 N N . ASN C 1 303 ? 100.169 23.866 12.108 1.00 30.23 301 ASN C N 1
ATOM 9331 C CA . ASN C 1 303 ? 100.272 23.563 13.527 1.00 30.94 301 ASN C CA 1
ATOM 9332 C C . ASN C 1 303 ? 101.731 23.515 13.959 1.00 31.30 301 ASN C C 1
ATOM 9333 O O . ASN C 1 303 ? 102.619 23.328 13.137 1.00 30.30 301 ASN C O 1
ATOM 9338 N N . SER C 1 304 ? 101.985 23.689 15.250 1.00 33.95 302 SER C N 1
ATOM 9339 C CA . SER C 1 304 ? 103.359 23.763 15.741 1.00 30.83 302 SER C CA 1
ATOM 9340 C C . SER C 1 304 ? 103.478 23.325 17.192 1.00 29.55 302 SER C C 1
ATOM 9341 O O . SER C 1 304 ? 102.483 23.249 17.909 1.00 30.33 302 SER C O 1
ATOM 9344 N N . PHE C 1 305 ? 104.698 23.020 17.611 1.00 28.47 303 PHE C N 1
ATOM 9345 C CA . PHE C 1 305 ? 104.984 22.799 19.010 1.00 32.40 303 PHE C CA 1
ATOM 9346 C C . PHE C 1 305 ? 106.274 23.483 19.420 1.00 33.59 303 PHE C C 1
ATOM 9347 O O . PHE C 1 305 ? 107.304 23.311 18.787 1.00 36.27 303 PHE C O 1
ATOM 9355 N N . GLY C 1 306 ? 106.209 24.233 20.510 1.00 39.62 304 GLY C N 1
ATOM 9356 C CA . GLY C 1 306 ? 107.398 24.846 21.081 1.00 40.57 304 GLY C CA 1
ATOM 9357 C C . GLY C 1 306 ? 107.181 25.272 22.510 1.00 37.45 304 GLY C C 1
ATOM 9358 O O . GLY C 1 306 ? 106.061 25.252 23.008 1.00 39.03 304 GLY C O 1
ATOM 9359 N N . MET C 1 307 ? 108.265 25.633 23.180 1.00 34.42 305 MET C N 1
ATOM 9360 C CA . MET C 1 307 ? 108.172 26.129 24.534 1.00 36.06 305 MET C CA 1
ATOM 9361 C C . MET C 1 307 ? 109.055 27.347 24.753 1.00 33.16 305 MET C C 1
ATOM 9362 O O . MET C 1 307 ? 109.822 27.729 23.875 1.00 39.76 305 MET C O 1
ATOM 9367 N N . THR C 1 308 ? 108.889 27.974 25.914 1.00 32.94 306 THR C N 1
ATOM 9368 C CA . THR C 1 308 ? 109.714 29.085 26.378 1.00 32.66 306 THR C CA 1
ATOM 9369 C C . THR C 1 308 ? 111.211 28.753 26.250 1.00 34.41 306 THR C C 1
ATOM 9370 O O . THR C 1 308 ? 111.999 29.570 25.745 1.00 33.26 306 THR C O 1
ATOM 9374 N N . GLU C 1 309 ? 111.556 27.529 26.670 1.00 29.44 307 GLU C N 1
ATOM 9375 C CA . GLU C 1 309 ? 112.917 26.992 26.687 1.00 29.32 307 GLU C CA 1
ATOM 9376 C C . GLU C 1 309 ? 113.530 26.769 25.310 1.00 32.01 307 GLU C C 1
ATOM 9377 O O . GLU C 1 309 ? 114.755 26.710 25.185 1.00 32.20 307 GLU C O 1
ATOM 9383 N N . THR C 1 310 ? 112.690 26.627 24.284 1.00 35.99 308 THR C N 1
ATOM 9384 C CA . THR C 1 310 ? 113.180 26.427 22.914 1.00 32.76 308 THR C CA 1
ATOM 9385 C C . THR C 1 310 ? 112.954 27.663 22.040 1.00 35.03 308 THR C C 1
ATOM 9386 O O . THR C 1 310 ? 113.123 27.605 20.816 1.00 33.71 308 THR C O 1
ATOM 9390 N N . CYS C 1 311 ? 112.576 28.769 22.689 1.00 34.21 309 CYS C N 1
ATOM 9391 C CA . CYS C 1 311 ? 112.367 30.091 22.057 1.00 35.98 309 CYS C CA 1
ATOM 9392 C C . CYS C 1 311 ? 111.360 30.128 20.915 1.00 38.68 309 CYS C C 1
ATOM 9393 O O . CYS C 1 311 ? 111.583 30.851 19.942 1.00 44.91 309 CYS C O 1
ATOM 9396 N N . SER C 1 312 ? 110.255 29.394 21.137 1.00 36.52 310 SER C N 1
ATOM 9397 C CA A SER C 1 312 ? 109.159 29.116 20.177 0.50 37.87 310 SER C CA 1
ATOM 9398 C CA B SER C 1 312 ? 109.140 29.116 20.199 0.50 34.82 310 SER C CA 1
ATOM 9399 C C . SER C 1 312 ? 109.254 27.715 19.569 1.00 36.32 310 SER C C 1
ATOM 9400 O O . SER C 1 312 ? 109.958 26.842 20.096 1.00 36.43 310 SER C O 1
ATOM 9405 N N . GLN C 1 313 ? 108.545 27.503 18.462 1.00 34.99 311 GLN C N 1
ATOM 9406 C CA . GLN C 1 313 ? 108.414 26.172 17.877 1.00 35.61 311 GLN C CA 1
ATOM 9407 C C . GLN C 1 313 ? 109.669 25.548 17.268 1.00 34.53 311 GLN C C 1
ATOM 9408 O O . GLN C 1 313 ? 110.499 26.226 16.664 1.00 38.68 311 GLN C O 1
ATOM 9414 N N . PHE C 1 314 ? 109.801 24.245 17.474 1.00 29.29 312 PHE C N 1
ATOM 9415 C CA . PHE C 1 314 ? 110.836 23.468 16.821 1.00 32.86 312 PHE C CA 1
ATOM 9416 C C . PHE C 1 314 ? 110.212 22.359 15.969 1.00 33.37 312 PHE C C 1
ATOM 9417 O O . PHE C 1 314 ? 110.906 21.704 15.203 1.00 37.74 312 PHE C O 1
ATOM 9425 N N . LEU C 1 315 ? 108.903 22.166 16.125 1.00 36.34 313 LEU C N 1
ATOM 9426 C CA . LEU C 1 315 ? 108.094 21.270 15.288 1.00 32.51 313 LEU C CA 1
ATOM 9427 C C . LEU C 1 315 ? 107.029 22.090 14.541 1.00 33.62 313 LEU C C 1
ATOM 9428 O O . LEU C 1 315 ? 106.445 23.002 15.112 1.00 33.95 313 LEU C O 1
ATOM 9433 N N . THR C 1 316 ? 106.809 21.784 13.262 1.00 34.86 314 THR C N 1
ATOM 9434 C CA . THR C 1 316 ? 105.833 22.500 12.429 1.00 37.37 314 THR C CA 1
ATOM 9435 C C . THR C 1 316 ? 105.152 21.545 11.445 1.00 35.70 314 THR C C 1
ATOM 9436 O O . THR C 1 316 ? 105.818 20.748 10.784 1.00 32.86 314 THR C O 1
ATOM 9440 N N . ALA C 1 317 ? 103.823 21.619 11.377 1.00 36.14 315 ALA C N 1
ATOM 9441 C CA . ALA C 1 317 ? 103.035 20.826 10.439 1.00 36.52 315 ALA C CA 1
ATOM 9442 C C . ALA C 1 317 ? 102.416 21.748 9.398 1.00 40.48 315 ALA C C 1
ATOM 9443 O O . ALA C 1 317 ? 101.823 22.761 9.747 1.00 39.96 315 ALA C O 1
ATOM 9445 N N . THR C 1 318 ? 102.581 21.395 8.123 1.00 45.96 316 THR C N 1
ATOM 9446 C CA . THR C 1 318 ? 102.032 22.149 6.987 1.00 43.93 316 THR C CA 1
ATOM 9447 C C . THR C 1 318 ? 100.579 21.708 6.755 1.00 39.09 316 THR C C 1
ATOM 9448 O O . THR C 1 318 ? 100.194 20.654 7.262 1.00 36.44 316 THR C O 1
ATOM 9452 N N . PRO C 1 319 ? 99.767 22.504 6.004 1.00 37.30 317 PRO C N 1
ATOM 9453 C CA . PRO C 1 319 ? 98.396 22.087 5.642 1.00 39.83 317 PRO C CA 1
ATOM 9454 C C . PRO C 1 319 ? 98.303 20.657 5.091 1.00 39.52 317 PRO C C 1
ATOM 9455 O O . PRO C 1 319 ? 97.362 19.932 5.412 1.00 43.79 317 PRO C O 1
ATOM 9459 N N . GLU C 1 320 ? 99.295 20.262 4.298 1.00 39.27 318 GLU C N 1
ATOM 9460 C CA A GLU C 1 320 ? 99.396 18.932 3.713 0.50 42.00 318 GLU C CA 1
ATOM 9461 C CA B GLU C 1 320 ? 99.299 18.911 3.753 0.50 42.25 318 GLU C CA 1
ATOM 9462 C C . GLU C 1 320 ? 99.631 17.858 4.791 1.00 43.16 318 GLU C C 1
ATOM 9463 O O . GLU C 1 320 ? 99.077 16.759 4.731 1.00 48.43 318 GLU C O 1
ATOM 9474 N N . MET C 1 321 ? 100.479 18.192 5.766 1.00 43.23 319 MET C N 1
ATOM 9475 C CA . MET C 1 321 ? 100.776 17.281 6.874 1.00 40.97 319 MET C CA 1
ATOM 9476 C C . MET C 1 321 ? 99.541 17.083 7.756 1.00 43.36 319 MET C C 1
ATOM 9477 O O . MET C 1 321 ? 99.248 15.964 8.195 1.00 43.26 319 MET C O 1
ATOM 9482 N N . LEU C 1 322 ? 98.821 18.179 7.993 1.00 44.35 320 LEU C N 1
ATOM 9483 C CA . LEU C 1 322 ? 97.602 18.176 8.801 1.00 43.78 320 LEU C CA 1
ATOM 9484 C C . LEU C 1 322 ? 96.460 17.462 8.095 1.00 48.41 320 LEU C C 1
ATOM 9485 O O . LEU C 1 322 ? 95.596 16.884 8.750 1.00 48.22 320 LEU C O 1
ATOM 9490 N N . HIS C 1 323 ? 96.473 17.493 6.761 1.00 54.33 321 HIS C N 1
ATOM 9491 C CA . HIS C 1 323 ? 95.579 16.665 5.953 1.00 56.05 321 HIS C CA 1
ATOM 9492 C C . HIS C 1 323 ? 95.886 15.173 6.130 1.00 53.70 321 HIS C C 1
ATOM 9493 O O . HIS C 1 323 ? 94.978 14.394 6.395 1.00 55.47 321 HIS C O 1
ATOM 9500 N N . ALA C 1 324 ? 97.158 14.792 5.982 1.00 54.83 322 ALA C N 1
ATOM 9501 C CA . ALA C 1 324 ? 97.593 13.391 6.111 1.00 55.86 322 ALA C CA 1
ATOM 9502 C C . ALA C 1 324 ? 97.450 12.829 7.533 1.00 59.04 322 ALA C C 1
ATOM 9503 O O . ALA C 1 324 ? 96.925 11.733 7.717 1.00 60.37 322 ALA C O 1
ATOM 9505 N N . ARG C 1 325 ? 97.929 13.581 8.526 1.00 64.35 323 ARG C N 1
ATOM 9506 C CA . ARG C 1 325 ? 97.763 13.240 9.942 1.00 65.37 323 ARG C CA 1
ATOM 9507 C C . ARG C 1 325 ? 97.175 14.448 10.653 1.00 65.05 323 ARG C C 1
ATOM 9508 O O . ARG C 1 325 ? 97.872 15.441 10.847 1.00 68.82 323 ARG C O 1
ATOM 9516 N N . PRO C 1 326 ? 95.894 14.374 11.050 1.00 63.77 324 PRO C N 1
ATOM 9517 C CA . PRO C 1 326 ? 95.288 15.483 11.789 1.00 59.70 324 PRO C CA 1
ATOM 9518 C C . PRO C 1 326 ? 95.776 15.591 13.239 1.00 57.41 324 PRO C C 1
ATOM 9519 O O . PRO C 1 326 ? 95.594 16.636 13.876 1.00 57.58 324 PRO C O 1
ATOM 9523 N N . ASP C 1 327 ? 96.392 14.516 13.732 1.00 51.57 325 ASP C N 1
ATOM 9524 C CA A ASP C 1 327 ? 96.881 14.430 15.103 0.50 51.66 325 ASP C CA 1
ATOM 9525 C CA B ASP C 1 327 ? 96.878 14.453 15.112 0.50 51.68 325 ASP C CA 1
ATOM 9526 C C . ASP C 1 327 ? 98.337 14.896 15.244 1.00 52.62 325 ASP C C 1
ATOM 9527 O O . ASP C 1 327 ? 98.886 14.939 16.357 1.00 49.40 325 ASP C O 1
ATOM 9536 N N . THR C 1 328 ? 98.965 15.244 14.118 1.00 50.20 326 THR C N 1
ATOM 9537 C CA . THR C 1 328 ? 100.371 15.633 14.143 1.00 46.29 326 THR C CA 1
ATOM 9538 C C . THR C 1 328 ? 100.627 17.082 14.551 1.00 47.91 326 THR C C 1
ATOM 9539 O O . THR C 1 328 ? 99.806 17.997 14.338 1.00 40.86 326 THR C O 1
ATOM 9543 N N . VAL C 1 329 ? 101.788 17.264 15.164 1.00 48.49 327 VAL C N 1
ATOM 9544 C CA . VAL C 1 329 ? 102.241 18.572 15.590 1.00 43.01 327 VAL C CA 1
ATOM 9545 C C . VAL C 1 329 ? 103.390 18.990 14.648 1.00 40.58 327 VAL C C 1
ATOM 9546 O O . VAL C 1 329 ? 103.794 20.151 14.598 1.00 37.76 327 VAL C O 1
ATOM 9550 N N . GLY C 1 330 ? 103.869 18.014 13.873 1.00 41.28 328 GLY C N 1
ATOM 9551 C CA . GLY C 1 330 ? 104.737 18.259 12.734 1.00 35.07 328 GLY C CA 1
ATOM 9552 C C . GLY C 1 330 ? 106.080 17.559 12.719 1.00 39.39 328 GLY C C 1
ATOM 9553 O O . GLY C 1 330 ? 106.301 16.564 13.419 1.00 34.98 328 GLY C O 1
ATOM 9554 N N . MET C 1 331 ? 106.972 18.099 11.895 1.00 39.30 329 MET C N 1
ATOM 9555 C CA . MET C 1 331 ? 108.340 17.620 11.773 1.00 43.34 329 MET C CA 1
ATOM 9556 C C . MET C 1 331 ? 109.321 18.654 12.338 1.00 40.82 329 MET C C 1
ATOM 9557 O O . MET C 1 331 ? 109.002 19.850 12.364 1.00 35.60 329 MET C O 1
ATOM 9562 N N . PRO C 1 332 ? 110.500 18.198 12.826 1.00 40.52 330 PRO C N 1
ATOM 9563 C CA . PRO C 1 332 ? 111.488 19.153 13.344 1.00 38.14 330 PRO C CA 1
ATOM 9564 C C . PRO C 1 332 ? 112.112 20.021 12.260 1.00 38.73 330 PRO C C 1
ATOM 9565 O O . PRO C 1 332 ? 112.176 19.605 11.099 1.00 41.06 330 PRO C O 1
ATOM 9569 N N . SER C 1 333 ? 112.562 21.218 12.638 1.00 36.46 331 SER C N 1
ATOM 9570 C CA A SER C 1 333 ? 113.257 22.107 11.714 0.50 36.45 331 SER C CA 1
ATOM 9571 C CA B SER C 1 333 ? 113.248 22.099 11.702 0.50 35.82 331 SER C CA 1
ATOM 9572 C C . SER C 1 333 ? 114.619 21.524 11.349 1.00 36.82 331 SER C C 1
ATOM 9573 O O . SER C 1 333 ? 115.097 20.585 12.004 1.00 35.62 331 SER C O 1
ATOM 9578 N N . ALA C 1 334 ? 115.234 22.083 10.308 1.00 35.55 332 ALA C N 1
ATOM 9579 C CA . ALA C 1 334 ? 116.521 21.620 9.798 1.00 38.90 332 ALA C CA 1
ATOM 9580 C C . ALA C 1 334 ? 117.691 21.772 10.774 1.00 38.23 332 ALA C C 1
ATOM 9581 O O . ALA C 1 334 ? 118.631 20.976 10.725 1.00 37.84 332 ALA C O 1
ATOM 9583 N N . ASN C 1 335 ? 117.622 22.782 11.647 1.00 36.59 333 ASN C N 1
ATOM 9584 C CA . ASN C 1 335 ? 118.699 23.102 12.596 1.00 36.27 333 ASN C CA 1
ATOM 9585 C C . ASN C 1 335 ? 118.415 22.701 14.049 1.00 34.96 333 ASN C C 1
ATOM 9586 O O . ASN C 1 335 ? 118.869 23.351 14.994 1.00 44.09 333 ASN C O 1
ATOM 9591 N N . VAL C 1 336 ? 117.674 21.612 14.195 1.00 31.25 334 VAL C N 1
ATOM 9592 C CA . VAL C 1 336 ? 117.190 21.095 15.461 1.00 37.32 334 VAL C CA 1
ATOM 9593 C C . VAL C 1 336 ? 117.310 19.565 15.367 1.00 40.24 334 VAL C C 1
ATOM 9594 O O . VAL C 1 336 ? 116.992 18.992 14.325 1.00 41.72 334 VAL C O 1
ATOM 9598 N N . ASP C 1 337 ? 117.797 18.919 16.430 1.00 43.47 335 ASP C N 1
ATOM 9599 C CA . ASP C 1 337 ? 117.811 17.450 16.514 1.00 45.09 335 ASP C CA 1
ATOM 9600 C C . ASP C 1 337 ? 116.818 16.977 17.570 1.00 42.55 335 ASP C C 1
ATOM 9601 O O . ASP C 1 337 ? 116.931 17.324 18.745 1.00 45.13 335 ASP C O 1
ATOM 9606 N N . VAL C 1 338 ? 115.848 16.184 17.134 1.00 38.61 336 VAL C N 1
ATOM 9607 C CA . VAL C 1 338 ? 114.766 15.693 17.980 1.00 41.84 336 VAL C CA 1
ATOM 9608 C C . VAL C 1 338 ? 114.885 14.173 18.099 1.00 43.99 336 VAL C C 1
ATOM 9609 O O . VAL C 1 338 ? 115.192 13.505 17.120 1.00 50.23 336 VAL C O 1
ATOM 9613 N N . LYS C 1 339 ? 114.676 13.637 19.298 1.00 47.27 337 LYS C N 1
ATOM 9614 C CA . LYS C 1 339 ? 114.611 12.186 19.504 1.00 50.78 337 LYS C CA 1
ATOM 9615 C C . LYS C 1 339 ? 113.659 11.821 20.642 1.00 50.63 337 LYS C C 1
ATOM 9616 O O . LYS C 1 339 ? 113.244 12.680 21.413 1.00 54.87 337 LYS C O 1
ATOM 9622 N N . ILE C 1 340 ? 113.297 10.547 20.721 1.00 56.72 338 ILE C N 1
ATOM 9623 C CA . ILE C 1 340 ? 112.453 10.045 21.799 1.00 59.19 338 ILE C CA 1
ATOM 9624 C C . ILE C 1 340 ? 113.316 9.204 22.753 1.00 62.33 338 ILE C C 1
ATOM 9625 O O . ILE C 1 340 ? 113.986 8.252 22.338 1.00 62.74 338 ILE C O 1
ATOM 9630 N N . LYS C 1 341 ? 113.321 9.594 24.025 1.00 64.46 339 LYS C N 1
ATOM 9631 C CA . LYS C 1 341 ? 114.118 8.918 25.038 1.00 67.21 339 LYS C CA 1
ATOM 9632 C C . LYS C 1 341 ? 113.280 7.856 25.730 1.00 68.03 339 LYS C C 1
ATOM 9633 O O . LYS C 1 341 ? 112.155 8.129 26.166 1.00 67.15 339 LYS C O 1
ATOM 9639 N N . ASN C 1 342 ? 113.852 6.655 25.827 1.00 69.82 340 ASN C N 1
ATOM 9640 C CA . ASN C 1 342 ? 113.191 5.458 26.382 1.00 72.21 340 ASN C CA 1
ATOM 9641 C C . ASN C 1 342 ? 111.787 5.167 25.829 1.00 71.16 340 ASN C C 1
ATOM 9642 O O . ASN C 1 342 ? 110.785 5.378 26.528 1.00 69.25 340 ASN C O 1
ATOM 9647 N N . PRO C 1 343 ? 111.715 4.687 24.570 1.00 71.37 341 PRO C N 1
ATOM 9648 C CA . PRO C 1 343 ? 110.430 4.404 23.918 1.00 72.85 341 PRO C CA 1
ATOM 9649 C C . PRO C 1 343 ? 109.786 3.098 24.396 1.00 75.09 341 PRO C C 1
ATOM 9650 O O . PRO C 1 343 ? 110.477 2.085 24.539 1.00 76.88 341 PRO C O 1
ATOM 9654 N N . ASN C 1 344 ? 108.473 3.122 24.634 1.00 75.76 342 ASN C N 1
ATOM 9655 C CA . ASN C 1 344 ? 107.731 1.910 25.004 1.00 76.04 342 ASN C CA 1
ATOM 9656 C C . ASN C 1 344 ? 107.378 1.015 23.796 1.00 81.77 342 ASN C C 1
ATOM 9657 O O . ASN C 1 344 ? 108.014 1.117 22.737 1.00 81.57 342 ASN C O 1
ATOM 9662 N N . LYS C 1 345 ? 106.375 0.146 23.971 1.00 87.83 343 LYS C N 1
ATOM 9663 C CA . LYS C 1 345 ? 105.866 -0.738 22.910 1.00 91.28 343 LYS C CA 1
ATOM 9664 C C . LYS C 1 345 ? 105.407 0.013 21.658 1.00 91.42 343 LYS C C 1
ATOM 9665 O O . LYS C 1 345 ? 105.737 -0.379 20.535 1.00 91.14 343 LYS C O 1
ATOM 9671 N N . GLU C 1 346 ? 104.668 1.102 21.868 1.00 90.65 344 GLU C N 1
ATOM 9672 C CA . GLU C 1 346 ? 104.136 1.925 20.780 1.00 88.60 344 GLU C CA 1
ATOM 9673 C C . GLU C 1 346 ? 105.121 2.999 20.320 1.00 87.19 344 GLU C C 1
ATOM 9674 O O . GLU C 1 346 ? 104.890 3.660 19.304 1.00 89.38 344 GLU C O 1
ATOM 9680 N N . GLY C 1 347 ? 106.207 3.173 21.072 1.00 83.19 345 GLY C N 1
ATOM 9681 C CA . GLY C 1 347 ? 107.229 4.173 20.755 1.00 77.63 345 GLY C CA 1
ATOM 9682 C C . GLY C 1 347 ? 107.086 5.487 21.510 1.00 73.87 345 GLY C C 1
ATOM 9683 O O . GLY C 1 347 ? 107.727 6.477 21.159 1.00 72.17 345 GLY C O 1
ATOM 9684 N N . HIS C 1 348 ? 106.243 5.490 22.545 1.00 71.75 346 HIS C N 1
ATOM 9685 C CA . HIS C 1 348 ? 106.023 6.655 23.407 1.00 67.94 346 HIS C CA 1
ATOM 9686 C C . HIS C 1 348 ? 107.200 6.834 24.354 1.00 67.30 346 HIS C C 1
ATOM 9687 O O . HIS C 1 348 ? 107.593 5.906 25.062 1.00 71.38 346 HIS C O 1
ATOM 9694 N N . GLY C 1 349 ? 107.753 8.037 24.379 1.00 67.25 347 GLY C N 1
ATOM 9695 C CA . GLY C 1 349 ? 108.849 8.352 25.283 1.00 61.79 347 GLY C CA 1
ATOM 9696 C C . GLY C 1 349 ? 108.937 9.841 25.491 1.00 58.65 347 GLY C C 1
ATOM 9697 O O . GLY C 1 349 ? 108.125 10.600 24.951 1.00 53.21 347 GLY C O 1
ATOM 9698 N N . GLU C 1 350 ? 109.921 1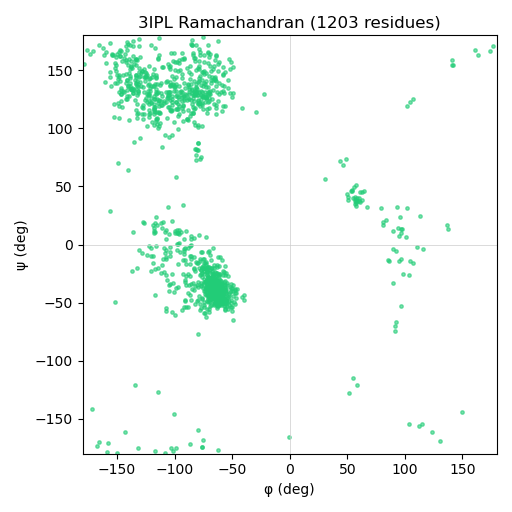0.267 26.276 1.00 57.25 348 GLU C N 1
ATOM 9699 C CA . GLU C 1 350 ? 110.107 11.692 26.524 1.00 55.81 348 GLU C CA 1
ATOM 9700 C C . GLU C 1 350 ? 110.835 12.376 25.370 1.00 51.70 348 GLU C C 1
ATOM 9701 O O . GLU C 1 350 ? 111.876 11.916 24.896 1.00 49.01 348 GLU C O 1
ATOM 9707 N N . LEU C 1 351 ? 110.229 13.464 24.914 1.00 46.94 349 LEU C N 1
ATOM 9708 C CA . LEU C 1 351 ? 110.691 14.226 23.772 1.00 44.97 349 LEU C CA 1
ATOM 9709 C C . LEU C 1 351 ? 111.938 15.039 24.134 1.00 42.99 349 LEU C C 1
ATOM 9710 O O . LEU C 1 351 ? 111.924 15.840 25.072 1.00 39.55 349 LEU C O 1
ATOM 9715 N N . MET C 1 352 ? 113.013 14.797 23.387 1.00 44.54 350 MET C N 1
ATOM 9716 C CA . MET C 1 352 ? 114.317 15.422 23.598 1.00 40.80 350 MET C CA 1
ATOM 9717 C C . MET C 1 352 ? 114.603 16.338 22.435 1.00 42.31 350 MET C C 1
ATOM 9718 O O . MET C 1 352 ? 114.343 15.975 21.289 1.00 39.28 350 MET C O 1
ATOM 9723 N N . ILE C 1 353 ? 115.157 17.513 22.724 1.00 40.94 351 ILE C N 1
ATOM 9724 C CA . ILE C 1 353 ? 115.510 18.463 21.675 1.00 39.05 351 ILE C CA 1
ATOM 9725 C C . ILE C 1 353 ? 116.866 19.129 21.908 1.00 40.32 351 ILE C C 1
ATOM 9726 O O . ILE C 1 353 ? 117.181 19.563 23.016 1.00 40.59 351 ILE C O 1
ATOM 9731 N N . LYS C 1 354 ? 117.666 19.170 20.846 1.00 38.29 352 LYS C N 1
ATOM 9732 C CA . LYS C 1 354 ? 118.983 19.767 20.863 1.00 40.75 352 LYS C CA 1
ATOM 9733 C C . LYS C 1 354 ? 119.117 20.661 19.644 1.00 37.33 352 LYS C C 1
ATOM 9734 O O . LYS C 1 354 ? 118.847 20.233 18.526 1.00 41.77 352 LYS C O 1
ATOM 9740 N N . GLY C 1 355 ? 119.533 21.901 19.875 1.00 32.52 353 GLY C N 1
ATOM 9741 C CA . GLY C 1 355 ? 119.807 22.861 18.810 1.00 33.10 353 GLY C CA 1
ATOM 9742 C C . GLY C 1 355 ? 120.181 24.200 19.418 1.00 31.10 353 GLY C C 1
ATOM 9743 O O . GLY C 1 355 ? 120.018 24.401 20.617 1.00 33.34 353 GLY C O 1
ATOM 9744 N N . ALA C 1 356 ? 120.650 25.132 18.595 1.00 30.58 354 ALA C N 1
ATOM 9745 C CA . ALA C 1 356 ? 121.095 26.443 19.086 1.00 33.43 354 ALA C CA 1
ATOM 9746 C C . ALA C 1 356 ? 119.971 27.362 19.575 1.00 34.33 354 ALA C C 1
ATOM 9747 O O . ALA C 1 356 ? 120.243 28.446 20.104 1.00 34.32 354 ALA C O 1
ATOM 9749 N N . ASN C 1 357 ? 118.723 26.927 19.404 1.00 33.64 355 ASN C N 1
ATOM 9750 C CA . ASN C 1 357 ? 117.548 27.689 19.846 1.00 37.50 355 ASN C CA 1
ATOM 9751 C C . ASN C 1 357 ? 117.149 27.341 21.277 1.00 36.59 355 A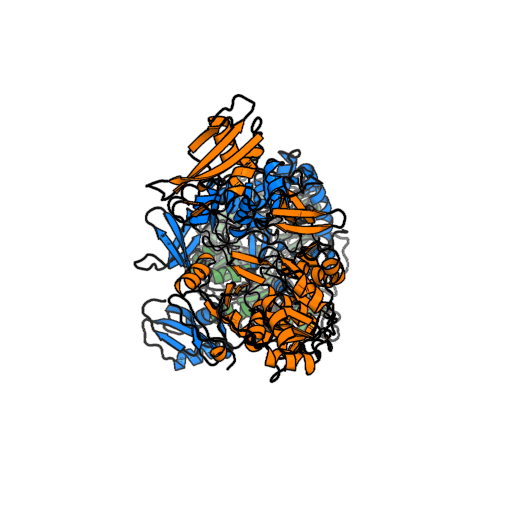SN C C 1
ATOM 9752 O O . ASN C 1 357 ? 116.387 28.067 21.914 1.00 36.53 355 ASN C O 1
ATOM 9757 N N . VAL C 1 358 ? 117.662 26.213 21.758 1.00 35.88 356 VAL C N 1
ATOM 9758 C CA . VAL C 1 358 ? 117.448 25.736 23.119 1.00 32.06 356 VAL C CA 1
ATOM 9759 C C . VAL C 1 358 ? 118.267 26.592 24.079 1.00 31.33 356 VAL C C 1
ATOM 9760 O O . VAL C 1 358 ? 119.453 26.806 23.835 1.00 35.99 356 VAL C O 1
ATOM 9764 N N . MET C 1 359 ? 117.636 27.070 25.158 1.00 35.41 357 MET C N 1
ATOM 9765 C CA . MET C 1 359 ? 118.297 27.873 26.217 1.00 32.99 357 MET C CA 1
ATOM 9766 C C . MET C 1 359 ? 119.567 27.210 26.801 1.00 37.17 357 MET C C 1
ATOM 9767 O O . MET C 1 359 ? 119.759 25.978 26.699 1.00 31.23 357 MET C O 1
ATOM 9772 N N . ASN C 1 360 ? 120.422 28.025 27.423 1.00 35.05 358 ASN C N 1
ATOM 9773 C CA . ASN C 1 360 ? 121.678 27.516 27.985 1.00 39.99 358 ASN C CA 1
ATOM 9774 C C . ASN C 1 360 ? 121.484 26.724 29.297 1.00 39.27 358 ASN C C 1
ATOM 9775 O O . ASN C 1 360 ? 122.352 25.952 29.712 1.00 42.86 358 ASN C O 1
ATOM 9780 N N . GLY C 1 361 ? 120.333 26.925 29.928 1.00 37.23 359 GLY C N 1
ATOM 9781 C CA . GLY C 1 361 ? 120.015 26.376 31.240 1.00 34.22 359 GLY C CA 1
ATOM 9782 C C . GLY C 1 361 ? 119.242 27.460 31.953 1.00 34.83 359 GLY C C 1
ATOM 9783 O O . GLY C 1 361 ? 119.404 28.635 31.621 1.00 37.38 359 GLY C O 1
ATOM 9784 N N . TYR C 1 362 ? 118.400 27.085 32.915 1.00 30.33 360 TYR C N 1
ATOM 9785 C CA . TYR C 1 362 ? 117.625 28.068 33.675 1.00 32.12 360 TYR C CA 1
ATOM 9786 C C . TYR C 1 362 ? 118.530 28.911 34.539 1.00 36.97 360 TYR C C 1
ATOM 9787 O O . TYR C 1 362 ? 119.517 28.410 35.069 1.00 39.81 360 TYR C O 1
ATOM 9796 N N . LEU C 1 363 ? 118.180 30.187 34.670 1.00 36.77 361 LEU C N 1
ATOM 9797 C CA . LEU C 1 363 ? 118.859 31.118 35.564 1.00 36.36 361 LEU C CA 1
ATOM 9798 C C . LEU C 1 363 ? 118.510 30.810 37.012 1.00 38.50 361 LEU C C 1
ATOM 9799 O O . LEU C 1 363 ? 119.338 30.957 37.903 1.00 37.03 361 LEU C O 1
ATOM 9804 N N . TYR C 1 364 ? 117.257 30.416 37.218 1.00 40.06 362 TYR C N 1
ATOM 9805 C CA . TYR C 1 364 ? 116.672 30.155 38.515 1.00 40.82 362 TYR C CA 1
ATOM 9806 C C . TYR C 1 364 ? 115.506 29.176 38.300 1.00 43.91 362 TYR C C 1
ATOM 9807 O O . TYR C 1 364 ? 114.709 29.363 37.370 1.00 41.60 362 TYR C O 1
ATOM 9816 N N . PRO C 1 365 ? 115.375 28.151 39.171 1.00 46.37 363 PRO C N 1
ATOM 9817 C CA . PRO C 1 365 ? 116.214 27.810 40.323 1.00 46.46 363 PRO C CA 1
ATOM 9818 C C . PRO C 1 365 ? 117.540 27.148 39.953 1.00 48.86 363 PRO C C 1
ATOM 9819 O O . PRO C 1 365 ? 117.889 27.039 38.776 1.00 51.51 363 PRO C O 1
ATOM 9823 N N . THR C 1 366 ? 118.259 26.717 40.978 1.00 50.91 364 THR C N 1
ATOM 9824 C CA . THR C 1 366 ? 119.503 25.991 40.834 1.00 55.30 364 THR C CA 1
ATOM 9825 C C . THR C 1 366 ? 119.291 24.526 41.237 1.00 57.24 364 THR C C 1
ATOM 9826 O O . THR C 1 366 ? 120.012 23.634 40.782 1.00 56.82 364 THR C O 1
ATOM 9830 N N . ASP C 1 367 ? 118.264 24.303 42.063 1.00 62.84 365 ASP C N 1
ATOM 9831 C CA . ASP C 1 367 ? 117.924 23.007 42.677 1.00 67.79 365 ASP C CA 1
ATOM 9832 C C . ASP C 1 367 ? 117.728 21.852 41.692 1.00 69.48 365 ASP C C 1
ATOM 9833 O O . ASP C 1 367 ? 117.880 20.682 42.057 1.00 69.21 365 ASP C O 1
ATOM 9838 N N . LEU C 1 368 ? 117.385 22.204 40.456 1.00 69.65 366 LEU C N 1
ATOM 9839 C CA . LEU C 1 368 ? 116.858 21.277 39.465 1.00 71.02 366 LEU C CA 1
ATOM 9840 C C . LEU C 1 368 ? 117.836 20.195 39.028 1.00 71.72 366 LEU C C 1
ATOM 9841 O O . LEU C 1 368 ? 119.050 20.335 39.177 1.00 71.29 366 LEU C O 1
ATOM 9846 N N . THR C 1 369 ? 117.277 19.113 38.496 1.00 72.16 367 THR C N 1
ATOM 9847 C CA . THR C 1 369 ? 118.056 17.975 38.039 1.00 72.66 367 THR C CA 1
ATOM 9848 C C . THR C 1 369 ? 117.359 17.280 36.857 1.00 72.68 367 THR C C 1
ATOM 9849 O O . THR C 1 369 ? 116.125 17.195 36.813 1.00 72.09 367 THR C O 1
ATOM 9853 N N . GLY C 1 370 ? 118.154 16.821 35.890 1.00 70.87 368 GLY C N 1
ATOM 9854 C CA . GLY C 1 370 ? 117.638 16.092 34.726 1.00 71.70 368 GLY C CA 1
ATOM 9855 C C . GLY C 1 370 ? 117.034 16.950 33.620 1.00 73.88 368 GLY C C 1
ATOM 9856 O O . GLY C 1 370 ? 116.104 16.514 32.925 1.00 73.17 368 GLY C O 1
ATOM 9857 N N . THR C 1 371 ? 117.561 18.164 33.451 1.00 71.39 369 THR C N 1
ATOM 9858 C CA . THR C 1 371 ? 117.097 19.072 32.396 1.00 67.62 369 THR C CA 1
ATOM 9859 C C . THR C 1 371 ? 117.835 18.844 31.066 1.00 63.90 369 THR C C 1
ATOM 9860 O O . THR C 1 371 ? 117.230 18.976 30.000 1.00 60.45 369 THR C O 1
ATOM 9864 N N . PHE C 1 372 ? 119.127 18.501 31.136 1.00 61.54 370 PHE C N 1
ATOM 9865 C CA . PHE C 1 372 ? 119.925 18.157 29.942 1.00 58.46 370 PHE C CA 1
ATOM 9866 C C . PHE C 1 372 ? 120.540 16.761 30.020 1.00 62.97 370 PHE C C 1
ATOM 9867 O O . PHE C 1 372 ? 120.970 16.324 31.090 1.00 64.71 370 PHE C O 1
ATOM 9875 N N . GLU C 1 373 ? 120.574 16.078 28.873 1.00 66.41 371 GLU C N 1
ATOM 9876 C CA . GLU C 1 373 ? 121.224 14.768 28.710 1.00 68.25 371 GLU C CA 1
ATOM 9877 C C . GLU C 1 373 ? 121.940 14.745 27.368 1.00 65.48 371 GLU C C 1
ATOM 9878 O O . GLU C 1 373 ? 121.289 14.678 26.324 1.00 68.46 371 GLU C O 1
ATOM 9884 N N . ASN C 1 374 ? 123.271 14.806 27.411 1.00 62.42 372 ASN C N 1
ATOM 9885 C CA . ASN C 1 374 ? 124.145 14.823 26.222 1.00 61.49 372 ASN C CA 1
ATOM 9886 C C . ASN C 1 374 ? 123.874 15.968 25.255 1.00 58.36 372 ASN C C 1
ATOM 9887 O O . ASN C 1 374 ? 124.037 15.829 24.040 1.00 61.08 372 ASN C O 1
ATOM 9892 N N . GLY C 1 375 ? 123.466 17.099 25.816 1.00 52.44 373 GLY C N 1
ATOM 9893 C CA . GLY C 1 375 ? 123.176 18.290 25.038 1.00 52.17 373 GLY C CA 1
ATOM 9894 C C . GLY C 1 375 ? 121.704 18.456 24.721 1.00 48.45 373 GLY C C 1
ATOM 9895 O O . GLY C 1 375 ? 121.285 19.518 24.276 1.00 48.78 373 GLY C O 1
ATOM 9896 N N . TYR C 1 376 ? 120.920 17.404 24.947 1.00 47.83 374 TYR C N 1
ATOM 9897 C CA . TYR C 1 376 ? 119.488 17.419 24.641 1.00 46.64 374 TYR C CA 1
ATOM 9898 C C . TYR C 1 376 ? 118.686 17.956 25.822 1.00 43.08 374 TYR C C 1
ATOM 9899 O O . TYR C 1 376 ? 118.971 17.632 26.962 1.00 38.42 374 TYR C O 1
ATOM 9908 N N . PHE C 1 377 ? 117.689 18.788 25.540 1.00 43.69 375 PHE C N 1
ATOM 9909 C CA . PHE C 1 377 ? 116.801 19.302 26.577 1.00 42.88 375 PHE C CA 1
ATOM 9910 C C . PHE C 1 377 ? 115.606 18.380 26.733 1.00 38.76 375 PHE C C 1
ATOM 9911 O O . PHE C 1 377 ? 115.023 17.954 25.750 1.00 47.08 375 PHE C O 1
ATOM 9919 N N . ASN C 1 378 ? 115.255 18.073 27.976 1.00 41.48 376 ASN C N 1
ATOM 9920 C CA . ASN C 1 378 ? 114.082 17.272 28.275 1.00 44.76 376 ASN C CA 1
ATOM 9921 C C . ASN C 1 378 ? 112.867 18.172 28.416 1.00 45.38 376 ASN C C 1
ATOM 9922 O O . ASN C 1 378 ? 112.727 18.880 29.413 1.00 39.35 376 ASN C O 1
ATOM 9927 N N . THR C 1 379 ? 111.994 18.118 27.411 1.00 44.90 377 THR C N 1
ATOM 9928 C CA . THR C 1 379 ? 110.777 18.925 27.348 1.00 44.75 377 THR C CA 1
ATOM 9929 C C . THR C 1 379 ? 109.765 18.580 28.438 1.00 48.27 377 THR C C 1
ATOM 9930 O O . THR C 1 379 ? 108.964 19.436 28.845 1.00 47.26 377 THR C O 1
ATOM 9934 N N . GLY C 1 380 ? 109.798 17.326 28.894 1.00 46.52 378 GLY C N 1
ATOM 9935 C CA . GLY C 1 380 ? 108.872 16.839 29.909 1.00 46.48 378 GLY C CA 1
ATOM 9936 C C . GLY C 1 380 ? 107.541 16.459 29.302 1.00 50.86 378 GLY C C 1
ATOM 9937 O O . GLY C 1 380 ? 106.527 16.373 29.998 1.00 53.82 378 GLY C O 1
ATOM 9938 N N . ASP C 1 381 ? 107.548 16.232 27.994 1.00 51.77 379 ASP C N 1
ATOM 9939 C CA . ASP C 1 381 ? 106.351 15.838 27.281 1.00 55.27 379 ASP C CA 1
ATOM 9940 C C . ASP C 1 381 ? 106.552 14.452 26.711 1.00 54.95 379 ASP C C 1
ATOM 9941 O O . ASP C 1 381 ? 107.659 14.094 26.297 1.00 54.73 379 ASP C O 1
ATOM 9946 N N . ILE C 1 382 ? 105.477 13.670 26.711 1.00 56.39 380 ILE C N 1
ATOM 9947 C CA . ILE C 1 382 ? 105.504 12.326 26.149 1.00 56.34 380 ILE C CA 1
ATOM 9948 C C . ILE C 1 382 ? 105.111 12.442 24.685 1.00 53.31 380 ILE C C 1
ATOM 9949 O O . ILE C 1 382 ? 104.108 13.075 24.358 1.00 55.70 380 ILE C O 1
ATOM 9954 N N . ALA C 1 383 ? 105.924 11.858 23.810 1.00 50.41 381 ALA C N 1
ATOM 9955 C CA . ALA C 1 383 ? 105.708 11.947 22.372 1.00 50.34 381 ALA C CA 1
ATOM 9956 C C . ALA C 1 383 ? 106.054 10.652 21.649 1.00 50.67 381 ALA C C 1
ATOM 9957 O O . ALA C 1 383 ? 106.609 9.734 22.241 1.00 52.58 381 ALA C O 1
ATOM 9959 N N . GLU C 1 384 ? 105.710 10.584 20.366 1.00 52.67 382 GLU C N 1
ATOM 9960 C CA . GLU C 1 384 ? 106.249 9.553 19.486 1.00 54.08 382 GLU C CA 1
ATOM 9961 C C . GLU C 1 384 ? 106.572 10.121 18.100 1.00 52.70 382 GLU C C 1
ATOM 9962 O O . GLU C 1 384 ? 106.009 11.137 17.684 1.00 49.47 382 GLU C O 1
ATOM 9968 N N . ILE C 1 385 ? 107.515 9.480 17.418 1.00 51.78 383 ILE C N 1
ATOM 9969 C CA . ILE C 1 385 ? 107.844 9.811 16.038 1.00 55.23 383 ILE C CA 1
ATOM 9970 C C . ILE C 1 385 ? 107.560 8.581 15.179 1.00 61.50 383 ILE C C 1
ATOM 9971 O O . ILE C 1 385 ? 108.246 7.563 15.315 1.00 63.79 383 ILE C O 1
ATOM 9976 N N . ASP C 1 386 ? 106.556 8.668 14.305 1.00 65.82 384 ASP C N 1
ATOM 9977 C CA . ASP C 1 386 ? 106.284 7.573 13.369 1.00 70.58 384 ASP C CA 1
ATOM 9978 C C . ASP C 1 386 ? 107.365 7.462 12.280 1.00 73.47 384 ASP C C 1
ATOM 9979 O O . ASP C 1 386 ? 108.165 8.385 12.101 1.00 72.51 384 ASP C O 1
ATOM 9984 N N . HIS C 1 387 ? 107.385 6.342 11.561 1.00 78.81 385 HIS C N 1
ATOM 9985 C CA . HIS C 1 387 ? 108.451 6.074 10.581 1.00 84.91 385 HIS C CA 1
ATOM 9986 C C . HIS C 1 387 ? 108.418 6.983 9.338 1.00 82.50 385 HIS C C 1
ATOM 9987 O O . HIS C 1 387 ? 109.356 6.979 8.534 1.00 83.30 385 HIS C O 1
ATOM 9994 N N . GLU C 1 388 ? 107.346 7.762 9.201 1.00 79.52 386 GLU C N 1
ATOM 9995 C CA . GLU C 1 388 ? 107.240 8.782 8.160 1.00 78.97 386 GLU C CA 1
ATOM 9996 C C . GLU C 1 388 ? 107.953 10.068 8.582 1.00 77.44 386 GLU C C 1
ATOM 9997 O O . GLU C 1 388 ? 108.343 10.880 7.735 1.00 74.77 386 GLU C O 1
ATOM 10003 N N . GLY C 1 389 ? 108.112 10.240 9.895 1.00 74.95 387 GLY C N 1
ATOM 10004 C CA . GLY C 1 389 ? 108.810 11.389 10.466 1.00 68.68 387 GLY C CA 1
ATOM 10005 C C . GLY C 1 389 ? 107.934 12.303 11.303 1.00 65.05 387 GLY C C 1
ATOM 10006 O O . GLY C 1 389 ? 108.430 13.260 11.893 1.00 62.93 387 GLY C O 1
ATOM 10007 N N . TYR C 1 390 ? 106.637 12.003 11.356 1.00 62.86 388 TYR C N 1
ATOM 10008 C CA . TYR C 1 390 ? 105.662 12.840 12.060 1.00 62.07 388 TYR C CA 1
ATOM 10009 C C . TYR C 1 390 ? 105.760 12.703 13.570 1.00 56.80 388 TYR C C 1
ATOM 10010 O O . TYR C 1 390 ? 105.903 11.594 14.087 1.00 56.21 388 TYR C O 1
ATOM 10019 N N . VAL C 1 391 ? 105.643 13.834 14.265 1.00 49.23 389 VAL C N 1
ATOM 10020 C CA . VAL C 1 391 ? 105.635 13.861 15.730 1.00 44.24 389 VAL C CA 1
ATOM 10021 C C . VAL C 1 391 ? 104.213 14.110 16.275 1.00 42.40 389 VAL C C 1
ATOM 10022 O O . VAL C 1 391 ? 103.526 15.052 15.873 1.00 41.22 389 VAL C O 1
ATOM 10026 N N . MET C 1 392 ? 103.783 13.214 17.160 1.00 45.12 390 MET C N 1
ATOM 10027 C CA . MET C 1 392 ? 102.511 13.306 17.868 1.00 47.52 390 MET C CA 1
ATOM 10028 C C . MET C 1 392 ? 102.802 13.384 19.366 1.00 48.36 390 MET C C 1
ATOM 10029 O O . MET C 1 392 ? 103.642 12.646 19.867 1.00 52.22 390 MET C O 1
ATOM 10034 N N . ILE C 1 393 ? 102.109 14.269 20.076 1.00 51.83 391 ILE C N 1
ATOM 10035 C CA . ILE C 1 393 ? 102.386 14.505 21.497 1.00 55.26 391 ILE C CA 1
ATOM 10036 C C . ILE C 1 393 ? 101.202 14.116 22.391 1.00 57.61 391 ILE C C 1
ATOM 10037 O O . ILE C 1 393 ? 100.059 14.456 22.090 1.00 61.57 391 ILE C O 1
ATOM 10042 N N . TYR C 1 394 ? 101.489 13.397 23.477 1.00 59.75 392 TYR C N 1
ATOM 10043 C CA . TYR C 1 394 ? 100.457 12.877 24.381 1.00 64.51 392 TYR C CA 1
ATOM 10044 C C . TYR C 1 394 ? 100.539 13.441 25.805 1.00 71.43 392 TYR C C 1
ATOM 10045 O O . TYR C 1 394 ? 101.375 14.300 26.098 1.00 74.52 392 TYR C O 1
ATOM 10054 N N . ASP C 1 395 ? 99.652 12.961 26.679 1.00 78.70 393 ASP C N 1
ATOM 10055 C CA . ASP C 1 395 ? 99.624 13.364 28.086 1.00 83.61 393 ASP C CA 1
ATOM 10056 C C . ASP C 1 395 ? 100.202 12.276 28.995 1.00 84.84 393 ASP C C 1
ATOM 10057 O O . ASP C 1 395 ? 100.258 12.431 30.217 1.00 84.61 393 ASP C O 1
#

Solvent-accessible surface area: 52795 Å² total; per-residue (Å²): 155,74,10,28,5,10,88,2,20,117,118,27,8,153,53,74,2,3,31,42,44,162,98,56,34,28,3,82,68,2,12,64,76,0,1,116,28,0,78,132,2,81,77,66,116,47,81,40,0,0,0,19,1,42,13,15,6,88,0,1,7,0,0,9,0,0,12,2,0,45,6,36,0,0,6,0,20,40,120,33,3,78,69,22,6,28,75,8,0,141,25,3,97,4,89,0,0,0,0,29,53,130,34,170,15,234,69,27,95,51,25,52,61,127,70,150,14,2,29,97,77,15,58,4,30,10,48,34,60,35,14,0,0,0,3,21,23,61,29,100,74,4,12,53,25,0,0,2,0,5,8,89,4,4,80,22,8,3,84,15,5,87,105,26,6,16,12,64,87,94,1,17,0,0,2,15,43,42,2,21,64,15,52,2,0,5,0,4,2,4,3,3,30,32,0,0,17,2,16,2,10,91,105,60,57,10,48,101,0,8,74,20,0,91,119,62,114,0,2,1,1,4,6,40,4,62,18,0,2,16,0,4,6,22,24,1,55,84,33,78,67,12,86,40,0,12,0,19,86,60,150,14,49,46,51,16,0,57,4,0,45,132,36,108,3,25,0,24,11,10,41,32,30,25,4,0,0,6,22,6,0,7,0,28,19,124,32,0,118,70,72,46,78,0,18,0,69,44,14,85,141,27,74,18,85,27,46,116,80,84,208,118,22,49,6,45,0,1,0,78,21,61,4,12,4,64,0,8,25,93,16,6,23,14,7,50,11,12,56,120,9,36,3,14,3,0,6,48,0,26,70,17,181,112,23,38,1,1,39,89,102,82,95,114,24,7,6,17,20,36,40,79,74,2,52,5,41,32,0,26,21,9,0,90,56,18,96,44,9,82,49,4,22,2,50,32,58,95,36,129,96,136,16,53,10,7,24,0,41,4,37,7,177,56,131,32,43,107,74,113,0,69,59,53,0,57,176,66,21,52,157,84,41,13,2,148,72,15,72,87,27,134,113,51,105,139,76,10,24,5,42,83,6,4,106,132,37,13,168,53,80,2,3,26,42,47,182,77,64,29,30,2,65,68,2,10,59,56,0,2,118,7,0,76,43,1,56,10,52,52,43,83,45,0,0,0,25,1,38,14,28,2,55,0,0,0,0,0,9,0,0,11,2,7,63,6,39,0,2,8,4,14,55,156,22,72,87,105,56,11,24,87,13,5,124,30,4,85,7,106,0,0,0,2,32,53,132,29,149,13,198,48,21,88,51,18,40,3,105,99,6,69,219,45,5,33,89,86,9,70,8,33,8,49,37,65,48,8,0,0,0,2,20,21,57,79,110,156,46,91,56,46,0,0,1,0,6,10,85,4,5,87,9,10,3,76,4,5,91,119,27,8,16,14,62,107,116,2,22,0,0,3,15,37,50,2,24,48,15,52,1,0,6,0,3,2,4,4,3,25,21,0,0,16,1,16,4,7,92,144,62,61,16,115,97,0,11,61,21,0,89,107,61,174,0,13,0,2,7,3,43,4,106,18,0,48,113,0,9,129,98,25,1,89,86,31,77,62,12,82,38,0,11,0,17,83,58,169,18,59,51,105,34,1,64,47,0,40,136,76,116,1,25,0,22,8,10,43,28,46,20,8,0,1,5,23,2,0,7,0,29,18,132,32,0,119,66,84,48,93,1,21,0,73,36,12,84,59,19,76,25,87,31,51,95,86,57,210,107,26,27,6,52,0,1,0,65,24,58,5,11,4,55,0,12,24,74,13,7,94,38,105,45,15,12,63,123,10,36,6,36,11,58,34,27,0,33,60,35,176,101,17,21,0,3,44,67,64,66,144,128,111,68,9,89,8,45,66,77,66,0,49,5,41,44,0,30,48,11,0,100,83,17,98,29,12,79,83,10,82,4,67,26,59,105,41,146,121,134,50,64,12,7,29,0,60,12,44,17,170,56,149,36,44,118,74,115,0,68,61,54,0,61,176,88,27,38,155,84,42,18,3,132,69,22,76,92,47,138,161,205,87,24,30,5,76,91,3,7,112,110,20,14,173,50,60,1,2,23,40,46,179,80,62,25,29,3,76,70,2,52,61,53,0,21,116,1,0,142,109,1,90,83,73,159,55,86,53,1,0,0,23,1,41,11,30,4,68,0,1,1,0,0,9,0,0,11,6,0,58,4,33,0,0,4,1,34,50,77,29,2,71,72,26,9,27,84,9,0,125,29,4,117,5,104,2,0,0,2,36,56,136,30,166,16,229,53,20,106,54,14,36,13,134,110,21,114,94,156,35,83,17,73,48,86,54,36,0,0,0,1,18,21,89,22,82,139,46,63,43,42,0,0,4,0,5,10,93,3,4,82,8,9,3,69,5,4,87,109,27,8,16,10,63,89,121,3,23,1,0,2,13,36,49,4,30,73,16,51,2,0,6,0,3,2,4,3,3,26,43,0,0,14,3,19,6,9,97,103,53,53,9,51,103,0,9,65,20,0,94,106,60,182,0,17,2,1,6,4,45,5,56,15,0,3,17,0,1,0,18,18,1,56,90,40,76,74,11,98,36,1,10,1,20,88,55,164,15,48,50,65,13,0,65,15,0,35,58,14,109,2,22,0,23,8,9,39,32,36,20,7,0,1,4,22,1,0,6,0,30,18,128,35,0,116,57,67,45,85,1,19,0,75,50,10,89,55,15,87,25,86,28,51,114,83,82,214,120,22,43,7,57,0,1,0,89,23,58,4,12,4,113,19,38,63,95,12,127,131,59,133,49,33,74,67,138,39,36,2,27,13,59,41,76,0,31,68,26,177,93,23,31,0,10,42,80,168

CATH classification: 3.40.50.12780 (+1 more: 3.30.300.30)

InterPro domains:
  IPR000873 AMP-dependent synthetase/ligase domain [PF00501] (7-361)
  IPR010192 2-succinylbenzoate--CoA ligase [MF_00731] (1-492)
  IPR010192 2-succinylbenzoate--CoA ligase [TIGR01923] (26-489)
  IPR025110 AMP-binding enzyme, C-terminal domain [PF13193] (411-483)
  IPR042099 ANL, N-terminal domain [G3DSA:3.40.50.12780] (1-394)
  IPR045851 AMP-binding enzyme domain superfamily [G3DSA:3.30.300.30] (396-492)
  IPR050237 ATP-dependent AMP-binding enzyme [PTHR43767] (5-487)

Foldseek 3Di:
DADLLLCLCPPPQQAWAEAQPPDIHGSVRLSVLLLQQLQQVCVVVAQEEEEDEFQDPVSLSPLSNCQLNNHEYEYDDNPDDLVVRVVVCVLLPHQEYEYCDDDDHPRHHYHYPPGNGCVPRNVDDDDQARFSYWYWDDPVQADTFTFTFGNLLLVQVLVQCCVQFNDAAAAEEEAAPTCSFLSRVSVSSNCSNRVHYYHTYGHDDLLVVLVCQQPVLHAEYEDELVSVVSNVVNPLLARRNHNEYEYEDDQDALVSLVSCVNSVHFYKAFYDDVQLSDGQAIGTSVSCNVPVQFRHAGGDFKDWDFDDADVVAKHFIWIADSNGTPDTSPDPPQDPQDDPRTGGPQWIWGQDPPRTIGTDHGRRQWDCWQNDTEGQSQLQVQLCPPPFFPGKTWDWDQDPVTGTFIEMETEGPDDDDPVVSQVSSVVRDPPRNRGDHYYYDNDDD/DADLLVVLCVVPQQAWAEDAPPDTHGSVRLVVLLLVVLQLVCVVVAQEEEEAEFQDPLSLSPLSNCVLNNHEYEYDDNPDDLVRRVVVCVLLDHQHYEYCDDDDHPRHHYDYPVVRVCSSCPSPVDDDDQQRFSYWYWDDDDPDDIFIFTFGNLLLVFVLVLCCVQPNDAQAAEEEAAPGCRFLVRVSVSSNCSNRPHYYHTYGHDDLQVVLVCQVPVLHAEYEDELVSVVSNVVNPQLANRNYNEYEYEDDQDDLVSLVSCVNSVHFYKAFDDHVQLSDGQAIATSVNCPVPVQFNHAGGPQKDWDFDPADVVQKHWIKIAGSNGTPDTPDDPPDDDQDDPRIGGPVWIWHADPVRTIGTDDQQPPWAQFQNDTARFVLQFVQLCPDPFWPGKTWDWDQDDPRRTFIAIETEGPDDDDPVVSQVSSVVRDPPRNRGPHYDYDHD/DDDLLVVCCPPPVQAWQEDAPVDTAGSVRLCVLLCVLLVLVLVVVDQEAEEAEFQDPVSLSVLSSCQQNNHEYEQDDPPDDLVLSVVVCVLLPHAEYEYCDDDDHPRHHYDYPVRSPDDDDDDQPDFSYWAWDPQPPHGTFIFTFGNLLLVQVLVLCCQQPNDALAAEEEAAPTCSFLLRVSVSSNCSNRNHYYHTDGHDDLQVVLVCLQPVLHAEYEDEQVSLVSNVVNPLQARRNYPEYEYEDDFFDLVSLVSCVVSVHFYKAFDDHPQSSDGQAIATSVNCVVPVQFNHAGGPFKDWDFPPQDPVGKHFIWIAGSNGTPDTPDDPPDDDQDDPRIGGPVWIWGADPVRTIGTDD

Secondary structure (DSSP, 8-state):
---HHHHHHHHHTTSEEEE-SS-EEEHHHHHHHHHHHHHHHHTT--SEEEEE--SSHHHHHHHHHHHHTT-EEEE--TTS-HHHHHHHHHHTT--EEEESS----TTSEEEETT---HHHHT-----TTSEEEEEEPPTTTS---EEEEEHHHHHHHHHHHHHHT---TT-EEEE-S-TTSHHHHHHHHHHHHHT-EEEE-SS--HHHHHHHHHHS---EEEE-HHHHHHHHHHT--S-TT--EEEE-SS---HHHHHHHHHTT--EEEEEEEGGGTEEEEEE-HHHHHH-TT--BEE-TT-EEEEES--SS--EEEEEESTTS-S--SBSTT---SEETTEEEEEEEEEE-TTS-EEEEEE----EE-SS-EE-HHHHHHHHTTSTTEEEEEEEEEEETTTEEEEEEEEEESS---HHHHHHHHHHHS-GGGS-SEEEE-SS--/---HHHHHHHHSTTSEEEE-SS-EEEHHHHHHHHHHHHHHHHTT--SEEEEE--SSHHHHHHHHHHHHTTPEEEEPPTT--HHHHHHHHHHTT--EEEESS----TTSEEEETHHHH--HHHHT-----TTSEEEEEE--SSSS---EEEEEHHHHHHHHHHHHHHT---TT-EEEE-S-TTSHHHHHHHHHHHHHT-EEEE-SS--HHHHHHHHHHTT--EEEE-HHHHHHHHHHT--S-TT--EEEE-SS---HHHHHHHHHTT--EEEEEEEGGGTEEEEEE-HHHHHH-TTEEEEEPTT-EEEEES--SSS-EEEEEESTTS-S--SB-S-----EETTEEEEEEEEEE-TT--EEEE----SPEEETTEEE-HHHHHHHHHHSTTEEEEEEEEEE-SSSSEEEEEEEEESS---HHHHHHHHHHHS-TTTS-SEEEE---/---HHHHHHHHSTTSEEEE-SS-EEEHHHHHHHHHHHHHHHHTT--SEEEEE--SSHHHHHHHHHHHHTT-EEEEP-TTS-HHHHHHHHHHTT--EEEESS----TTSEEEEHHHH-------TTSEEEEEE---SSSS--EEEEEHHHHHHHHHHHHHHT---TT-EEEE-S-TTSHHHHHHHHHHHHHT-EEEE-SS--HHHHHHHHHHS---EEEE-HHHHHHHHHHT--S-TT-SEEEE-SS---HHHHHHHHHTT--EEEEEEEGGGTEEEEEE-HHHHHH-TT--BEE-TTEEEEEES--SS--EEEEEEETTS-S--SB-S---SSEETTEEEEEEEEEE-TTS-EEEE-

Organism: Staphylococcus aureus (strain N315) (NCBI:txid158879)

Nearest PDB structures (foldseek):
  3ipl-assembly2_B  TM=1.002E+00  e=7.405E-101  Staphylococcus aureus subsp. aureus N315
  3ipl-assembly1_A  TM=8.665E-01  e=9.648E-91  Staphylococcus aureus subsp. aureus N315
  3ipl-assembly3_C  TM=9.980E-01  e=1.282E-73  Staphylococcus aureus subsp. aureus N315
  5buq-assembly1_B  TM=7.804E-01  e=2.355E-46  Bacillus subtilis subsp. subtilis str. 168
  5buq-assembly1_A  TM=7.686E-01  e=1.753E-46  Bacillus subtilis subsp. subtilis str. 168

Sequence (1247 aa):
LDFWLYKQAQQNGHHIAITDGQESYTYQNLYCEASLLAKRLKAYQQSRVGLYIDNSIQSSIILIHACWLANIEIAMINTRRLTPNEMTNQMRRSSIDVQLIFCTLPLELRGFQIVSLDDESPSNILNTSSFNLDDIASIMFTSGTTGPQKAVPQTFRNHYASAIGCKESLGFDRDTNWLSVLPIYHISGLSVLLRAVIEGFTVRIVDKFNAEQILTMIKNERITHISLVPQTLNWLMQQGLHEPYNLQKILLGGAKLSATMIETALQQYNLPIYNSFGMTETCSQQFLTATPEEMLHARRPDTVGMPSANVDVKIKNPNKEGHGELMIKGANVMNGYLYPTDLTGTFENGYFNTGDIAEIDHEGYVMIYDRRRKDLIISGGENIYPYQIETVAKQQFPGISDAVCVGHPDDTWGQVPKLYFVSESDISKAQLIAYLSKHLAKYKVPKHFEKVDTLPLDDFWLYKQAQQQNGHHIAITDGQESYTYQNLYCCEASLLAKRLKAYQQSRVGLYIDNSIQSIILIHACWLANIEIAMINTRRLTPNEMTNQMRSIDVQLIFCCTLPLELRGFQIVSLDDIEFSPSNILNTSFNNLDDIASIMFTSGTTGPQKKAVPQTFRNHYASAIGCKESLGFDRDTNWLSVLPIYHISGLSVLLRAVIEGFTVRIVDKFNAEQILTMIKNERRITHISLVPQTLNWLMQQGLHEPYNLQKILLGGAKKLSATMIETALQQYNNLPIYNSFGMTETCSQFLTATPEMLHARPDTVGMPSANVDVKIKNPNKEEGHGELMIKGANVMNGYLYPTDLTGTFENGYFNTGDIAEIDHEGYVMIYDRRKDLIISGGENIYPYQIETVAKQFPGISDAVCVGHPDDTWGQVPKLYFVSESSDISKAQLIAYLSKHLAKYKVPKHFEKVDTLDFWLYKQAQQNGHHIAITDGQESYTYQNLYCEASLLAKRLKAYQQSRVGLYIDNSIQSSIILIHACWLANIEIAMINTRLTPNNEMTNQMRSIDVQQLIFCCTLPLELRGFQIVSLDDIELNTSFNLDDIASIMFTSGTTGPQKAVPQTFRNHYASAIGCKESLGFDDRDTNWLSVLPIYHISGLSVLLRAVIEGFTVRIVDKKFNAEQILTMIKNERITHISLVPQTLNWLMQQGLHEPYNLQKILLGGAKLSATMIETALQYNLPIYNSFGMTETCSSQFLTATPEEMLHARPDDTVGMPSSANVDVKIKNPNKEGHGELMIKGANVMNGYLYPTDLTGTFENGYFNTGDIAEIDHEGYVMIYD

Radius of gyration: 37.59 Å; Cα contacts (8 Å, |Δi|>4): 2801; chains: 3; bounding box: 120×80×81 Å

B-factor: mean 48.73, std 19.18, range [4.56, 131.03]